Protein AF-A0A1Y1XH29-F1 (afdb_monomer)

Secondary structure (DSSP, 8-state):
-HHHHHHHHHHHHHHHHH---SS-TTTHHHHHHHHTTS---------HHHHHHHHHHHHHTT---S---------TT-TT--TT--HHHHHHHHHHHHHHHHHHHHHHHHHHHS-HHHH-TT--GGGGGGG---SSS-----HHHHHTTS---HHHHHTTS-SS--HHHHHHHHHHH-TTT-HHHHHHHHHHT-----TTTS-HHHHHHHHHHTEEE-TTS-EEE-HHHHHHHHHHHH--TT------THHHHHHHHHHHHHHHHHHHHHHHHHHHHHHH-BHHHH-TT--HHHH-GGG-B-TTSBB---HHHHHTTS---GGGTTTSPTT--HHHHHHHHHHS-TT--HHHHHHHHHTT-----TTTS-HHHHHHHHHHSEEE-TTS-EEE-HHHHHHHHHHHH----THHHHHHHHHHSS-HHHHHHHHHHHT----S-HHHHHHHHHHHHHHHHHHHHHHHHHHHHHHHHH--HHHHSTTS-HHHH-GGG---SSS-----HHHHHTTS---GGG-GGGGGS---HHHHHHHHHHS-TTS-HHHHHHHHHHH-----TTTS-HHHHHHHGGGGEEE-TTS-EEE-HHHHHHHHHHHHHGGG---HHHHHHHHHHHHHHHHHHHHHHHHSBHHHH-TT--TTTS-GGG-B-TTSBB---HHHHHHH----HHHHTT----TTTTHHHHHHHHS-TTS-HHHHHHHHHHT------GGGHHHHHHHGGGGGEEE-TTS-EEE-HHHHHHHHIIIIIHHHHHHHHHHHHHHHHHHHHHS-HHHHSTT--TTTT-GGG-B-TTS-B---HHHHGGGS--SGGG-TTS-TTS-THHHHHHHTTT-SSS-HHHHHHHHHHH--TT-GGG-SHHHHHHHHHHTEEE-TTS-EEE-HHHHHHHHHHHH---TTTTTTTS--------PPPEEEEEETTEEEEEE----------------------------------------------------------------------------------------------------------------------THHHHHHHHHT--

Structure (mmCIF, N/CA/C/O backbone):
data_AF-A0A1Y1XH29-F1
#
_entry.id   AF-A0A1Y1XH29-F1
#
loop_
_atom_site.group_PDB
_atom_site.id
_atom_site.type_symbol
_atom_site.label_atom_id
_atom_site.label_alt_id
_atom_site.label_comp_id
_atom_site.label_asym_id
_atom_site.label_entity_id
_atom_site.label_seq_id
_atom_site.pdbx_PDB_ins_code
_atom_site.Cartn_x
_atom_site.Cartn_y
_atom_site.Cartn_z
_atom_site.occupancy
_atom_site.B_iso_or_equiv
_atom_site.auth_seq_id
_atom_site.auth_comp_id
_atom_site.auth_asym_id
_atom_site.auth_atom_id
_atom_site.pdbx_PDB_model_num
ATOM 1 N N . MET A 1 1 ? -13.043 -16.161 80.623 1.00 52.66 1 MET A N 1
ATOM 2 C CA . MET A 1 1 ? -11.864 -15.316 80.933 1.00 52.66 1 MET A CA 1
ATOM 3 C C . MET A 1 1 ? -10.596 -15.772 80.220 1.00 52.66 1 MET A C 1
ATOM 5 O O . MET A 1 1 ? -10.155 -15.015 79.374 1.00 52.66 1 MET A O 1
ATOM 9 N N . ILE A 1 2 ? -10.026 -16.958 80.492 1.00 62.72 2 ILE A N 1
ATOM 10 C CA . ILE A 1 2 ? -8.686 -17.357 79.985 1.00 62.72 2 ILE A CA 1
ATOM 11 C C . ILE A 1 2 ? -8.506 -17.148 78.467 1.00 62.72 2 ILE A C 1
ATOM 13 O O . ILE A 1 2 ? -7.514 -16.561 78.061 1.00 62.72 2 ILE A O 1
ATOM 17 N N . PHE A 1 3 ? -9.482 -17.524 77.634 1.00 65.69 3 PHE A N 1
ATOM 18 C CA . PHE A 1 3 ? -9.417 -17.308 76.179 1.00 65.69 3 PHE A CA 1
ATOM 19 C C . PHE A 1 3 ? -9.345 -15.820 75.773 1.00 65.69 3 PHE A C 1
ATOM 21 O O . PHE A 1 3 ? -8.586 -15.456 74.883 1.00 65.69 3 PHE A O 1
ATOM 28 N N . ILE A 1 4 ? -10.066 -14.940 76.480 1.00 77.25 4 ILE A N 1
ATOM 29 C CA . ILE A 1 4 ? -10.009 -13.482 76.271 1.00 77.25 4 ILE A CA 1
ATOM 30 C C . ILE A 1 4 ? -8.648 -12.940 76.721 1.00 77.25 4 ILE A C 1
ATOM 32 O O . ILE A 1 4 ? -8.064 -12.127 76.017 1.00 77.25 4 ILE A O 1
ATOM 36 N N . LEU A 1 5 ? -8.102 -13.439 77.839 1.00 80.38 5 LEU A N 1
ATOM 37 C CA . LEU A 1 5 ? -6.744 -13.099 78.274 1.00 80.38 5 LEU A CA 1
ATOM 38 C C . LEU A 1 5 ? -5.714 -13.494 77.203 1.00 80.38 5 LEU A C 1
ATOM 40 O O . LEU A 1 5 ? -4.837 -12.699 76.883 1.00 80.38 5 LEU A O 1
ATOM 44 N N . PHE A 1 6 ? -5.861 -14.681 76.607 1.00 84.94 6 PHE A N 1
ATOM 45 C CA . PHE A 1 6 ? -4.985 -15.169 75.541 1.00 84.94 6 PHE A CA 1
ATOM 46 C C . PHE A 1 6 ? -5.068 -14.295 74.282 1.00 84.94 6 PHE A C 1
ATOM 48 O O . PHE A 1 6 ? -4.033 -13.916 73.746 1.00 84.94 6 PHE A O 1
ATOM 55 N N . ILE A 1 7 ? -6.274 -13.893 73.860 1.00 80.12 7 ILE A N 1
ATOM 56 C CA . ILE A 1 7 ? -6.469 -12.956 72.739 1.00 80.12 7 ILE A CA 1
ATOM 57 C C . ILE A 1 7 ? -5.879 -11.574 73.058 1.00 80.12 7 ILE A C 1
ATOM 59 O O . ILE A 1 7 ? -5.175 -11.012 72.226 1.00 80.12 7 ILE A O 1
ATOM 63 N N . THR A 1 8 ? -6.098 -11.023 74.257 1.00 82.00 8 THR A N 1
ATOM 64 C CA . THR A 1 8 ? -5.526 -9.719 74.647 1.00 82.00 8 THR A CA 1
ATOM 65 C C . THR A 1 8 ? -3.996 -9.756 74.729 1.00 82.00 8 THR A C 1
ATOM 67 O O . THR A 1 8 ? -3.348 -8.784 74.343 1.00 82.00 8 THR A O 1
ATOM 70 N N . VAL A 1 9 ? -3.405 -10.864 75.190 1.00 82.56 9 VAL A N 1
ATOM 71 C CA . VAL A 1 9 ? -1.947 -11.066 75.178 1.00 82.56 9 VAL A CA 1
ATOM 72 C C . VAL A 1 9 ? -1.435 -11.214 73.746 1.00 82.56 9 VAL A C 1
ATOM 74 O O . VAL A 1 9 ? -0.487 -10.524 73.388 1.00 82.56 9 VAL A O 1
ATOM 77 N N . PHE A 1 10 ? -2.080 -12.029 72.908 1.00 76.56 10 PHE A N 1
ATOM 78 C CA . PHE A 1 10 ? -1.688 -12.225 71.509 1.00 76.56 10 PHE A CA 1
ATOM 79 C C . PHE A 1 10 ? -1.742 -10.913 70.715 1.00 76.56 10 PHE A C 1
ATOM 81 O O . PHE A 1 10 ? -0.751 -10.536 70.101 1.00 76.56 10 PHE A O 1
ATOM 88 N N . LEU A 1 11 ? -2.834 -10.146 70.825 1.00 73.12 11 LEU A N 1
ATOM 89 C CA . LEU A 1 11 ? -2.958 -8.827 70.193 1.00 73.12 11 LEU A CA 1
ATOM 90 C C . LEU A 1 11 ? -1.895 -7.834 70.688 1.00 73.12 11 LEU A C 1
ATOM 92 O O . LEU A 1 11 ? -1.368 -7.068 69.886 1.00 73.12 11 LEU A O 1
ATOM 96 N N . ARG A 1 12 ? -1.528 -7.857 71.979 1.00 69.75 12 ARG A N 1
ATOM 97 C CA . ARG A 1 12 ? -0.423 -7.026 72.492 1.00 69.75 12 ARG A CA 1
ATOM 98 C C . ARG A 1 12 ? 0.949 -7.485 71.996 1.00 69.75 12 ARG A C 1
ATOM 100 O O . ARG A 1 12 ? 1.782 -6.630 71.729 1.00 69.75 12 ARG A O 1
ATOM 107 N N . VAL A 1 13 ? 1.180 -8.787 71.829 1.00 71.31 13 VAL A N 1
ATOM 108 C CA . VAL A 1 13 ? 2.413 -9.312 71.216 1.00 71.31 13 VAL A CA 1
ATOM 109 C C . VAL A 1 13 ? 2.489 -8.918 69.738 1.00 71.31 13 VAL A C 1
ATOM 111 O O . VAL A 1 13 ? 3.530 -8.433 69.308 1.00 71.31 13 VAL A O 1
ATOM 114 N N . CYS A 1 14 ? 1.390 -9.010 68.983 1.00 57.81 14 CYS A N 1
ATOM 115 C CA . CYS A 1 14 ? 1.330 -8.522 67.602 1.00 57.81 14 CYS A CA 1
ATOM 116 C C . CYS A 1 14 ? 1.592 -7.009 67.501 1.00 57.81 14 CYS A C 1
ATOM 118 O O . CYS A 1 14 ? 2.325 -6.592 66.614 1.00 57.81 14 CYS A O 1
ATOM 120 N N . PHE A 1 15 ? 1.071 -6.192 68.425 1.00 52.69 15 PHE A N 1
ATOM 121 C CA . PHE A 1 15 ? 1.387 -4.756 68.469 1.00 52.69 15 PHE A CA 1
ATOM 122 C C . PHE A 1 15 ? 2.858 -4.471 68.815 1.00 52.69 15 PHE A C 1
ATOM 124 O O . PHE A 1 15 ? 3.448 -3.567 68.235 1.00 52.69 15 PHE A O 1
ATOM 131 N N . VAL A 1 16 ? 3.475 -5.250 69.711 1.00 51.41 16 VAL A N 1
ATOM 132 C CA . VAL A 1 16 ? 4.907 -5.113 70.053 1.00 51.41 16 VAL A CA 1
ATOM 133 C C . VAL A 1 16 ? 5.825 -5.571 68.912 1.00 51.41 16 VAL A C 1
ATOM 135 O O . VAL A 1 16 ? 6.915 -5.031 68.767 1.00 51.41 16 VAL A O 1
ATOM 138 N N . LEU A 1 17 ? 5.389 -6.521 68.080 1.00 47.81 17 LEU A N 1
ATOM 139 C CA . LEU A 1 17 ? 6.114 -6.951 66.877 1.00 47.81 17 LEU A CA 1
ATOM 140 C C . LEU A 1 17 ? 5.828 -6.070 65.643 1.00 47.81 17 LEU A C 1
ATOM 142 O O . LEU A 1 17 ? 6.548 -6.172 64.655 1.00 47.81 17 LEU A O 1
ATOM 146 N N . GLY A 1 18 ? 4.801 -5.213 65.688 1.00 50.00 18 GLY A N 1
ATOM 147 C CA . GLY A 1 18 ? 4.413 -4.327 64.584 1.00 50.00 18 GLY A CA 1
ATOM 148 C C . GLY A 1 18 ? 5.182 -3.001 64.515 1.00 50.00 18 GLY A C 1
ATOM 149 O O . GLY A 1 18 ? 5.282 -2.423 63.438 1.00 50.00 18 GLY A O 1
ATOM 150 N N . GLU A 1 19 ? 5.752 -2.525 65.629 1.00 44.91 19 GLU A N 1
ATOM 151 C CA . GLU A 1 19 ? 6.566 -1.298 65.676 1.00 44.91 19 GLU A CA 1
ATOM 152 C C . GLU A 1 19 ? 7.881 -1.489 66.454 1.00 44.91 19 GLU A C 1
ATOM 154 O O . GLU A 1 19 ? 8.107 -0.894 67.509 1.00 44.91 19 GLU A O 1
ATOM 159 N N . THR A 1 20 ? 8.814 -2.260 65.890 1.00 40.56 20 THR A N 1
ATOM 160 C CA . THR A 1 20 ? 10.246 -2.107 66.209 1.00 40.56 20 THR A CA 1
ATOM 161 C C . THR A 1 20 ? 10.989 -1.557 64.999 1.00 40.56 20 THR A C 1
ATOM 163 O O . THR A 1 20 ? 11.556 -2.306 64.204 1.00 40.56 20 THR A O 1
ATOM 166 N N . SER A 1 21 ? 11.007 -0.230 64.853 1.00 47.00 21 SER A N 1
ATOM 167 C CA . SER A 1 21 ? 11.882 0.431 63.882 1.00 47.00 21 SER A CA 1
ATOM 168 C C . SER A 1 21 ? 13.340 0.080 64.193 1.00 47.00 21 SER A C 1
ATOM 170 O O . SER A 1 21 ? 13.832 0.435 65.264 1.00 47.00 21 SER A O 1
ATOM 172 N N . PHE A 1 22 ? 14.036 -0.573 63.256 1.00 47.94 22 PHE A N 1
ATOM 173 C CA . PHE A 1 22 ? 15.415 -1.069 63.425 1.00 47.94 22 PHE A CA 1
ATOM 174 C C . PHE A 1 22 ? 16.430 0.023 63.834 1.00 47.94 22 PHE A C 1
ATOM 176 O O . PHE A 1 22 ? 17.492 -0.269 64.374 1.00 47.94 22 PHE A O 1
ATOM 183 N N . ILE A 1 23 ? 16.082 1.295 63.609 1.00 51.25 23 ILE A N 1
ATOM 184 C CA . ILE A 1 23 ? 16.780 2.486 64.101 1.00 51.25 23 ILE A CA 1
ATOM 185 C C . ILE A 1 23 ? 15.732 3.364 64.797 1.00 51.25 23 ILE A C 1
ATOM 187 O O . ILE A 1 23 ? 14.753 3.758 64.160 1.00 51.25 23 ILE A O 1
ATOM 191 N N . ASN A 1 24 ? 15.922 3.709 66.076 1.00 51.25 24 ASN A N 1
ATOM 192 C CA . ASN A 1 24 ? 14.970 4.576 66.781 1.00 51.25 24 ASN A CA 1
ATOM 193 C C . ASN A 1 24 ? 14.951 5.992 66.185 1.00 51.25 24 ASN A C 1
ATOM 195 O O . ASN A 1 24 ? 15.982 6.531 65.766 1.00 51.25 24 ASN A O 1
ATOM 199 N N . LYS A 1 25 ? 13.774 6.628 66.200 1.00 42.94 25 LYS A N 1
ATOM 200 C CA . LYS A 1 25 ? 13.532 7.966 65.637 1.00 42.94 25 LYS A CA 1
ATOM 201 C C . LYS A 1 25 ? 14.330 9.048 66.385 1.00 42.94 25 LYS A C 1
ATOM 203 O O . LYS A 1 25 ? 13.873 9.609 67.372 1.00 42.94 25 LYS A O 1
ATOM 208 N N . GLY A 1 26 ? 15.540 9.308 65.893 1.00 59.34 26 GLY A N 1
ATOM 209 C CA . GLY A 1 26 ? 16.537 10.213 66.477 1.00 59.34 26 GLY A CA 1
ATOM 210 C C . GLY A 1 26 ? 17.972 9.729 66.237 1.00 59.34 26 GLY A C 1
ATOM 211 O O . GLY A 1 26 ? 18.844 10.527 65.916 1.00 59.34 26 GLY A O 1
ATOM 212 N N . GLN A 1 27 ? 18.199 8.411 66.245 1.00 49.91 27 GLN A N 1
ATOM 213 C CA . GLN A 1 27 ? 19.527 7.800 66.065 1.00 49.91 27 GLN A CA 1
ATOM 214 C C . GLN A 1 27 ? 20.008 7.765 64.602 1.00 49.91 27 GLN A C 1
ATOM 216 O O . GLN A 1 27 ? 21.089 7.264 64.313 1.00 49.91 27 GLN A O 1
ATOM 221 N N . ARG A 1 28 ? 19.217 8.287 63.652 1.00 51.16 28 ARG A N 1
ATOM 222 C CA . ARG A 1 28 ? 19.539 8.233 62.217 1.00 51.16 28 ARG A CA 1
ATOM 223 C C . ARG A 1 28 ? 20.776 9.067 61.868 1.00 51.16 28 ARG A C 1
ATOM 225 O O . ARG A 1 28 ? 21.583 8.609 61.073 1.00 51.16 28 ARG A O 1
ATOM 232 N N . ALA A 1 29 ? 20.942 10.242 62.483 1.00 56.12 29 ALA A N 1
ATOM 233 C CA . ALA A 1 29 ? 22.151 11.057 62.327 1.00 56.12 29 ALA A CA 1
ATOM 234 C C . ALA A 1 29 ? 23.382 10.338 62.906 1.00 56.12 29 ALA A C 1
ATOM 236 O O . ALA A 1 29 ? 24.379 10.178 62.216 1.00 56.12 29 ALA A O 1
ATOM 237 N N . GLU A 1 30 ? 23.242 9.789 64.116 1.00 51.91 30 GLU A N 1
ATOM 238 C CA . GLU A 1 30 ? 24.284 9.034 64.821 1.00 51.91 30 GLU A CA 1
ATOM 239 C C . GLU A 1 30 ? 24.749 7.776 64.058 1.00 51.91 30 GLU A C 1
ATOM 241 O O . GLU A 1 30 ? 25.877 7.322 64.241 1.00 51.91 30 GLU A O 1
ATOM 246 N N . LEU A 1 31 ? 23.882 7.190 63.220 1.00 53.59 31 LEU A N 1
ATOM 247 C CA . LEU A 1 31 ? 24.233 6.073 62.343 1.00 53.59 31 LEU A CA 1
ATOM 248 C C . LEU A 1 31 ? 25.024 6.546 61.114 1.00 53.59 31 LEU A C 1
ATOM 250 O O . LEU A 1 31 ? 26.022 5.921 60.773 1.00 53.59 31 LEU A O 1
ATOM 254 N N . PHE A 1 32 ? 24.616 7.650 60.478 1.00 57.50 32 PHE A N 1
ATOM 255 C CA . PHE A 1 32 ? 25.340 8.205 59.330 1.00 57.50 32 PHE A CA 1
ATOM 256 C C . PHE A 1 32 ? 26.719 8.762 59.730 1.00 57.50 32 PHE A C 1
ATOM 258 O O . PHE A 1 32 ? 27.699 8.386 59.096 1.00 57.50 32 PHE A O 1
ATOM 265 N N . GLU A 1 33 ? 26.843 9.493 60.847 1.00 57.03 33 GLU A N 1
ATOM 266 C CA . GLU A 1 33 ? 28.151 9.936 61.380 1.00 57.03 33 GLU A CA 1
ATOM 267 C C . GLU A 1 33 ? 29.107 8.760 61.669 1.00 57.03 33 GLU A C 1
ATOM 269 O O . GLU A 1 33 ? 30.324 8.883 61.532 1.00 57.03 33 GLU A O 1
ATOM 274 N N . LYS A 1 34 ? 28.572 7.590 62.052 1.00 52.31 34 LYS A N 1
ATOM 275 C CA . LYS A 1 34 ? 29.364 6.363 62.268 1.00 52.31 34 LYS A CA 1
ATOM 276 C C . LYS A 1 34 ? 29.662 5.592 60.978 1.00 52.31 34 LYS A C 1
ATOM 278 O O . LYS A 1 34 ? 30.528 4.723 60.999 1.00 52.31 34 LYS A O 1
ATOM 283 N N . MET A 1 35 ? 28.984 5.907 59.874 1.00 53.00 35 MET A N 1
ATOM 284 C CA . MET A 1 35 ? 29.190 5.301 58.553 1.00 53.00 35 MET A CA 1
ATOM 285 C C . MET A 1 35 ? 30.036 6.168 57.605 1.00 53.00 35 MET A C 1
ATOM 287 O O . MET A 1 35 ? 30.552 5.634 56.627 1.00 53.00 35 MET A O 1
ATOM 291 N N . ASP A 1 36 ? 30.258 7.453 57.904 1.00 48.91 36 ASP A N 1
ATOM 292 C CA . ASP A 1 36 ? 31.030 8.391 57.062 1.00 48.91 36 ASP A CA 1
ATOM 293 C C . ASP A 1 36 ? 32.488 7.961 56.769 1.00 48.91 36 ASP A C 1
ATOM 295 O O . ASP A 1 36 ? 33.133 8.533 55.891 1.00 48.91 36 ASP A O 1
ATOM 299 N N . ASN A 1 37 ? 33.017 6.944 57.466 1.00 52.69 37 ASN A N 1
ATOM 300 C CA . ASN A 1 37 ? 34.365 6.404 57.246 1.00 52.69 37 ASN A CA 1
ATOM 301 C C . ASN A 1 37 ? 34.409 4.976 56.655 1.00 52.69 37 ASN A C 1
ATOM 303 O O . ASN A 1 37 ? 35.484 4.554 56.231 1.00 52.69 37 ASN A O 1
ATOM 307 N N . GLU A 1 38 ? 33.296 4.229 56.585 1.00 51.59 38 GLU A N 1
ATOM 308 C CA . GLU A 1 38 ? 33.283 2.845 56.068 1.00 51.59 38 GLU A CA 1
ATOM 309 C C . GLU A 1 38 ? 32.038 2.525 55.219 1.00 51.59 38 GLU A C 1
ATOM 311 O O . GLU A 1 38 ? 30.892 2.626 55.664 1.00 51.59 38 GLU A O 1
ATOM 316 N N . ILE A 1 39 ? 32.262 2.061 53.981 1.00 49.97 39 ILE A N 1
ATOM 317 C CA . ILE A 1 39 ? 31.191 1.702 53.037 1.00 49.97 39 ILE A CA 1
ATOM 318 C C . ILE A 1 39 ? 30.529 0.384 53.468 1.00 49.97 39 ILE A C 1
ATOM 320 O O . ILE A 1 39 ? 30.964 -0.712 53.103 1.00 49.97 39 ILE A O 1
ATOM 324 N N . SER A 1 40 ? 29.438 0.496 54.224 1.00 46.31 40 SER A N 1
ATOM 325 C CA . SER A 1 40 ? 28.614 -0.647 54.630 1.00 46.31 40 SER A CA 1
ATOM 326 C C . SER A 1 40 ? 28.038 -1.377 53.411 1.00 46.31 40 SER A C 1
ATOM 328 O O . SER A 1 40 ? 27.302 -0.797 52.615 1.00 46.31 40 SER A O 1
ATOM 330 N N . THR A 1 41 ? 28.368 -2.663 53.274 1.00 46.50 41 THR A N 1
ATOM 331 C CA . THR A 1 41 ? 27.926 -3.516 52.161 1.00 46.50 41 THR A CA 1
ATOM 332 C C . THR A 1 41 ? 26.855 -4.492 52.642 1.00 46.50 41 THR A C 1
ATOM 334 O O . THR A 1 41 ? 27.113 -5.308 53.525 1.00 46.50 41 THR A O 1
ATOM 337 N N . PHE A 1 42 ? 25.663 -4.431 52.048 1.00 46.34 42 PHE A N 1
ATOM 338 C CA . PHE A 1 42 ? 24.548 -5.330 52.356 1.00 46.34 42 PHE A CA 1
ATOM 339 C C . PHE A 1 42 ? 24.449 -6.428 51.293 1.00 46.34 42 PHE A C 1
ATOM 341 O O . PHE A 1 42 ? 24.218 -6.136 50.123 1.00 46.34 42 PHE A O 1
ATOM 348 N N . ASN A 1 43 ? 24.603 -7.687 51.706 1.00 44.69 43 ASN A N 1
ATOM 349 C CA . ASN A 1 43 ? 24.448 -8.847 50.830 1.00 44.69 43 ASN A CA 1
ATOM 350 C C . ASN A 1 43 ? 23.039 -9.429 51.004 1.00 44.69 43 ASN A C 1
ATOM 352 O O . ASN A 1 43 ? 22.714 -9.927 52.082 1.00 44.69 43 ASN A O 1
ATOM 356 N N . ILE A 1 44 ? 22.225 -9.379 49.950 1.00 52.44 44 ILE A N 1
ATOM 357 C CA . ILE A 1 44 ? 20.892 -9.994 49.897 1.00 52.44 44 ILE A CA 1
ATOM 358 C C . ILE A 1 44 ? 20.965 -11.194 48.948 1.00 52.44 44 ILE A C 1
ATOM 360 O O . ILE A 1 44 ? 21.522 -11.085 47.857 1.00 52.44 44 ILE A O 1
ATOM 364 N N . THR A 1 45 ? 20.391 -12.325 49.358 1.00 48.12 45 THR A N 1
ATOM 365 C CA . THR A 1 45 ? 20.316 -13.557 48.560 1.00 48.12 45 THR A CA 1
ATOM 366 C C . THR A 1 45 ? 18.850 -13.921 48.362 1.00 48.12 45 THR A C 1
ATOM 368 O O . THR A 1 45 ? 18.112 -13.989 49.342 1.00 48.12 45 THR A O 1
ATOM 371 N N . LEU A 1 46 ? 18.440 -14.175 47.118 1.00 59.16 46 LEU A N 1
ATOM 372 C CA . LEU A 1 46 ? 17.072 -14.556 46.753 1.00 59.16 46 LEU A CA 1
ATOM 373 C C . LEU A 1 46 ? 17.069 -15.881 45.969 1.00 59.16 46 LEU A C 1
ATOM 375 O O . LEU A 1 46 ? 18.034 -16.146 45.249 1.00 59.16 46 LEU A O 1
ATOM 379 N N . PRO A 1 47 ? 16.007 -16.703 46.073 1.00 66.38 47 PRO A N 1
ATOM 380 C CA . PRO A 1 47 ? 15.748 -17.811 45.152 1.00 66.38 47 PRO A CA 1
ATOM 381 C C . PRO A 1 47 ? 15.638 -17.337 43.696 1.00 66.38 47 PRO A C 1
ATOM 383 O O . PRO A 1 47 ? 15.125 -16.249 43.449 1.00 66.38 47 PRO A O 1
ATOM 386 N N . ASP A 1 48 ? 16.025 -18.171 42.725 1.00 51.78 48 ASP A N 1
ATOM 387 C CA . ASP A 1 48 ? 16.069 -17.788 41.300 1.00 51.78 48 ASP A CA 1
ATOM 388 C C . ASP A 1 48 ? 14.730 -17.224 40.778 1.00 51.78 48 ASP A C 1
ATOM 390 O O . ASP A 1 48 ? 14.707 -16.185 40.127 1.00 51.78 48 ASP A O 1
ATOM 394 N N . ILE A 1 49 ? 13.600 -17.843 41.146 1.00 45.88 49 ILE A N 1
ATOM 395 C CA . ILE A 1 49 ? 12.249 -17.369 40.784 1.00 45.88 49 ILE A CA 1
ATOM 396 C C . ILE A 1 49 ? 11.923 -15.996 41.392 1.00 45.88 49 ILE A C 1
ATOM 398 O O . ILE A 1 49 ? 11.284 -15.173 40.741 1.00 45.88 49 ILE A O 1
ATOM 402 N N . GLU A 1 50 ? 12.364 -15.725 42.620 1.00 50.06 50 GLU A N 1
ATOM 403 C CA . GLU A 1 50 ? 12.161 -14.426 43.273 1.00 50.06 50 GLU A CA 1
ATOM 404 C C . GLU A 1 50 ? 13.126 -13.369 42.724 1.00 50.06 50 GLU A C 1
ATOM 406 O O . GLU A 1 50 ? 12.777 -12.194 42.669 1.00 50.06 50 GLU A O 1
ATOM 411 N N . PHE A 1 51 ? 14.307 -13.779 42.254 1.00 64.12 51 PHE A N 1
ATOM 412 C CA . PHE A 1 51 ? 15.273 -12.913 41.582 1.00 64.12 51 PHE A CA 1
ATOM 413 C C . PHE A 1 51 ? 14.826 -12.528 40.163 1.00 64.12 51 PHE A C 1
ATOM 415 O O . PHE A 1 51 ? 14.929 -11.359 39.795 1.00 64.12 51 PHE A O 1
ATOM 422 N N . ASP A 1 52 ? 14.274 -13.462 39.386 1.00 54.03 52 ASP A N 1
ATOM 423 C CA . ASP A 1 52 ? 13.704 -13.165 38.065 1.00 54.03 52 ASP A CA 1
ATOM 424 C C . ASP A 1 52 ? 12.423 -12.321 38.174 1.00 54.03 52 ASP A C 1
ATOM 426 O O . ASP A 1 52 ? 12.246 -11.371 37.408 1.00 54.03 52 ASP A O 1
ATOM 430 N N . LEU A 1 53 ? 11.584 -12.565 39.190 1.00 48.12 53 LEU A N 1
ATOM 431 C CA . LEU A 1 53 ? 10.490 -11.651 39.539 1.00 48.12 53 LEU A CA 1
ATOM 432 C C . LEU A 1 53 ? 11.009 -10.277 39.994 1.00 48.12 53 LEU A C 1
ATOM 434 O O . LEU A 1 53 ? 10.439 -9.261 39.605 1.00 48.12 53 LEU A O 1
ATOM 438 N N . LEU A 1 54 ? 12.094 -10.204 40.774 1.00 55.03 54 LEU A N 1
ATOM 439 C CA . LEU A 1 54 ? 12.679 -8.924 41.182 1.00 55.03 54 LEU A CA 1
ATOM 440 C C . LEU A 1 54 ? 13.187 -8.126 39.974 1.00 55.03 54 LEU A C 1
ATOM 442 O O . LEU A 1 54 ? 12.899 -6.934 39.904 1.00 55.03 54 LEU A O 1
ATOM 446 N N . LYS A 1 55 ? 13.865 -8.758 39.002 1.00 54.56 55 LYS A N 1
ATOM 447 C CA . LYS A 1 55 ? 14.254 -8.101 37.737 1.00 54.56 55 LYS A CA 1
ATOM 448 C C . LYS A 1 55 ? 13.041 -7.468 37.053 1.00 54.56 55 LYS A C 1
ATOM 450 O O . LYS A 1 55 ? 13.077 -6.274 36.740 1.00 54.56 55 LYS A O 1
ATOM 455 N N . LEU A 1 56 ? 11.969 -8.248 36.882 1.00 45.69 56 LEU A N 1
ATOM 456 C CA . LEU A 1 56 ? 10.701 -7.817 36.283 1.00 45.69 56 LEU A CA 1
ATOM 457 C C . LEU A 1 56 ? 10.123 -6.587 37.013 1.00 45.69 56 LEU A C 1
ATOM 459 O O . LEU A 1 56 ? 9.741 -5.608 36.379 1.00 45.69 56 LEU A O 1
ATOM 463 N N . TYR A 1 57 ? 10.130 -6.596 38.351 1.00 48.38 57 TYR A N 1
ATOM 464 C CA . TYR A 1 57 ? 9.668 -5.464 39.164 1.00 48.38 57 TYR A CA 1
ATOM 465 C C . TYR A 1 57 ? 10.589 -4.236 39.113 1.00 48.38 57 TYR A C 1
ATOM 467 O O . TYR A 1 57 ? 10.101 -3.111 39.180 1.00 48.38 57 TYR A O 1
ATOM 475 N N . THR A 1 58 ? 11.909 -4.418 39.004 1.00 53.19 58 THR A N 1
ATOM 476 C CA . THR A 1 58 ? 12.861 -3.291 38.948 1.00 53.19 58 THR A CA 1
ATOM 477 C C . THR A 1 58 ? 12.936 -2.613 37.581 1.00 53.19 58 THR A C 1
ATOM 479 O O . THR A 1 58 ? 13.284 -1.438 37.518 1.00 53.19 58 THR A O 1
ATOM 482 N N . SER A 1 59 ? 12.605 -3.325 36.500 1.00 47.66 59 SER A N 1
ATOM 483 C CA . SER A 1 59 ? 12.650 -2.790 35.132 1.00 47.66 59 SER A CA 1
ATOM 484 C C . SER A 1 59 ? 11.382 -2.021 34.747 1.00 47.66 59 SER A C 1
ATOM 486 O O . SER A 1 59 ? 11.480 -0.989 34.087 1.00 47.66 59 SER A O 1
ATOM 488 N N . SER A 1 60 ? 10.200 -2.451 35.202 1.00 43.75 60 SER A N 1
ATOM 489 C CA . SER A 1 60 ? 8.928 -1.817 34.820 1.00 43.75 60 SER A CA 1
ATOM 490 C C . SER A 1 60 ? 8.715 -0.413 35.402 1.00 43.75 60 SER A C 1
ATOM 492 O O . SER A 1 60 ? 8.120 0.431 34.740 1.00 43.75 60 SER A O 1
ATOM 494 N N . GLN A 1 61 ? 9.227 -0.117 36.604 1.00 47.62 61 GLN A N 1
ATOM 495 C CA . GLN A 1 61 ? 9.011 1.189 37.255 1.00 47.62 61 GLN A CA 1
ATOM 496 C C . GLN A 1 61 ? 10.037 2.281 36.902 1.00 47.62 61 GLN A C 1
ATOM 498 O O . GLN A 1 61 ? 9.902 3.406 37.383 1.00 47.62 61 GLN A O 1
ATOM 503 N N . TYR A 1 62 ? 11.057 1.999 36.083 1.00 42.88 62 TYR A N 1
ATOM 504 C CA . TYR A 1 62 ? 12.094 2.997 35.775 1.00 42.88 62 TYR A CA 1
ATOM 505 C C . TYR A 1 62 ? 11.703 3.975 34.649 1.00 42.88 62 TYR A C 1
ATOM 507 O O . TYR A 1 62 ? 12.284 5.054 34.543 1.00 42.88 62 TYR A O 1
ATOM 515 N N . TYR A 1 63 ? 10.693 3.638 33.835 1.00 44.47 63 TYR A N 1
ATOM 516 C CA . TYR A 1 63 ? 10.388 4.338 32.581 1.00 44.47 63 TYR A CA 1
ATOM 517 C C . TYR A 1 63 ? 9.003 4.991 32.536 1.00 44.47 63 TYR A C 1
ATOM 519 O O . TYR A 1 63 ? 8.167 4.691 31.686 1.00 44.47 63 TYR A O 1
ATOM 527 N N . GLY A 1 64 ? 8.809 5.995 33.393 1.00 45.94 64 GLY A N 1
ATOM 528 C CA . GLY A 1 64 ? 7.818 7.052 33.160 1.00 45.94 64 GLY A CA 1
ATOM 529 C C . GLY A 1 64 ? 8.244 7.968 32.002 1.00 45.94 64 GLY A C 1
ATOM 530 O O . GLY A 1 64 ? 8.635 9.113 32.228 1.00 45.94 64 GLY A O 1
ATOM 531 N N . LEU A 1 65 ? 8.233 7.455 30.767 1.00 39.38 65 LEU A N 1
ATOM 532 C CA . LEU A 1 65 ? 8.710 8.167 29.576 1.00 39.38 65 LEU A CA 1
ATOM 533 C C . LEU A 1 65 ? 7.711 9.221 29.074 1.00 39.38 65 LEU A C 1
ATOM 535 O O . LEU A 1 65 ? 6.837 8.924 28.267 1.00 39.38 65 LEU A O 1
ATOM 539 N N . SER A 1 66 ? 7.916 10.455 29.547 1.00 38.62 66 SER A N 1
ATOM 540 C CA . SER A 1 66 ? 7.741 11.762 28.869 1.00 38.62 66 SER A CA 1
ATOM 541 C C . SER A 1 66 ? 6.437 12.143 28.140 1.00 38.62 66 SER A C 1
ATOM 543 O O . SER A 1 66 ? 6.249 13.337 27.903 1.00 38.62 66 SER A O 1
ATOM 545 N N . TYR A 1 67 ? 5.494 11.244 27.858 1.00 36.19 67 TYR A N 1
ATOM 546 C CA . TYR A 1 67 ? 4.130 11.621 27.480 1.00 36.19 67 TYR A CA 1
ATOM 547 C C . TYR A 1 67 ? 3.322 11.944 28.736 1.00 36.19 67 TYR A C 1
ATOM 549 O O . TYR A 1 67 ? 2.841 11.064 29.447 1.00 36.19 67 TYR A O 1
ATOM 557 N N . SER A 1 68 ? 3.187 13.243 29.013 1.00 36.56 68 SER A N 1
ATOM 558 C CA . SER A 1 68 ? 2.548 13.795 30.214 1.00 36.56 68 SER A CA 1
ATOM 559 C C . SER A 1 68 ? 1.009 13.689 30.204 1.00 36.56 68 SER A C 1
ATOM 561 O O . SER A 1 68 ? 0.309 14.678 30.448 1.00 36.56 68 SER A O 1
ATOM 563 N N . SER A 1 69 ? 0.467 12.484 30.006 1.00 37.97 69 SER A N 1
ATOM 564 C CA . SER A 1 69 ? -0.845 12.166 30.574 1.00 37.97 69 SER A CA 1
ATOM 565 C C . SER A 1 69 ? -0.662 11.967 32.083 1.00 37.97 69 SER A C 1
ATOM 567 O O . SER A 1 69 ? 0.217 11.233 32.535 1.00 37.97 69 SER A O 1
ATOM 569 N N . LYS A 1 70 ? -1.445 12.680 32.897 1.00 38.41 70 LYS A N 1
ATOM 570 C CA . LYS A 1 70 ? -1.442 12.473 34.349 1.00 38.41 70 LYS A CA 1
ATOM 571 C C . LYS A 1 70 ? -2.338 11.285 34.673 1.00 38.41 70 LYS A C 1
ATOM 573 O O . LYS A 1 70 ? -3.488 11.484 35.055 1.00 38.41 70 LYS A O 1
ATOM 578 N N . VAL A 1 71 ? -1.801 10.073 34.548 1.00 43.97 71 VAL A N 1
ATOM 579 C CA . VAL A 1 71 ? -2.392 8.905 35.210 1.00 43.97 71 VAL A CA 1
ATOM 580 C C . VAL A 1 71 ? -2.368 9.193 36.712 1.00 43.97 71 VAL A C 1
ATOM 582 O O . VAL A 1 71 ? -1.305 9.264 37.325 1.00 43.97 71 VAL A O 1
ATOM 585 N N . SER A 1 72 ? -3.534 9.482 37.283 1.00 42.81 72 SER A N 1
ATOM 586 C CA . SER A 1 72 ? -3.680 9.731 38.715 1.00 42.81 72 SER A CA 1
ATOM 587 C C . SER A 1 72 ? -3.441 8.451 39.510 1.00 42.81 72 SER A C 1
ATOM 589 O O . SER A 1 72 ? -3.853 7.383 39.070 1.00 42.81 72 SER A O 1
ATOM 591 N N . ASP A 1 73 ? -2.861 8.569 40.709 1.00 44.56 73 ASP A N 1
ATOM 592 C CA . ASP A 1 73 ? -2.708 7.472 41.677 1.00 44.56 73 ASP A CA 1
ATOM 593 C C . ASP A 1 73 ? -4.075 7.003 42.238 1.00 44.56 73 ASP A C 1
ATOM 595 O O . ASP A 1 73 ? -4.410 7.230 43.404 1.00 44.56 73 ASP A O 1
ATOM 599 N N . THR A 1 74 ? -4.905 6.383 41.399 1.00 43.59 74 THR A N 1
ATOM 600 C CA . THR A 1 74 ? -6.239 5.874 41.748 1.00 43.59 74 THR A CA 1
ATOM 601 C C . THR A 1 74 ? -6.194 4.385 42.077 1.00 43.59 74 THR A C 1
ATOM 603 O O . THR A 1 74 ? -5.883 3.570 41.217 1.00 43.59 74 THR A O 1
ATOM 606 N N . ASP A 1 75 ? -6.516 4.072 43.335 1.00 44.84 75 ASP A N 1
ATOM 607 C CA . ASP A 1 75 ? -6.766 2.752 43.934 1.00 44.84 75 ASP A CA 1
ATOM 608 C C . ASP A 1 75 ? -6.026 1.533 43.346 1.00 44.84 75 ASP A C 1
ATOM 610 O O . ASP A 1 75 ? -6.480 0.863 42.420 1.00 44.84 75 ASP A O 1
ATOM 614 N N . SER A 1 76 ? -4.962 1.109 44.038 1.00 49.12 76 SER A N 1
ATOM 615 C CA . SER A 1 76 ? -4.241 -0.157 43.809 1.00 49.12 76 SER A CA 1
ATOM 616 C C . SER A 1 76 ? -5.037 -1.417 44.217 1.00 49.12 76 SER A C 1
ATOM 618 O O . SER A 1 76 ? -4.458 -2.382 44.719 1.00 49.12 76 SER A O 1
ATOM 620 N N . ASN A 1 77 ? -6.364 -1.375 44.087 1.00 52.16 77 ASN A N 1
ATOM 621 C CA . ASN A 1 77 ? -7.323 -2.397 44.509 1.00 52.16 77 ASN A CA 1
ATOM 622 C C . ASN A 1 77 ? -8.077 -3.029 43.322 1.00 52.16 77 ASN A C 1
ATOM 624 O O . ASN A 1 77 ? -8.931 -3.885 43.541 1.00 52.16 77 ASN A O 1
ATOM 628 N N . ASP A 1 78 ? -7.787 -2.616 42.084 1.00 55.09 78 ASP A N 1
ATOM 629 C CA . ASP A 1 78 ? -8.397 -3.191 40.883 1.00 55.09 78 ASP A CA 1
ATOM 630 C C . ASP A 1 78 ? -7.848 -4.610 40.590 1.00 55.09 78 ASP A C 1
ATOM 632 O O . ASP A 1 78 ? -6.662 -4.744 40.269 1.00 55.09 78 ASP A O 1
ATOM 636 N N . PRO A 1 79 ? -8.670 -5.682 40.644 1.00 50.81 79 PRO A N 1
ATOM 637 C CA . PRO A 1 79 ? -8.238 -7.038 40.291 1.00 50.81 79 PRO A CA 1
ATOM 638 C C . PRO A 1 79 ? -7.950 -7.219 38.789 1.00 50.81 79 PRO A C 1
ATOM 640 O O . PRO A 1 79 ? -7.382 -8.240 38.399 1.00 50.81 79 PRO A O 1
ATOM 643 N N . PHE A 1 80 ? -8.305 -6.251 37.935 1.00 53.50 80 PHE A N 1
ATOM 644 C CA . PHE A 1 80 ? -7.882 -6.221 36.532 1.00 53.50 80 PHE A CA 1
ATOM 645 C C . PHE A 1 80 ? -6.426 -5.739 36.371 1.00 53.50 80 PHE A C 1
ATOM 647 O O . PHE A 1 80 ? -5.856 -5.899 35.288 1.00 53.50 80 PHE A O 1
ATOM 654 N N . ASN A 1 81 ? -5.776 -5.232 37.428 1.00 52.69 81 ASN A N 1
ATOM 655 C CA . ASN A 1 81 ? -4.349 -4.900 37.428 1.00 52.69 81 ASN A CA 1
ATOM 656 C C . ASN A 1 81 ? -3.481 -6.171 37.551 1.00 52.69 81 ASN A C 1
ATOM 658 O O . ASN A 1 81 ? -2.818 -6.435 38.560 1.00 52.69 81 ASN A O 1
ATOM 662 N N . ILE A 1 82 ? -3.472 -6.976 36.482 1.00 51.72 82 ILE A N 1
ATOM 663 C CA . ILE A 1 82 ? -2.494 -8.051 36.261 1.00 51.72 82 ILE A CA 1
ATOM 664 C C . ILE A 1 82 ? -1.159 -7.394 35.871 1.00 51.72 82 ILE A C 1
ATOM 666 O O . ILE A 1 82 ? -0.757 -7.442 34.709 1.00 51.72 82 ILE A O 1
ATOM 670 N N . LYS A 1 83 ? -0.536 -6.749 36.874 1.00 51.53 83 LYS A N 1
ATOM 671 C CA . LYS A 1 83 ? 0.805 -6.133 36.922 1.00 51.53 83 LYS A CA 1
ATOM 672 C C . LYS A 1 83 ? 1.548 -6.184 35.595 1.00 51.53 83 LYS A C 1
ATOM 674 O O . LYS A 1 83 ? 2.169 -7.206 35.303 1.00 51.53 83 LYS A O 1
ATOM 679 N N . ASP A 1 84 ? 1.481 -5.075 34.864 1.00 54.09 84 ASP A N 1
ATOM 680 C CA . ASP A 1 84 ? 1.837 -4.910 33.453 1.00 54.09 84 ASP A CA 1
ATOM 681 C C . ASP A 1 84 ? 2.926 -5.863 32.940 1.00 54.09 84 ASP A C 1
ATOM 683 O O . ASP A 1 84 ? 4.108 -5.526 32.820 1.00 54.09 84 ASP A O 1
ATOM 687 N N . ILE A 1 85 ? 2.487 -7.060 32.537 1.00 57.19 85 ILE A N 1
ATOM 688 C CA . ILE A 1 85 ? 3.147 -7.768 31.449 1.00 57.19 85 ILE A CA 1
ATOM 689 C C . ILE A 1 85 ? 3.034 -6.799 30.282 1.00 57.19 85 ILE A C 1
ATOM 691 O O . ILE A 1 85 ? 1.930 -6.487 29.846 1.00 57.19 85 ILE A O 1
ATOM 695 N N . ASN A 1 86 ? 4.164 -6.260 29.836 1.00 65.94 86 ASN A N 1
ATOM 696 C CA . ASN A 1 86 ? 4.177 -5.221 28.822 1.00 65.94 86 ASN A CA 1
ATOM 697 C C . ASN A 1 86 ? 3.773 -5.835 27.469 1.00 65.94 86 ASN A C 1
ATOM 699 O O . ASN A 1 86 ? 4.628 -6.237 26.683 1.00 65.94 86 ASN A O 1
ATOM 703 N N . TYR A 1 87 ? 2.467 -5.964 27.218 1.00 70.06 87 TYR A N 1
ATOM 704 C CA . TYR A 1 87 ? 1.928 -6.560 25.992 1.00 70.06 87 TYR A CA 1
ATOM 705 C C . TYR A 1 87 ? 2.401 -5.773 24.774 1.00 70.06 87 TYR A C 1
ATOM 707 O O . TYR A 1 87 ? 2.937 -6.364 23.848 1.00 70.06 87 TYR A O 1
ATOM 715 N N . LYS A 1 88 ? 2.433 -4.439 24.881 1.00 74.44 88 LYS A N 1
ATOM 716 C CA . LYS A 1 88 ? 3.052 -3.538 23.901 1.00 74.44 88 LYS A CA 1
ATOM 717 C C . LYS A 1 88 ? 4.512 -3.904 23.576 1.00 74.44 88 LYS A C 1
ATOM 719 O O . LYS A 1 88 ? 4.932 -3.701 22.449 1.00 74.44 88 LYS A O 1
ATOM 724 N N . CYS A 1 89 ? 5.280 -4.508 24.490 1.00 80.69 89 CYS A N 1
ATOM 725 C CA . CYS A 1 89 ? 6.611 -5.066 24.202 1.00 80.69 89 CYS A CA 1
ATOM 726 C C . CYS A 1 89 ? 6.562 -6.408 23.441 1.00 80.69 89 CYS A C 1
ATOM 728 O O . CYS A 1 89 ? 7.368 -6.606 22.534 1.00 80.69 89 CYS A O 1
ATOM 730 N N . LEU A 1 90 ? 5.622 -7.311 23.750 1.00 81.12 90 LEU A N 1
ATOM 731 C CA . LEU A 1 90 ? 5.397 -8.538 22.964 1.00 81.12 90 LEU A CA 1
ATOM 732 C C . LEU A 1 90 ? 4.911 -8.221 21.544 1.00 81.12 90 LEU A C 1
ATOM 734 O O . LEU A 1 90 ? 5.383 -8.831 20.585 1.00 81.12 90 LEU A O 1
ATOM 738 N N . ASP A 1 91 ? 4.011 -7.252 21.418 1.00 80.38 91 ASP A N 1
ATOM 739 C CA . ASP A 1 91 ? 3.390 -6.853 20.160 1.00 80.38 91 ASP A CA 1
ATOM 740 C C . ASP A 1 91 ? 4.385 -6.044 19.304 1.00 80.38 91 ASP A C 1
ATOM 742 O O . ASP A 1 91 ? 4.572 -6.362 18.129 1.00 80.38 91 ASP A O 1
ATOM 746 N N . ASN A 1 92 ? 5.150 -5.116 19.905 1.00 85.88 92 ASN A N 1
ATOM 747 C CA . ASN A 1 92 ? 6.309 -4.488 19.253 1.00 85.88 92 ASN A CA 1
ATOM 748 C C . ASN A 1 92 ? 7.336 -5.535 18.797 1.00 85.88 92 ASN A C 1
ATOM 750 O O . ASN A 1 92 ? 7.771 -5.485 17.652 1.00 85.88 92 ASN A O 1
ATOM 754 N N . MET A 1 93 ? 7.691 -6.519 19.633 1.00 88.94 93 MET A N 1
ATOM 755 C CA . MET A 1 93 ? 8.657 -7.558 19.249 1.00 88.94 93 MET A CA 1
ATOM 756 C C . MET A 1 93 ? 8.109 -8.474 18.144 1.00 88.94 93 MET A C 1
ATOM 758 O O . MET A 1 93 ? 8.870 -8.919 17.286 1.00 88.94 93 MET A O 1
ATOM 762 N N . GLY A 1 94 ? 6.800 -8.733 18.110 1.00 87.31 94 GLY A N 1
ATOM 763 C CA . GLY A 1 94 ? 6.143 -9.433 17.005 1.00 87.31 94 GLY A CA 1
ATOM 764 C C . GLY A 1 94 ? 6.206 -8.643 15.694 1.00 87.31 94 GLY A C 1
ATOM 765 O O . GLY A 1 94 ? 6.591 -9.195 14.659 1.00 87.31 94 GLY A O 1
ATOM 766 N N . ASN A 1 95 ? 5.925 -7.340 15.755 1.00 86.25 95 ASN A N 1
ATOM 767 C CA . ASN A 1 95 ? 6.059 -6.418 14.627 1.00 86.25 95 ASN A CA 1
ATOM 768 C C . ASN A 1 95 ? 7.518 -6.322 14.143 1.00 86.25 95 ASN A C 1
ATOM 770 O O . ASN A 1 95 ? 7.772 -6.461 12.947 1.00 86.25 95 ASN A O 1
ATOM 774 N N . ASP A 1 96 ? 8.487 -6.205 15.053 1.00 92.31 96 ASP A N 1
ATOM 775 C CA . ASP A 1 96 ? 9.919 -6.182 14.737 1.00 92.31 96 ASP A CA 1
ATOM 776 C C . ASP A 1 96 ? 10.406 -7.510 14.134 1.00 92.31 96 ASP A C 1
ATOM 778 O O . ASP A 1 96 ? 11.239 -7.506 13.225 1.00 92.31 96 ASP A O 1
ATOM 782 N N . ILE A 1 97 ? 9.883 -8.658 14.585 1.00 92.69 97 ILE A N 1
ATOM 783 C CA . ILE A 1 97 ? 10.148 -9.968 13.968 1.00 92.69 97 ILE A CA 1
ATOM 784 C C . ILE A 1 97 ? 9.601 -10.001 12.536 1.00 92.69 97 ILE A C 1
ATOM 786 O O . ILE A 1 97 ? 10.314 -10.443 11.631 1.00 92.69 97 ILE A O 1
ATOM 790 N N . ASN A 1 98 ? 8.380 -9.510 12.303 1.00 88.19 98 ASN A N 1
ATOM 791 C CA . ASN A 1 98 ? 7.772 -9.448 10.970 1.00 88.19 98 ASN A CA 1
ATOM 792 C C . ASN A 1 98 ? 8.497 -8.449 10.043 1.00 88.19 98 ASN A C 1
ATOM 794 O O . ASN A 1 98 ? 8.705 -8.745 8.860 1.00 88.19 98 ASN A O 1
ATOM 798 N N . TYR A 1 99 ? 8.990 -7.331 10.577 1.00 91.88 99 TYR A N 1
ATOM 799 C CA . TYR A 1 99 ? 9.887 -6.412 9.877 1.00 91.88 99 TYR A CA 1
ATOM 800 C C . TYR A 1 99 ? 11.220 -7.091 9.524 1.00 91.88 99 TYR A C 1
ATOM 802 O O . TYR A 1 99 ? 11.600 -7.135 8.355 1.00 91.88 99 TYR A O 1
ATOM 810 N N . CYS A 1 100 ? 11.898 -7.723 10.489 1.00 94.94 100 CYS A N 1
ATOM 811 C CA . CYS A 1 100 ? 13.159 -8.436 10.256 1.00 94.94 100 CYS A CA 1
ATOM 812 C C . CYS A 1 100 ? 13.009 -9.568 9.228 1.00 94.94 100 CYS A C 1
ATOM 814 O O . CYS A 1 100 ? 13.880 -9.751 8.379 1.00 94.94 100 CYS A O 1
ATOM 816 N N . LYS A 1 101 ? 11.897 -10.306 9.270 1.00 94.75 101 LYS A N 1
ATOM 817 C CA . LYS A 1 101 ? 11.506 -11.342 8.299 1.00 94.75 101 LYS A CA 1
ATOM 818 C C . LYS A 1 101 ? 11.348 -10.779 6.885 1.00 94.75 101 LYS A C 1
ATOM 820 O O . LYS A 1 101 ? 11.785 -11.422 5.930 1.00 94.75 101 LYS A O 1
ATOM 825 N N . THR A 1 102 ? 10.777 -9.582 6.765 1.00 91.31 102 THR A N 1
ATOM 826 C CA . THR A 1 102 ? 10.624 -8.853 5.498 1.00 91.31 102 THR A CA 1
ATOM 827 C C . THR A 1 102 ? 11.983 -8.376 4.984 1.00 91.31 102 THR A C 1
ATOM 829 O O . THR A 1 102 ? 12.407 -8.813 3.919 1.00 91.31 102 THR A O 1
ATOM 832 N N . VAL A 1 103 ? 12.758 -7.645 5.793 1.00 93.69 103 VAL A N 1
ATOM 833 C CA . VAL A 1 103 ? 14.107 -7.172 5.425 1.00 93.69 103 VAL A CA 1
ATOM 834 C C . VAL A 1 103 ? 15.047 -8.324 5.044 1.00 93.69 103 VAL A C 1
ATOM 836 O O . VAL A 1 103 ? 15.781 -8.222 4.062 1.00 93.69 103 VAL A O 1
ATOM 839 N N . ILE A 1 104 ? 15.011 -9.459 5.754 1.00 96.31 104 ILE A N 1
ATOM 840 C CA . ILE A 1 104 ? 15.798 -10.656 5.401 1.00 96.31 104 ILE A CA 1
ATOM 841 C C . ILE A 1 104 ? 15.336 -11.258 4.067 1.00 96.31 104 ILE A C 1
ATOM 843 O O . ILE A 1 104 ? 16.176 -11.691 3.275 1.00 96.31 104 ILE A O 1
ATOM 847 N N . LYS A 1 105 ? 14.028 -11.287 3.792 1.00 95.00 105 LYS A N 1
ATOM 848 C CA . LYS A 1 105 ? 13.498 -11.739 2.500 1.00 95.00 105 LYS A CA 1
ATOM 849 C C . LYS A 1 105 ? 13.952 -10.822 1.367 1.00 95.00 105 LYS A C 1
ATOM 851 O O . LYS A 1 105 ? 14.462 -11.324 0.371 1.00 95.00 105 LYS A O 1
ATOM 856 N N . ASP A 1 106 ? 13.848 -9.512 1.532 1.00 92.88 106 ASP A N 1
ATOM 857 C CA . ASP A 1 106 ? 14.213 -8.569 0.476 1.00 92.88 106 ASP A CA 1
ATOM 858 C C . ASP A 1 106 ? 15.738 -8.508 0.282 1.00 92.88 106 ASP A C 1
ATOM 860 O O . ASP A 1 106 ? 16.205 -8.510 -0.854 1.00 92.88 106 ASP A O 1
ATOM 864 N N . THR A 1 107 ? 16.534 -8.689 1.345 1.00 96.00 107 THR A N 1
ATOM 865 C CA . THR A 1 107 ? 17.979 -8.988 1.235 1.00 96.00 107 THR A CA 1
ATOM 866 C C . THR A 1 107 ? 18.235 -10.204 0.335 1.00 96.00 107 THR A C 1
ATOM 868 O O . THR A 1 107 ? 19.092 -10.164 -0.550 1.00 96.00 107 THR A O 1
ATOM 871 N N . LEU A 1 108 ? 17.484 -11.298 0.522 1.00 96.06 108 LEU A N 1
ATOM 872 C CA . LEU A 1 108 ? 17.594 -12.501 -0.312 1.00 96.06 108 LEU A CA 1
ATOM 873 C C . LEU A 1 108 ? 17.127 -12.271 -1.765 1.00 96.06 108 LEU A C 1
ATOM 875 O O . LEU A 1 108 ? 17.644 -12.943 -2.660 1.00 96.06 108 LEU A O 1
ATOM 879 N N . LYS A 1 109 ? 16.231 -11.314 -2.029 1.00 94.06 109 LYS A N 1
ATOM 880 C CA . LYS A 1 109 ? 15.886 -10.880 -3.394 1.00 94.06 109 LYS A CA 1
ATOM 881 C C . LYS A 1 109 ? 16.984 -10.034 -4.023 1.00 94.06 109 LYS A C 1
ATOM 883 O O . LYS A 1 109 ? 17.411 -10.338 -5.135 1.00 94.06 109 LYS A O 1
ATOM 888 N N . PHE A 1 110 ? 17.503 -9.031 -3.311 1.00 93.69 110 PHE A N 1
ATOM 889 C CA . PHE A 1 110 ? 18.594 -8.178 -3.793 1.00 93.69 110 PHE A CA 1
ATOM 890 C C . PHE A 1 110 ? 19.811 -9.023 -4.195 1.00 93.69 110 PHE A C 1
ATOM 892 O O . PHE A 1 110 ? 20.370 -8.829 -5.271 1.00 93.69 110 PHE A O 1
ATOM 899 N N . LEU A 1 111 ? 20.141 -10.065 -3.424 1.00 95.81 111 LEU A N 1
ATOM 900 C CA . LEU A 1 111 ? 21.171 -11.057 -3.769 1.00 95.81 111 LEU A CA 1
ATOM 901 C C . LEU A 1 111 ? 20.970 -11.780 -5.125 1.00 95.81 111 LEU A C 1
ATOM 903 O O . LEU A 1 111 ? 21.922 -12.373 -5.633 1.00 95.81 111 LEU A O 1
ATOM 907 N N . LYS A 1 112 ? 19.777 -11.755 -5.727 1.00 95.38 112 LYS A N 1
ATOM 908 C CA . LYS A 1 112 ? 19.508 -12.297 -7.072 1.00 95.38 112 LYS A CA 1
ATOM 909 C C . LYS A 1 112 ? 19.575 -11.252 -8.186 1.00 95.38 112 LYS A C 1
ATOM 911 O O . LYS A 1 112 ? 19.764 -11.643 -9.338 1.00 95.38 112 LYS A O 1
ATOM 916 N N . LEU A 1 113 ? 19.438 -9.963 -7.863 1.00 93.38 113 LEU A N 1
ATOM 917 C CA . LEU A 1 113 ? 19.473 -8.867 -8.838 1.00 93.38 113 LEU A CA 1
ATOM 918 C C . LEU A 1 113 ? 20.869 -8.666 -9.439 1.00 93.38 113 LEU A C 1
ATOM 920 O O . LEU A 1 113 ? 21.002 -8.351 -10.619 1.00 93.38 113 LEU A O 1
ATOM 924 N N . PHE A 1 114 ? 21.916 -8.866 -8.637 1.00 93.75 114 PHE A N 1
ATOM 925 C CA . PHE A 1 114 ? 23.283 -8.514 -9.017 1.00 93.75 114 PHE A CA 1
ATOM 926 C C . PHE A 1 114 ? 24.044 -9.659 -9.689 1.00 93.75 114 PHE A C 1
ATOM 928 O O . PHE A 1 114 ? 23.911 -10.837 -9.346 1.00 93.75 114 PHE A O 1
ATOM 935 N N . ASN A 1 115 ? 24.914 -9.298 -10.635 1.00 94.75 115 ASN A N 1
ATOM 936 C CA . ASN A 1 115 ? 25.840 -10.240 -11.246 1.00 94.75 115 ASN A CA 1
ATOM 937 C C . ASN A 1 115 ? 27.057 -10.437 -10.330 1.00 94.75 115 ASN A C 1
ATOM 939 O O . ASN A 1 115 ? 28.057 -9.726 -10.411 1.00 94.75 115 ASN A O 1
ATOM 943 N N . PHE A 1 116 ? 26.996 -11.456 -9.480 1.00 95.44 116 PHE A N 1
ATOM 944 C CA . PHE A 1 116 ? 28.020 -11.756 -8.482 1.00 95.44 116 PHE A CA 1
ATOM 945 C C . PHE A 1 116 ? 29.414 -12.066 -9.051 1.00 95.44 116 PHE A C 1
ATOM 947 O O . PHE A 1 116 ? 30.396 -11.947 -8.319 1.00 95.44 116 PHE A O 1
ATOM 954 N N . LYS A 1 117 ? 29.543 -12.409 -10.342 1.00 94.88 117 LYS A N 1
ATOM 955 C CA . LYS A 1 117 ? 30.858 -12.540 -11.004 1.00 94.88 117 LYS A CA 1
ATOM 956 C C . LYS A 1 117 ? 31.437 -11.204 -11.472 1.00 94.88 117 LYS A C 1
ATOM 958 O O . LYS A 1 117 ? 32.656 -11.104 -11.571 1.00 94.88 117 LYS A O 1
ATOM 963 N N . LYS A 1 118 ? 30.583 -10.220 -11.775 1.00 94.44 118 LYS A N 1
ATOM 964 C CA . LYS A 1 118 ? 30.968 -8.844 -12.126 1.00 94.44 118 LYS A CA 1
ATOM 965 C C . LYS A 1 118 ? 31.352 -8.065 -10.868 1.00 94.44 118 LYS A C 1
ATOM 967 O O . LYS A 1 118 ? 32.447 -7.522 -10.813 1.00 94.44 118 LYS A O 1
ATOM 972 N N . GLU A 1 119 ? 30.485 -8.083 -9.854 1.00 93.62 119 GLU A N 1
ATOM 973 C CA . GLU A 1 119 ? 30.654 -7.276 -8.636 1.00 93.62 119 GLU A CA 1
ATOM 974 C C . GLU A 1 119 ? 31.675 -7.878 -7.653 1.00 93.62 119 GLU A C 1
ATOM 976 O O . GLU A 1 119 ? 32.461 -7.156 -7.046 1.00 93.62 119 GLU A O 1
ATOM 981 N N . TYR A 1 120 ? 31.723 -9.212 -7.524 1.00 95.62 120 TYR A N 1
ATOM 982 C CA . TYR A 1 120 ? 32.593 -9.902 -6.562 1.00 95.62 120 TYR A CA 1
ATOM 983 C C . TYR A 1 120 ? 33.468 -10.993 -7.224 1.00 95.62 120 TYR A C 1
ATOM 985 O O . TYR A 1 120 ? 33.438 -12.155 -6.806 1.00 95.62 120 TYR A O 1
ATOM 993 N N . PRO A 1 121 ? 34.302 -10.660 -8.235 1.00 95.56 121 PRO A N 1
ATOM 994 C CA . PRO A 1 121 ? 35.040 -11.637 -9.051 1.00 95.56 121 PRO A CA 1
ATOM 995 C C . PRO A 1 121 ? 36.005 -12.529 -8.251 1.00 95.56 121 PRO A C 1
ATOM 997 O O . PRO A 1 121 ? 36.272 -13.664 -8.642 1.00 95.56 121 PRO A O 1
ATOM 1000 N N . ASN A 1 122 ? 36.503 -12.039 -7.112 1.00 95.12 122 ASN A N 1
ATOM 1001 C CA . ASN A 1 122 ? 37.420 -12.764 -6.226 1.00 95.12 122 ASN A CA 1
ATOM 1002 C C . ASN A 1 122 ? 36.706 -13.639 -5.171 1.00 95.12 122 ASN A C 1
ATOM 1004 O O . ASN A 1 122 ? 37.368 -14.292 -4.361 1.00 95.12 122 ASN A O 1
ATOM 1008 N N . PHE A 1 123 ? 35.369 -13.654 -5.132 1.00 94.69 123 PHE A N 1
ATOM 1009 C CA . PHE A 1 123 ? 34.617 -14.336 -4.080 1.00 94.69 123 PHE A CA 1
ATOM 1010 C C . PHE A 1 123 ? 34.612 -15.864 -4.257 1.00 94.69 123 PHE A C 1
ATOM 1012 O O . PHE A 1 123 ? 34.304 -16.410 -5.318 1.00 94.69 123 PHE A O 1
ATOM 1019 N N . ASN A 1 124 ? 34.910 -16.600 -3.182 1.00 94.12 124 ASN A N 1
ATOM 1020 C CA . ASN A 1 124 ? 34.982 -18.061 -3.224 1.00 94.12 124 ASN A CA 1
ATOM 1021 C C . ASN A 1 124 ? 33.601 -18.722 -3.047 1.00 94.12 124 ASN A C 1
ATOM 1023 O O . ASN A 1 124 ? 33.296 -19.310 -2.003 1.00 94.12 124 ASN A O 1
ATOM 1027 N N . PHE A 1 125 ? 32.786 -18.696 -4.107 1.00 90.25 125 PHE A N 1
ATOM 1028 C CA . PHE A 1 125 ? 31.444 -19.302 -4.144 1.00 90.25 125 PHE A CA 1
ATOM 1029 C C . PHE A 1 125 ? 31.407 -20.794 -3.762 1.00 90.25 125 PHE A C 1
ATOM 1031 O O . PHE A 1 125 ? 30.363 -21.283 -3.335 1.00 90.25 125 PHE A O 1
ATOM 1038 N N . LYS A 1 126 ? 32.532 -21.529 -3.827 1.00 92.19 126 LYS A N 1
ATOM 1039 C CA . LYS A 1 126 ? 32.591 -22.940 -3.394 1.00 92.19 126 LYS A CA 1
ATOM 1040 C C . LYS A 1 126 ? 32.303 -23.120 -1.898 1.00 92.19 126 LYS A C 1
ATOM 1042 O O . LYS A 1 126 ? 31.830 -24.187 -1.517 1.00 92.19 126 LYS A O 1
ATOM 1047 N N . LYS A 1 127 ? 32.553 -22.101 -1.062 1.00 93.06 127 LYS A N 1
ATOM 1048 C CA . LYS A 1 127 ? 32.194 -22.123 0.370 1.00 93.06 127 LYS A CA 1
ATOM 1049 C C . LYS A 1 127 ? 30.675 -22.007 0.596 1.00 93.06 127 LYS A C 1
ATOM 1051 O O . LYS A 1 127 ? 30.179 -22.489 1.608 1.00 93.06 127 LYS A O 1
ATOM 1056 N N . PHE A 1 128 ? 29.940 -21.422 -0.350 1.00 93.31 128 PHE A N 1
ATOM 1057 C CA . PHE A 1 128 ? 28.514 -21.098 -0.238 1.00 93.31 128 PHE A CA 1
ATOM 1058 C C . PHE A 1 128 ? 27.718 -21.749 -1.386 1.00 93.31 128 PHE A C 1
ATOM 1060 O O . PHE A 1 128 ? 26.970 -21.105 -2.118 1.00 93.31 128 PHE A O 1
ATOM 1067 N N . SER A 1 129 ? 27.903 -23.060 -1.569 1.00 92.69 129 SER A N 1
ATOM 1068 C CA . SER A 1 129 ? 27.395 -23.821 -2.724 1.00 92.69 129 SER A CA 1
ATOM 1069 C C . SER A 1 129 ? 25.866 -23.817 -2.890 1.00 92.69 129 SER A C 1
ATOM 1071 O O . SER A 1 129 ? 25.375 -24.047 -3.996 1.00 92.69 129 SER A O 1
ATOM 1073 N N . PHE A 1 130 ? 25.107 -23.512 -1.833 1.00 93.88 130 PHE A N 1
ATOM 1074 C CA . PHE A 1 130 ? 23.646 -23.382 -1.884 1.00 93.88 130 PHE A CA 1
ATOM 1075 C C . PHE A 1 130 ? 23.162 -22.216 -2.761 1.00 93.88 130 PHE A C 1
ATOM 1077 O O . PHE A 1 130 ? 22.048 -22.289 -3.279 1.00 93.88 130 PHE A O 1
ATOM 1084 N N . LEU A 1 131 ? 23.995 -21.183 -2.963 1.00 91.94 131 LEU A N 1
ATOM 1085 C CA . LEU A 1 131 ? 23.661 -19.987 -3.748 1.00 91.94 131 LEU A CA 1
ATOM 1086 C C . LEU A 1 131 ? 23.449 -20.280 -5.242 1.00 91.94 131 LEU A C 1
ATOM 1088 O O . LEU A 1 131 ? 22.809 -19.487 -5.929 1.00 91.94 131 LEU A O 1
ATOM 1092 N N . LYS A 1 132 ? 23.992 -21.406 -5.740 1.00 94.62 132 LYS A N 1
ATOM 1093 C CA . LYS A 1 132 ? 23.842 -21.889 -7.128 1.00 94.62 132 LYS A CA 1
ATOM 1094 C C . LYS A 1 132 ? 24.092 -20.785 -8.168 1.00 94.62 132 LYS A C 1
ATOM 1096 O O . LYS A 1 132 ? 23.234 -20.495 -8.996 1.00 94.62 132 LYS A O 1
ATOM 1101 N N . ILE A 1 133 ? 25.269 -20.158 -8.103 1.00 94.56 133 ILE A N 1
ATOM 1102 C CA . ILE A 1 133 ? 25.657 -19.113 -9.057 1.00 94.56 133 ILE A CA 1
ATOM 1103 C C . ILE A 1 133 ? 25.661 -19.646 -10.496 1.00 94.56 133 ILE A C 1
ATOM 1105 O O . ILE A 1 133 ? 26.206 -20.717 -10.777 1.00 94.56 133 ILE A O 1
ATOM 1109 N N . SER A 1 134 ? 25.038 -18.897 -11.401 1.00 94.75 134 SER A N 1
ATOM 1110 C CA . SER A 1 134 ? 24.828 -19.296 -12.789 1.00 94.75 134 SER A CA 1
ATOM 1111 C C . SER A 1 134 ? 26.090 -19.175 -13.648 1.00 94.75 134 SER A C 1
ATOM 1113 O O . SER A 1 134 ? 27.156 -18.735 -13.202 1.00 94.75 134 SER A O 1
ATOM 1115 N N . ASN A 1 135 ? 25.978 -19.517 -14.935 1.00 93.88 135 ASN A N 1
ATOM 1116 C CA . ASN A 1 135 ? 27.045 -19.243 -15.896 1.00 93.88 135 ASN A CA 1
ATOM 1117 C C . ASN A 1 135 ? 27.220 -17.735 -16.149 1.00 93.88 135 ASN A C 1
ATOM 1119 O O . ASN A 1 135 ? 28.367 -17.284 -16.132 1.00 93.88 135 ASN A O 1
ATOM 1123 N N . LYS A 1 136 ? 26.134 -16.954 -16.273 1.00 94.38 136 LYS A N 1
ATOM 1124 C CA . LYS A 1 136 ? 26.206 -15.487 -16.431 1.00 94.38 136 LYS A CA 1
ATOM 1125 C C . LYS A 1 136 ? 26.671 -14.770 -15.156 1.00 94.38 136 LYS A C 1
ATOM 1127 O O . LYS A 1 136 ? 27.333 -13.745 -15.267 1.00 94.38 136 LYS A O 1
ATOM 1132 N N . GLY A 1 137 ? 26.396 -15.341 -13.978 1.00 95.00 137 GLY A N 1
ATOM 1133 C CA . GLY A 1 137 ? 26.890 -14.870 -12.678 1.00 95.00 137 GLY A CA 1
ATOM 1134 C C . GLY A 1 137 ? 25.825 -14.450 -11.662 1.00 95.00 137 GLY A C 1
ATOM 1135 O O . GLY A 1 137 ? 26.193 -13.993 -10.587 1.00 95.00 137 GLY A O 1
ATOM 1136 N N . TYR A 1 138 ? 24.540 -14.635 -11.959 1.00 95.12 138 TYR A N 1
ATOM 1137 C CA . TYR A 1 138 ? 23.432 -14.371 -11.030 1.00 95.12 138 TYR A CA 1
ATOM 1138 C C . TYR A 1 138 ? 23.224 -15.550 -10.067 1.00 95.12 138 TYR A C 1
ATOM 1140 O O . TYR A 1 138 ? 23.648 -16.673 -10.358 1.00 95.12 138 TYR A O 1
ATOM 1148 N N . LEU A 1 139 ? 22.590 -15.322 -8.914 1.00 95.44 139 LEU A N 1
ATOM 1149 C CA . LEU A 1 139 ? 22.343 -16.368 -7.910 1.00 95.44 139 LEU A CA 1
ATOM 1150 C C . LEU A 1 139 ? 20.975 -17.040 -8.126 1.00 95.44 139 LEU A C 1
ATOM 1152 O O . LEU A 1 139 ? 19.997 -16.378 -8.458 1.00 95.44 139 LEU A O 1
ATOM 1156 N N . ASN A 1 140 ? 20.896 -18.362 -7.935 1.00 93.62 140 ASN A N 1
ATOM 1157 C CA . ASN A 1 140 ? 19.695 -19.159 -8.231 1.00 93.62 140 ASN A CA 1
ATOM 1158 C C . ASN A 1 140 ? 19.344 -20.127 -7.087 1.00 93.62 140 ASN A C 1
ATOM 1160 O O . ASN A 1 140 ? 19.268 -21.352 -7.237 1.00 93.62 140 ASN A O 1
ATOM 1164 N N . PHE A 1 141 ? 19.171 -19.562 -5.895 1.00 94.75 141 PHE A N 1
ATOM 1165 C CA . PHE A 1 141 ? 18.698 -20.279 -4.717 1.00 94.75 141 PHE A CA 1
ATOM 1166 C C . PHE A 1 141 ? 17.186 -20.117 -4.506 1.00 94.75 141 PHE A C 1
ATOM 1168 O O . PHE A 1 141 ? 16.533 -19.219 -5.041 1.00 94.75 141 PHE A O 1
ATOM 1175 N N . ASN A 1 142 ? 16.627 -21.010 -3.692 1.00 93.38 142 ASN A N 1
ATOM 1176 C CA . ASN A 1 142 ? 15.230 -20.974 -3.287 1.00 93.38 142 ASN A CA 1
ATOM 1177 C C . ASN A 1 142 ? 15.116 -20.190 -1.968 1.00 93.38 142 ASN A C 1
ATOM 1179 O O . ASN A 1 142 ? 15.444 -20.741 -0.920 1.00 93.38 142 ASN A O 1
ATOM 1183 N N . GLU A 1 143 ? 14.676 -18.928 -2.017 1.00 94.12 143 GLU A N 1
ATOM 1184 C CA . GLU A 1 143 ? 14.425 -18.096 -0.823 1.00 94.12 143 GLU A CA 1
ATOM 1185 C C . GLU A 1 143 ? 13.568 -18.826 0.198 1.00 94.12 143 GLU A C 1
ATOM 1187 O O . GLU A 1 143 ? 13.880 -18.848 1.378 1.00 94.12 143 GLU A O 1
ATOM 1192 N N . ASP A 1 144 ? 12.527 -19.492 -0.280 1.00 92.00 144 ASP A N 1
ATOM 1193 C CA . ASP A 1 144 ? 11.546 -20.208 0.515 1.00 92.00 144 ASP A CA 1
ATOM 1194 C C . ASP A 1 144 ? 12.161 -21.409 1.260 1.00 92.00 144 ASP A C 1
ATOM 1196 O O . ASP A 1 144 ? 11.622 -21.852 2.272 1.00 92.00 144 ASP A O 1
ATOM 1200 N N . GLU A 1 145 ? 13.280 -21.954 0.770 1.00 95.06 145 GLU A N 1
ATOM 1201 C CA . GLU A 1 145 ? 14.064 -22.986 1.464 1.00 95.06 145 GLU A CA 1
ATOM 1202 C C . GLU A 1 145 ? 15.044 -22.369 2.476 1.00 95.06 145 GLU A C 1
ATOM 1204 O O . GLU A 1 145 ? 15.373 -23.020 3.461 1.00 95.06 145 GLU A O 1
ATOM 1209 N N . ILE A 1 146 ? 15.473 -21.116 2.270 1.00 96.38 146 ILE A N 1
ATOM 1210 C CA . ILE A 1 146 ? 16.374 -20.380 3.172 1.00 96.38 146 ILE A CA 1
ATOM 1211 C C . ILE A 1 146 ? 15.603 -19.742 4.333 1.00 96.38 146 ILE A C 1
ATOM 1213 O O . ILE A 1 146 ? 16.004 -19.899 5.486 1.00 96.38 146 ILE A O 1
ATOM 1217 N N . LEU A 1 147 ? 14.469 -19.097 4.049 1.00 95.12 147 LEU A N 1
ATOM 1218 C CA . LEU A 1 147 ? 13.573 -18.460 5.016 1.00 95.12 147 LEU A CA 1
ATOM 1219 C C . LEU A 1 147 ? 13.060 -19.449 6.076 1.00 95.12 147 LEU A C 1
ATOM 1221 O O . LEU A 1 147 ? 12.954 -19.092 7.243 1.00 95.12 147 LEU A O 1
ATOM 1225 N N . LYS A 1 148 ? 12.822 -20.712 5.698 1.00 94.81 148 LYS A N 1
ATOM 1226 C CA . LYS A 1 148 ? 12.354 -21.779 6.607 1.00 94.81 148 LYS A CA 1
ATOM 1227 C C . LYS A 1 148 ? 13.406 -22.286 7.608 1.00 94.81 148 LYS A C 1
ATOM 1229 O O . LYS A 1 148 ? 13.054 -23.068 8.485 1.00 94.81 148 LYS A O 1
ATOM 1234 N N . GLU A 1 149 ? 14.669 -21.875 7.486 1.00 96.94 149 GLU A N 1
ATOM 1235 C CA . GLU A 1 149 ? 15.744 -22.231 8.431 1.00 96.94 149 GLU A CA 1
ATOM 1236 C C . GLU A 1 149 ? 16.105 -21.073 9.377 1.00 96.94 149 GLU A C 1
ATOM 1238 O O . GLU A 1 149 ? 16.984 -21.233 10.224 1.00 96.94 149 GLU A O 1
ATOM 1243 N N . PHE A 1 150 ? 15.452 -19.911 9.249 1.00 96.38 150 PHE A N 1
ATOM 1244 C CA . PHE A 1 150 ? 15.448 -18.910 10.316 1.00 96.38 150 PHE A CA 1
ATOM 1245 C C . PHE A 1 150 ? 14.369 -19.265 11.345 1.00 96.38 150 PHE A C 1
ATOM 1247 O O . PHE A 1 150 ? 13.316 -19.804 11.001 1.00 96.38 150 PHE A O 1
ATOM 1254 N N . ASN A 1 151 ? 14.617 -18.923 12.605 1.00 94.94 151 ASN A N 1
ATOM 1255 C CA . ASN A 1 151 ? 13.586 -18.903 13.628 1.00 94.94 151 ASN A CA 1
ATOM 1256 C C . ASN A 1 151 ? 12.887 -17.533 13.622 1.00 94.94 151 ASN A C 1
ATOM 1258 O O . ASN A 1 151 ? 13.544 -16.497 13.570 1.00 94.94 151 ASN A O 1
ATOM 1262 N N . PHE A 1 152 ? 11.559 -17.548 13.693 1.00 92.75 152 PHE A N 1
ATOM 1263 C CA . PHE A 1 152 ? 10.705 -16.363 13.841 1.00 92.75 152 PHE A CA 1
ATOM 1264 C C . PHE A 1 152 ? 9.687 -16.553 14.990 1.00 92.75 152 PHE A C 1
ATOM 1266 O O . PHE A 1 152 ? 8.709 -15.821 15.096 1.00 92.75 152 PHE A O 1
ATOM 1273 N N . GLU A 1 153 ? 9.878 -17.556 15.857 1.00 89.19 153 GLU A N 1
ATOM 1274 C CA . GLU A 1 153 ? 9.009 -17.806 17.012 1.00 89.19 153 GLU A CA 1
ATOM 1275 C C . GLU A 1 153 ? 9.299 -16.797 18.139 1.00 89.19 153 GLU A C 1
ATOM 1277 O O . GLU A 1 153 ? 10.266 -16.954 18.883 1.00 89.19 153 GLU A O 1
ATOM 1282 N N . LEU A 1 154 ? 8.426 -15.794 18.300 1.00 86.12 154 LEU A N 1
ATOM 1283 C CA . LEU A 1 154 ? 8.489 -14.720 19.311 1.00 86.12 154 LEU A CA 1
ATOM 1284 C C . LEU A 1 154 ? 9.041 -15.149 20.682 1.00 86.12 154 LEU A C 1
ATOM 1286 O O . LEU A 1 154 ? 9.985 -14.555 21.197 1.00 86.12 154 LEU A O 1
ATOM 1290 N N . PHE A 1 155 ? 8.469 -16.201 21.274 1.00 82.44 155 PHE A N 1
ATOM 1291 C CA . PHE A 1 155 ? 8.823 -16.652 22.624 1.00 82.44 155 PHE A CA 1
ATOM 1292 C C . PHE A 1 155 ? 10.262 -17.170 22.756 1.00 82.44 155 PHE A C 1
ATOM 1294 O O . PHE A 1 155 ? 10.806 -17.170 23.859 1.00 82.44 155 PHE A O 1
ATOM 1301 N N . ASP A 1 156 ? 10.890 -17.596 21.658 1.00 87.81 156 ASP A N 1
ATOM 1302 C CA . ASP A 1 156 ? 12.290 -18.018 21.667 1.00 87.81 156 ASP A CA 1
ATOM 1303 C C . ASP A 1 156 ? 13.246 -16.794 21.683 1.00 87.81 156 ASP A C 1
ATOM 1305 O O . ASP A 1 156 ? 14.422 -16.946 22.017 1.00 87.81 156 ASP A O 1
ATOM 1309 N N . TYR A 1 157 ? 12.746 -15.581 21.399 1.00 90.06 157 TYR A N 1
ATOM 1310 C CA . T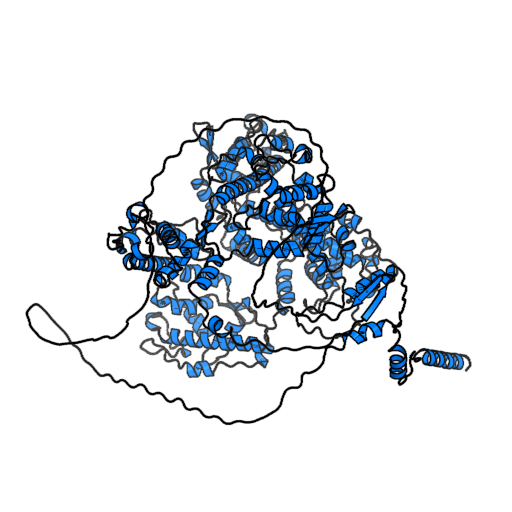YR A 1 157 ? 13.469 -14.305 21.521 1.00 90.06 157 TYR A CA 1
ATOM 1311 C C . TYR A 1 157 ? 13.129 -13.557 22.815 1.00 90.06 157 TYR A C 1
ATOM 1313 O O . TYR A 1 157 ? 14.043 -13.160 23.533 1.00 90.06 157 TYR A O 1
ATOM 1321 N N . TYR A 1 158 ? 11.844 -13.460 23.172 1.00 84.00 158 TYR A N 1
ATOM 1322 C CA . TYR A 1 158 ? 11.361 -12.763 24.376 1.00 84.00 158 TYR A CA 1
ATOM 1323 C C . TYR A 1 158 ? 11.973 -13.281 25.694 1.00 84.00 158 TYR A C 1
ATOM 1325 O O . TYR A 1 158 ? 12.108 -12.532 26.651 1.00 84.00 158 TYR A O 1
ATOM 1333 N N . LEU A 1 159 ? 12.375 -14.557 25.752 1.00 78.88 159 LEU A N 1
ATOM 1334 C CA . LEU A 1 159 ? 13.044 -15.149 26.923 1.00 78.88 159 LEU A CA 1
ATOM 1335 C C . LEU A 1 159 ? 14.575 -14.963 26.947 1.00 78.88 159 LEU A C 1
ATOM 1337 O O . LEU A 1 159 ? 15.210 -15.316 27.938 1.00 78.88 159 LEU A O 1
ATOM 1341 N N . ASN A 1 160 ? 15.176 -14.481 25.854 1.00 79.81 160 ASN A N 1
ATOM 1342 C CA . ASN A 1 160 ? 16.629 -14.315 25.696 1.00 79.81 160 ASN A CA 1
ATOM 1343 C C . ASN A 1 160 ? 17.061 -12.846 25.552 1.00 79.81 160 ASN A C 1
ATOM 1345 O O . ASN A 1 160 ? 18.245 -12.546 25.702 1.00 79.81 160 ASN A O 1
ATOM 1349 N N . LEU A 1 161 ? 16.121 -11.957 25.235 1.00 81.94 161 LEU A N 1
ATOM 1350 C CA . LEU A 1 161 ? 16.301 -10.513 25.200 1.00 81.94 161 LEU A CA 1
ATOM 1351 C C . LEU A 1 161 ? 15.861 -9.902 26.535 1.00 81.94 161 LEU A C 1
ATOM 1353 O O . LEU A 1 161 ? 14.894 -10.351 27.146 1.00 81.94 161 LEU A O 1
ATOM 1357 N N . GLU A 1 162 ? 16.574 -8.873 26.984 1.00 76.06 162 GLU A N 1
ATOM 1358 C CA . GLU A 1 162 ? 16.120 -8.027 28.090 1.00 76.06 162 GLU A CA 1
ATOM 1359 C C . GLU A 1 162 ? 14.982 -7.108 27.592 1.00 76.06 162 GLU A C 1
ATOM 1361 O O . GLU A 1 162 ? 14.801 -6.940 26.384 1.00 76.06 162 GLU A O 1
ATOM 1366 N N . HIS A 1 163 ? 14.189 -6.521 28.499 1.00 70.00 163 HIS A N 1
ATOM 1367 C CA . HIS A 1 163 ? 13.021 -5.700 28.118 1.00 70.00 163 HIS A CA 1
ATOM 1368 C C . HIS A 1 163 ? 13.378 -4.489 27.236 1.00 70.00 163 HIS A C 1
ATOM 1370 O O . HIS A 1 163 ? 12.536 -4.010 26.480 1.00 70.00 163 HIS A O 1
ATOM 1376 N N . GLU A 1 164 ? 14.629 -4.033 27.301 1.00 80.25 164 GLU A N 1
ATOM 1377 C CA . GLU A 1 164 ? 15.238 -3.111 26.346 1.00 80.25 164 GLU A CA 1
ATOM 1378 C C . GLU A 1 164 ? 16.081 -3.901 25.330 1.00 80.25 164 GLU A C 1
ATOM 1380 O O . GLU A 1 164 ? 17.271 -4.141 25.537 1.00 80.25 164 GLU A O 1
ATOM 1385 N N . TYR A 1 165 ? 15.477 -4.298 24.210 1.00 88.62 165 TYR A N 1
ATOM 1386 C CA . TYR A 1 165 ? 16.205 -4.804 23.043 1.00 88.62 165 TYR A CA 1
ATOM 1387 C C . TYR A 1 165 ? 16.217 -3.743 21.939 1.00 88.62 165 TYR A C 1
ATOM 1389 O O . TYR A 1 165 ? 15.299 -2.929 21.843 1.00 88.62 165 TYR A O 1
ATOM 1397 N N . SER A 1 166 ? 17.231 -3.754 21.068 1.00 92.12 166 SER A N 1
ATOM 1398 C CA . SER A 1 166 ? 17.149 -3.008 19.810 1.00 92.12 166 SER A CA 1
ATOM 1399 C C . SER A 1 166 ? 16.751 -3.928 18.658 1.00 92.12 166 SER A C 1
ATOM 1401 O O . SER A 1 166 ? 17.125 -5.104 18.618 1.00 92.12 166 SER A O 1
ATOM 1403 N N . ILE A 1 167 ? 16.037 -3.376 17.675 1.00 94.19 167 ILE A N 1
ATOM 1404 C CA . ILE A 1 167 ? 15.659 -4.088 16.446 1.00 94.19 167 ILE A CA 1
ATOM 1405 C C . ILE A 1 167 ? 16.878 -4.686 15.717 1.00 94.19 167 ILE A C 1
ATOM 1407 O O . ILE A 1 167 ? 16.773 -5.729 15.076 1.00 94.19 167 ILE A O 1
ATOM 1411 N N . TYR A 1 168 ? 18.065 -4.090 15.881 1.00 94.94 168 TYR A N 1
ATOM 1412 C CA . TYR A 1 168 ? 19.328 -4.600 15.348 1.00 94.94 168 TYR A CA 1
ATOM 1413 C C . TYR A 1 168 ? 19.818 -5.869 16.060 1.00 94.94 168 TYR A C 1
ATOM 1415 O O . TYR A 1 168 ? 20.307 -6.785 15.396 1.00 94.94 168 TYR A O 1
ATOM 1423 N N . ASP A 1 169 ? 19.657 -5.959 17.383 1.00 93.56 169 ASP A N 1
ATOM 1424 C CA . ASP A 1 169 ? 20.006 -7.158 18.159 1.00 93.56 169 ASP A CA 1
ATOM 1425 C C . ASP A 1 169 ? 19.055 -8.310 17.823 1.00 93.56 169 ASP A C 1
ATOM 1427 O O . ASP A 1 169 ? 19.490 -9.443 17.613 1.00 93.56 169 ASP A O 1
ATOM 1431 N N . LEU A 1 170 ? 17.764 -8.007 17.668 1.00 95.25 170 LEU A N 1
ATOM 1432 C CA . LEU A 1 170 ? 16.757 -8.960 17.207 1.00 95.25 170 LEU A CA 1
ATOM 1433 C C . LEU A 1 170 ? 17.034 -9.429 15.765 1.00 95.25 170 LEU A C 1
ATOM 1435 O O . LEU A 1 170 ? 17.125 -10.639 15.537 1.00 95.25 170 LEU A O 1
ATOM 1439 N N . LYS A 1 171 ? 17.289 -8.512 14.814 1.00 96.75 171 LYS A N 1
ATOM 1440 C CA . LYS A 1 171 ? 17.728 -8.837 13.436 1.00 96.75 171 LYS A CA 1
ATOM 1441 C C . LYS A 1 171 ? 18.960 -9.746 13.463 1.00 96.75 171 LYS A C 1
ATOM 1443 O O . LYS A 1 171 ? 19.005 -10.742 12.741 1.00 96.75 171 LYS A O 1
ATOM 1448 N N . LEU A 1 172 ? 19.933 -9.462 14.332 1.00 96.50 172 LEU A N 1
ATOM 1449 C CA . LEU A 1 172 ? 21.149 -10.258 14.497 1.00 96.50 172 LEU A CA 1
ATOM 1450 C C . LEU A 1 172 ? 20.880 -11.662 15.073 1.00 96.50 172 LEU A C 1
ATOM 1452 O O . LEU A 1 172 ? 21.425 -12.638 14.554 1.00 96.50 172 LEU A O 1
ATOM 1456 N N . LEU A 1 173 ? 20.043 -11.802 16.105 1.00 95.75 173 LEU A N 1
ATOM 1457 C CA . LEU A 1 173 ? 19.679 -13.108 16.677 1.00 95.75 173 LEU A CA 1
ATOM 1458 C C . LEU A 1 173 ? 18.844 -13.956 15.700 1.00 95.75 173 LEU A C 1
ATOM 1460 O O . LEU A 1 173 ? 19.023 -15.177 15.633 1.00 95.75 173 LEU A O 1
ATOM 1464 N N . ILE A 1 174 ? 17.983 -13.327 14.896 1.00 96.75 174 ILE A N 1
ATOM 1465 C CA . ILE A 1 174 ? 17.296 -13.981 13.775 1.00 96.75 174 ILE A CA 1
ATOM 1466 C C . ILE A 1 174 ? 18.332 -14.443 12.743 1.00 96.75 174 ILE A C 1
ATOM 1468 O O . ILE A 1 174 ? 18.386 -15.635 12.440 1.00 96.75 174 ILE A O 1
ATOM 1472 N N . LEU A 1 175 ? 19.237 -13.577 12.278 1.00 97.00 175 LEU A N 1
ATOM 1473 C CA . LEU A 1 175 ? 20.303 -13.939 11.327 1.00 97.00 175 LEU A CA 1
ATOM 1474 C C . LEU A 1 175 ? 21.200 -15.097 11.817 1.00 97.00 175 LEU A C 1
ATOM 1476 O O . LEU A 1 175 ? 21.581 -15.956 11.018 1.00 97.00 175 LEU A O 1
ATOM 1480 N N . GLN A 1 176 ? 21.494 -15.169 13.120 1.00 95.81 176 GLN A N 1
ATOM 1481 C CA . GLN A 1 176 ? 22.248 -16.271 13.743 1.00 95.81 176 GLN A CA 1
ATOM 1482 C C . GLN A 1 176 ? 21.497 -17.616 13.772 1.00 95.81 176 GLN A C 1
ATOM 1484 O O . GLN A 1 176 ? 22.132 -18.671 13.898 1.00 95.81 176 GLN A O 1
ATOM 1489 N N . SER A 1 177 ? 20.165 -17.616 13.673 1.00 96.69 177 SER A N 1
ATOM 1490 C CA . SER A 1 177 ? 19.370 -18.851 13.699 1.00 96.69 177 SER A CA 1
ATOM 1491 C C . SER A 1 177 ? 19.543 -19.703 12.431 1.00 96.69 177 SER A C 1
ATOM 1493 O O . SER A 1 177 ? 19.468 -20.930 12.517 1.00 96.69 177 SER A O 1
ATOM 1495 N N . ASN A 1 178 ? 19.894 -19.086 11.291 1.00 97.06 178 ASN A N 1
ATOM 1496 C CA . ASN A 1 178 ? 20.081 -19.755 9.998 1.00 97.06 178 ASN A CA 1
ATOM 1497 C C . ASN A 1 178 ? 21.400 -20.550 9.919 1.00 97.06 178 ASN A C 1
ATOM 1499 O O . ASN A 1 178 ? 22.348 -20.203 9.209 1.00 97.06 178 ASN A O 1
ATOM 1503 N N . ARG A 1 179 ? 21.471 -21.650 10.669 1.00 95.50 179 ARG A N 1
ATOM 1504 C CA . ARG A 1 179 ? 22.690 -22.466 10.815 1.00 95.50 179 ARG A CA 1
ATOM 1505 C C . ARG A 1 179 ? 23.022 -23.314 9.582 1.00 95.50 179 ARG A C 1
ATOM 1507 O O . ARG A 1 179 ? 24.184 -23.664 9.402 1.00 95.50 179 ARG A O 1
ATOM 1514 N N . LYS A 1 180 ? 22.032 -23.646 8.742 1.00 96.19 180 LYS A N 1
ATOM 1515 C CA . LYS A 1 180 ? 22.202 -24.513 7.558 1.00 96.19 180 LYS A CA 1
ATOM 1516 C C . LYS A 1 180 ? 22.911 -23.809 6.401 1.00 96.19 180 LYS A C 1
ATOM 1518 O O . LYS A 1 180 ? 23.800 -24.403 5.796 1.00 96.19 180 LYS A O 1
ATOM 1523 N N . TYR A 1 181 ? 22.530 -22.567 6.097 1.00 95.75 181 TYR A N 1
ATOM 1524 C CA . TYR A 1 181 ? 23.133 -21.788 5.008 1.00 95.75 181 TYR A CA 1
ATOM 1525 C C . TYR A 1 181 ? 24.126 -20.737 5.508 1.00 95.75 181 TYR A C 1
ATOM 1527 O O . TYR A 1 181 ? 24.971 -20.290 4.735 1.00 95.75 181 TYR A O 1
ATOM 1535 N N . ASN A 1 182 ? 24.076 -20.389 6.801 1.00 95.12 182 ASN A N 1
ATOM 1536 C CA . ASN A 1 182 ? 25.010 -19.463 7.440 1.00 95.12 182 ASN A CA 1
ATOM 1537 C C . ASN A 1 182 ? 25.009 -18.080 6.752 1.00 95.12 182 ASN A C 1
ATOM 1539 O O . ASN A 1 182 ? 26.059 -17.506 6.463 1.00 95.12 182 ASN A O 1
ATOM 1543 N N . ILE A 1 183 ? 23.800 -17.570 6.470 1.00 96.75 183 ILE A N 1
ATOM 1544 C CA . ILE A 1 183 ? 23.548 -16.317 5.733 1.00 96.75 183 ILE A CA 1
ATOM 1545 C C . ILE A 1 183 ? 24.287 -15.121 6.350 1.00 96.75 183 ILE A C 1
ATOM 1547 O O . ILE A 1 183 ? 24.803 -14.280 5.620 1.00 96.75 183 ILE A O 1
ATOM 1551 N N . LEU A 1 184 ? 24.437 -15.089 7.676 1.00 97.31 184 LEU A N 1
ATOM 1552 C CA . LEU A 1 184 ? 25.212 -14.062 8.371 1.00 97.31 184 LEU A CA 1
ATOM 1553 C C . LEU A 1 184 ? 26.704 -14.065 7.968 1.00 97.31 184 LEU A C 1
ATOM 1555 O O . LEU A 1 184 ? 27.234 -13.034 7.568 1.00 97.31 184 LEU A O 1
ATOM 1559 N N . ASP A 1 185 ? 27.374 -15.226 7.981 1.00 96.25 185 ASP A N 1
ATOM 1560 C CA . ASP A 1 185 ? 28.783 -15.371 7.557 1.00 96.25 185 ASP A CA 1
ATOM 1561 C C . ASP A 1 185 ? 28.981 -15.137 6.046 1.00 96.25 185 ASP A C 1
ATOM 1563 O O . ASP A 1 185 ? 30.112 -14.898 5.610 1.00 96.25 185 ASP A O 1
ATOM 1567 N N . PHE A 1 186 ? 27.904 -15.214 5.257 1.00 96.88 186 PHE A N 1
ATOM 1568 C CA . PHE A 1 186 ? 27.883 -14.841 3.843 1.00 96.88 186 PHE A CA 1
ATOM 1569 C C . PHE A 1 186 ? 27.807 -13.318 3.666 1.00 96.88 186 PHE A C 1
ATOM 1571 O O . PHE A 1 186 ? 28.730 -12.732 3.101 1.00 96.88 186 PHE A O 1
ATOM 1578 N N . LEU A 1 187 ? 26.762 -12.677 4.201 1.00 97.62 187 LEU A N 1
ATOM 1579 C CA . LEU A 1 187 ? 26.515 -11.236 4.062 1.00 97.62 187 LEU A CA 1
ATOM 1580 C C . LEU A 1 187 ? 27.636 -10.392 4.681 1.00 97.62 187 LEU A C 1
ATOM 1582 O O . LEU A 1 187 ? 28.085 -9.434 4.056 1.00 97.62 187 LEU A O 1
ATOM 1586 N N . MET A 1 188 ? 28.187 -10.807 5.827 1.00 97.56 188 MET A N 1
ATOM 1587 C CA . MET A 1 188 ? 29.374 -10.161 6.400 1.00 97.56 188 MET A CA 1
ATOM 1588 C C . MET A 1 188 ? 30.551 -10.142 5.412 1.00 97.56 188 MET A C 1
ATOM 1590 O O . MET A 1 188 ? 31.138 -9.087 5.204 1.00 97.56 188 MET A O 1
ATOM 1594 N N . LYS A 1 189 ? 30.847 -11.246 4.707 1.00 96.94 189 LYS A N 1
ATOM 1595 C CA . LYS A 1 189 ? 31.937 -11.272 3.706 1.00 96.94 189 LYS A CA 1
ATOM 1596 C C . LYS A 1 189 ? 31.659 -10.440 2.468 1.00 96.94 189 LYS A C 1
ATOM 1598 O O . LYS A 1 189 ? 32.601 -9.930 1.870 1.00 96.94 189 LYS A O 1
ATOM 1603 N N . LEU A 1 190 ? 30.395 -10.291 2.077 1.00 97.12 190 LEU A N 1
ATOM 1604 C CA . LEU A 1 190 ? 30.053 -9.336 1.028 1.00 97.12 190 LEU A CA 1
ATOM 1605 C C . LEU A 1 190 ? 30.309 -7.906 1.505 1.00 97.12 190 LEU A C 1
ATOM 1607 O O . LEU A 1 190 ? 30.927 -7.147 0.769 1.00 97.12 190 LEU A O 1
ATOM 1611 N N . SER A 1 191 ? 29.930 -7.559 2.739 1.00 97.44 191 SER A N 1
ATOM 1612 C CA . SER A 1 191 ? 30.204 -6.233 3.310 1.00 97.44 191 SER A CA 1
ATOM 1613 C C . SER A 1 191 ? 31.707 -5.955 3.492 1.00 97.44 191 SER A C 1
ATOM 1615 O O . SER A 1 191 ? 32.166 -4.883 3.117 1.00 97.44 191 SER A O 1
ATOM 1617 N N . GLU A 1 192 ? 32.504 -6.943 3.927 1.00 97.06 192 GLU A N 1
ATOM 1618 C CA . GLU A 1 192 ? 33.979 -6.881 3.981 1.00 97.06 192 GLU A CA 1
ATOM 1619 C C . GLU A 1 192 ? 34.613 -6.642 2.595 1.00 97.06 192 GLU A C 1
ATOM 1621 O O . GLU A 1 192 ? 35.662 -6.009 2.492 1.00 97.06 192 GLU A O 1
ATOM 1626 N N . MET A 1 193 ? 33.986 -7.150 1.526 1.00 96.69 193 MET A N 1
ATOM 1627 C CA . MET A 1 193 ? 34.433 -6.991 0.135 1.00 96.69 193 MET A CA 1
ATOM 1628 C C . MET A 1 193 ? 33.776 -5.811 -0.601 1.00 96.69 193 MET A C 1
ATOM 1630 O O . MET A 1 193 ? 34.078 -5.594 -1.773 1.00 96.69 193 MET A O 1
ATOM 1634 N N . THR A 1 194 ? 32.879 -5.059 0.042 1.00 96.25 194 THR A N 1
ATOM 1635 C CA . THR A 1 194 ? 32.124 -3.972 -0.596 1.00 96.25 194 THR A CA 1
ATOM 1636 C C . THR A 1 194 ? 32.790 -2.628 -0.336 1.00 96.25 194 THR A C 1
ATOM 1638 O O . THR A 1 194 ? 32.911 -2.180 0.803 1.00 96.25 194 THR A O 1
ATOM 1641 N N . THR A 1 195 ? 33.170 -1.932 -1.409 1.00 95.12 195 THR A N 1
ATOM 1642 C CA . THR A 1 195 ? 33.466 -0.499 -1.333 1.00 95.12 195 THR A CA 1
ATOM 1643 C C . THR A 1 195 ? 32.151 0.272 -1.315 1.00 95.12 195 THR A C 1
ATOM 1645 O O . THR A 1 195 ? 31.485 0.419 -2.345 1.00 95.12 195 THR A O 1
ATOM 1648 N N . PHE A 1 196 ? 31.790 0.733 -0.121 1.00 94.12 196 PHE A N 1
ATOM 1649 C CA . PHE A 1 196 ? 30.712 1.689 0.108 1.00 94.12 196 PHE A CA 1
ATOM 1650 C C . PHE A 1 196 ? 31.168 3.085 -0.329 1.00 94.12 196 PHE A C 1
ATOM 1652 O O . PHE A 1 196 ? 32.322 3.448 -0.088 1.00 94.12 196 PHE A O 1
ATOM 1659 N N . THR A 1 197 ? 30.282 3.845 -0.965 1.00 90.38 197 THR A N 1
ATOM 1660 C CA . THR A 1 197 ? 30.547 5.207 -1.452 1.00 90.38 197 THR A CA 1
ATOM 1661 C C . THR A 1 197 ? 29.705 6.216 -0.671 1.00 90.38 197 THR A C 1
ATOM 1663 O O . THR A 1 197 ? 30.163 6.720 0.351 1.00 90.38 197 THR A O 1
ATOM 1666 N N . ASN A 1 198 ? 28.460 6.439 -1.082 1.00 87.56 198 ASN A N 1
ATOM 1667 C CA . ASN A 1 198 ? 27.401 7.073 -0.301 1.00 87.56 198 ASN A CA 1
ATOM 1668 C C . ASN A 1 198 ? 26.065 6.382 -0.624 1.00 87.56 198 ASN A C 1
ATOM 1670 O O . ASN A 1 198 ? 25.975 5.620 -1.589 1.00 87.56 198 ASN A O 1
ATOM 1674 N N . SER A 1 199 ? 25.026 6.643 0.164 1.00 85.06 199 SER A N 1
ATOM 1675 C CA . SER A 1 199 ? 23.709 6.005 0.006 1.00 85.06 199 SER A CA 1
ATOM 1676 C C . SER A 1 199 ? 23.003 6.255 -1.339 1.00 85.06 199 SER A C 1
ATOM 1678 O O . SER A 1 199 ? 22.141 5.457 -1.710 1.00 85.06 199 SER A O 1
ATOM 1680 N N . VAL A 1 200 ? 23.361 7.307 -2.084 1.00 79.44 200 VAL A N 1
ATOM 1681 C CA . VAL A 1 200 ? 22.751 7.674 -3.380 1.00 79.44 200 VAL A CA 1
ATOM 1682 C C . VAL A 1 200 ? 23.418 6.940 -4.552 1.00 79.44 200 VAL A C 1
ATOM 1684 O O . VAL A 1 200 ? 22.735 6.452 -5.455 1.00 79.44 200 VAL A O 1
ATOM 1687 N N . MET A 1 201 ? 24.750 6.843 -4.524 1.00 80.62 201 MET A N 1
ATOM 1688 C CA . MET A 1 201 ? 25.577 6.221 -5.570 1.00 80.62 201 MET A CA 1
ATOM 1689 C C . MET A 1 201 ? 25.749 4.707 -5.378 1.00 80.62 201 MET A C 1
ATOM 1691 O O . MET A 1 201 ? 26.035 3.984 -6.333 1.00 80.62 201 MET A O 1
ATOM 1695 N N . ASP A 1 202 ? 25.589 4.205 -4.153 1.00 88.38 202 ASP A N 1
ATOM 1696 C CA . ASP A 1 202 ? 25.565 2.773 -3.876 1.00 88.38 202 ASP A CA 1
ATOM 1697 C C . ASP A 1 202 ? 24.190 2.157 -4.159 1.00 88.38 202 ASP A C 1
ATOM 1699 O O . ASP A 1 202 ? 23.147 2.708 -3.817 1.00 88.38 202 ASP A O 1
ATOM 1703 N N . ASN A 1 203 ? 24.195 0.948 -4.718 1.00 89.50 203 ASN A N 1
ATOM 1704 C CA . ASN A 1 203 ? 22.976 0.213 -5.033 1.00 89.50 203 ASN A CA 1
ATOM 1705 C C . ASN A 1 203 ? 22.262 -0.375 -3.804 1.00 89.50 203 ASN A C 1
ATOM 1707 O O . ASN A 1 203 ? 22.778 -0.378 -2.684 1.00 89.50 203 ASN A O 1
ATOM 1711 N N . VAL A 1 204 ? 21.051 -0.903 -4.009 1.00 89.75 204 VAL A N 1
ATOM 1712 C CA . VAL A 1 204 ? 20.195 -1.384 -2.909 1.00 89.75 204 VAL A CA 1
ATOM 1713 C C . VAL A 1 204 ? 20.825 -2.528 -2.096 1.00 89.75 204 VAL A C 1
ATOM 1715 O O . VAL A 1 204 ? 20.702 -2.537 -0.871 1.00 89.75 204 VAL A O 1
ATOM 1718 N N . LEU A 1 205 ? 21.586 -3.432 -2.732 1.00 94.00 205 LEU A N 1
ATOM 1719 C CA . LEU A 1 205 ? 22.338 -4.464 -2.010 1.00 94.00 205 LEU A CA 1
ATOM 1720 C C . LEU A 1 205 ? 23.474 -3.847 -1.190 1.00 94.00 205 LEU A C 1
ATOM 1722 O O . LEU A 1 205 ? 23.639 -4.212 -0.029 1.00 94.00 205 LEU A O 1
ATOM 1726 N N . LYS A 1 206 ? 24.246 -2.912 -1.756 1.00 95.38 206 LYS A N 1
ATOM 1727 C CA . LYS A 1 206 ? 25.299 -2.212 -1.012 1.00 95.38 206 LYS A CA 1
ATOM 1728 C C . LYS A 1 206 ? 24.739 -1.471 0.206 1.00 95.38 206 LYS A C 1
ATOM 1730 O O . LYS A 1 206 ? 25.321 -1.603 1.278 1.00 95.38 206 LYS A O 1
ATOM 1735 N N . ARG A 1 207 ? 23.606 -0.765 0.078 1.00 93.88 207 ARG A N 1
ATOM 1736 C CA . ARG A 1 207 ? 22.935 -0.102 1.213 1.00 93.88 207 ARG A CA 1
ATOM 1737 C C . ARG A 1 207 ? 22.596 -1.093 2.333 1.00 93.88 207 ARG A C 1
ATOM 1739 O O . ARG A 1 207 ? 23.000 -0.879 3.470 1.00 93.88 207 ARG A O 1
ATOM 1746 N N . GLU A 1 208 ? 21.945 -2.216 2.021 1.00 95.12 208 GLU A N 1
ATOM 1747 C CA . GLU A 1 208 ? 21.637 -3.253 3.026 1.00 95.12 208 GLU A CA 1
ATOM 1748 C C . GLU A 1 208 ? 22.915 -3.899 3.605 1.00 95.12 208 GLU A C 1
ATOM 1750 O O . GLU A 1 208 ? 22.975 -4.202 4.799 1.00 95.12 208 GLU A O 1
ATOM 1755 N N . LEU A 1 209 ? 23.988 -4.038 2.813 1.00 97.00 209 LEU A N 1
ATOM 1756 C CA . LEU A 1 209 ? 25.285 -4.541 3.285 1.00 97.00 209 LEU A CA 1
ATOM 1757 C C . LEU A 1 209 ? 25.976 -3.633 4.320 1.00 97.00 209 LEU A C 1
ATOM 1759 O O . LEU A 1 209 ? 26.852 -4.131 5.037 1.00 97.00 209 LEU A O 1
ATOM 1763 N N . VAL A 1 210 ? 25.580 -2.360 4.468 1.00 97.12 210 VAL A N 1
ATOM 1764 C CA . VAL A 1 210 ? 26.130 -1.458 5.500 1.00 97.12 210 VAL A CA 1
ATOM 1765 C C . VAL A 1 210 ? 25.906 -2.031 6.897 1.00 97.12 210 VAL A C 1
ATOM 1767 O O . VAL A 1 210 ? 26.841 -2.064 7.692 1.00 97.12 210 VAL A O 1
ATOM 1770 N N . PHE A 1 211 ? 24.715 -2.564 7.188 1.00 96.81 211 PHE A N 1
ATOM 1771 C CA . PHE A 1 211 ? 24.403 -3.164 8.492 1.00 96.81 211 PHE A CA 1
ATOM 1772 C C . PHE A 1 211 ? 25.391 -4.285 8.870 1.00 96.81 211 PHE A C 1
ATOM 1774 O O . PHE A 1 211 ? 25.873 -4.349 10.001 1.00 96.81 211 PHE A O 1
ATOM 1781 N N . TYR A 1 212 ? 25.748 -5.141 7.908 1.00 97.88 212 TYR A N 1
ATOM 1782 C CA . TYR A 1 212 ? 26.587 -6.321 8.144 1.00 97.88 212 TYR A CA 1
ATOM 1783 C C . TYR A 1 212 ? 28.068 -5.978 8.343 1.00 97.88 212 TYR A C 1
ATOM 1785 O O . TYR A 1 212 ? 28.766 -6.722 9.034 1.00 97.88 212 TYR A O 1
ATOM 1793 N N . LYS A 1 213 ? 28.517 -4.826 7.824 1.00 97.88 213 LYS A N 1
ATOM 1794 C CA . LYS A 1 213 ? 29.878 -4.285 7.996 1.00 97.88 213 LYS A CA 1
ATOM 1795 C C . LYS A 1 213 ? 30.241 -4.068 9.471 1.00 97.88 213 LYS A C 1
ATOM 1797 O O . LYS A 1 213 ? 31.401 -4.214 9.846 1.00 97.88 213 LYS A O 1
ATOM 1802 N N . PHE A 1 214 ? 29.247 -3.747 10.302 1.00 97.94 214 PHE A N 1
ATOM 1803 C CA . PHE A 1 214 ? 29.412 -3.437 11.729 1.00 97.94 214 PHE A CA 1
ATOM 1804 C C . PHE A 1 214 ? 29.062 -4.606 12.658 1.00 97.94 214 PHE A C 1
ATOM 1806 O O . PHE A 1 214 ? 28.999 -4.441 13.877 1.00 97.94 214 PHE A O 1
ATOM 1813 N N . ILE A 1 215 ? 28.861 -5.809 12.111 1.00 97.81 215 ILE A N 1
ATOM 1814 C CA . ILE A 1 215 ? 28.687 -7.024 12.909 1.00 97.81 215 ILE A CA 1
ATOM 1815 C C . ILE A 1 215 ? 30.071 -7.603 13.217 1.00 97.81 215 ILE A C 1
ATOM 1817 O O . ILE A 1 215 ? 30.731 -8.192 12.365 1.00 97.81 215 ILE A O 1
ATOM 1821 N N . ILE A 1 216 ? 30.514 -7.474 14.463 1.00 96.12 216 ILE A N 1
ATOM 1822 C CA . ILE A 1 216 ? 31.803 -7.990 14.928 1.00 96.12 216 ILE A CA 1
ATOM 1823 C C . ILE A 1 216 ? 31.621 -9.423 15.431 1.00 96.12 216 ILE A C 1
ATOM 1825 O O . ILE A 1 216 ? 30.712 -9.713 16.211 1.00 96.12 216 ILE A O 1
ATOM 1829 N N . LYS A 1 217 ? 32.514 -10.334 15.026 1.00 96.38 217 LYS A N 1
ATOM 1830 C CA . LYS A 1 217 ? 32.584 -11.686 15.596 1.00 96.38 217 LYS A CA 1
ATOM 1831 C C . LYS A 1 217 ? 33.616 -11.745 16.721 1.00 96.38 217 LYS A C 1
ATOM 1833 O O . LYS A 1 217 ? 34.821 -11.688 16.482 1.00 96.38 217 LYS A O 1
ATOM 1838 N N . ASN A 1 218 ? 33.130 -11.882 17.949 1.00 93.62 218 ASN A N 1
ATOM 1839 C CA . ASN A 1 218 ? 33.939 -11.947 19.160 1.00 93.62 218 ASN A CA 1
ATOM 1840 C C . ASN A 1 218 ? 34.757 -13.249 19.248 1.00 93.62 218 ASN A C 1
ATOM 1842 O O . ASN A 1 218 ? 34.478 -14.247 18.580 1.00 93.62 218 ASN A O 1
ATOM 1846 N N . LYS A 1 219 ? 35.783 -13.252 20.111 1.00 94.00 219 LYS A N 1
ATOM 1847 C CA . LYS A 1 219 ? 36.714 -14.389 20.288 1.00 94.00 219 LYS A CA 1
ATOM 1848 C C . LYS A 1 219 ? 36.051 -15.668 20.821 1.00 94.00 219 LYS A C 1
ATOM 1850 O O . LYS A 1 219 ? 36.621 -16.741 20.657 1.00 94.00 219 LYS A O 1
ATOM 1855 N N . ASP A 1 220 ? 34.871 -15.565 21.435 1.00 92.94 220 ASP A N 1
ATOM 1856 C CA . ASP A 1 220 ? 34.038 -16.706 21.849 1.00 92.94 220 ASP A CA 1
ATOM 1857 C C . ASP A 1 220 ? 33.159 -17.260 20.707 1.00 92.94 220 ASP A C 1
ATOM 1859 O O . ASP A 1 220 ? 32.438 -18.240 20.889 1.00 92.94 220 ASP A O 1
ATOM 1863 N N . GLY A 1 221 ? 33.228 -16.654 19.518 1.00 90.69 221 GLY A N 1
ATOM 1864 C CA . GLY A 1 221 ? 32.480 -17.041 18.328 1.00 90.69 221 GLY A CA 1
ATOM 1865 C C . GLY A 1 221 ? 31.087 -16.418 18.214 1.00 90.69 221 GLY A C 1
ATOM 1866 O O . GLY A 1 221 ? 30.441 -16.640 17.186 1.00 90.69 221 GLY A O 1
ATOM 1867 N N . LYS A 1 222 ? 30.632 -15.637 19.204 1.00 92.38 222 LYS A N 1
ATOM 1868 C CA . LYS A 1 222 ? 29.376 -14.875 19.110 1.00 92.38 222 LYS A CA 1
ATOM 1869 C C . LYS A 1 222 ? 29.533 -13.681 18.177 1.00 92.38 222 LYS A C 1
ATOM 1871 O O . LYS A 1 222 ? 30.630 -13.154 18.008 1.00 92.38 222 LYS A O 1
ATOM 1876 N N . PHE A 1 223 ? 28.421 -13.234 17.611 1.00 95.44 223 PHE A N 1
ATOM 1877 C CA . PHE A 1 223 ? 28.355 -11.990 16.854 1.00 95.44 223 PHE A CA 1
ATOM 1878 C C . PHE A 1 223 ? 27.718 -10.895 17.716 1.00 95.44 223 PHE A C 1
ATOM 1880 O O . PHE A 1 223 ? 26.838 -11.191 18.525 1.00 95.44 223 PHE A O 1
ATOM 1887 N N . GLN A 1 224 ? 28.153 -9.654 17.524 1.00 95.31 224 GLN A N 1
ATOM 1888 C CA . GLN A 1 224 ? 27.662 -8.459 18.207 1.00 95.31 224 GLN A CA 1
ATOM 1889 C C . GLN A 1 224 ? 27.584 -7.313 17.193 1.00 95.31 224 GLN A C 1
ATOM 1891 O O . GLN A 1 224 ? 28.494 -7.156 16.382 1.00 95.31 224 GLN A O 1
ATOM 1896 N N . PHE A 1 225 ? 26.520 -6.516 17.228 1.00 96.56 225 PHE A N 1
ATOM 1897 C CA . PHE A 1 225 ? 26.389 -5.334 16.377 1.00 96.56 225 PHE A CA 1
ATOM 1898 C C . PHE A 1 225 ? 27.055 -4.126 17.046 1.00 96.56 225 PHE A C 1
ATOM 1900 O O . PHE A 1 225 ? 26.730 -3.795 18.188 1.00 96.56 225 PHE A O 1
ATOM 1907 N N . ASN A 1 226 ? 27.988 -3.461 16.360 1.00 96.94 226 ASN A N 1
ATOM 1908 C CA . ASN A 1 226 ? 28.578 -2.225 16.862 1.00 96.94 226 ASN A CA 1
ATOM 1909 C C . ASN A 1 226 ? 27.736 -1.012 16.443 1.00 96.94 226 ASN A C 1
ATOM 1911 O O . ASN A 1 226 ? 28.015 -0.344 15.448 1.00 96.94 226 ASN A O 1
ATOM 1915 N N . LYS A 1 227 ? 26.700 -0.736 17.240 1.00 95.19 227 LYS A N 1
ATOM 1916 C CA . LYS A 1 227 ? 25.765 0.379 17.035 1.00 95.19 227 LYS A CA 1
ATOM 1917 C C . LYS A 1 227 ? 26.444 1.759 17.030 1.00 95.19 227 LYS A C 1
ATOM 1919 O O . LYS A 1 227 ? 25.917 2.664 16.398 1.00 95.19 227 LYS A O 1
ATOM 1924 N N . SER A 1 228 ? 27.589 1.928 17.704 1.00 95.38 228 SER A N 1
ATOM 1925 C CA . SER A 1 228 ? 28.301 3.216 17.744 1.00 95.38 228 SER A CA 1
ATOM 1926 C C . SER A 1 228 ? 28.930 3.529 16.387 1.00 95.38 228 SER A C 1
ATOM 1928 O O . SER A 1 228 ? 28.535 4.493 15.739 1.00 95.38 228 SER A O 1
ATOM 1930 N N . ASP A 1 229 ? 29.830 2.659 15.922 1.00 96.62 229 ASP A N 1
ATOM 1931 C CA . ASP A 1 229 ? 30.498 2.788 14.622 1.00 96.62 229 ASP A CA 1
ATOM 1932 C C . ASP A 1 229 ? 29.488 2.772 13.459 1.00 96.62 229 ASP A C 1
ATOM 1934 O O . ASP A 1 229 ? 29.687 3.463 12.461 1.00 96.62 229 ASP A O 1
ATOM 1938 N N . TYR A 1 230 ? 28.395 2.000 13.583 1.00 96.06 230 TYR A N 1
ATOM 1939 C CA . TYR A 1 230 ? 27.305 2.021 12.606 1.00 96.06 230 TYR A CA 1
ATOM 1940 C C . TYR A 1 230 ? 26.637 3.393 12.536 1.00 96.06 230 TYR A C 1
ATOM 1942 O O . TYR A 1 230 ? 26.464 3.895 11.434 1.00 96.06 230 TYR A O 1
ATOM 1950 N N . ASN A 1 231 ? 26.271 4.002 13.671 1.00 94.06 231 ASN A N 1
ATOM 1951 C CA . ASN A 1 231 ? 25.633 5.318 13.678 1.00 94.06 231 ASN A CA 1
ATOM 1952 C C . ASN A 1 231 ? 26.561 6.389 13.079 1.00 94.06 231 ASN A C 1
ATOM 1954 O O . ASN A 1 231 ? 26.145 7.082 12.158 1.00 94.06 231 ASN A O 1
ATOM 1958 N N . GLU A 1 232 ? 27.821 6.457 13.527 1.00 95.06 232 GLU A N 1
ATOM 1959 C CA . GLU A 1 232 ? 28.823 7.414 13.023 1.00 95.06 232 GLU A CA 1
ATOM 1960 C C . GLU A 1 232 ? 29.046 7.262 11.507 1.00 95.06 232 GLU A C 1
ATOM 1962 O O . GLU A 1 232 ? 29.055 8.244 10.763 1.00 95.06 232 GLU A O 1
ATOM 1967 N N . PHE A 1 233 ? 29.158 6.024 11.011 1.00 94.62 233 PHE A N 1
ATOM 1968 C CA . PHE A 1 233 ? 29.256 5.780 9.573 1.00 94.62 233 PHE A CA 1
ATOM 1969 C C . PHE A 1 233 ? 27.957 6.104 8.831 1.00 94.62 233 PHE A C 1
ATOM 1971 O O . PHE A 1 233 ? 28.014 6.633 7.726 1.00 94.62 233 PHE A O 1
ATOM 1978 N N . ASN A 1 234 ? 26.798 5.765 9.395 1.00 92.00 234 ASN A N 1
ATOM 1979 C CA . ASN A 1 234 ? 25.502 5.937 8.746 1.00 92.00 234 ASN A CA 1
ATOM 1980 C C . ASN A 1 234 ? 25.103 7.417 8.647 1.00 92.00 234 ASN A C 1
ATOM 1982 O O . ASN A 1 234 ? 24.514 7.803 7.645 1.00 92.00 234 ASN A O 1
ATOM 1986 N N . GLU A 1 235 ? 25.485 8.251 9.617 1.00 90.19 235 GLU A N 1
ATOM 1987 C CA . GLU A 1 235 ? 25.407 9.713 9.505 1.00 90.19 235 GLU A CA 1
ATOM 1988 C C . GLU A 1 235 ? 26.226 10.196 8.294 1.00 90.19 235 GLU A C 1
ATOM 1990 O O . GLU A 1 235 ? 25.659 10.767 7.366 1.00 90.19 235 GLU A O 1
ATOM 1995 N N . ILE A 1 236 ? 27.516 9.844 8.203 1.00 91.06 236 ILE A N 1
ATOM 1996 C CA . ILE A 1 236 ? 28.391 10.216 7.066 1.00 91.06 236 ILE A CA 1
ATOM 1997 C C . ILE A 1 236 ? 27.899 9.638 5.717 1.00 91.06 236 ILE A C 1
ATOM 1999 O O . ILE A 1 236 ? 28.120 10.226 4.658 1.00 91.06 236 ILE A O 1
ATOM 2003 N N . TYR A 1 237 ? 27.236 8.481 5.733 1.00 90.44 237 TYR A N 1
ATOM 2004 C CA . TYR A 1 237 ? 26.728 7.785 4.544 1.00 90.44 237 TYR A CA 1
ATOM 2005 C C . TYR A 1 237 ? 25.390 8.344 4.022 1.00 90.44 237 TYR A C 1
ATOM 2007 O O . TYR A 1 237 ? 25.047 8.118 2.853 1.00 90.44 237 TYR A O 1
ATOM 2015 N N . LEU A 1 238 ? 24.645 9.062 4.870 1.00 85.44 238 LEU A N 1
ATOM 2016 C CA . LEU A 1 238 ? 23.355 9.684 4.555 1.00 85.44 238 LEU A CA 1
ATOM 2017 C C . LEU A 1 238 ? 23.436 11.213 4.393 1.00 85.44 238 LEU A C 1
ATOM 2019 O O . LEU A 1 238 ? 22.711 11.748 3.559 1.00 85.44 238 LEU A O 1
ATOM 2023 N N . ASP A 1 239 ? 24.303 11.918 5.129 1.00 77.00 239 ASP A N 1
ATOM 2024 C CA . ASP A 1 239 ? 24.330 13.394 5.220 1.00 77.00 239 ASP A CA 1
ATOM 2025 C C . ASP A 1 239 ? 24.970 14.111 4.008 1.00 77.00 239 ASP A C 1
ATOM 2027 O O . ASP A 1 239 ? 25.681 15.110 4.126 1.00 77.00 239 ASP A O 1
ATOM 2031 N N . PHE A 1 240 ? 24.702 13.629 2.793 1.00 60.28 240 PHE A N 1
ATOM 2032 C CA . PHE A 1 240 ? 25.073 14.320 1.556 1.00 60.28 240 PHE A CA 1
ATOM 2033 C C . PHE A 1 240 ? 23.971 15.271 1.066 1.00 60.28 240 PHE A C 1
ATOM 2035 O O . PHE A 1 240 ? 23.567 15.254 -0.093 1.00 60.28 240 PHE A O 1
ATOM 2042 N N . ASN A 1 241 ? 23.570 16.193 1.947 1.00 51.69 241 ASN A N 1
ATOM 2043 C CA . ASN A 1 241 ? 22.702 17.350 1.664 1.00 51.69 241 ASN A CA 1
ATOM 2044 C C . ASN A 1 241 ? 23.344 18.409 0.720 1.00 51.69 241 ASN A C 1
ATOM 2046 O O . ASN A 1 241 ? 22.965 19.579 0.747 1.00 51.69 241 ASN A O 1
ATOM 2050 N N . SER A 1 242 ? 24.380 18.048 -0.049 1.00 48.94 242 SER A N 1
ATOM 2051 C CA . SER A 1 242 ? 25.354 19.002 -0.606 1.00 48.94 242 SER A CA 1
ATOM 2052 C C . SER A 1 242 ? 25.941 18.661 -1.980 1.00 48.94 242 SER A C 1
ATOM 2054 O O . SER A 1 242 ? 26.738 19.450 -2.489 1.00 48.94 242 SER A O 1
ATOM 2056 N N . ILE A 1 243 ? 25.578 17.528 -2.596 1.00 47.75 243 ILE A N 1
ATOM 2057 C CA . ILE A 1 243 ? 26.041 17.177 -3.947 1.00 47.75 243 ILE A CA 1
ATOM 2058 C C . ILE A 1 243 ? 24.848 17.058 -4.894 1.00 47.75 243 ILE A C 1
ATOM 2060 O O . ILE A 1 243 ? 24.080 16.102 -4.869 1.00 47.75 243 ILE A O 1
ATOM 2064 N N . ASP A 1 244 ? 24.754 18.078 -5.738 1.00 51.31 244 ASP A N 1
ATOM 2065 C CA . ASP A 1 244 ? 23.744 18.338 -6.764 1.00 51.31 244 ASP A CA 1
ATOM 2066 C C . ASP A 1 244 ? 24.046 17.563 -8.074 1.00 51.31 244 ASP A C 1
ATOM 2068 O O . ASP A 1 244 ? 23.710 18.018 -9.168 1.00 51.31 244 ASP A O 1
ATOM 2072 N N . ASP A 1 245 ? 24.756 16.427 -7.964 1.00 45.34 245 ASP A N 1
ATOM 2073 C CA . ASP A 1 245 ? 25.151 15.575 -9.093 1.00 45.34 245 ASP A CA 1
ATOM 2074 C C . ASP A 1 245 ? 23.912 14.912 -9.713 1.00 45.34 245 ASP A C 1
ATOM 2076 O O . ASP A 1 245 ? 23.056 14.369 -9.006 1.00 45.34 245 ASP A O 1
ATOM 2080 N N . ASP A 1 246 ? 23.860 14.895 -11.049 1.00 53.00 246 ASP A N 1
ATOM 2081 C CA . ASP A 1 246 ? 22.843 14.181 -11.823 1.00 53.00 246 ASP A CA 1
ATOM 2082 C C . ASP A 1 246 ? 22.627 12.755 -11.293 1.00 53.00 246 ASP A C 1
ATOM 2084 O O . ASP A 1 246 ? 23.585 12.046 -10.969 1.00 53.00 246 ASP A O 1
ATOM 2088 N N . ILE A 1 247 ? 21.369 12.291 -11.279 1.00 51.78 247 ILE A N 1
ATOM 2089 C CA . ILE A 1 247 ? 21.026 10.901 -10.935 1.00 51.78 247 ILE A CA 1
ATOM 2090 C C . ILE A 1 247 ? 21.758 9.978 -11.911 1.00 51.78 247 ILE A C 1
ATOM 2092 O O . ILE A 1 247 ? 21.323 9.778 -13.048 1.00 51.78 247 ILE A O 1
ATOM 2096 N N . THR A 1 248 ? 22.900 9.444 -11.473 1.00 54.34 248 THR A N 1
ATOM 2097 C CA . THR A 1 248 ? 23.847 8.827 -12.398 1.00 54.34 248 THR A CA 1
ATOM 2098 C C . THR A 1 248 ? 23.231 7.611 -13.078 1.00 54.34 248 THR A C 1
ATOM 2100 O O . THR A 1 248 ? 22.483 6.830 -12.479 1.00 54.34 248 THR A O 1
ATOM 2103 N N . SER A 1 249 ? 23.578 7.425 -14.353 1.00 55.88 249 SER A N 1
ATOM 2104 C CA . SER A 1 249 ? 23.044 6.356 -15.207 1.00 55.88 249 SER A CA 1
ATOM 2105 C C . SER A 1 249 ? 23.233 4.944 -14.632 1.00 55.88 249 SER A C 1
ATOM 2107 O O . SER A 1 249 ? 22.481 4.040 -14.990 1.00 55.88 249 SER A O 1
ATOM 2109 N N . TYR A 1 250 ? 24.164 4.775 -13.686 1.00 57.22 250 TYR A N 1
ATOM 2110 C CA . TYR A 1 250 ? 24.346 3.576 -12.864 1.00 57.22 250 TYR A CA 1
ATOM 2111 C C . TYR A 1 250 ? 23.049 3.063 -12.216 1.00 57.22 250 TYR A C 1
ATOM 2113 O O . TYR A 1 250 ? 22.785 1.864 -12.266 1.00 57.22 250 TYR A O 1
ATOM 2121 N N . ASN A 1 251 ? 22.204 3.946 -11.672 1.00 69.69 251 ASN A N 1
ATOM 2122 C CA . ASN A 1 251 ? 20.972 3.534 -10.985 1.00 69.69 251 ASN A CA 1
ATOM 2123 C C . ASN A 1 251 ? 19.852 3.062 -11.948 1.00 69.69 251 ASN A C 1
ATOM 2125 O O . ASN A 1 251 ? 18.876 2.460 -11.497 1.00 69.69 251 ASN A O 1
ATOM 2129 N N . LEU A 1 252 ? 19.948 3.320 -13.262 1.00 76.75 252 LEU A N 1
ATOM 2130 C CA . LEU A 1 252 ? 18.886 2.979 -14.226 1.00 76.75 252 LEU A CA 1
ATOM 2131 C C . LEU A 1 252 ? 18.895 1.499 -14.639 1.00 76.75 252 LEU A C 1
ATOM 2133 O O . LEU A 1 252 ? 17.828 0.888 -14.703 1.00 76.75 252 LEU A O 1
ATOM 2137 N N . GLU A 1 253 ? 20.070 0.908 -14.891 1.00 83.69 253 GLU A N 1
ATOM 2138 C CA . GLU A 1 253 ? 20.189 -0.523 -15.234 1.00 83.69 253 GLU A CA 1
ATOM 2139 C C . GLU A 1 253 ? 19.714 -1.405 -14.065 1.00 83.69 253 GLU A C 1
ATOM 2141 O O . GLU A 1 253 ? 18.976 -2.373 -14.254 1.00 83.69 253 GLU A O 1
ATOM 2146 N N . GLU A 1 254 ? 20.074 -1.028 -12.838 1.00 83.75 254 GLU A N 1
ATOM 2147 C CA . GLU A 1 254 ? 19.733 -1.779 -11.630 1.00 83.75 254 GLU A CA 1
ATOM 2148 C C . GLU A 1 254 ? 18.237 -1.704 -11.295 1.00 83.75 254 GLU A C 1
ATOM 2150 O O . GLU A 1 254 ? 17.622 -2.749 -11.078 1.00 83.75 254 GLU A O 1
ATOM 2155 N N . LYS A 1 255 ? 17.616 -0.511 -11.339 1.00 82.81 255 LYS A N 1
ATOM 2156 C CA . LYS A 1 255 ? 16.155 -0.363 -11.163 1.00 82.81 255 LYS A CA 1
ATOM 2157 C C . LYS A 1 255 ? 15.357 -1.112 -12.238 1.00 82.81 255 LYS A C 1
ATOM 2159 O O . LYS A 1 255 ? 14.285 -1.646 -11.959 1.00 82.81 255 LYS A O 1
ATOM 2164 N N . HIS A 1 256 ? 15.877 -1.190 -13.462 1.00 87.06 256 HIS A N 1
ATOM 2165 C CA . HIS A 1 256 ? 15.282 -1.981 -14.545 1.00 87.06 256 HIS A CA 1
ATOM 2166 C C . HIS A 1 256 ? 15.347 -3.489 -14.266 1.00 87.06 256 HIS A C 1
ATOM 2168 O O . HIS A 1 256 ? 14.334 -4.180 -14.390 1.00 87.06 256 HIS A O 1
ATOM 2174 N N . PHE A 1 257 ? 16.493 -4.002 -13.809 1.00 90.19 257 PHE A N 1
ATOM 2175 C CA . PHE A 1 257 ? 16.617 -5.400 -13.381 1.00 90.19 257 PHE A CA 1
ATOM 2176 C C . PHE A 1 257 ? 15.774 -5.726 -12.141 1.00 90.19 257 PHE A C 1
ATOM 2178 O O . PHE A 1 257 ? 15.196 -6.812 -12.079 1.00 90.19 257 PHE A O 1
ATOM 2185 N N . GLU A 1 258 ? 15.640 -4.795 -11.195 1.00 88.31 258 GLU A N 1
ATOM 2186 C CA . GLU A 1 258 ? 14.719 -4.908 -10.060 1.00 88.31 258 GLU A CA 1
ATOM 2187 C C . GLU A 1 258 ? 13.257 -5.012 -10.528 1.00 88.31 258 GLU A C 1
ATOM 2189 O O . GLU A 1 258 ? 12.546 -5.938 -10.129 1.00 88.31 258 GLU A O 1
ATOM 2194 N N . ARG A 1 259 ? 12.826 -4.152 -11.464 1.00 87.06 259 ARG A N 1
ATOM 2195 C CA . ARG A 1 259 ? 11.480 -4.216 -12.060 1.00 87.06 259 ARG A CA 1
ATOM 2196 C C . ARG A 1 259 ? 11.231 -5.538 -12.794 1.00 87.06 259 ARG A C 1
ATOM 2198 O O . ARG A 1 259 ? 10.185 -6.150 -12.590 1.00 87.06 259 ARG A O 1
ATOM 2205 N N . ILE A 1 260 ? 12.183 -6.011 -13.609 1.00 92.50 260 ILE A N 1
ATOM 2206 C CA . ILE A 1 260 ? 12.107 -7.341 -14.252 1.00 92.50 260 ILE A CA 1
ATOM 2207 C C . ILE A 1 260 ? 11.979 -8.443 -13.199 1.00 92.50 260 ILE A C 1
ATOM 2209 O O . ILE A 1 260 ? 11.153 -9.339 -13.356 1.00 92.50 260 ILE A O 1
ATOM 2213 N N . TYR A 1 261 ? 12.760 -8.386 -12.122 1.00 92.62 261 TYR A N 1
ATOM 2214 C CA . TYR A 1 261 ? 12.718 -9.397 -11.072 1.00 92.62 261 TYR A CA 1
ATOM 2215 C C . TYR A 1 261 ? 11.357 -9.453 -10.358 1.00 92.62 261 TYR A C 1
ATOM 2217 O O . TYR A 1 261 ? 10.793 -10.542 -10.230 1.00 92.62 261 TYR A O 1
ATOM 2225 N N . TYR A 1 262 ? 10.785 -8.311 -9.955 1.00 89.12 262 TYR A N 1
ATOM 2226 C CA . TYR A 1 262 ? 9.458 -8.294 -9.324 1.00 89.12 262 TYR A CA 1
ATOM 2227 C C . TYR A 1 262 ? 8.352 -8.758 -10.276 1.00 89.12 262 TYR A C 1
ATOM 2229 O O . TYR A 1 262 ? 7.545 -9.603 -9.884 1.00 89.12 262 TYR A O 1
ATOM 2237 N N . HIS A 1 263 ? 8.347 -8.293 -11.532 1.00 92.19 263 HIS A N 1
ATOM 2238 C CA . HIS A 1 263 ? 7.395 -8.789 -12.531 1.00 92.19 263 HIS A CA 1
ATOM 2239 C C . HIS A 1 263 ? 7.543 -10.315 -12.722 1.00 92.19 263 HIS A C 1
ATOM 2241 O O . HIS A 1 263 ? 6.542 -11.020 -12.815 1.00 92.19 263 HIS A O 1
ATOM 2247 N N . LEU A 1 264 ? 8.763 -10.871 -12.718 1.00 94.50 264 LEU A N 1
ATOM 2248 C CA . LEU A 1 264 ? 8.983 -12.322 -12.817 1.00 94.50 264 LEU A CA 1
ATOM 2249 C C . LEU A 1 264 ? 8.435 -13.109 -11.615 1.00 94.50 264 LEU A C 1
ATOM 2251 O O . LEU A 1 264 ? 7.831 -14.163 -11.828 1.00 94.50 264 LEU A O 1
ATOM 2255 N N . GLU A 1 265 ? 8.605 -12.625 -10.378 1.00 89.94 265 GLU A N 1
ATOM 2256 C CA . GLU A 1 265 ? 7.987 -13.239 -9.186 1.00 89.94 265 GLU A CA 1
ATOM 2257 C C . GLU A 1 265 ? 6.453 -13.227 -9.272 1.00 89.94 265 GLU A C 1
ATOM 2259 O O . GLU A 1 265 ? 5.781 -14.211 -8.943 1.00 89.94 265 GLU A O 1
ATOM 2264 N N . GLU A 1 266 ? 5.894 -12.109 -9.724 1.00 87.25 266 GLU A N 1
ATOM 2265 C CA . GLU A 1 266 ? 4.457 -11.886 -9.826 1.00 87.25 266 GLU A CA 1
ATOM 2266 C C . GLU A 1 266 ? 3.832 -12.743 -10.941 1.00 87.25 266 GLU A C 1
ATOM 2268 O O . GLU A 1 266 ? 2.887 -13.494 -10.686 1.00 87.25 266 GLU A O 1
ATOM 2273 N N . ILE A 1 267 ? 4.439 -12.775 -12.132 1.00 93.81 267 ILE A N 1
ATOM 2274 C CA . ILE A 1 267 ? 4.063 -13.681 -13.228 1.00 93.81 267 ILE A CA 1
ATOM 2275 C C . ILE A 1 267 ? 4.200 -15.148 -12.783 1.00 93.81 267 ILE A C 1
ATOM 2277 O O . ILE A 1 267 ? 3.332 -15.965 -13.100 1.00 93.81 267 ILE A O 1
ATOM 2281 N N . GLN A 1 268 ? 5.225 -15.511 -11.999 1.00 94.94 268 GLN A N 1
ATOM 2282 C CA . GLN A 1 268 ? 5.367 -16.864 -11.440 1.00 94.94 268 GLN A CA 1
ATOM 2283 C C . GLN A 1 268 ? 4.205 -17.225 -10.500 1.00 94.94 268 GLN A C 1
ATOM 2285 O O . GLN A 1 268 ? 3.660 -18.335 -10.584 1.00 94.94 268 GLN A O 1
ATOM 2290 N N . LYS A 1 269 ? 3.808 -16.298 -9.622 1.00 89.31 269 LYS A N 1
ATOM 2291 C CA . LYS A 1 269 ? 2.668 -16.441 -8.703 1.00 89.31 269 LYS A CA 1
ATOM 2292 C C . LYS A 1 269 ? 1.349 -16.561 -9.477 1.00 89.31 269 LYS A C 1
ATOM 2294 O O . LYS A 1 269 ? 0.625 -17.546 -9.298 1.00 89.31 269 LYS A O 1
ATOM 2299 N N . ASN A 1 270 ? 1.087 -15.626 -10.388 1.00 89.44 270 ASN A N 1
ATOM 2300 C CA . ASN A 1 270 ? -0.117 -15.571 -11.217 1.00 89.44 270 ASN A CA 1
ATOM 2301 C C . ASN A 1 270 ? -0.244 -16.815 -12.107 1.00 89.44 270 ASN A C 1
ATOM 2303 O O . ASN A 1 270 ? -1.308 -17.435 -12.155 1.00 89.44 270 ASN A O 1
ATOM 2307 N N . MET A 1 271 ? 0.843 -17.268 -12.737 1.00 95.62 271 MET A N 1
ATOM 2308 C CA . MET A 1 271 ? 0.867 -18.503 -13.527 1.00 95.62 271 MET A CA 1
ATOM 2309 C C . MET A 1 271 ? 0.567 -19.742 -12.673 1.00 95.62 271 MET A C 1
ATOM 2311 O O . MET A 1 271 ? -0.216 -20.603 -13.090 1.00 95.62 271 MET A O 1
ATOM 2315 N N . LYS A 1 272 ? 1.127 -19.833 -11.458 1.00 94.62 272 LYS A N 1
ATOM 2316 C CA . LYS A 1 272 ? 0.810 -20.924 -10.526 1.00 94.62 272 LYS A CA 1
ATOM 2317 C C . LYS A 1 272 ? -0.676 -20.914 -10.146 1.00 94.62 272 LYS A C 1
ATOM 2319 O O . LYS A 1 272 ? -1.305 -21.972 -10.188 1.00 94.62 272 LYS A O 1
ATOM 2324 N N . ARG A 1 273 ? -1.263 -19.746 -9.850 1.00 91.25 273 ARG A N 1
ATOM 2325 C CA . ARG A 1 273 ? -2.700 -19.619 -9.539 1.00 91.25 273 ARG A CA 1
ATOM 2326 C C . ARG A 1 273 ? -3.580 -19.992 -10.736 1.00 91.25 273 ARG A C 1
ATOM 2328 O O . ARG A 1 273 ? -4.489 -20.809 -10.581 1.00 91.25 273 ARG A O 1
ATOM 2335 N N . LYS A 1 274 ? -3.251 -19.503 -11.938 1.00 94.88 274 LYS A N 1
ATOM 2336 C CA . LYS A 1 274 ? -3.900 -19.876 -13.211 1.00 94.88 274 LYS A CA 1
ATOM 2337 C C . LYS A 1 274 ? -3.871 -21.413 -13.414 1.00 94.88 274 LYS A C 1
ATOM 2339 O O . LYS A 1 274 ? -4.894 -22.002 -13.763 1.00 94.88 274 LYS A O 1
ATOM 2344 N N . LEU A 1 275 ? -2.770 -22.101 -13.079 1.00 96.69 275 LEU A N 1
ATOM 2345 C CA . LEU A 1 275 ? -2.668 -23.578 -13.094 1.00 96.69 275 LEU A CA 1
ATOM 2346 C C . LEU A 1 275 ? -3.459 -24.293 -11.977 1.00 96.69 275 LEU A C 1
ATOM 2348 O O . LEU A 1 275 ? -3.975 -25.391 -12.203 1.00 96.69 275 LEU A O 1
ATOM 2352 N N . GLU A 1 276 ? -3.563 -23.716 -10.780 1.00 93.12 276 GLU A N 1
ATOM 2353 C CA . GLU A 1 276 ? -4.373 -24.267 -9.681 1.00 93.12 276 GLU A CA 1
ATOM 2354 C C . GLU A 1 276 ? -5.875 -24.197 -9.994 1.00 93.12 276 GLU A C 1
ATOM 2356 O O . GLU A 1 276 ? -6.596 -25.171 -9.763 1.00 93.12 276 GLU A O 1
ATOM 2361 N N . LEU A 1 277 ? -6.340 -23.097 -10.593 1.00 93.06 277 LEU A N 1
ATOM 2362 C CA . LEU A 1 277 ? -7.718 -22.939 -11.073 1.00 93.06 277 LEU A CA 1
ATOM 2363 C C . LEU A 1 277 ? -8.039 -23.930 -12.200 1.00 93.06 277 LEU A C 1
ATOM 2365 O O . LEU A 1 277 ? -9.008 -24.686 -12.090 1.00 93.06 277 LEU A O 1
ATOM 2369 N N . LEU A 1 278 ? -7.152 -24.051 -13.199 1.00 96.88 278 LEU A N 1
ATOM 2370 C CA . LEU A 1 278 ? -7.238 -25.072 -14.255 1.00 96.88 278 LEU A CA 1
ATOM 2371 C C . LEU A 1 278 ? -7.325 -26.515 -13.718 1.00 96.88 278 LEU A C 1
ATOM 2373 O O . LEU A 1 278 ? -7.729 -27.413 -14.454 1.00 96.88 278 LEU A O 1
ATOM 2377 N N . LYS A 1 279 ? -6.938 -26.770 -12.462 1.00 96.69 279 LYS A N 1
ATOM 2378 C CA . LYS A 1 279 ? -7.047 -28.082 -11.807 1.00 96.69 279 LYS A CA 1
ATOM 2379 C C . LYS A 1 279 ? -8.344 -28.264 -11.001 1.00 96.69 279 LYS A C 1
ATOM 2381 O O . LYS A 1 279 ? -8.750 -29.406 -10.786 1.00 96.69 279 LYS A O 1
ATOM 2386 N N . LYS A 1 280 ? -8.994 -27.177 -10.572 1.00 94.75 280 LYS A N 1
ATOM 2387 C CA . LYS A 1 280 ? -10.270 -27.188 -9.828 1.00 94.75 280 LYS A CA 1
ATOM 2388 C C . LYS A 1 280 ? -11.494 -27.336 -10.748 1.00 94.75 280 LYS A C 1
ATOM 2390 O O . LYS A 1 280 ? -12.468 -27.976 -10.360 1.00 94.75 280 LYS A O 1
ATOM 2395 N N . ILE A 1 281 ? -11.437 -26.766 -11.952 1.00 95.62 281 ILE A N 1
ATOM 2396 C CA . ILE A 1 281 ? -12.588 -26.614 -12.859 1.00 95.62 281 ILE A CA 1
ATOM 2397 C C . ILE A 1 281 ? -13.076 -27.940 -13.457 1.00 95.62 281 ILE A C 1
ATOM 2399 O O . ILE A 1 281 ? -12.290 -28.811 -13.845 1.00 95.62 281 ILE A O 1
ATOM 2403 N N . ASN A 1 282 ? -14.402 -28.057 -13.594 1.00 97.56 282 ASN A N 1
ATOM 2404 C CA . ASN A 1 282 ? -15.059 -29.117 -14.351 1.00 97.56 282 ASN A CA 1
ATOM 2405 C C . ASN A 1 282 ? -15.355 -28.656 -15.784 1.00 97.56 282 ASN A C 1
ATOM 2407 O O . ASN A 1 282 ? -16.468 -28.254 -16.118 1.00 97.56 282 ASN A O 1
ATOM 2411 N N . PHE A 1 283 ? -14.364 -28.789 -16.661 1.00 97.50 283 PHE A N 1
ATOM 2412 C CA . PHE A 1 283 ? -14.432 -28.355 -18.058 1.00 97.50 283 PHE A CA 1
ATOM 2413 C C . PHE A 1 283 ? -15.599 -28.958 -18.852 1.00 97.50 283 PHE A C 1
ATOM 2415 O O . PHE A 1 283 ? -16.043 -28.361 -19.825 1.00 97.50 283 PHE A O 1
ATOM 2422 N N . LYS A 1 284 ? -16.130 -30.120 -18.443 1.00 96.50 284 LYS A N 1
ATOM 2423 C CA . LYS A 1 284 ? -17.312 -30.728 -19.079 1.00 96.50 284 LYS A CA 1
ATOM 2424 C C . LYS A 1 284 ? -18.645 -30.149 -18.606 1.00 96.50 284 LYS A C 1
ATOM 2426 O O . LYS A 1 284 ? -19.637 -30.341 -19.302 1.00 96.50 284 LYS A O 1
ATOM 2431 N N . LYS A 1 285 ? -18.682 -29.502 -17.437 1.00 97.31 285 LYS A N 1
ATOM 2432 C CA . LYS A 1 285 ? -19.840 -28.726 -16.977 1.00 97.31 285 LYS A CA 1
ATOM 2433 C C . LYS A 1 285 ? -19.843 -27.357 -17.652 1.00 97.31 285 LYS A C 1
ATOM 2435 O O . LYS A 1 285 ? -20.864 -26.988 -18.216 1.00 97.31 285 LYS A O 1
ATOM 2440 N N . GLU A 1 286 ? -18.708 -26.656 -17.630 1.00 96.62 286 GLU A N 1
ATOM 2441 C CA . GLU A 1 286 ? -18.653 -25.264 -18.106 1.00 96.62 286 GLU A CA 1
ATOM 2442 C C . GLU A 1 286 ? -18.574 -25.161 -19.641 1.00 96.62 286 GLU A C 1
ATOM 2444 O O . GLU A 1 286 ? -19.161 -24.263 -20.235 1.00 96.62 286 GLU A O 1
ATOM 2449 N N . TYR A 1 287 ? -17.922 -26.123 -20.308 1.00 96.94 287 TYR A N 1
ATOM 2450 C CA . TYR A 1 287 ? -17.746 -26.141 -21.767 1.00 96.94 287 TYR A CA 1
ATOM 2451 C C . TYR A 1 287 ? -18.211 -27.482 -22.380 1.00 96.94 287 TYR A C 1
ATOM 2453 O O . TYR A 1 287 ? -17.416 -28.205 -22.992 1.00 96.94 287 TYR A O 1
ATOM 2461 N N . PRO A 1 288 ? -19.499 -27.861 -22.241 1.00 97.38 288 PRO A N 1
ATOM 2462 C CA . PRO A 1 288 ? -19.995 -29.204 -22.572 1.00 97.38 288 PRO A CA 1
ATOM 2463 C C . PRO A 1 288 ? -19.827 -29.591 -24.051 1.00 97.38 288 PRO A C 1
ATOM 2465 O O . PRO A 1 288 ? -19.719 -30.774 -24.370 1.00 97.38 288 PRO A O 1
ATOM 2468 N N . ASN A 1 289 ? -19.760 -28.601 -24.946 1.00 97.38 289 ASN A N 1
ATOM 2469 C CA . ASN A 1 289 ? -19.626 -28.789 -26.392 1.00 97.38 289 ASN A CA 1
ATOM 2470 C C . ASN A 1 289 ? -18.162 -28.820 -26.884 1.00 97.38 289 ASN A C 1
ATOM 2472 O O . ASN A 1 289 ? -17.929 -28.950 -28.087 1.00 97.38 289 ASN A O 1
ATOM 2476 N N . PHE A 1 290 ? -17.167 -28.681 -25.997 1.00 97.69 290 PHE A N 1
ATOM 2477 C CA . PHE A 1 290 ? -15.760 -28.549 -26.386 1.00 97.69 290 PHE A CA 1
ATOM 2478 C C . PHE A 1 290 ? -14.967 -29.856 -26.210 1.00 97.69 290 PHE A C 1
ATOM 2480 O O . PHE A 1 290 ? -14.836 -30.400 -25.113 1.00 97.69 290 PHE A O 1
ATOM 2487 N N . ASP A 1 291 ? -14.375 -30.360 -27.298 1.00 97.56 291 ASP A N 1
ATOM 2488 C CA . ASP A 1 291 ? -13.532 -31.562 -27.265 1.00 97.56 291 ASP A CA 1
ATOM 2489 C C . ASP A 1 291 ? -12.106 -31.249 -26.782 1.00 97.56 291 ASP A C 1
ATOM 2491 O O . ASP A 1 291 ? -11.156 -31.123 -27.562 1.00 97.56 291 ASP A O 1
ATOM 2495 N N . PHE A 1 292 ? -11.949 -31.179 -25.459 1.00 97.31 292 PHE A N 1
ATOM 2496 C CA . PHE A 1 292 ? -10.653 -31.037 -24.790 1.00 97.31 292 PHE A CA 1
ATOM 2497 C C . PHE A 1 292 ? -9.639 -32.119 -25.173 1.00 97.31 292 PHE A C 1
ATOM 2499 O O . PHE A 1 292 ? -8.442 -31.838 -25.175 1.00 97.31 292 PHE A O 1
ATOM 2506 N N . SER A 1 293 ? -10.082 -33.336 -25.515 1.00 96.19 293 SER A N 1
ATOM 2507 C CA . SER A 1 293 ? -9.166 -34.435 -25.844 1.00 96.19 293 SER A CA 1
ATOM 2508 C C . SER A 1 293 ? -8.469 -34.228 -27.190 1.00 96.19 293 SER A C 1
ATOM 2510 O O . SER A 1 293 ? -7.307 -34.600 -27.342 1.00 96.19 293 SER A O 1
ATOM 2512 N N . LYS A 1 294 ? -9.153 -33.568 -28.132 1.00 97.12 294 LYS A N 1
ATOM 2513 C CA . LYS A 1 294 ? -8.646 -33.233 -29.468 1.00 97.12 294 LYS A CA 1
ATOM 2514 C C . LYS A 1 294 ? -8.032 -31.837 -29.553 1.00 97.12 294 LYS A C 1
ATOM 2516 O O . LYS A 1 294 ? -7.082 -31.646 -30.306 1.00 97.12 294 LYS A O 1
ATOM 2521 N N . LYS A 1 295 ? -8.585 -30.855 -28.833 1.00 97.81 295 LYS A N 1
ATOM 2522 C CA . LYS A 1 295 ? -8.181 -29.440 -28.928 1.00 97.81 295 LYS A CA 1
ATOM 2523 C C . LYS A 1 295 ? -7.119 -29.026 -27.910 1.00 97.81 295 LYS A C 1
ATOM 2525 O O . LYS A 1 295 ? -6.230 -28.269 -28.275 1.00 97.81 295 LYS A O 1
ATOM 2530 N N . LEU A 1 296 ? -7.186 -29.516 -26.669 1.00 97.56 296 LEU A N 1
ATOM 2531 C CA . LEU A 1 296 ? -6.266 -29.148 -25.580 1.00 97.56 296 LEU A CA 1
ATOM 2532 C C . LEU A 1 296 ? -5.716 -30.393 -24.842 1.00 97.56 296 LEU A C 1
ATOM 2534 O O . LEU A 1 296 ? -5.816 -30.477 -23.614 1.00 97.56 296 LEU A O 1
ATOM 2538 N N . PRO A 1 297 ? -5.101 -31.373 -25.542 1.00 97.31 297 PRO A N 1
ATOM 2539 C CA . PRO A 1 297 ? -4.688 -32.648 -24.941 1.00 97.31 297 PRO A CA 1
ATOM 2540 C C . PRO A 1 297 ? -3.703 -32.495 -23.768 1.00 97.31 297 PRO A C 1
ATOM 2542 O O . PRO A 1 297 ? -3.713 -33.306 -22.840 1.00 97.31 297 PRO A O 1
ATOM 2545 N N . HIS A 1 298 ? -2.894 -31.429 -23.755 1.00 96.00 298 HIS A N 1
ATOM 2546 C CA . HIS A 1 298 ? -1.945 -31.122 -22.677 1.00 96.00 298 HIS A CA 1
ATOM 2547 C C . HIS A 1 298 ? -2.629 -30.850 -21.325 1.00 96.00 298 HIS A C 1
ATOM 2549 O O . HIS A 1 298 ? -2.040 -31.148 -20.284 1.00 96.00 298 HIS A O 1
ATOM 2555 N N . LEU A 1 299 ? -3.883 -30.375 -21.331 1.00 96.94 299 LEU A N 1
ATOM 2556 C CA . LEU A 1 299 ? -4.694 -30.135 -20.131 1.00 96.94 299 LEU A CA 1
ATOM 2557 C C . LEU A 1 299 ? -5.205 -31.441 -19.485 1.00 96.94 299 LEU A C 1
ATOM 2559 O O . LEU A 1 299 ? -5.610 -31.436 -18.326 1.00 96.94 299 LEU A O 1
ATOM 2563 N N . LYS A 1 300 ? -5.156 -32.576 -20.202 1.00 97.31 300 LYS A N 1
ATOM 2564 C CA . LYS A 1 300 ? -5.451 -33.929 -19.681 1.00 97.31 300 LYS A CA 1
ATOM 2565 C C . LYS A 1 300 ? -6.775 -34.030 -18.905 1.00 97.31 300 LYS A C 1
ATOM 2567 O O . LYS A 1 300 ? -6.856 -34.667 -17.850 1.00 97.31 300 LYS A O 1
ATOM 2572 N N . VAL A 1 301 ? -7.823 -33.403 -19.439 1.00 97.88 301 VAL A N 1
ATOM 2573 C CA . VAL A 1 301 ? -9.181 -33.441 -18.880 1.00 97.88 301 VAL A CA 1
ATOM 2574 C C . VAL A 1 301 ? -9.682 -34.889 -18.832 1.00 97.88 301 VAL A C 1
ATOM 2576 O O . VAL A 1 301 ? -9.765 -35.575 -19.851 1.00 97.88 301 VAL A O 1
ATOM 2579 N N . ASN A 1 302 ? -9.997 -35.379 -17.633 1.00 97.50 302 ASN A N 1
ATOM 2580 C CA . ASN A 1 302 ? -10.376 -36.773 -17.414 1.00 97.50 302 ASN A CA 1
ATOM 2581 C C . ASN A 1 302 ? -11.871 -37.033 -17.713 1.00 97.50 302 ASN A C 1
ATOM 2583 O O . ASN A 1 302 ? -12.637 -36.125 -18.046 1.00 97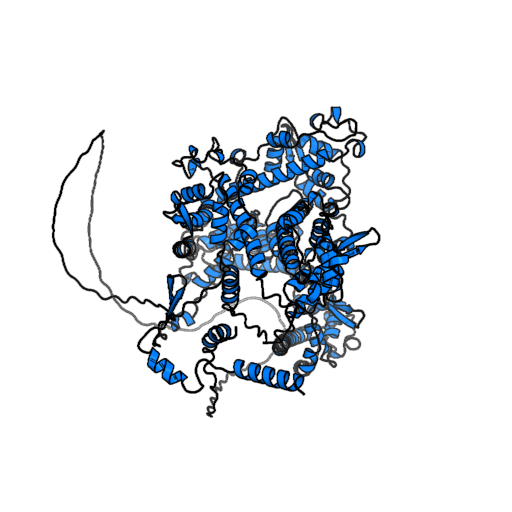.50 302 ASN A O 1
ATOM 2587 N N . LYS A 1 303 ? -12.3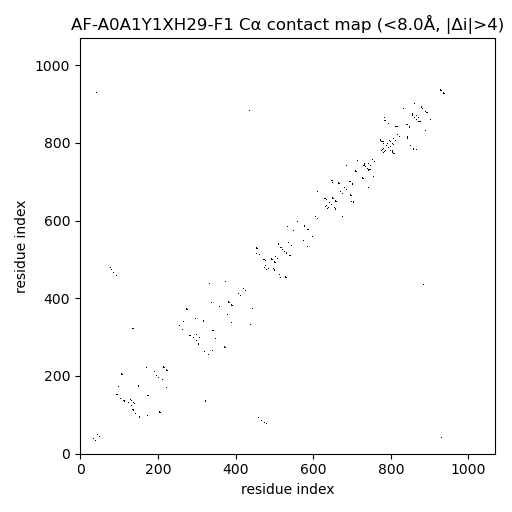32 -38.289 -17.582 1.00 97.06 303 LYS A N 1
ATOM 2588 C CA . LYS A 1 303 ? -13.729 -38.657 -17.893 1.00 97.06 303 LYS A CA 1
ATOM 2589 C C . LYS A 1 303 ? -14.778 -37.848 -17.107 1.00 97.06 303 LYS A C 1
ATOM 2591 O O . LYS A 1 303 ? -15.826 -37.575 -17.692 1.00 97.06 303 LYS A O 1
ATOM 2596 N N . LYS A 1 304 ? -14.481 -37.430 -15.867 1.00 97.31 304 LYS A N 1
ATOM 2597 C CA . LYS A 1 304 ? -15.327 -36.577 -15.004 1.00 97.31 304 LYS A CA 1
ATOM 2598 C C . LYS A 1 304 ? -15.260 -35.077 -15.338 1.00 97.31 304 LYS A C 1
ATOM 2600 O O . LYS A 1 304 ? -15.966 -34.310 -14.704 1.00 97.31 304 LYS A O 1
ATOM 2605 N N . GLY A 1 305 ? -14.410 -34.662 -16.282 1.00 97.12 305 GLY A N 1
ATOM 2606 C CA . GLY A 1 305 ? -14.234 -33.260 -16.676 1.00 97.12 305 GLY A CA 1
ATOM 2607 C C . GLY A 1 305 ? -13.201 -32.469 -15.870 1.00 97.12 305 GLY A C 1
ATOM 2608 O O . GLY A 1 305 ? -13.007 -31.297 -16.154 1.00 97.12 305 GLY A O 1
ATOM 2609 N N . ILE A 1 306 ? -12.496 -33.099 -14.925 1.00 98.00 306 ILE A N 1
ATOM 2610 C CA . ILE A 1 306 ? -11.437 -32.461 -14.122 1.00 98.00 306 ILE A CA 1
ATOM 2611 C C . ILE A 1 306 ? -10.062 -32.674 -14.782 1.00 98.00 306 ILE A C 1
ATOM 2613 O O . ILE A 1 306 ? -9.773 -33.765 -15.284 1.00 98.00 306 ILE A O 1
ATOM 2617 N N . SER A 1 307 ? -9.198 -31.660 -14.765 1.00 97.94 307 SER A N 1
ATOM 2618 C CA . SER A 1 307 ? -7.797 -31.754 -15.211 1.00 97.94 307 SER A CA 1
ATOM 2619 C C . SER A 1 307 ? -6.931 -32.584 -14.248 1.00 97.94 307 SER A C 1
ATOM 2621 O O . SER A 1 307 ? -7.122 -32.541 -13.034 1.00 97.94 307 SER A O 1
ATOM 2623 N N . ASN A 1 308 ? -5.957 -33.345 -14.765 1.00 97.31 308 ASN A N 1
ATOM 2624 C CA . ASN A 1 308 ? -5.003 -34.110 -13.939 1.00 97.31 308 ASN A CA 1
ATOM 2625 C C . ASN A 1 308 ? -3.558 -33.570 -13.967 1.00 97.31 308 ASN A C 1
ATOM 2627 O O . ASN A 1 308 ? -2.619 -34.288 -13.616 1.00 97.31 308 ASN A O 1
ATOM 2631 N N . ILE A 1 309 ? -3.376 -32.306 -14.364 1.00 97.94 309 ILE A N 1
ATOM 2632 C CA . ILE A 1 309 ? -2.057 -31.668 -14.459 1.00 97.94 309 ILE A CA 1
ATOM 2633 C C . ILE A 1 309 ? -1.263 -31.696 -13.139 1.00 97.94 309 ILE A C 1
ATOM 2635 O O . ILE A 1 309 ? -1.793 -31.524 -12.036 1.00 97.94 309 ILE A O 1
ATOM 2639 N N . ASN A 1 310 ? 0.051 -31.900 -13.270 1.00 97.81 310 ASN A N 1
ATOM 2640 C CA . ASN A 1 310 ? 1.015 -31.798 -12.178 1.00 97.81 310 ASN A CA 1
ATOM 2641 C C . ASN A 1 310 ? 1.674 -30.415 -12.252 1.00 97.81 310 ASN A C 1
ATOM 2643 O O . ASN A 1 310 ? 2.480 -30.165 -13.145 1.00 97.81 310 ASN A O 1
ATOM 2647 N N . ILE A 1 311 ? 1.284 -29.530 -11.334 1.00 97.12 311 ILE A N 1
ATOM 2648 C CA . ILE A 1 311 ? 1.641 -28.108 -11.359 1.00 97.12 311 ILE A CA 1
ATOM 2649 C C . ILE A 1 311 ? 3.147 -27.928 -11.143 1.00 97.12 311 ILE A C 1
ATOM 2651 O O . ILE A 1 311 ? 3.780 -27.231 -11.925 1.00 97.12 311 ILE A O 1
ATOM 2655 N N . ASP A 1 312 ? 3.758 -28.631 -10.187 1.00 96.00 312 ASP A N 1
ATOM 2656 C CA . ASP A 1 312 ? 5.194 -28.498 -9.891 1.00 96.00 312 ASP A CA 1
ATOM 2657 C C . ASP A 1 312 ? 6.083 -28.899 -11.076 1.00 96.00 312 ASP A C 1
ATOM 2659 O O . ASP A 1 312 ? 7.104 -28.267 -11.342 1.00 96.00 312 ASP A O 1
ATOM 2663 N N . ASN A 1 313 ? 5.703 -29.944 -11.816 1.00 97.00 313 ASN A N 1
ATOM 2664 C CA . ASN A 1 313 ? 6.424 -30.379 -13.015 1.00 97.00 313 ASN A CA 1
ATOM 2665 C C . ASN A 1 313 ? 6.179 -29.466 -14.226 1.00 97.00 313 ASN A C 1
ATOM 2667 O O . ASN A 1 313 ? 6.993 -29.469 -15.147 1.00 97.00 313 ASN A O 1
ATOM 2671 N N . ILE A 1 314 ? 5.085 -28.701 -14.230 1.00 97.69 314 ILE A N 1
ATOM 2672 C CA . ILE A 1 314 ? 4.800 -27.681 -15.244 1.00 97.69 314 ILE A CA 1
ATOM 2673 C C . ILE A 1 314 ? 5.571 -26.395 -14.923 1.00 97.69 314 ILE A C 1
ATOM 2675 O O . ILE A 1 314 ? 6.286 -25.909 -15.792 1.00 97.69 314 ILE A O 1
ATOM 2679 N N . MET A 1 315 ? 5.534 -25.907 -13.677 1.00 97.06 315 MET A N 1
ATOM 2680 C CA . MET A 1 315 ? 6.281 -24.720 -13.232 1.00 97.06 315 MET A CA 1
ATOM 2681 C C . MET A 1 315 ? 7.796 -24.866 -13.447 1.00 97.06 315 MET A C 1
ATOM 2683 O O . MET A 1 315 ? 8.435 -23.929 -13.910 1.00 97.06 315 MET A O 1
ATOM 2687 N N . LYS A 1 316 ? 8.366 -26.062 -13.229 1.00 95.56 316 LYS A N 1
ATOM 2688 C CA . LYS A 1 316 ? 9.779 -26.381 -13.544 1.00 95.56 316 LYS A CA 1
ATOM 2689 C C . LYS A 1 316 ? 10.136 -26.331 -15.039 1.00 95.56 316 LYS A C 1
ATOM 2691 O O . LYS A 1 316 ? 11.308 -26.474 -15.375 1.00 95.56 316 LYS A O 1
ATOM 2696 N N . GLY A 1 317 ? 9.151 -26.224 -15.932 1.00 96.69 317 GLY A N 1
ATOM 2697 C CA . GLY A 1 317 ? 9.359 -26.059 -17.372 1.00 96.69 317 GLY A CA 1
ATOM 2698 C C . GLY A 1 317 ? 9.385 -24.601 -17.836 1.00 96.69 317 GLY A C 1
ATOM 2699 O O . GLY A 1 317 ? 9.696 -24.369 -18.998 1.00 96.69 317 GLY A O 1
ATOM 2700 N N . PHE A 1 318 ? 9.059 -23.647 -16.960 1.00 97.06 318 PHE A N 1
ATOM 2701 C CA . PHE A 1 318 ? 9.097 -22.210 -17.234 1.00 97.06 318 PHE A CA 1
ATOM 2702 C C . PHE A 1 318 ? 10.394 -21.569 -16.718 1.00 97.06 318 PHE A C 1
ATOM 2704 O O . PHE A 1 318 ? 11.108 -22.141 -15.892 1.00 97.06 318 PHE A O 1
ATOM 2711 N N . LYS A 1 319 ? 10.691 -20.364 -17.214 1.00 96.50 319 LYS A N 1
ATOM 2712 C CA . LYS A 1 319 ? 11.865 -19.564 -16.845 1.00 96.50 319 LYS A CA 1
ATOM 2713 C C . LYS A 1 319 ? 11.439 -18.349 -16.025 1.00 96.50 319 LYS A C 1
ATOM 2715 O O . LYS A 1 319 ? 10.729 -17.497 -16.551 1.00 96.50 319 LYS A O 1
ATOM 2720 N N . PHE A 1 320 ? 11.929 -18.246 -14.791 1.00 95.81 320 PHE A N 1
ATOM 2721 C CA . PHE A 1 320 ? 11.682 -17.108 -13.890 1.00 95.81 320 PHE A CA 1
ATOM 2722 C C . PHE A 1 320 ? 12.980 -16.474 -13.359 1.00 95.81 320 PHE A C 1
ATOM 2724 O O . PHE A 1 320 ? 12.957 -15.671 -12.435 1.00 95.81 320 PHE A O 1
ATOM 2731 N N . ASN A 1 321 ? 14.137 -16.850 -13.914 1.00 94.75 321 ASN A N 1
ATOM 2732 C CA . ASN A 1 321 ? 15.418 -16.275 -13.512 1.00 94.75 321 ASN A CA 1
ATOM 2733 C C . ASN A 1 321 ? 15.593 -14.928 -14.222 1.00 94.75 321 ASN A C 1
ATOM 2735 O O . ASN A 1 321 ? 15.496 -14.894 -15.447 1.00 94.75 321 ASN A O 1
ATOM 2739 N N . LEU A 1 322 ? 15.940 -13.860 -13.496 1.00 93.88 322 LEU A N 1
ATOM 2740 C CA . LEU A 1 322 ? 16.287 -12.553 -14.079 1.00 93.88 322 LEU A CA 1
ATOM 2741 C C . LEU A 1 322 ? 17.258 -12.693 -15.265 1.00 93.88 322 LEU A C 1
ATOM 2743 O O . LEU A 1 322 ? 17.052 -12.096 -16.317 1.00 93.88 322 LEU A O 1
ATOM 2747 N N . GLU A 1 323 ? 18.266 -13.562 -15.128 1.00 94.69 323 GLU A N 1
ATOM 2748 C CA . GLU A 1 323 ? 19.296 -13.799 -16.144 1.00 94.69 323 GLU A CA 1
ATOM 2749 C C . GLU A 1 323 ? 18.773 -14.300 -17.504 1.00 94.69 323 GLU A C 1
ATOM 2751 O O . GLU A 1 323 ? 19.506 -14.231 -18.490 1.00 94.69 323 GLU A O 1
ATOM 2756 N N . ASP A 1 324 ? 17.545 -14.818 -17.587 1.00 95.38 324 ASP A N 1
ATOM 2757 C CA . ASP A 1 324 ? 16.914 -15.205 -18.854 1.00 95.38 324 ASP A CA 1
ATOM 2758 C C . ASP A 1 324 ? 16.343 -13.998 -19.628 1.00 95.38 324 ASP A C 1
ATOM 2760 O O . ASP A 1 324 ? 16.086 -14.132 -20.824 1.00 95.38 324 ASP A O 1
ATOM 2764 N N . TYR A 1 325 ? 16.201 -12.833 -18.977 1.00 95.75 325 TYR A N 1
ATOM 2765 C CA . TYR A 1 325 ? 15.481 -11.652 -19.480 1.00 95.75 325 TYR A CA 1
ATOM 2766 C C . TYR A 1 325 ? 16.276 -10.330 -19.399 1.00 95.75 325 TYR A C 1
ATOM 2768 O O . TYR A 1 325 ? 15.759 -9.290 -19.795 1.00 95.75 325 TYR A O 1
ATOM 2776 N N . THR A 1 326 ? 17.549 -10.339 -18.974 1.00 91.88 326 THR A N 1
ATOM 2777 C CA . THR A 1 326 ? 18.420 -9.133 -18.891 1.00 91.88 326 THR A CA 1
ATOM 2778 C C . THR A 1 326 ? 18.707 -8.436 -20.232 1.00 91.88 326 THR A C 1
ATOM 2780 O O . THR A 1 326 ? 19.499 -7.502 -20.271 1.00 91.88 326 THR A O 1
ATOM 2783 N N . SER A 1 327 ? 18.144 -8.915 -21.342 1.00 92.94 327 SER A N 1
ATOM 2784 C CA . SER A 1 327 ? 18.221 -8.290 -22.669 1.00 92.94 327 SER A CA 1
ATOM 2785 C C . SER A 1 327 ? 16.954 -7.516 -23.053 1.00 92.94 327 SER A C 1
ATOM 2787 O O . SER A 1 327 ? 16.839 -7.104 -24.203 1.00 92.94 327 SER A O 1
ATOM 2789 N N . LEU A 1 328 ? 15.988 -7.364 -22.141 1.00 89.19 328 LEU A N 1
ATOM 2790 C CA . LEU A 1 328 ? 14.872 -6.433 -22.319 1.00 89.19 328 LEU A CA 1
ATOM 2791 C C . LEU A 1 328 ? 15.371 -4.987 -22.235 1.00 89.19 328 LEU A C 1
ATOM 2793 O O . LEU A 1 328 ? 16.243 -4.672 -21.424 1.00 89.19 328 LEU A O 1
ATOM 2797 N N . GLU A 1 329 ? 14.804 -4.115 -23.063 1.00 87.12 329 GLU A N 1
ATOM 2798 C CA . GLU A 1 329 ? 15.163 -2.697 -23.138 1.00 87.12 329 GLU A CA 1
ATOM 2799 C C . GLU A 1 329 ? 14.579 -1.897 -21.959 1.00 87.12 329 GLU A C 1
ATOM 2801 O O . GLU A 1 329 ? 13.562 -2.277 -21.371 1.00 87.12 329 GLU A O 1
ATOM 2806 N N . LEU A 1 330 ? 15.230 -0.783 -21.599 1.00 78.44 330 LEU A N 1
ATOM 2807 C CA . LEU A 1 330 ? 14.779 0.097 -20.515 1.00 78.44 330 LEU A CA 1
ATOM 2808 C C . LEU A 1 330 ? 13.350 0.589 -20.790 1.00 78.44 330 LEU A C 1
ATOM 2810 O O . LEU A 1 330 ? 13.104 1.262 -21.786 1.00 78.44 330 LEU A O 1
ATOM 2814 N N . GLY A 1 331 ? 12.418 0.288 -19.882 1.00 74.06 331 GLY A N 1
ATOM 2815 C CA . GLY A 1 331 ? 11.014 0.696 -20.023 1.00 74.06 331 GLY A CA 1
ATOM 2816 C C . GLY A 1 331 ? 10.122 -0.256 -20.830 1.00 74.06 331 GLY A C 1
ATOM 2817 O O . GLY A 1 331 ? 9.041 0.159 -21.235 1.00 74.06 331 GLY A O 1
ATOM 2818 N N . TYR A 1 332 ? 10.545 -1.509 -21.039 1.00 86.44 332 TYR A N 1
ATOM 2819 C CA . TYR A 1 332 ? 9.715 -2.589 -21.593 1.00 86.44 332 TYR A CA 1
ATOM 2820 C C . TYR A 1 332 ? 8.305 -2.693 -20.966 1.00 86.44 332 TYR A C 1
ATOM 2822 O O . TYR A 1 332 ? 8.090 -2.373 -19.791 1.00 86.44 332 TYR A O 1
ATOM 2830 N N . ASP A 1 333 ? 7.354 -3.215 -21.743 1.00 87.38 333 ASP A N 1
ATOM 2831 C CA . ASP A 1 333 ? 5.975 -3.439 -21.307 1.00 87.38 333 ASP A CA 1
ATOM 2832 C C . ASP A 1 333 ? 5.830 -4.740 -20.484 1.00 87.38 333 ASP A C 1
ATOM 2834 O O . ASP A 1 333 ? 6.393 -5.789 -20.821 1.00 87.38 333 ASP A O 1
ATOM 2838 N N . TYR A 1 334 ? 5.049 -4.692 -19.397 1.00 89.31 334 TYR A N 1
ATOM 2839 C CA . TYR A 1 334 ? 4.767 -5.854 -18.539 1.00 89.31 334 TYR A CA 1
ATOM 2840 C C . TYR A 1 334 ? 4.190 -7.037 -19.335 1.00 89.31 334 TYR A C 1
ATOM 2842 O O . TYR A 1 334 ? 4.570 -8.189 -19.110 1.00 89.31 334 TYR A O 1
ATOM 2850 N N . ASN A 1 335 ? 3.278 -6.761 -20.269 1.00 91.75 335 ASN A N 1
ATOM 2851 C CA . ASN A 1 335 ? 2.519 -7.760 -21.012 1.00 91.75 335 ASN A CA 1
ATOM 2852 C C . ASN A 1 335 ? 3.420 -8.529 -21.990 1.00 91.75 335 ASN A C 1
ATOM 2854 O O . ASN A 1 335 ? 3.247 -9.740 -22.144 1.00 91.75 335 ASN A O 1
ATOM 2858 N N . ASP A 1 336 ? 4.436 -7.875 -22.564 1.00 91.75 336 ASP A N 1
ATOM 2859 C CA . ASP A 1 336 ? 5.455 -8.531 -23.392 1.00 91.75 336 ASP A CA 1
ATOM 2860 C C . ASP A 1 336 ? 6.289 -9.521 -22.569 1.00 91.75 336 ASP A C 1
ATOM 2862 O O . ASP A 1 336 ? 6.412 -10.689 -22.950 1.00 91.75 336 ASP A O 1
ATOM 2866 N N . LEU A 1 337 ? 6.799 -9.109 -21.399 1.00 95.12 337 LEU A N 1
ATOM 2867 C CA . LEU A 1 337 ? 7.501 -10.020 -20.483 1.00 95.12 337 LEU A CA 1
ATOM 2868 C C . LEU A 1 337 ? 6.584 -11.179 -20.057 1.00 95.12 337 LEU A C 1
ATOM 2870 O O . LEU A 1 337 ? 6.983 -12.344 -20.116 1.00 95.12 337 LEU A O 1
ATOM 2874 N N . ASN A 1 338 ? 5.342 -10.883 -19.683 1.00 95.50 338 ASN A N 1
ATOM 2875 C CA . ASN A 1 338 ? 4.340 -11.868 -19.287 1.00 95.50 338 ASN A CA 1
ATOM 2876 C C . ASN A 1 338 ? 4.072 -12.907 -20.393 1.00 95.50 338 ASN A C 1
ATOM 2878 O O . ASN A 1 338 ? 4.067 -14.114 -20.123 1.00 95.50 338 ASN A O 1
ATOM 2882 N N . ILE A 1 339 ? 3.935 -12.465 -21.647 1.00 95.75 339 ILE A N 1
ATOM 2883 C CA . ILE A 1 339 ? 3.804 -13.335 -22.824 1.00 95.75 339 ILE A CA 1
ATOM 2884 C C . ILE A 1 339 ? 5.074 -14.166 -23.041 1.00 95.75 339 ILE A C 1
ATOM 2886 O O . ILE A 1 339 ? 4.964 -15.387 -23.184 1.00 95.75 339 ILE A O 1
ATOM 2890 N N . MET A 1 340 ? 6.269 -13.564 -22.989 1.00 95.69 340 MET A N 1
ATOM 2891 C CA . MET A 1 340 ? 7.540 -14.293 -23.123 1.00 95.69 340 MET A CA 1
ATOM 2892 C C . MET A 1 340 ? 7.678 -15.399 -22.067 1.00 95.69 340 MET A C 1
ATOM 2894 O O . MET A 1 340 ? 8.049 -16.531 -22.394 1.00 95.69 340 MET A O 1
ATOM 2898 N N . VAL A 1 341 ? 7.328 -15.117 -20.807 1.00 96.50 341 VAL A N 1
ATOM 2899 C CA . VAL A 1 341 ? 7.319 -16.124 -19.734 1.00 96.50 341 VAL A CA 1
ATOM 2900 C C . VAL A 1 341 ? 6.295 -17.222 -20.043 1.00 96.50 341 VAL A C 1
ATOM 2902 O O . VAL A 1 341 ? 6.649 -18.400 -19.993 1.00 96.50 341 VAL A O 1
ATOM 2905 N N . HIS A 1 342 ? 5.063 -16.882 -20.440 1.00 96.00 342 HIS A N 1
ATOM 2906 C CA . HIS A 1 342 ? 4.026 -17.862 -20.807 1.00 96.00 342 HIS A CA 1
ATOM 2907 C C . HIS A 1 342 ? 4.383 -18.715 -22.047 1.00 96.00 342 HIS A C 1
ATOM 2909 O O . HIS A 1 342 ? 3.911 -19.850 -22.154 1.00 96.00 342 HIS A O 1
ATOM 2915 N N . GLN A 1 343 ? 5.243 -18.231 -22.950 1.00 94.75 343 GLN A N 1
ATOM 2916 C CA . GLN A 1 343 ? 5.766 -18.998 -24.092 1.00 94.75 343 GLN A CA 1
ATOM 2917 C C . GLN A 1 343 ? 6.929 -19.942 -23.732 1.00 94.75 343 GLN A C 1
ATOM 2919 O O . GLN A 1 343 ? 7.152 -20.931 -24.433 1.00 94.75 343 GLN A O 1
ATOM 2924 N N . ASN A 1 344 ? 7.674 -19.675 -22.654 1.00 95.62 344 ASN A N 1
ATOM 2925 C CA . ASN A 1 344 ? 8.974 -20.310 -22.390 1.00 95.62 344 ASN A CA 1
ATOM 2926 C C . ASN A 1 344 ? 8.934 -21.808 -21.993 1.00 95.62 344 ASN A C 1
ATOM 2928 O O . ASN A 1 344 ? 9.992 -22.408 -21.795 1.00 95.62 344 ASN A O 1
ATOM 2932 N N . ASN A 1 345 ? 7.755 -22.445 -21.921 1.00 96.75 345 ASN A N 1
ATOM 2933 C CA . ASN A 1 345 ? 7.598 -23.879 -21.635 1.00 96.75 345 ASN A CA 1
ATOM 2934 C C . ASN A 1 345 ? 7.060 -24.675 -22.845 1.00 96.75 345 ASN A C 1
ATOM 2936 O O . ASN A 1 345 ? 5.863 -24.969 -22.920 1.00 96.75 345 ASN A O 1
ATOM 2940 N N . PRO A 1 346 ? 7.927 -25.153 -23.759 1.00 93.56 346 PRO A N 1
ATOM 2941 C CA . PRO A 1 346 ? 7.502 -25.882 -24.960 1.00 93.56 346 PRO A CA 1
ATOM 2942 C C . PRO A 1 346 ? 6.878 -27.267 -24.689 1.00 93.56 346 PRO A C 1
ATOM 2944 O O . PRO A 1 346 ? 6.479 -27.956 -25.626 1.00 93.56 346 PRO A O 1
ATOM 2947 N N . LYS A 1 347 ? 6.793 -27.718 -23.427 1.00 96.69 347 LYS A N 1
ATOM 2948 C CA . LYS A 1 347 ? 6.117 -28.975 -23.041 1.00 96.69 347 LYS A CA 1
ATOM 2949 C C . LYS A 1 347 ? 4.670 -28.752 -22.585 1.00 96.69 347 LYS A C 1
ATOM 2951 O O . LYS A 1 347 ? 3.899 -29.716 -22.510 1.00 96.69 347 LYS A O 1
ATOM 2956 N N . PHE A 1 348 ? 4.303 -27.509 -22.275 1.00 97.25 348 PHE A N 1
ATOM 2957 C CA . PHE A 1 348 ? 2.977 -27.123 -21.811 1.00 97.25 348 PHE A CA 1
ATOM 2958 C C . PHE A 1 348 ? 2.684 -25.681 -22.255 1.00 97.25 348 PHE A C 1
ATOM 2960 O O . PHE A 1 348 ? 2.927 -24.737 -21.507 1.00 97.25 348 PHE A O 1
ATOM 2967 N N . ASP A 1 349 ? 2.160 -25.528 -23.477 1.00 95.75 349 ASP A N 1
ATOM 2968 C CA . ASP A 1 349 ? 1.711 -24.241 -24.031 1.00 95.75 349 ASP A CA 1
ATOM 2969 C C . ASP A 1 349 ? 0.453 -23.762 -23.281 1.00 95.75 349 ASP A C 1
ATOM 2971 O O . ASP A 1 349 ? -0.694 -23.985 -23.687 1.00 95.75 349 ASP A O 1
ATOM 2975 N N . ILE A 1 350 ? 0.692 -23.160 -22.113 1.00 96.75 350 ILE A N 1
ATOM 2976 C CA . ILE A 1 350 ? -0.336 -22.570 -21.255 1.00 96.75 350 ILE A CA 1
ATOM 2977 C C . ILE A 1 350 ? -1.035 -21.407 -21.963 1.00 96.75 350 ILE A C 1
ATOM 2979 O O . ILE A 1 350 ? -2.231 -21.209 -21.762 1.00 96.75 350 ILE A O 1
ATOM 2983 N N . LEU A 1 351 ? -0.323 -20.684 -22.831 1.00 96.00 351 LEU A N 1
ATOM 2984 C CA . LEU A 1 351 ? -0.856 -19.523 -23.528 1.00 96.00 351 LEU A CA 1
ATOM 2985 C C . LEU A 1 351 ? -1.901 -19.947 -24.565 1.00 96.00 351 LEU A C 1
ATOM 2987 O O . LEU A 1 351 ? -2.988 -19.375 -24.601 1.00 96.00 351 LEU A O 1
ATOM 2991 N N . ASN A 1 352 ? -1.659 -21.033 -25.304 1.00 96.25 352 ASN A N 1
ATOM 2992 C CA . ASN A 1 352 ? -2.663 -21.661 -26.166 1.00 96.25 352 ASN A CA 1
ATOM 2993 C C . ASN A 1 352 ? -3.856 -22.205 -25.361 1.00 96.25 352 ASN A C 1
ATOM 2995 O O . ASN A 1 352 ? -4.989 -22.112 -25.825 1.00 96.25 352 ASN A O 1
ATOM 2999 N N . ILE A 1 353 ? -3.637 -22.766 -24.163 1.00 97.81 353 ILE A N 1
ATOM 3000 C CA . ILE A 1 353 ? -4.733 -23.237 -23.294 1.00 97.81 353 ILE A CA 1
ATOM 3001 C C . ILE A 1 353 ? -5.620 -22.065 -22.851 1.00 97.81 353 ILE A C 1
ATOM 3003 O O . ILE A 1 353 ? -6.838 -22.144 -23.011 1.00 97.81 353 ILE A O 1
ATOM 3007 N N . LEU A 1 354 ? -5.032 -20.988 -22.324 1.00 97.69 354 LEU A N 1
ATOM 3008 C CA . LEU A 1 354 ? -5.775 -19.853 -21.772 1.00 97.69 354 LEU A CA 1
ATOM 3009 C C . LEU A 1 354 ? -6.424 -18.997 -22.870 1.00 97.69 354 LEU A C 1
ATOM 3011 O O . LEU A 1 354 ? -7.606 -18.696 -22.755 1.00 97.69 354 LEU A O 1
ATOM 3015 N N . THR A 1 355 ? -5.735 -18.710 -23.981 1.00 97.44 355 THR A N 1
ATOM 3016 C CA . THR A 1 355 ? -6.352 -18.031 -25.144 1.00 97.44 355 THR A CA 1
ATOM 3017 C C . THR A 1 355 ? -7.484 -18.863 -25.757 1.00 97.44 355 THR A C 1
ATOM 3019 O O . THR A 1 355 ? -8.541 -18.319 -26.074 1.00 97.44 355 THR A O 1
ATOM 3022 N N . THR A 1 356 ? -7.335 -20.190 -25.875 1.00 97.88 356 THR A N 1
ATOM 3023 C CA . THR A 1 356 ? -8.420 -21.061 -26.372 1.00 97.88 356 THR A CA 1
ATOM 3024 C C . THR A 1 356 ? -9.624 -21.053 -25.433 1.00 97.88 356 THR A C 1
ATOM 3026 O O . THR A 1 356 ? -10.754 -21.007 -25.912 1.00 97.88 356 THR A O 1
ATOM 3029 N N . LEU A 1 357 ? -9.401 -21.090 -24.114 1.00 97.88 357 LEU A N 1
ATOM 3030 C CA . LEU A 1 357 ? -10.474 -21.028 -23.119 1.00 97.88 357 LEU A CA 1
ATOM 3031 C C . LEU A 1 357 ? -11.166 -19.659 -23.116 1.00 97.88 357 LEU A C 1
ATOM 3033 O O . LEU A 1 357 ? -12.393 -19.611 -23.144 1.00 97.88 357 LEU A O 1
ATOM 3037 N N . ALA A 1 358 ? -10.412 -18.559 -23.167 1.00 97.44 358 ALA A N 1
ATOM 3038 C CA . ALA A 1 358 ? -10.957 -17.205 -23.245 1.00 97.44 358 ALA A CA 1
ATOM 3039 C C . ALA A 1 358 ? -11.863 -17.021 -24.474 1.00 97.44 358 ALA A C 1
ATOM 3041 O O . ALA A 1 358 ? -12.981 -16.528 -24.351 1.00 97.44 358 ALA A O 1
ATOM 3042 N N . ASN A 1 359 ? -11.437 -17.512 -25.641 1.00 97.38 359 ASN A N 1
ATOM 3043 C CA . ASN A 1 359 ? -12.207 -17.423 -26.887 1.00 97.38 359 ASN A CA 1
ATOM 3044 C C . ASN A 1 359 ? -13.488 -18.286 -26.927 1.00 97.38 359 ASN A C 1
ATOM 3046 O O . ASN A 1 359 ? -14.305 -18.101 -27.827 1.00 97.38 359 ASN A O 1
ATOM 3050 N N . ILE A 1 360 ? -13.688 -19.216 -25.982 1.00 97.50 360 ILE A N 1
ATOM 3051 C CA . ILE A 1 360 ? -14.939 -19.993 -25.837 1.00 97.50 360 ILE A CA 1
ATOM 3052 C C . ILE A 1 360 ? -15.726 -19.646 -24.563 1.00 97.50 360 ILE A C 1
ATOM 3054 O O . ILE A 1 360 ? -16.735 -20.292 -24.279 1.00 97.50 360 ILE A O 1
ATOM 3058 N N . THR A 1 361 ? -15.260 -18.671 -23.781 1.00 97.00 361 THR A N 1
ATOM 3059 C CA . THR A 1 361 ? -15.878 -18.264 -22.514 1.00 97.00 361 THR A CA 1
ATOM 3060 C C . THR A 1 361 ? -16.841 -17.103 -22.739 1.00 97.00 361 THR A C 1
ATOM 3062 O O . THR A 1 361 ? -16.524 -16.134 -23.428 1.00 97.00 361 THR A O 1
ATOM 3065 N N . THR A 1 362 ? -18.027 -17.195 -22.138 1.00 95.56 362 THR A N 1
ATOM 3066 C CA . THR A 1 362 ? -18.979 -16.083 -22.068 1.00 95.56 362 THR A CA 1
ATOM 3067 C C . THR A 1 362 ? -18.697 -15.290 -20.799 1.00 95.56 362 THR A C 1
ATOM 3069 O O . THR A 1 362 ? -18.852 -15.817 -19.703 1.00 95.56 362 THR A O 1
ATOM 3072 N N . PHE A 1 363 ? -18.288 -14.036 -20.965 1.00 94.31 363 PHE A N 1
ATOM 3073 C CA . PHE A 1 363 ? -17.973 -13.106 -19.882 1.00 94.31 363 PHE A CA 1
ATOM 3074 C C . PHE A 1 363 ? -19.210 -12.260 -19.557 1.00 94.31 363 PHE A C 1
ATOM 3076 O O . PHE A 1 363 ? -19.777 -11.649 -20.472 1.00 94.31 363 PHE A O 1
ATOM 3083 N N . ASN A 1 364 ? -19.632 -12.207 -18.291 1.00 90.12 364 ASN A N 1
ATOM 3084 C CA . ASN A 1 364 ? -20.868 -11.524 -17.890 1.00 90.12 364 ASN A CA 1
ATOM 3085 C C . ASN A 1 364 ? -20.572 -10.127 -17.326 1.00 90.12 364 ASN A C 1
ATOM 3087 O O . ASN A 1 364 ? -20.909 -9.124 -17.964 1.00 90.12 364 ASN A O 1
ATOM 3091 N N . ASN A 1 365 ? -19.941 -10.085 -16.153 1.00 87.38 365 ASN A N 1
ATOM 3092 C CA . ASN A 1 365 ? -19.308 -8.942 -15.486 1.00 87.38 365 ASN A CA 1
ATOM 3093 C C . ASN A 1 365 ? -18.364 -9.492 -14.400 1.00 87.38 365 ASN A C 1
ATOM 3095 O O . ASN A 1 365 ? -18.505 -10.652 -14.001 1.00 87.38 365 ASN A O 1
ATOM 3099 N N . SER A 1 366 ? -17.431 -8.684 -13.898 1.00 81.62 366 SER A N 1
ATOM 3100 C CA . SER A 1 366 ? -16.420 -9.154 -12.937 1.00 81.62 366 SER A CA 1
ATOM 3101 C C . SER A 1 366 ? -16.961 -9.574 -11.559 1.00 81.62 366 SER A C 1
ATOM 3103 O O . SER A 1 366 ? -16.327 -10.409 -10.907 1.00 81.62 366 SER A O 1
ATOM 3105 N N . LYS A 1 367 ? -18.134 -9.079 -11.125 1.00 77.88 367 LYS A N 1
ATOM 3106 C CA . LYS A 1 367 ? -18.796 -9.510 -9.873 1.00 77.88 367 LYS A CA 1
ATOM 3107 C C . LYS A 1 367 ? -19.461 -10.893 -9.984 1.00 77.88 367 LYS A C 1
ATOM 3109 O O . LYS A 1 367 ? -19.437 -11.646 -9.016 1.00 77.88 367 LYS A O 1
ATOM 3114 N N . MET A 1 368 ? -20.061 -11.227 -11.130 1.00 83.25 368 MET A N 1
ATOM 3115 C CA . MET A 1 368 ? -20.790 -12.490 -11.354 1.00 83.25 368 MET A CA 1
ATOM 3116 C C . MET A 1 368 ? -19.901 -13.635 -11.854 1.00 83.25 368 MET A C 1
ATOM 3118 O O . MET A 1 368 ? -20.211 -14.803 -11.618 1.00 83.25 368 MET A O 1
ATOM 3122 N N . ASP A 1 369 ? -18.827 -13.309 -12.567 1.00 87.50 369 ASP A N 1
ATOM 3123 C CA . ASP A 1 369 ? -17.876 -14.280 -13.099 1.00 87.50 369 ASP A CA 1
ATOM 3124 C C . ASP A 1 369 ? -16.895 -14.758 -12.011 1.00 87.50 369 ASP A C 1
ATOM 3126 O O . ASP A 1 369 ? -16.460 -13.983 -11.157 1.00 87.50 369 ASP A O 1
ATOM 3130 N N . ASP A 1 370 ? -16.503 -16.037 -12.049 1.00 88.44 370 ASP A N 1
ATOM 3131 C CA . ASP A 1 370 ? -15.538 -16.584 -11.088 1.00 88.44 370 ASP A CA 1
ATOM 3132 C C . ASP A 1 370 ? -14.094 -16.087 -11.329 1.00 88.44 370 ASP A C 1
ATOM 3134 O O . ASP A 1 370 ? -13.768 -15.522 -12.374 1.00 88.44 370 ASP A O 1
ATOM 3138 N N . GLU A 1 371 ? -13.197 -16.308 -10.357 1.00 86.25 371 GLU A N 1
ATOM 3139 C CA . GLU A 1 371 ? -11.786 -15.877 -10.431 1.00 86.25 371 GLU A CA 1
ATOM 3140 C C . GLU A 1 371 ? -11.081 -16.369 -11.709 1.00 86.25 371 GLU A C 1
ATOM 3142 O O . GLU A 1 371 ? -10.226 -15.681 -12.260 1.00 86.25 371 GLU A O 1
ATOM 3147 N N . PHE A 1 372 ? -11.431 -17.555 -12.214 1.00 93.12 372 PHE A N 1
ATOM 3148 C CA . PHE A 1 372 ? -10.829 -18.061 -13.443 1.00 93.12 372 PHE A CA 1
ATOM 3149 C C . PHE A 1 372 ? -11.383 -17.362 -14.683 1.00 93.12 372 PHE A C 1
ATOM 3151 O O . PHE A 1 372 ? -10.627 -17.026 -15.592 1.00 93.12 372 PHE A O 1
ATOM 3158 N N . THR A 1 373 ? -12.688 -17.121 -14.703 1.00 94.38 373 THR A N 1
ATOM 3159 C CA . THR A 1 373 ? -13.397 -16.427 -15.776 1.00 94.38 373 THR A CA 1
ATOM 3160 C C . THR A 1 373 ? -12.917 -14.978 -15.885 1.00 94.38 373 THR A C 1
ATOM 3162 O O . THR A 1 373 ? -12.578 -14.551 -16.989 1.00 94.38 373 THR A O 1
ATOM 3165 N N . ARG A 1 374 ? -12.727 -14.272 -14.758 1.00 92.50 374 ARG A N 1
ATOM 3166 C CA . ARG A 1 374 ? -12.023 -12.974 -14.721 1.00 92.50 374 ARG A CA 1
ATOM 3167 C C . ARG A 1 374 ? -10.615 -13.073 -15.316 1.00 92.50 374 ARG A C 1
ATOM 3169 O O . ARG A 1 374 ? -10.302 -12.367 -16.272 1.00 92.50 374 ARG A O 1
ATOM 3176 N N . ARG A 1 375 ? -9.797 -14.021 -14.837 1.00 92.56 375 ARG A N 1
ATOM 3177 C CA . ARG A 1 375 ? -8.422 -14.256 -15.328 1.00 92.56 375 ARG A CA 1
ATOM 3178 C C . ARG A 1 375 ? -8.326 -14.602 -16.816 1.00 92.56 375 ARG A C 1
ATOM 3180 O O . ARG A 1 375 ? -7.245 -14.469 -17.386 1.00 92.56 375 ARG A O 1
ATOM 3187 N N . LEU A 1 376 ? -9.407 -15.047 -17.461 1.00 95.88 376 LEU A N 1
ATOM 3188 C CA . LEU A 1 376 ? -9.451 -15.279 -18.908 1.00 95.88 376 LEU A CA 1
ATOM 3189 C C . LEU A 1 376 ? -9.661 -14.001 -19.736 1.00 95.88 376 LEU A C 1
ATOM 3191 O O . LEU A 1 376 ? -9.385 -14.036 -20.935 1.00 95.88 376 LEU A O 1
ATOM 3195 N N . VAL A 1 377 ? -10.104 -12.884 -19.143 1.00 95.44 377 VAL A N 1
ATOM 3196 C CA . VAL A 1 377 ? -10.367 -11.631 -19.880 1.00 95.44 377 VAL A CA 1
ATOM 3197 C C . VAL A 1 377 ? -9.107 -11.123 -20.575 1.00 95.44 377 VAL A C 1
ATOM 3199 O O . VAL A 1 377 ? -9.155 -10.838 -21.766 1.00 95.44 377 VAL A O 1
ATOM 3202 N N . TYR A 1 378 ? -7.967 -11.095 -19.883 1.00 94.69 378 TYR A N 1
ATOM 3203 C CA . TYR A 1 378 ? -6.668 -10.730 -20.464 1.00 94.69 378 TYR A CA 1
ATOM 3204 C C . TYR A 1 378 ? -6.318 -11.581 -21.701 1.00 94.69 378 TYR A C 1
ATOM 3206 O O . TYR A 1 378 ? -6.053 -11.060 -22.785 1.00 94.69 378 TYR A O 1
ATOM 3214 N N . PHE A 1 379 ? -6.433 -12.909 -21.588 1.00 97.06 379 PHE A N 1
ATOM 3215 C CA . PHE A 1 379 ? -6.106 -13.847 -22.670 1.00 97.06 379 PHE A CA 1
ATOM 3216 C C . PHE A 1 379 ? -7.084 -13.823 -23.856 1.00 97.06 379 PHE A C 1
ATOM 3218 O O . PHE A 1 379 ? -6.802 -14.440 -24.882 1.00 97.06 379 PHE A O 1
ATOM 3225 N N . LYS A 1 380 ? -8.208 -13.104 -23.759 1.00 97.44 380 LYS A N 1
ATOM 3226 C CA . LYS A 1 380 ? -9.106 -12.831 -24.892 1.00 97.44 380 LYS A CA 1
ATOM 3227 C C . LYS A 1 380 ? -8.471 -11.878 -25.913 1.00 97.44 380 LYS A C 1
ATOM 3229 O O . LYS A 1 380 ? -8.765 -11.982 -27.099 1.00 97.44 380 LYS A O 1
ATOM 3234 N N . PHE A 1 381 ? -7.588 -10.989 -25.454 1.00 97.25 381 PHE A N 1
ATOM 3235 C CA . PHE A 1 381 ? -6.914 -9.966 -26.267 1.00 97.25 381 PHE A CA 1
ATOM 3236 C C . PHE A 1 381 ? -5.481 -10.351 -26.642 1.00 97.25 381 PHE A C 1
ATOM 3238 O O . PHE A 1 381 ? -4.753 -9.554 -27.229 1.00 97.25 381 PHE A O 1
ATOM 3245 N N . ILE A 1 382 ? -5.086 -11.594 -26.349 1.00 97.12 382 ILE A N 1
ATOM 3246 C CA . ILE A 1 382 ? -3.847 -12.183 -26.845 1.00 97.12 382 ILE A CA 1
ATOM 3247 C C . ILE A 1 382 ? -4.158 -13.021 -28.085 1.00 97.12 382 ILE A C 1
ATOM 3249 O O . ILE A 1 382 ? -4.873 -14.023 -28.026 1.00 97.12 382 ILE A O 1
ATOM 3253 N N . SER A 1 383 ? -3.581 -12.619 -29.214 1.00 95.69 383 SER A N 1
ATOM 3254 C CA . SER A 1 383 ? -3.716 -13.295 -30.507 1.00 95.69 383 SER A CA 1
ATOM 3255 C C . SER A 1 383 ? -2.346 -13.719 -31.043 1.00 95.69 383 SER A C 1
ATOM 3257 O O . SER A 1 383 ? -1.321 -13.423 -30.432 1.00 95.69 383 SER A O 1
ATOM 3259 N N . LYS A 1 384 ? -2.308 -14.448 -32.164 1.00 95.44 384 LYS A N 1
ATOM 3260 C CA . LYS A 1 384 ? -1.063 -14.785 -32.870 1.00 95.44 384 LYS A CA 1
ATOM 3261 C C . LYS A 1 384 ? -0.950 -13.980 -34.156 1.00 95.44 384 LYS A C 1
ATOM 3263 O O . LYS A 1 384 ? -1.902 -13.947 -34.933 1.00 95.44 384 LYS A O 1
ATOM 3268 N N . ASN A 1 385 ? 0.224 -13.407 -34.398 1.00 92.81 385 ASN A N 1
ATOM 3269 C CA . ASN A 1 385 ? 0.555 -12.785 -35.678 1.00 92.81 385 ASN A CA 1
ATOM 3270 C C . ASN A 1 385 ? 0.972 -13.835 -36.732 1.00 92.81 385 ASN A C 1
ATOM 3272 O O . ASN A 1 385 ? 1.038 -15.036 -36.457 1.00 92.81 385 ASN A O 1
ATOM 3276 N N . GLU A 1 386 ? 1.296 -13.373 -37.942 1.00 95.06 386 GLU A N 1
ATOM 3277 C CA . GLU A 1 386 ? 1.726 -14.219 -39.068 1.00 95.06 386 GLU A CA 1
ATOM 3278 C C . GLU A 1 386 ? 2.998 -15.037 -38.772 1.00 95.06 386 GLU A C 1
ATOM 3280 O O . GLU A 1 386 ? 3.151 -16.152 -39.269 1.00 95.06 386 GLU A O 1
ATOM 3285 N N . ASN A 1 387 ? 3.871 -14.538 -37.889 1.00 93.62 387 ASN A N 1
ATOM 3286 C CA . ASN A 1 387 ? 5.078 -15.230 -37.427 1.00 93.62 387 ASN A CA 1
ATOM 3287 C C . ASN A 1 387 ? 4.791 -16.279 -36.328 1.00 93.62 387 ASN A C 1
ATOM 3289 O O . ASN A 1 387 ? 5.722 -16.881 -35.789 1.00 93.62 387 ASN A O 1
ATOM 3293 N N . ASN A 1 388 ? 3.518 -16.506 -35.971 1.00 88.12 388 ASN A N 1
ATOM 3294 C CA . ASN A 1 388 ? 3.076 -17.384 -34.879 1.00 88.12 388 ASN A CA 1
ATOM 3295 C C . ASN A 1 388 ? 3.642 -16.981 -33.492 1.00 88.12 388 ASN A C 1
ATOM 3297 O O . ASN A 1 388 ? 3.566 -17.759 -32.536 1.00 88.12 388 ASN A O 1
ATOM 3301 N N . THR A 1 389 ? 4.139 -15.746 -33.339 1.00 89.25 389 THR A N 1
ATOM 3302 C CA . THR A 1 389 ? 4.371 -15.150 -32.016 1.00 89.25 389 THR A CA 1
ATOM 3303 C C . THR A 1 389 ? 3.056 -14.581 -31.493 1.00 89.25 389 THR A C 1
ATOM 3305 O O . THR A 1 389 ? 2.196 -14.158 -32.270 1.00 89.25 389 THR A O 1
ATOM 3308 N N . TYR A 1 390 ? 2.876 -14.597 -30.174 1.00 93.94 390 TYR A N 1
ATOM 3309 C CA . TYR A 1 390 ? 1.716 -13.955 -29.569 1.00 93.94 390 TYR A CA 1
ATOM 3310 C C . TYR A 1 390 ? 1.919 -12.434 -29.514 1.00 93.94 390 TYR A C 1
ATOM 3312 O O . TYR A 1 390 ? 3.055 -11.971 -29.420 1.00 93.94 390 TYR A O 1
ATOM 3320 N N . ILE A 1 391 ? 0.821 -11.686 -29.597 1.00 94.69 391 ILE A N 1
ATOM 3321 C CA . ILE A 1 391 ? 0.746 -10.226 -29.448 1.00 94.69 391 ILE A CA 1
ATOM 3322 C C . ILE A 1 391 ? -0.457 -9.872 -28.567 1.00 94.69 391 ILE A C 1
ATOM 3324 O O . ILE A 1 391 ? -1.435 -10.626 -28.540 1.00 94.69 391 ILE A O 1
ATOM 3328 N N . TYR A 1 392 ? -0.393 -8.735 -27.878 1.00 95.12 392 TYR A N 1
ATOM 3329 C CA . TYR A 1 392 ? -1.446 -8.234 -26.994 1.00 95.12 392 TYR A CA 1
ATOM 3330 C C . TYR A 1 392 ? -2.113 -6.985 -27.583 1.00 95.12 392 TYR A C 1
ATOM 3332 O O . TYR A 1 392 ? -1.427 -6.058 -28.008 1.00 95.12 392 TYR A O 1
ATOM 3340 N N . ASP A 1 393 ? -3.446 -6.956 -27.610 1.00 95.8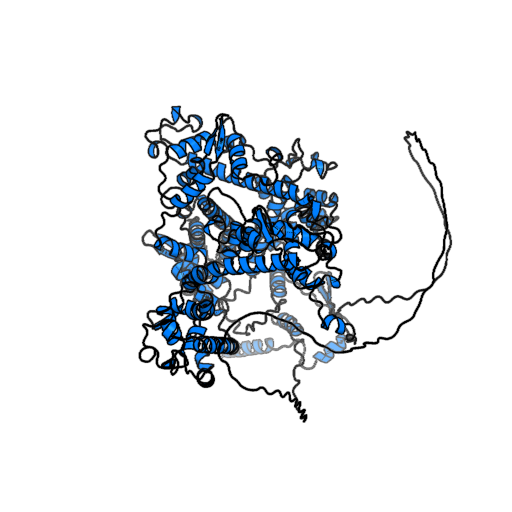1 393 ASP A N 1
ATOM 3341 C CA . ASP A 1 393 ? -4.222 -5.770 -27.984 1.00 95.81 393 ASP A CA 1
ATOM 3342 C C . ASP A 1 393 ? -4.660 -4.999 -26.729 1.00 95.81 393 ASP A C 1
ATOM 3344 O O . ASP A 1 393 ? -5.778 -5.152 -26.224 1.00 95.81 393 ASP A O 1
ATOM 3348 N N . THR A 1 394 ? -3.749 -4.162 -26.226 1.00 89.56 394 THR A N 1
ATOM 3349 C CA . THR A 1 394 ? -3.962 -3.306 -25.049 1.00 89.56 394 THR A CA 1
ATOM 3350 C C . THR A 1 394 ? -5.183 -2.397 -25.204 1.00 89.56 394 THR A C 1
ATOM 3352 O O . THR A 1 394 ? -5.935 -2.211 -24.249 1.00 89.56 394 THR A O 1
ATOM 3355 N N . ASN A 1 395 ? -5.423 -1.858 -26.404 1.00 87.62 395 ASN A N 1
ATOM 3356 C CA . ASN A 1 395 ? -6.510 -0.907 -26.653 1.00 87.62 395 ASN A CA 1
ATOM 3357 C C . ASN A 1 395 ? -7.877 -1.596 -26.564 1.00 87.62 395 ASN A C 1
ATOM 3359 O O . ASN A 1 395 ? -8.785 -1.097 -25.890 1.00 87.62 395 ASN A O 1
ATOM 3363 N N . SER A 1 396 ? -8.020 -2.769 -27.188 1.00 93.62 396 SER A N 1
ATOM 3364 C CA . SER A 1 396 ? -9.243 -3.568 -27.079 1.00 93.62 396 SER A CA 1
ATOM 3365 C C . SER A 1 396 ? -9.438 -4.149 -25.675 1.00 93.62 396 SER A C 1
ATOM 3367 O O . SER A 1 396 ? -10.580 -4.205 -25.214 1.00 93.62 396 SER A O 1
ATOM 3369 N N . TYR A 1 397 ? -8.361 -4.525 -24.967 1.00 93.00 397 TYR A N 1
ATOM 3370 C CA . TYR A 1 397 ? -8.450 -4.955 -23.566 1.00 93.00 397 TYR A CA 1
ATOM 3371 C C . TYR A 1 397 ? -8.990 -3.843 -22.669 1.00 93.00 397 TYR A C 1
ATOM 3373 O O . TYR A 1 397 ? -9.999 -4.070 -22.008 1.00 93.00 397 TYR A O 1
ATOM 3381 N N . GLN A 1 398 ? -8.389 -2.647 -22.669 1.00 86.12 398 GLN A N 1
ATOM 3382 C CA . GLN A 1 398 ? -8.838 -1.542 -21.807 1.00 86.12 398 GLN A CA 1
ATOM 3383 C C . GLN A 1 398 ? -10.291 -1.145 -22.125 1.00 86.12 398 GLN A C 1
ATOM 3385 O O . GLN A 1 398 ? -11.117 -1.031 -21.219 1.00 86.12 398 GLN A O 1
ATOM 3390 N N . SER A 1 399 ? -10.639 -1.055 -23.416 1.00 86.62 399 SER A N 1
ATOM 3391 C CA . SER A 1 399 ? -12.013 -0.780 -23.871 1.00 86.62 399 SER A CA 1
ATOM 3392 C C . SER A 1 399 ? -13.026 -1.822 -23.373 1.00 86.62 399 SER A C 1
ATOM 3394 O O . SER A 1 399 ? -14.151 -1.481 -23.007 1.00 86.62 399 SER A O 1
ATOM 3396 N N . PHE A 1 400 ? -12.644 -3.104 -23.342 1.00 90.44 400 PHE A N 1
ATOM 3397 C CA . PHE A 1 400 ? -13.501 -4.175 -22.830 1.00 90.44 400 PHE A CA 1
ATOM 3398 C C . PHE A 1 400 ? -13.526 -4.240 -21.298 1.00 90.44 400 PHE A C 1
ATOM 3400 O O . PHE A 1 400 ? -14.588 -4.499 -20.739 1.00 90.44 400 PHE A O 1
ATOM 3407 N N . LYS A 1 401 ? -12.395 -3.999 -20.627 1.00 87.19 401 LYS A N 1
ATOM 3408 C CA . LYS A 1 401 ? -12.245 -3.990 -19.163 1.00 87.19 401 LYS A CA 1
ATOM 3409 C C . LYS A 1 401 ? -13.187 -2.970 -18.534 1.00 87.19 401 LYS A C 1
ATOM 3411 O O . LYS A 1 401 ? -13.994 -3.345 -17.692 1.00 87.19 401 LYS A O 1
ATOM 3416 N N . LEU A 1 402 ? -13.197 -1.739 -19.054 1.00 82.69 402 LEU A N 1
ATOM 3417 C CA . LEU A 1 402 ? -14.138 -0.696 -18.633 1.00 82.69 402 LEU A CA 1
ATOM 3418 C C . LEU A 1 402 ? -15.601 -1.165 -18.723 1.00 82.69 402 LEU A C 1
ATOM 3420 O O . LEU A 1 402 ? -16.353 -0.986 -17.776 1.00 82.69 402 LEU A O 1
ATOM 3424 N N . PHE A 1 403 ? -16.015 -1.834 -19.805 1.00 87.31 403 PHE A N 1
ATOM 3425 C CA . PHE A 1 403 ? -17.376 -2.389 -19.925 1.00 87.31 403 PHE A CA 1
ATOM 3426 C C . PHE A 1 403 ? -17.634 -3.627 -19.040 1.00 87.31 403 PHE A C 1
ATOM 3428 O O . PHE A 1 403 ? -18.773 -3.900 -18.655 1.00 87.31 403 PHE A O 1
ATOM 3435 N N . TYR A 1 404 ? -16.598 -4.414 -18.762 1.00 86.75 404 TYR A N 1
ATOM 3436 C CA . TYR A 1 404 ? -16.673 -5.640 -17.970 1.00 86.75 404 TYR A CA 1
ATOM 3437 C C . TYR A 1 404 ? -16.800 -5.359 -16.470 1.00 86.75 404 TYR A C 1
ATOM 3439 O O . TYR A 1 404 ? -17.537 -6.067 -15.775 1.00 86.75 404 TYR A O 1
ATOM 3447 N N . ASP A 1 405 ? -16.120 -4.308 -16.011 1.00 80.81 405 ASP A N 1
ATOM 3448 C CA . ASP A 1 405 ? -16.141 -3.826 -14.636 1.00 80.81 405 ASP A CA 1
ATOM 3449 C C . ASP A 1 405 ? -17.300 -2.834 -14.404 1.00 80.81 405 ASP A C 1
ATOM 3451 O O . ASP A 1 405 ? -18.086 -3.049 -13.484 1.00 80.81 405 ASP A O 1
ATOM 3455 N N . ASN A 1 406 ? -17.542 -1.850 -15.286 1.00 69.94 406 ASN A N 1
ATOM 3456 C CA . ASN A 1 406 ? -18.610 -0.836 -15.126 1.00 69.94 406 ASN A CA 1
ATOM 3457 C C . ASN A 1 406 ? -20.033 -1.346 -15.451 1.00 69.94 406 ASN A C 1
ATOM 3459 O O . ASN A 1 406 ? -20.899 -0.590 -15.891 1.00 69.94 406 ASN A O 1
ATOM 3463 N N . LYS A 1 407 ? -20.307 -2.633 -15.211 1.00 62.62 407 LYS A N 1
ATOM 3464 C CA . LYS A 1 407 ? -21.673 -3.187 -15.124 1.00 62.62 407 LYS A CA 1
ATOM 3465 C C . LYS A 1 407 ? -22.275 -3.079 -13.716 1.00 62.62 407 LYS A C 1
ATOM 3467 O O . LYS A 1 407 ? -23.297 -3.704 -13.439 1.00 62.62 407 LYS A O 1
ATOM 3472 N N . LEU A 1 408 ? -21.635 -2.300 -12.848 1.00 53.62 408 LEU A N 1
ATOM 3473 C CA . LEU A 1 408 ? -22.143 -1.900 -11.543 1.00 53.62 408 LEU A CA 1
ATOM 3474 C C . LEU A 1 408 ? -23.381 -1.007 -11.705 1.00 53.62 408 LEU A C 1
ATOM 3476 O O . LEU A 1 408 ? -23.405 -0.094 -12.530 1.00 53.62 408 LEU A O 1
ATOM 3480 N N . THR A 1 409 ? -24.398 -1.256 -10.889 1.00 49.31 409 THR A N 1
ATOM 3481 C CA . THR A 1 409 ? -25.412 -0.254 -10.545 1.00 49.31 409 THR A CA 1
ATOM 3482 C C . THR A 1 409 ? -24.773 0.845 -9.693 1.00 49.31 409 THR A C 1
ATOM 3484 O O . THR A 1 409 ? -23.825 0.582 -8.961 1.00 49.31 409 THR A O 1
ATOM 3487 N N . VAL A 1 410 ? -25.276 2.081 -9.765 1.00 51.06 410 VAL A N 1
ATOM 3488 C CA . VAL A 1 410 ? -24.708 3.213 -8.998 1.00 51.06 410 VAL A CA 1
ATOM 3489 C C . VAL A 1 410 ? -24.830 2.989 -7.481 1.00 51.06 410 VAL A C 1
ATOM 3491 O O . VAL A 1 410 ? -23.961 3.401 -6.720 1.00 51.06 410 VAL A O 1
ATOM 3494 N N . ASP A 1 411 ? -25.847 2.244 -7.042 1.00 52.84 411 ASP A N 1
ATOM 3495 C CA . ASP A 1 411 ? -26.017 1.852 -5.637 1.00 52.84 411 ASP A CA 1
ATOM 3496 C C . ASP A 1 411 ? -24.871 0.939 -5.134 1.00 52.84 411 ASP A C 1
ATO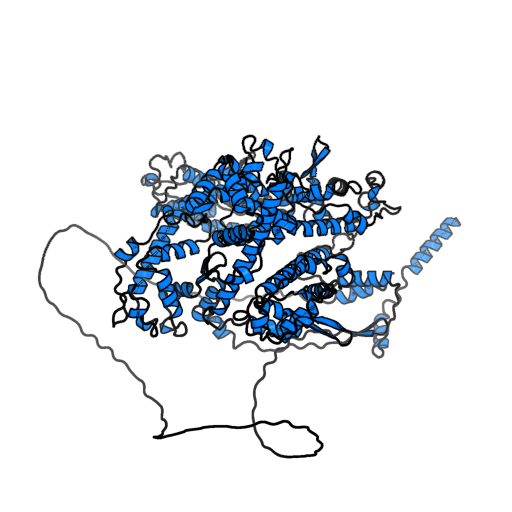M 3498 O O . ASP A 1 411 ? -24.469 1.006 -3.975 1.00 52.84 411 ASP A O 1
ATOM 3502 N N . ASP A 1 412 ? -24.294 0.120 -6.025 1.00 46.16 412 ASP A N 1
ATOM 3503 C CA . ASP A 1 412 ? -23.279 -0.904 -5.724 1.00 46.16 412 ASP A CA 1
ATOM 3504 C C . ASP A 1 412 ? -21.871 -0.323 -5.473 1.00 46.16 412 ASP A C 1
ATOM 3506 O O . ASP A 1 412 ? -20.984 -1.054 -5.014 1.00 46.16 412 ASP A O 1
ATOM 3510 N N . SER A 1 413 ? -21.634 0.946 -5.830 1.00 49.78 413 SER A N 1
ATOM 3511 C CA . SER A 1 413 ? -20.352 1.636 -5.617 1.00 49.78 413 SER A CA 1
ATOM 3512 C C . SER A 1 413 ? -20.238 2.308 -4.251 1.00 49.78 413 SER A C 1
ATOM 3514 O O . SER A 1 413 ? -19.118 2.488 -3.778 1.00 49.78 413 SER A O 1
ATOM 3516 N N . ASN A 1 414 ? -21.356 2.638 -3.599 1.00 46.53 414 ASN A N 1
ATOM 3517 C CA . ASN A 1 414 ? -21.333 3.427 -2.365 1.00 46.53 414 ASN A CA 1
ATOM 3518 C C . ASN A 1 414 ? -20.932 2.563 -1.160 1.00 46.53 414 ASN A C 1
ATOM 3520 O O . ASN A 1 414 ? -19.921 2.863 -0.534 1.00 46.53 414 ASN A O 1
ATOM 3524 N N . GLU A 1 415 ? -21.576 1.404 -0.942 1.00 47.19 415 GLU A N 1
ATOM 3525 C CA . GLU A 1 415 ? -21.130 0.436 0.086 1.00 47.19 415 GLU A CA 1
ATOM 3526 C C . GLU A 1 415 ? -19.665 -0.006 -0.114 1.00 47.19 415 GLU A C 1
ATOM 3528 O O . GLU A 1 415 ? -18.967 -0.330 0.848 1.00 47.19 415 GLU A O 1
ATOM 3533 N N . LEU A 1 416 ? -19.178 -0.029 -1.363 1.00 45.50 416 LEU A N 1
ATOM 3534 C CA . LEU A 1 416 ? -17.794 -0.397 -1.657 1.00 45.50 416 LEU A CA 1
ATOM 3535 C C . LEU A 1 416 ? -16.808 0.751 -1.384 1.00 45.50 416 LEU A C 1
ATOM 3537 O O . LEU A 1 416 ? -15.704 0.476 -0.918 1.00 45.50 416 LEU A O 1
ATOM 3541 N N . ARG A 1 417 ? -17.187 2.013 -1.638 1.00 45.97 417 ARG A N 1
ATOM 3542 C CA . ARG A 1 417 ? -16.395 3.197 -1.261 1.00 45.97 417 ARG A CA 1
ATOM 3543 C C . ARG A 1 417 ? -16.329 3.333 0.264 1.00 45.97 417 ARG A C 1
ATOM 3545 O O . ARG A 1 417 ? -15.222 3.404 0.795 1.00 45.97 417 ARG A O 1
ATOM 3552 N N . ASP A 1 418 ? -17.459 3.227 0.962 1.00 45.78 418 ASP A N 1
ATOM 3553 C CA . ASP A 1 418 ? -17.528 3.278 2.432 1.00 45.78 418 ASP A CA 1
ATOM 3554 C C . ASP A 1 418 ? -16.626 2.226 3.101 1.00 45.78 418 ASP A C 1
ATOM 3556 O O . ASP A 1 418 ? -15.988 2.500 4.116 1.00 45.78 418 ASP A O 1
ATOM 3560 N N . TYR A 1 419 ? -16.532 1.027 2.512 1.00 47.22 419 TYR A N 1
ATOM 3561 C CA . TYR A 1 419 ? -15.660 -0.048 2.995 1.00 47.22 419 TYR A CA 1
ATOM 3562 C C . TYR A 1 419 ? -14.168 0.167 2.665 1.00 47.22 419 TYR A C 1
ATOM 3564 O O . TYR A 1 419 ? -13.307 -0.327 3.390 1.00 47.22 419 TYR A O 1
ATOM 3572 N N . LEU A 1 420 ? -13.835 0.841 1.558 1.00 48.00 420 LEU A N 1
ATOM 3573 C CA . LEU A 1 420 ? -12.448 0.980 1.083 1.00 48.00 420 LEU A CA 1
ATOM 3574 C C . LEU A 1 420 ? -11.705 2.193 1.661 1.00 48.00 420 LEU A C 1
ATOM 3576 O O . LEU A 1 420 ? -10.480 2.145 1.739 1.00 48.00 420 LEU A O 1
ATOM 3580 N N . TYR A 1 421 ? -12.415 3.248 2.070 1.00 49.88 421 TYR A N 1
ATOM 3581 C CA . TYR A 1 421 ? -11.806 4.482 2.591 1.00 49.88 421 TYR A CA 1
ATOM 3582 C C . TYR A 1 421 ? -11.823 4.604 4.128 1.00 49.88 421 TYR A C 1
ATOM 3584 O O . TYR A 1 421 ? -11.348 5.608 4.654 1.00 49.88 421 TYR A O 1
ATOM 3592 N N . SER A 1 422 ? -12.342 3.613 4.868 1.00 46.66 422 SER A N 1
ATOM 3593 C CA . SER A 1 422 ? -12.448 3.685 6.338 1.00 46.66 422 SER A CA 1
ATOM 3594 C C . SER A 1 422 ? -11.190 3.278 7.120 1.00 46.66 422 SER A C 1
ATOM 3596 O O . SER A 1 422 ? -11.160 3.480 8.330 1.00 46.66 422 SER A O 1
ATOM 3598 N N . ASP A 1 423 ? -10.183 2.686 6.468 1.00 47.84 423 ASP A N 1
ATOM 3599 C CA . ASP A 1 423 ? -8.892 2.323 7.075 1.00 47.84 423 ASP A CA 1
ATOM 3600 C C . ASP A 1 423 ? -7.797 3.283 6.575 1.00 47.84 423 ASP A C 1
ATOM 3602 O O . ASP A 1 423 ? -7.416 3.232 5.405 1.00 47.84 423 ASP A O 1
ATOM 3606 N N . GLU A 1 424 ? -7.225 4.121 7.448 1.00 47.94 424 GLU A N 1
ATOM 3607 C CA . GLU A 1 424 ? -6.146 5.059 7.065 1.00 47.94 424 GLU A CA 1
ATOM 3608 C C . GLU A 1 424 ? -4.932 4.335 6.457 1.00 47.94 424 GLU A C 1
ATOM 3610 O O . GLU A 1 424 ? -4.349 4.796 5.474 1.00 47.94 424 GLU A O 1
ATOM 3615 N N . MET A 1 425 ? -4.613 3.140 6.970 1.00 47.91 425 MET A N 1
ATOM 3616 C CA . MET A 1 425 ? -3.529 2.281 6.474 1.00 47.91 425 MET A CA 1
ATOM 3617 C C . MET A 1 425 ? -3.726 1.833 5.010 1.00 47.91 425 MET A C 1
ATOM 3619 O O . MET A 1 425 ? -2.767 1.415 4.356 1.00 47.91 425 MET A O 1
ATOM 3623 N N . PHE A 1 426 ? -4.946 1.923 4.469 1.00 50.00 426 PHE A N 1
ATOM 3624 C CA . PHE A 1 426 ? -5.215 1.631 3.061 1.00 50.00 426 PHE A CA 1
ATOM 3625 C C . PHE A 1 426 ? -4.793 2.778 2.130 1.00 50.00 426 PHE A C 1
ATOM 3627 O O . PHE A 1 426 ? -4.441 2.509 0.985 1.00 50.00 426 PHE A O 1
ATOM 3634 N N . ASN A 1 427 ? -4.755 4.033 2.597 1.00 45.34 427 ASN A N 1
ATOM 3635 C CA . ASN A 1 427 ? -4.438 5.191 1.750 1.00 45.34 427 ASN A CA 1
ATOM 3636 C C . ASN A 1 427 ? -2.947 5.264 1.385 1.00 45.34 427 ASN A C 1
ATOM 3638 O O . ASN A 1 427 ? -2.617 5.375 0.204 1.00 45.34 427 ASN A O 1
ATOM 3642 N N . ASP A 1 428 ? -2.042 5.080 2.352 1.00 45.12 428 ASP A N 1
ATOM 3643 C CA . ASP A 1 428 ? -0.599 4.973 2.073 1.00 45.12 428 ASP A CA 1
ATOM 3644 C C . ASP A 1 428 ? -0.290 3.799 1.127 1.00 45.12 428 ASP A C 1
ATOM 3646 O O . ASP A 1 428 ? 0.561 3.896 0.240 1.00 45.12 428 ASP A O 1
ATOM 3650 N N . PHE A 1 429 ? -1.026 2.690 1.263 1.00 47.59 429 PHE A N 1
ATOM 3651 C CA . PHE A 1 429 ? -0.860 1.527 0.393 1.00 47.59 429 PHE A CA 1
ATOM 3652 C C . PHE A 1 429 ? -1.502 1.712 -0.996 1.00 47.59 429 PHE A C 1
ATOM 3654 O O . PHE A 1 429 ? -0.990 1.164 -1.973 1.00 47.59 429 PHE A O 1
ATOM 3661 N N . ASN A 1 430 ? -2.564 2.519 -1.113 1.00 45.94 430 ASN A N 1
ATOM 3662 C CA . ASN A 1 430 ? -3.140 2.953 -2.391 1.00 45.94 430 ASN A CA 1
ATOM 3663 C C . ASN A 1 430 ? -2.170 3.872 -3.152 1.00 45.94 430 ASN A C 1
ATOM 3665 O O . ASN A 1 430 ? -1.980 3.689 -4.355 1.00 45.94 430 ASN A O 1
ATOM 3669 N N . ASN A 1 431 ? -1.463 4.769 -2.457 1.00 45.69 431 ASN A N 1
ATOM 3670 C CA . ASN A 1 431 ? -0.371 5.556 -3.045 1.00 45.69 431 ASN A CA 1
ATOM 3671 C C . ASN A 1 431 ? 0.776 4.656 -3.546 1.00 45.69 431 ASN A C 1
ATOM 3673 O O . ASN A 1 431 ? 1.365 4.921 -4.593 1.00 45.69 431 ASN A O 1
ATOM 3677 N N . GLU A 1 432 ? 1.057 3.537 -2.872 1.00 46.66 432 GLU A N 1
ATOM 3678 C CA . GLU A 1 432 ? 2.007 2.521 -3.352 1.00 46.66 432 GLU A CA 1
ATOM 3679 C C . GLU A 1 432 ? 1.450 1.609 -4.474 1.00 46.66 432 GLU A C 1
ATOM 3681 O O . GLU A 1 432 ? 2.194 0.784 -5.009 1.00 46.66 432 GLU A O 1
ATOM 3686 N N . MET A 1 433 ? 0.164 1.732 -4.832 1.00 45.41 433 MET A N 1
ATOM 3687 C CA . MET A 1 433 ? -0.553 0.903 -5.819 1.00 45.41 433 MET A CA 1
ATOM 3688 C C . MET A 1 433 ? -0.884 1.649 -7.111 1.00 45.41 433 MET A C 1
ATOM 3690 O O . MET A 1 433 ? -0.595 1.133 -8.188 1.00 45.41 433 MET A O 1
ATOM 3694 N N . ASN A 1 434 ? -1.380 2.886 -7.028 1.00 45.72 434 ASN A N 1
ATOM 3695 C CA . ASN A 1 434 ? -1.505 3.773 -8.191 1.00 45.72 434 ASN A CA 1
ATOM 3696 C C . ASN A 1 434 ? -0.126 3.989 -8.852 1.00 45.72 434 ASN A C 1
ATOM 3698 O O . ASN A 1 434 ? -0.011 4.064 -10.073 1.00 45.72 434 ASN A O 1
ATOM 3702 N N . ASN A 1 435 ? 0.943 3.923 -8.051 1.00 42.91 435 ASN A N 1
ATOM 3703 C CA . ASN A 1 435 ? 2.341 3.892 -8.482 1.00 42.91 435 ASN A CA 1
ATOM 3704 C C . ASN A 1 435 ? 2.832 2.504 -8.974 1.00 42.91 435 ASN A C 1
ATOM 3706 O O . ASN A 1 435 ? 4.022 2.178 -8.890 1.00 42.91 435 ASN A O 1
ATOM 3710 N N . ARG A 1 436 ? 1.946 1.669 -9.542 1.00 45.25 436 ARG A N 1
ATOM 3711 C CA . ARG A 1 436 ? 2.292 0.397 -10.208 1.00 45.25 436 ARG A CA 1
ATOM 3712 C C . ARG A 1 436 ? 1.521 0.240 -11.523 1.00 45.25 436 ARG A C 1
ATOM 3714 O O . ARG A 1 436 ? 0.377 -0.192 -11.549 1.00 45.25 436 ARG A O 1
ATOM 3721 N N . ASN A 1 437 ? 2.188 0.512 -12.647 1.00 45.09 437 ASN A N 1
ATOM 3722 C CA . ASN A 1 437 ? 1.647 0.284 -13.996 1.00 45.09 437 ASN A CA 1
ATOM 3723 C C . ASN A 1 437 ? 1.563 -1.222 -14.351 1.00 45.09 437 ASN A C 1
ATOM 3725 O O . ASN A 1 437 ? 2.333 -1.719 -15.181 1.00 45.09 437 ASN A O 1
ATOM 3729 N N . VAL A 1 438 ? 0.630 -1.949 -13.724 1.00 51.91 438 VAL A N 1
ATOM 3730 C CA . VAL A 1 438 ? 0.298 -3.356 -14.007 1.00 51.91 438 VAL A CA 1
ATOM 3731 C C . VAL A 1 438 ? -1.081 -3.417 -14.666 1.00 51.91 438 VAL A C 1
ATOM 3733 O O . VAL A 1 438 ? -2.123 -3.225 -14.052 1.00 51.91 438 VAL A O 1
ATOM 3736 N N . VAL A 1 439 ? -1.106 -3.665 -15.978 1.00 53.06 439 VAL A N 1
ATOM 3737 C CA . VAL A 1 439 ? -2.363 -3.666 -16.750 1.00 53.06 439 VAL A CA 1
ATOM 3738 C C . VAL A 1 439 ? -3.194 -4.937 -16.493 1.00 53.06 439 VAL A C 1
ATOM 3740 O O . VAL A 1 439 ? -4.424 -4.889 -16.617 1.00 53.06 439 VAL A O 1
ATOM 3743 N N . GLU A 1 440 ? -2.554 -6.046 -16.083 1.00 45.41 440 GLU A N 1
ATOM 3744 C CA . GLU A 1 440 ? -3.197 -7.315 -15.700 1.00 45.41 440 GLU A CA 1
ATOM 3745 C C . GLU A 1 440 ? -3.978 -7.202 -14.369 1.00 45.41 440 GLU A C 1
ATOM 3747 O O . GLU A 1 440 ? -3.622 -7.779 -13.345 1.00 45.41 440 GLU A O 1
ATOM 3752 N N . ASN A 1 441 ? -5.187 -6.643 -14.486 1.00 53.44 441 ASN A N 1
ATOM 3753 C CA . ASN A 1 441 ? -6.341 -6.885 -13.613 1.00 53.44 441 ASN A CA 1
ATOM 3754 C C . ASN A 1 441 ? -6.313 -6.221 -12.212 1.00 53.44 441 ASN A C 1
ATOM 3756 O O . ASN A 1 441 ? -6.141 -6.917 -11.216 1.00 53.44 441 ASN A O 1
ATOM 3760 N N . ASN A 1 442 ? -6.724 -4.948 -12.093 1.00 55.81 442 ASN A N 1
ATOM 3761 C CA . ASN A 1 442 ? -7.011 -4.287 -10.800 1.00 55.81 442 ASN A CA 1
ATOM 3762 C C . ASN A 1 442 ? -7.903 -5.142 -9.868 1.00 55.81 442 ASN A C 1
ATOM 3764 O O . ASN A 1 442 ? -7.753 -5.101 -8.655 1.00 55.81 442 ASN A O 1
ATOM 3768 N N . ASN A 1 443 ? -8.818 -5.950 -10.423 1.00 54.34 443 ASN A N 1
ATOM 3769 C CA . ASN A 1 443 ? -9.685 -6.858 -9.663 1.00 54.34 443 ASN A CA 1
ATOM 3770 C C . ASN A 1 443 ? -8.986 -8.138 -9.153 1.00 54.34 443 ASN A C 1
ATOM 3772 O O . ASN A 1 443 ? -9.348 -8.635 -8.085 1.00 54.34 443 ASN A O 1
ATOM 3776 N N . ASP A 1 444 ? -7.987 -8.675 -9.865 1.00 58.25 444 ASP A N 1
ATOM 3777 C CA . ASP A 1 444 ? -7.173 -9.773 -9.323 1.00 58.25 444 ASP A CA 1
ATOM 3778 C C . ASP A 1 444 ? -6.027 -9.247 -8.462 1.00 58.25 444 ASP A C 1
ATOM 3780 O O . ASP A 1 444 ? -5.635 -9.936 -7.528 1.00 58.25 444 ASP A O 1
ATOM 3784 N N . GLU A 1 445 ? -5.507 -8.051 -8.735 1.00 63.31 445 GLU A N 1
ATOM 3785 C CA . GLU A 1 445 ? -4.586 -7.358 -7.841 1.00 63.31 445 GLU A CA 1
ATOM 3786 C C . GLU A 1 445 ? -5.285 -7.019 -6.533 1.00 63.31 445 GLU A C 1
ATOM 3788 O O . GLU A 1 445 ? -4.773 -7.418 -5.503 1.00 63.31 445 GLU A O 1
ATOM 3793 N N . LEU A 1 446 ? -6.498 -6.456 -6.530 1.00 66.06 446 LEU A N 1
ATOM 3794 C CA . LEU A 1 446 ? -7.283 -6.254 -5.306 1.00 66.06 446 LEU A CA 1
ATOM 3795 C C . LEU A 1 446 ? -7.551 -7.577 -4.565 1.00 66.06 446 LEU A C 1
ATOM 3797 O O . LEU A 1 446 ? -7.497 -7.615 -3.335 1.00 66.06 446 LEU A O 1
ATOM 3801 N N . TYR A 1 447 ? -7.786 -8.684 -5.277 1.00 68.12 447 TYR A N 1
ATOM 3802 C CA . TYR A 1 447 ? -7.883 -10.010 -4.655 1.00 68.12 447 TYR A CA 1
ATOM 3803 C C . TYR A 1 447 ? -6.530 -10.482 -4.089 1.00 68.12 447 TYR A C 1
ATOM 3805 O O . TYR A 1 447 ? -6.465 -10.941 -2.952 1.00 68.12 447 TYR A O 1
ATOM 3813 N N . GLU A 1 448 ? -5.431 -10.348 -4.829 1.00 67.19 448 GLU A N 1
ATOM 3814 C CA . GLU A 1 448 ? -4.084 -10.744 -4.406 1.00 67.19 448 GLU A CA 1
ATOM 3815 C C . GLU A 1 448 ? -3.471 -9.781 -3.370 1.00 67.19 448 GLU A C 1
ATOM 3817 O O . GLU A 1 448 ? -2.577 -10.196 -2.635 1.00 67.19 448 GLU A O 1
ATOM 3822 N N . MET A 1 449 ? -3.981 -8.549 -3.263 1.00 69.81 449 MET A N 1
ATOM 3823 C CA . MET A 1 449 ? -3.768 -7.543 -2.218 1.00 69.81 449 MET A CA 1
ATOM 3824 C C . MET A 1 449 ? -4.542 -7.927 -0.973 1.00 69.81 449 MET A C 1
ATOM 3826 O O . MET A 1 449 ? -3.927 -8.037 0.077 1.00 69.81 449 MET A O 1
ATOM 3830 N N . LYS A 1 450 ? -5.848 -8.218 -1.076 1.00 72.38 450 LYS A N 1
ATOM 3831 C CA . LYS A 1 450 ? -6.630 -8.764 0.044 1.00 72.38 450 LYS A CA 1
ATOM 3832 C C . LYS A 1 450 ? -5.979 -10.048 0.557 1.00 72.38 450 LYS A C 1
ATOM 3834 O O . LYS A 1 450 ? -5.766 -10.179 1.752 1.00 72.38 450 LYS A O 1
ATOM 3839 N N . ILE A 1 451 ? -5.530 -10.947 -0.320 1.00 71.31 451 ILE A N 1
ATOM 3840 C CA . ILE A 1 451 ? -4.761 -12.142 0.060 1.00 71.31 451 ILE A CA 1
ATOM 3841 C C . ILE A 1 451 ? -3.347 -11.799 0.574 1.00 71.31 451 ILE A C 1
ATOM 3843 O O . ILE A 1 451 ? -2.876 -12.500 1.467 1.00 71.31 451 ILE A O 1
ATOM 3847 N N . LYS A 1 452 ? -2.657 -10.755 0.088 1.00 73.75 452 LYS A N 1
ATOM 3848 C CA . LYS A 1 452 ? -1.361 -10.290 0.637 1.00 73.75 452 LYS A CA 1
ATOM 3849 C C . LYS A 1 452 ? -1.549 -9.744 2.051 1.00 73.75 452 LYS A C 1
ATOM 3851 O O . LYS A 1 452 ? -0.899 -10.256 2.949 1.00 73.75 452 LYS A O 1
ATOM 3856 N N . ALA A 1 453 ? -2.466 -8.800 2.249 1.00 73.62 453 ALA A N 1
ATOM 3857 C CA . ALA A 1 453 ? -2.868 -8.248 3.537 1.00 73.62 453 ALA A CA 1
ATOM 3858 C C . ALA A 1 453 ? -3.304 -9.364 4.490 1.00 73.62 453 ALA A C 1
ATOM 3860 O O . ALA A 1 453 ? -2.702 -9.524 5.536 1.00 73.62 453 ALA A O 1
ATOM 3861 N N . ILE A 1 454 ? -4.208 -10.259 4.083 1.00 73.81 454 ILE A N 1
ATOM 3862 C CA . ILE A 1 454 ? -4.597 -11.428 4.888 1.00 73.81 454 ILE A CA 1
ATOM 3863 C C . ILE A 1 454 ? -3.403 -12.368 5.180 1.00 73.81 454 ILE A C 1
ATOM 3865 O O . ILE A 1 454 ? -3.416 -13.048 6.201 1.00 73.81 454 ILE A O 1
ATOM 3869 N N . ASN A 1 455 ? -2.350 -12.427 4.350 1.00 73.50 455 ASN A N 1
ATOM 3870 C CA . ASN A 1 455 ? -1.126 -13.189 4.658 1.00 73.50 455 ASN A CA 1
ATOM 3871 C C . ASN A 1 455 ? -0.110 -12.428 5.533 1.00 73.50 455 ASN A C 1
ATOM 3873 O O . ASN A 1 455 ? 0.615 -13.090 6.270 1.00 73.50 455 ASN A O 1
ATOM 3877 N N . THR A 1 456 ? -0.063 -11.095 5.482 1.00 72.56 456 THR A N 1
ATOM 3878 C CA . THR A 1 456 ? 0.682 -10.245 6.429 1.00 72.56 456 THR A CA 1
ATOM 3879 C C . THR A 1 456 ? -0.001 -10.304 7.793 1.00 72.56 456 THR A C 1
ATOM 3881 O O . THR A 1 456 ? 0.572 -10.748 8.785 1.00 72.56 456 THR A O 1
ATOM 3884 N N . ASN A 1 457 ? -1.287 -9.974 7.810 1.00 76.25 457 ASN A N 1
ATOM 3885 C CA . ASN A 1 457 ? -2.128 -9.892 8.989 1.00 76.25 457 ASN A CA 1
ATOM 3886 C C . ASN A 1 457 ? -2.373 -11.288 9.576 1.00 76.25 457 ASN A C 1
ATOM 3888 O O . ASN A 1 457 ? -2.569 -11.413 10.770 1.00 76.25 457 ASN A O 1
ATOM 3892 N N . LYS A 1 458 ? -2.225 -12.374 8.806 1.00 83.12 458 LYS A N 1
ATOM 3893 C CA . LYS A 1 458 ? -2.105 -13.742 9.342 1.00 83.12 458 LYS A CA 1
ATOM 3894 C C . LYS A 1 458 ? -0.986 -13.882 10.376 1.00 83.12 458 LYS A C 1
ATOM 3896 O O . LYS A 1 458 ? -1.195 -14.577 11.368 1.00 83.12 458 LYS A O 1
ATOM 3901 N N . ASP A 1 459 ? 0.198 -13.321 10.122 1.00 79.31 459 ASP A N 1
ATOM 3902 C CA . ASP A 1 459 ? 1.306 -13.411 11.078 1.00 79.31 459 ASP A CA 1
ATOM 3903 C C . ASP A 1 459 ? 0.972 -12.574 12.328 1.00 79.31 459 ASP A C 1
ATOM 3905 O O . ASP A 1 459 ? 1.242 -13.012 13.446 1.00 79.31 459 ASP A O 1
ATOM 3909 N N . ASN A 1 460 ? 0.272 -11.446 12.151 1.00 81.00 460 ASN A N 1
ATOM 3910 C CA . ASN A 1 460 ? -0.276 -10.634 13.243 1.00 81.00 460 ASN A CA 1
ATOM 3911 C C . ASN A 1 460 ? -1.423 -11.347 13.999 1.00 81.00 460 ASN A C 1
ATOM 3913 O O . ASN A 1 460 ? -1.537 -11.191 15.204 1.00 81.00 460 ASN A O 1
ATOM 3917 N N . ILE A 1 461 ? -2.232 -12.185 13.343 1.00 86.56 461 ILE A N 1
ATOM 3918 C CA . ILE A 1 461 ? -3.328 -12.964 13.950 1.00 86.56 461 ILE A CA 1
ATOM 3919 C C . ILE A 1 461 ? -2.789 -14.209 14.678 1.00 86.56 461 ILE A C 1
ATOM 3921 O O . ILE A 1 461 ? -3.371 -14.622 15.682 1.00 86.56 461 ILE A O 1
ATOM 3925 N N . ASP A 1 462 ? -1.679 -14.811 14.224 1.00 86.31 462 ASP A N 1
ATOM 3926 C CA . ASP A 1 462 ? -0.944 -15.826 15.003 1.00 86.31 462 ASP A CA 1
ATOM 3927 C C . ASP A 1 462 ? -0.290 -15.183 16.236 1.00 86.31 462 ASP A C 1
ATOM 3929 O O . ASP A 1 462 ? -0.420 -15.719 17.336 1.00 86.31 462 ASP A O 1
ATOM 3933 N N . LEU A 1 463 ? 0.322 -14.001 16.088 1.00 82.94 463 LEU A N 1
ATOM 3934 C CA . LEU A 1 463 ? 0.808 -13.173 17.199 1.00 82.94 463 LEU A CA 1
ATOM 3935 C C . LEU A 1 463 ? -0.314 -12.843 18.201 1.00 82.94 463 LEU A C 1
ATOM 3937 O O . LEU A 1 463 ? -0.193 -13.193 19.371 1.00 82.94 463 LEU A O 1
ATOM 3941 N N . GLU A 1 464 ? -1.434 -12.275 17.753 1.00 86.50 464 GLU A N 1
ATOM 3942 C CA . GLU A 1 464 ? -2.575 -11.909 18.602 1.00 86.50 464 GLU A CA 1
ATOM 3943 C C . GLU A 1 464 ? -3.161 -13.134 19.321 1.00 86.50 464 GLU A C 1
ATOM 3945 O O . GLU A 1 464 ? -3.404 -13.107 20.530 1.00 86.50 464 GLU A O 1
ATOM 3950 N N . LEU A 1 465 ? -3.326 -14.255 18.607 1.00 90.94 465 LEU A N 1
ATOM 3951 C CA . LEU A 1 465 ? -3.818 -15.497 19.201 1.00 90.94 465 LEU A CA 1
ATOM 3952 C C . LEU A 1 465 ? -2.823 -16.057 20.229 1.00 90.94 465 LEU A C 1
ATOM 3954 O O . LEU A 1 465 ? -3.244 -16.586 21.260 1.00 90.94 465 LEU A O 1
ATOM 3958 N N . ARG A 1 466 ? -1.512 -15.928 19.997 1.00 87.69 466 ARG A N 1
ATOM 3959 C CA . ARG A 1 466 ? -0.464 -16.286 20.969 1.00 87.69 466 ARG A CA 1
ATOM 3960 C C . ARG A 1 466 ? -0.513 -15.383 22.201 1.00 87.69 466 ARG A C 1
ATOM 3962 O O . ARG A 1 466 ? -0.502 -15.923 23.309 1.00 87.69 466 ARG A O 1
ATOM 3969 N N . THR A 1 467 ? -0.620 -14.067 22.018 1.00 83.69 467 THR A N 1
ATOM 3970 C CA . THR A 1 467 ? -0.746 -13.070 23.092 1.00 83.69 467 THR A CA 1
ATOM 3971 C C . THR A 1 467 ? -1.998 -13.341 23.931 1.00 83.69 467 THR A C 1
ATOM 3973 O O . THR A 1 467 ? -1.883 -13.557 25.137 1.00 83.69 467 THR A O 1
ATOM 3976 N N . MET A 1 468 ? -3.181 -13.490 23.326 1.00 90.12 468 MET A N 1
ATOM 3977 C CA . MET A 1 468 ? -4.416 -13.783 24.070 1.00 90.12 468 MET A CA 1
ATOM 3978 C C . MET A 1 468 ? -4.440 -15.166 24.727 1.00 90.12 468 MET A C 1
ATOM 3980 O O . MET A 1 468 ? -4.908 -15.285 25.860 1.00 90.12 468 MET A O 1
ATOM 3984 N N . LEU A 1 469 ? -3.919 -16.220 24.085 1.00 92.75 469 LEU A N 1
ATOM 3985 C CA . LEU A 1 469 ? -3.791 -17.528 24.742 1.00 92.75 469 LEU A CA 1
ATOM 3986 C C . LEU A 1 469 ? -2.834 -17.463 25.942 1.00 92.75 469 LEU A C 1
ATOM 3988 O O . LEU A 1 469 ? -3.093 -18.104 26.961 1.00 92.75 469 LEU A O 1
ATOM 3992 N N . TYR A 1 470 ? -1.758 -16.680 25.849 1.00 88.44 470 TYR A N 1
ATOM 3993 C CA . TYR A 1 470 ? -0.844 -16.441 26.963 1.00 88.44 470 TYR A CA 1
ATOM 3994 C C . TYR A 1 470 ? -1.505 -15.623 28.088 1.00 88.44 470 TYR A C 1
ATOM 3996 O O . TYR A 1 470 ? -1.387 -16.003 29.253 1.00 88.44 470 TYR A O 1
ATOM 4004 N N . ILE A 1 471 ? -2.278 -14.578 27.769 1.00 87.12 471 ILE A N 1
ATOM 4005 C CA . ILE A 1 471 ? -3.058 -13.812 28.759 1.00 87.12 471 ILE A CA 1
ATOM 4006 C C . ILE A 1 471 ? -4.059 -14.723 29.481 1.00 87.12 471 ILE A C 1
ATOM 4008 O O . ILE A 1 471 ? -4.041 -14.818 30.709 1.00 87.12 471 ILE A O 1
ATOM 4012 N N . ILE A 1 472 ? -4.870 -15.479 28.733 1.00 93.44 472 ILE A N 1
ATOM 4013 C CA . ILE A 1 472 ? -5.829 -16.446 29.288 1.00 93.44 472 ILE A CA 1
ATOM 4014 C C . ILE A 1 472 ? -5.126 -17.459 30.201 1.00 93.44 472 ILE A C 1
ATOM 4016 O O . ILE A 1 472 ? -5.671 -17.815 31.242 1.00 93.44 472 ILE A O 1
ATOM 4020 N N . GLN A 1 473 ? -3.913 -17.907 29.866 1.00 93.75 473 GLN A N 1
ATOM 4021 C CA . GLN A 1 473 ? -3.152 -18.841 30.702 1.00 93.75 473 GLN A CA 1
ATOM 4022 C C . GLN A 1 473 ? -2.714 -18.255 32.064 1.00 93.75 473 GLN A C 1
ATOM 4024 O O . GLN A 1 473 ? -2.444 -19.030 32.988 1.00 93.75 473 GLN A O 1
ATOM 4029 N N . ASN A 1 474 ? -2.686 -16.926 32.204 1.00 89.56 474 ASN A N 1
ATOM 4030 C CA . ASN A 1 474 ? -2.309 -16.216 33.429 1.00 89.56 474 ASN A CA 1
ATOM 4031 C C . ASN A 1 474 ? -3.503 -15.608 34.199 1.00 89.56 474 ASN A C 1
ATOM 4033 O O . ASN A 1 474 ? -3.363 -15.333 35.389 1.00 89.56 474 ASN A O 1
ATOM 4037 N N . ILE A 1 475 ? -4.681 -15.454 33.580 1.00 92.19 475 ILE A N 1
ATOM 4038 C CA . ILE A 1 475 ? -5.895 -14.958 34.253 1.00 92.19 475 ILE A CA 1
ATOM 4039 C C . ILE A 1 475 ? -6.360 -15.911 35.369 1.00 92.19 475 ILE A C 1
ATOM 4041 O O . ILE A 1 475 ? -6.528 -17.119 35.165 1.00 92.19 475 ILE A O 1
ATOM 4045 N N . ASN A 1 476 ? -6.664 -15.345 36.543 1.00 95.38 476 ASN A N 1
ATOM 4046 C CA . ASN A 1 476 ? -7.385 -16.033 37.611 1.00 95.38 476 ASN A CA 1
ATOM 4047 C C . ASN A 1 476 ? -8.907 -15.899 37.412 1.00 95.38 476 ASN A C 1
ATOM 4049 O O . ASN A 1 476 ? -9.540 -14.951 37.880 1.00 95.38 476 ASN A O 1
ATOM 4053 N N . PHE A 1 477 ? -9.523 -16.871 36.736 1.00 94.56 477 PHE A N 1
ATOM 4054 C CA . PHE A 1 477 ? -10.948 -16.809 36.381 1.00 94.56 477 PHE A CA 1
ATOM 4055 C C . PHE A 1 477 ? -11.897 -16.805 37.589 1.00 94.56 477 PHE A C 1
ATOM 4057 O O . PHE A 1 477 ? -12.994 -16.261 37.487 1.00 94.56 477 PHE A O 1
ATOM 4064 N N . ASN A 1 478 ? -11.486 -17.371 38.729 1.00 93.56 478 ASN A N 1
ATOM 4065 C CA . ASN A 1 478 ? -12.295 -17.374 39.953 1.00 93.56 478 ASN A CA 1
ATOM 4066 C C . ASN A 1 478 ? -12.367 -15.988 40.624 1.00 93.56 478 ASN A C 1
ATOM 4068 O O . ASN A 1 478 ? -13.291 -15.733 41.390 1.00 93.56 478 ASN A O 1
ATOM 4072 N N . GLU A 1 479 ? -11.381 -15.128 40.367 1.00 93.81 479 GLU A N 1
ATOM 4073 C CA . GLU A 1 479 ? -11.227 -13.793 40.957 1.00 93.81 479 GLU A CA 1
ATOM 4074 C C . GLU A 1 479 ? -11.748 -12.705 40.013 1.00 93.81 479 GLU A C 1
ATOM 4076 O O . GLU A 1 479 ? -12.488 -11.823 40.437 1.00 93.81 479 GLU A O 1
ATOM 4081 N N . MET A 1 480 ? -11.436 -12.826 38.719 1.00 89.12 480 MET A N 1
ATOM 4082 C CA . MET A 1 480 ? -11.864 -11.894 37.671 1.00 89.12 480 MET A CA 1
ATOM 4083 C C . MET A 1 480 ? -13.345 -12.064 37.284 1.00 89.12 480 MET A C 1
ATOM 4085 O O . MET A 1 480 ? -14.018 -11.088 36.964 1.00 89.12 480 MET A O 1
ATOM 4089 N N . TYR A 1 481 ? -13.875 -13.294 37.337 1.00 94.94 481 TYR A N 1
ATOM 4090 C CA . TYR A 1 481 ? -15.262 -13.613 36.967 1.00 94.94 481 TYR A CA 1
ATOM 4091 C C . TYR A 1 481 ? -15.957 -14.497 38.026 1.00 94.94 481 TYR A C 1
ATOM 4093 O O . TYR A 1 481 ? -16.464 -15.574 37.699 1.00 94.94 481 TYR A O 1
ATOM 4101 N N . PRO A 1 482 ? -16.042 -14.066 39.303 1.00 95.62 482 PRO A N 1
ATOM 4102 C CA . PRO A 1 482 ? -16.460 -14.916 40.429 1.00 95.62 482 PRO A CA 1
ATOM 4103 C C . PRO A 1 482 ? -17.889 -15.471 40.300 1.00 95.62 482 PRO A C 1
ATOM 4105 O O . PRO A 1 482 ? -18.216 -16.505 40.880 1.00 95.62 482 PRO A O 1
ATOM 4108 N N . ASN A 1 483 ? -18.738 -14.809 39.509 1.00 96.75 483 ASN A N 1
ATOM 4109 C CA . ASN A 1 483 ? -20.118 -15.217 39.249 1.00 96.75 483 ASN A CA 1
ATOM 4110 C C . ASN A 1 483 ? -20.267 -16.198 38.063 1.00 96.75 483 ASN A C 1
ATOM 4112 O O . ASN A 1 483 ? -21.383 -16.645 37.794 1.00 96.75 483 ASN A O 1
ATOM 4116 N N . TYR A 1 484 ? -19.186 -16.550 37.350 1.00 97.12 484 TYR A N 1
ATOM 4117 C CA . TYR A 1 484 ? -19.239 -17.394 36.150 1.00 97.12 484 TYR A CA 1
ATOM 4118 C C . TYR A 1 484 ? -18.314 -18.616 36.236 1.00 97.12 484 TYR A C 1
ATOM 4120 O O . TYR A 1 484 ? -17.097 -18.518 36.371 1.00 97.12 484 TYR A O 1
ATOM 4128 N N . ASN A 1 485 ? -18.880 -19.817 36.093 1.00 96.88 485 ASN A N 1
ATOM 4129 C CA . ASN A 1 485 ? -18.130 -21.067 36.242 1.00 96.88 485 ASN A CA 1
ATOM 4130 C C . ASN A 1 485 ? -17.413 -21.477 34.940 1.00 96.88 485 ASN A C 1
ATOM 4132 O O . ASN A 1 485 ? -17.776 -22.466 34.295 1.00 96.88 485 ASN A O 1
ATOM 4136 N N . PHE A 1 486 ? -16.356 -20.740 34.581 1.00 97.06 486 PHE A N 1
ATOM 4137 C CA . PHE A 1 486 ? -15.508 -21.025 33.413 1.00 97.06 486 PHE A CA 1
ATOM 4138 C C . PHE A 1 486 ? -14.992 -22.471 33.386 1.00 97.06 486 PHE A C 1
ATOM 4140 O O . PHE A 1 486 ? -14.918 -23.087 32.328 1.00 97.06 486 PHE A O 1
ATOM 4147 N N . LYS A 1 487 ? -14.701 -23.056 34.553 1.00 96.88 487 LYS A N 1
ATOM 4148 C CA . LYS A 1 487 ? -14.223 -24.440 34.679 1.00 96.88 487 LYS A CA 1
ATOM 4149 C C . LYS A 1 487 ? -15.248 -25.496 34.241 1.00 96.88 487 LYS A C 1
ATOM 4151 O O . LYS A 1 487 ? -14.850 -26.580 33.817 1.00 96.88 487 LYS A O 1
ATOM 4156 N N . LYS A 1 488 ? -16.545 -25.203 34.367 1.00 97.12 488 LYS A N 1
ATOM 4157 C CA . LYS A 1 488 ? -17.639 -26.066 33.899 1.00 97.12 488 LYS A CA 1
ATOM 4158 C C . LYS A 1 488 ? -17.901 -25.876 32.403 1.00 97.12 488 LYS A C 1
ATOM 4160 O O . LYS A 1 488 ? -18.132 -26.862 31.712 1.00 97.12 488 LYS A O 1
ATOM 4165 N N . GLU A 1 489 ? -17.885 -24.630 31.934 1.00 97.25 489 GLU A N 1
ATOM 4166 C CA . GLU A 1 489 ? -18.281 -24.274 30.563 1.00 97.25 489 GLU A CA 1
ATOM 4167 C C . GLU A 1 489 ? -17.160 -24.473 29.526 1.00 97.25 489 GLU A C 1
ATOM 4169 O O . GLU A 1 489 ? -17.443 -24.764 28.363 1.00 97.25 489 GLU A O 1
ATOM 4174 N N . PHE A 1 490 ? -15.898 -24.359 29.958 1.00 97.12 490 PHE A N 1
ATOM 4175 C CA . PHE A 1 490 ? -14.693 -24.440 29.124 1.00 97.12 490 PHE A CA 1
ATOM 4176 C C . PHE A 1 490 ? -13.673 -25.443 29.698 1.00 97.12 490 PHE A C 1
ATOM 4178 O O . PHE A 1 490 ? -12.587 -25.060 30.157 1.00 97.12 490 PHE A O 1
ATOM 4185 N N . PRO A 1 491 ? -13.996 -26.751 29.718 1.00 96.94 491 PRO A N 1
ATOM 4186 C CA . PRO A 1 491 ? -13.103 -27.782 30.247 1.00 96.94 491 PRO A CA 1
ATOM 4187 C C . PRO A 1 491 ? -11.745 -27.851 29.520 1.00 96.94 491 PRO A C 1
ATOM 4189 O O . PRO A 1 491 ? -10.770 -28.330 30.109 1.00 96.94 491 PRO A O 1
ATOM 4192 N N . GLU A 1 492 ? -11.632 -27.344 28.285 1.00 96.38 492 GLU A N 1
ATOM 4193 C CA . GLU A 1 492 ? -10.362 -27.242 27.549 1.00 96.38 492 GLU A CA 1
ATOM 4194 C C . GLU A 1 492 ? -9.313 -26.343 28.229 1.00 96.38 492 GLU A C 1
ATOM 4196 O O . GLU A 1 492 ? -8.115 -26.618 28.103 1.00 96.38 492 GLU A O 1
ATOM 4201 N N . LEU A 1 493 ? -9.737 -25.340 29.014 1.00 96.75 493 LEU A N 1
ATOM 4202 C CA . LEU A 1 493 ? -8.840 -24.464 29.780 1.00 96.75 493 LEU A CA 1
ATOM 4203 C C . LEU A 1 493 ? -8.124 -25.208 30.919 1.00 96.75 493 LEU A C 1
ATOM 4205 O O . LEU A 1 493 ? -7.048 -24.794 31.357 1.00 96.75 493 LEU A O 1
ATOM 4209 N N . LYS A 1 494 ? -8.701 -26.316 31.410 1.00 96.88 494 LYS A N 1
ATOM 4210 C CA . LYS A 1 494 ? -8.174 -27.111 32.537 1.00 96.88 494 LYS A CA 1
ATOM 4211 C C . LYS A 1 494 ? -7.880 -26.272 33.789 1.00 96.88 494 LYS A C 1
ATOM 4213 O O . LYS A 1 494 ? -6.859 -26.469 34.448 1.00 96.88 494 LYS A O 1
ATOM 4218 N N . ILE A 1 495 ? -8.773 -25.333 34.107 1.00 96.69 495 ILE A N 1
ATOM 4219 C CA . ILE A 1 495 ? -8.667 -24.451 35.278 1.00 96.69 495 ILE A CA 1
ATOM 4220 C C . ILE A 1 495 ? -8.404 -25.272 36.550 1.00 96.69 495 ILE A C 1
ATOM 4222 O O . ILE A 1 495 ? -9.096 -26.264 36.822 1.00 96.69 495 ILE A O 1
ATOM 4226 N N . ASN A 1 496 ? -7.386 -24.873 37.319 1.00 96.75 496 ASN A N 1
ATOM 4227 C CA . ASN A 1 496 ? -6.916 -25.586 38.508 1.00 96.75 496 ASN A CA 1
ATOM 4228 C C . ASN A 1 496 ? -7.840 -25.366 39.734 1.00 96.75 496 ASN A C 1
ATOM 4230 O O . ASN A 1 496 ? -9.064 -25.353 39.575 1.00 96.75 496 ASN A O 1
ATOM 4234 N N . LYS A 1 497 ? -7.316 -25.325 40.968 1.00 95.88 497 LYS A N 1
ATOM 4235 C CA . LYS A 1 497 ? -8.130 -25.011 42.158 1.00 95.88 497 LYS A CA 1
ATOM 4236 C C . LYS A 1 497 ? -8.142 -23.518 42.478 1.00 95.88 497 LYS A C 1
ATOM 4238 O O . LYS A 1 497 ? -9.202 -23.030 42.848 1.00 95.88 497 LYS A O 1
ATOM 4243 N N . GLU A 1 498 ? -7.020 -22.820 42.300 1.00 95.44 498 GLU A N 1
ATOM 4244 C CA . GLU A 1 498 ? -6.947 -21.363 42.482 1.00 95.44 498 GLU A CA 1
ATOM 4245 C C . GLU A 1 498 ? -7.855 -20.609 41.497 1.00 95.44 498 GLU A C 1
ATOM 4247 O O . GLU A 1 498 ? -8.583 -19.717 41.917 1.00 95.44 498 GLU A O 1
ATOM 4252 N N . GLY A 1 499 ? -7.883 -21.036 40.227 1.00 94.88 499 GLY A N 1
ATOM 4253 C CA . GLY A 1 499 ? -8.670 -20.424 39.142 1.00 94.88 499 GLY A CA 1
ATOM 4254 C C . GLY A 1 499 ? -7.894 -20.204 37.835 1.00 94.88 499 GLY A C 1
ATOM 4255 O O . GLY A 1 499 ? -8.448 -19.687 36.868 1.00 94.88 499 GLY A O 1
ATOM 4256 N N . ILE A 1 500 ? -6.640 -20.660 37.776 1.00 95.38 500 ILE A N 1
ATOM 4257 C CA . ILE A 1 500 ? -5.705 -20.424 36.669 1.00 95.38 500 ILE A CA 1
ATOM 4258 C C . ILE A 1 500 ? -5.749 -21.599 35.663 1.00 95.38 500 ILE A C 1
ATOM 4260 O O . ILE A 1 500 ? -5.648 -22.761 36.089 1.00 95.38 500 ILE A O 1
ATOM 4264 N N . PRO A 1 501 ? -5.862 -21.359 34.339 1.00 96.75 501 PRO A N 1
ATOM 4265 C CA . PRO A 1 501 ? -5.785 -22.397 33.305 1.00 96.75 501 PRO A CA 1
ATOM 4266 C C . PRO A 1 501 ? -4.435 -23.123 33.237 1.00 96.75 501 PRO A C 1
ATOM 4268 O O . PRO A 1 501 ? -3.385 -22.581 33.592 1.00 96.75 501 PRO A O 1
ATOM 4271 N N . LYS A 1 502 ? -4.453 -24.374 32.756 1.00 96.25 502 LYS A N 1
ATOM 4272 C CA . LYS A 1 502 ? -3.262 -25.241 32.618 1.00 96.25 502 LYS A CA 1
ATOM 4273 C C . LYS A 1 502 ? -3.308 -26.077 31.329 1.00 96.25 502 LYS A C 1
ATOM 4275 O O . LYS A 1 502 ? -3.279 -27.311 31.353 1.00 96.25 502 LYS A O 1
ATOM 4280 N N . PHE A 1 503 ? -3.393 -25.396 30.186 1.00 95.50 503 PHE A N 1
ATOM 4281 C CA . PHE A 1 503 ? -3.235 -25.996 28.856 1.00 95.50 503 PHE A CA 1
ATOM 4282 C C . PHE A 1 503 ? -1.795 -25.872 28.319 1.00 95.50 503 PHE A C 1
ATOM 4284 O O . PHE A 1 503 ? -0.932 -25.236 28.917 1.00 95.50 503 PHE A O 1
ATOM 4291 N N . ASP A 1 504 ? -1.531 -26.554 27.205 1.00 94.62 504 ASP A N 1
ATOM 4292 C CA . ASP A 1 504 ? -0.241 -26.569 26.506 1.00 94.62 504 ASP A CA 1
ATOM 4293 C C . ASP A 1 504 ? -0.337 -25.609 25.316 1.00 94.62 504 ASP A C 1
ATOM 4295 O O . ASP A 1 504 ? -0.974 -25.930 24.311 1.00 94.62 504 ASP A O 1
ATOM 4299 N N . LEU A 1 505 ? 0.255 -24.420 25.460 1.00 89.44 505 LEU A N 1
ATOM 4300 C CA . LEU A 1 505 ? 0.188 -23.330 24.486 1.00 89.44 505 LEU A CA 1
ATOM 4301 C C . LEU A 1 505 ? 0.677 -23.770 23.094 1.00 89.44 505 LEU A C 1
ATOM 4303 O O . LEU A 1 505 ? -0.065 -23.654 22.118 1.00 89.44 505 LEU A O 1
ATOM 4307 N N . LYS A 1 506 ? 1.875 -24.374 22.998 1.00 89.00 506 LYS A N 1
ATOM 4308 C CA . LYS A 1 506 ? 2.456 -24.813 21.711 1.00 89.00 506 LYS A CA 1
ATOM 4309 C C . LYS A 1 506 ? 1.632 -25.939 21.054 1.00 89.00 506 LYS A C 1
ATOM 4311 O O . LYS A 1 506 ? 1.651 -26.064 19.829 1.00 89.00 506 LYS A O 1
ATOM 4316 N N . LYS A 1 507 ? 0.874 -26.738 21.817 1.00 94.25 507 LYS A N 1
ATOM 4317 C CA . LYS A 1 507 ? -0.080 -27.736 21.285 1.00 94.25 507 LYS A CA 1
ATOM 4318 C C . LYS A 1 507 ? -1.443 -27.154 20.906 1.00 94.25 507 LYS A C 1
ATOM 4320 O O . LYS A 1 507 ? -2.064 -27.672 19.980 1.00 94.25 507 LYS A O 1
ATOM 4325 N N . VAL A 1 508 ? -1.908 -26.119 21.606 1.00 94.75 508 VAL A N 1
ATOM 4326 C CA . VAL A 1 508 ? -3.159 -25.414 21.293 1.00 94.75 508 VAL A CA 1
ATOM 4327 C C . VAL A 1 508 ? -3.000 -24.600 20.006 1.00 94.75 508 VAL A C 1
ATOM 4329 O O . VAL A 1 508 ? -3.805 -24.793 19.099 1.00 94.75 508 VAL A O 1
ATOM 4332 N N . ILE A 1 509 ? -1.918 -23.824 19.855 1.00 90.75 509 ILE A N 1
ATOM 4333 C CA . ILE A 1 509 ? -1.597 -23.070 18.622 1.00 90.75 509 ILE A CA 1
ATOM 4334 C C . ILE A 1 509 ? -1.558 -24.004 17.398 1.00 90.75 509 ILE A C 1
ATOM 4336 O O . ILE A 1 509 ? -2.220 -23.758 16.394 1.00 90.75 509 ILE A O 1
ATOM 4340 N N . LYS A 1 510 ? -0.880 -25.157 17.510 1.00 91.50 510 LYS A N 1
ATOM 4341 C CA . LYS A 1 510 ? -0.796 -26.181 16.444 1.00 91.50 510 LYS A CA 1
ATOM 4342 C C . LYS A 1 510 ? -2.126 -26.864 16.083 1.00 91.50 510 LYS A C 1
ATOM 4344 O O . LYS A 1 510 ? -2.143 -27.702 15.182 1.00 91.50 510 LYS A O 1
ATOM 4349 N N . GLY A 1 511 ? -3.218 -26.562 16.786 1.00 94.00 511 GLY A N 1
ATOM 4350 C CA . GLY A 1 511 ? -4.566 -26.992 16.414 1.00 94.00 511 GLY A CA 1
ATOM 4351 C C . GLY A 1 511 ? -5.281 -26.046 15.442 1.00 94.00 511 GLY A C 1
ATOM 4352 O O . GLY A 1 511 ? -6.271 -26.467 14.846 1.00 94.00 511 GLY A O 1
ATOM 4353 N N . PHE A 1 512 ? -4.804 -24.808 15.279 1.00 93.38 512 PHE A N 1
ATOM 4354 C CA . PHE A 1 512 ? -5.395 -23.797 14.396 1.00 93.38 512 PHE A CA 1
ATOM 4355 C C . PHE A 1 512 ? -4.814 -23.856 12.971 1.00 93.38 512 PHE A C 1
ATOM 4357 O O . PHE A 1 512 ? -3.720 -24.377 12.738 1.00 93.38 512 PHE A O 1
ATOM 4364 N N . LYS A 1 513 ? -5.567 -23.336 11.997 1.00 91.19 513 LYS A N 1
ATOM 4365 C CA . LYS A 1 513 ? -5.260 -23.373 10.559 1.00 91.19 513 LYS A CA 1
ATOM 4366 C C . LYS A 1 513 ? -5.079 -21.968 9.984 1.00 91.19 513 LYS A C 1
ATOM 4368 O O . LYS A 1 513 ? -5.984 -21.415 9.367 1.00 91.19 513 LYS A O 1
ATOM 4373 N N . PHE A 1 514 ? -3.872 -21.435 10.112 1.00 82.88 514 PHE A N 1
ATOM 4374 C CA . PHE A 1 514 ? -3.453 -20.162 9.518 1.00 82.88 514 PHE A CA 1
ATOM 4375 C C . PHE A 1 514 ? -3.163 -20.275 8.004 1.00 82.88 514 PHE A C 1
ATOM 4377 O O . PHE A 1 514 ? -2.079 -19.924 7.533 1.00 82.88 514 PHE A O 1
ATOM 4384 N N . ASP A 1 515 ? -4.091 -20.824 7.221 1.00 78.00 515 ASP A N 1
ATOM 4385 C CA . ASP A 1 515 ? -3.998 -20.862 5.755 1.00 78.00 515 ASP A CA 1
ATOM 4386 C C . ASP A 1 515 ? -5.268 -20.243 5.152 1.00 78.00 515 ASP A C 1
ATOM 4388 O O . ASP A 1 515 ? -6.307 -20.919 5.125 1.00 78.00 515 ASP A O 1
ATOM 4392 N N . PRO A 1 516 ? -5.185 -18.990 4.655 1.00 69.19 516 PRO A N 1
ATOM 4393 C CA . PRO A 1 516 ? -6.313 -18.251 4.086 1.00 69.19 516 PRO A CA 1
ATOM 4394 C C . PRO A 1 516 ? -7.046 -18.992 2.965 1.00 69.19 516 PRO A C 1
ATOM 4396 O O . PRO A 1 516 ? -8.241 -18.786 2.782 1.00 69.19 516 PRO A O 1
ATOM 4399 N N . ASN A 1 517 ? -6.382 -19.918 2.262 1.00 68.94 517 ASN A N 1
ATOM 4400 C CA . ASN A 1 517 ? -7.004 -20.721 1.205 1.00 68.94 517 ASN A CA 1
ATOM 4401 C C . ASN A 1 517 ? -8.055 -21.723 1.724 1.00 68.94 517 ASN A C 1
ATOM 4403 O O . ASN A 1 517 ? -8.761 -22.321 0.912 1.00 68.94 517 ASN A O 1
ATOM 4407 N N . ASN A 1 518 ? -8.163 -21.923 3.046 1.00 68.31 518 ASN A N 1
ATOM 4408 C CA . ASN A 1 518 ? -9.242 -22.697 3.674 1.00 68.31 518 ASN A CA 1
ATOM 4409 C C . ASN A 1 518 ? -10.398 -21.817 4.182 1.00 68.31 518 ASN A C 1
ATOM 4411 O O . ASN A 1 518 ? -11.412 -22.366 4.613 1.00 68.31 518 ASN A O 1
ATOM 4415 N N . CYS A 1 519 ? -10.269 -20.485 4.150 1.00 66.62 519 CYS A N 1
ATOM 4416 C CA . CYS A 1 519 ? -11.384 -19.589 4.429 1.00 66.62 519 CYS A CA 1
ATOM 4417 C C . CYS A 1 519 ? -12.247 -19.478 3.166 1.00 66.62 519 CYS A C 1
ATOM 4419 O O . CYS A 1 519 ? -11.926 -18.735 2.239 1.00 66.62 519 CYS A O 1
ATOM 4421 N N . ASN A 1 520 ? -13.342 -20.240 3.118 1.00 58.25 520 ASN A N 1
ATOM 4422 C CA . ASN A 1 520 ? -14.222 -20.277 1.945 1.00 58.25 520 ASN A CA 1
ATOM 4423 C C . ASN A 1 520 ? -14.796 -18.890 1.590 1.00 58.25 520 ASN A C 1
ATOM 4425 O O . ASN A 1 520 ? -14.989 -18.608 0.412 1.00 58.25 520 ASN A O 1
ATOM 4429 N N . TYR A 1 521 ? -15.018 -18.017 2.582 1.00 57.81 521 TYR A N 1
ATOM 4430 C CA . TYR A 1 521 ? -15.566 -16.671 2.376 1.00 57.81 521 TYR A CA 1
ATOM 4431 C C . TYR A 1 521 ? -14.608 -15.713 1.645 1.00 57.81 521 TYR A C 1
ATOM 4433 O O . TYR A 1 521 ? -15.070 -14.792 0.976 1.00 57.81 521 TYR A O 1
ATOM 4441 N N . CYS A 1 522 ? -13.286 -15.930 1.692 1.00 55.25 522 CYS A N 1
ATOM 4442 C CA . CYS A 1 522 ? -12.320 -15.047 1.021 1.00 55.25 522 CYS A CA 1
ATOM 4443 C C . CYS A 1 522 ? -12.412 -15.073 -0.515 1.00 55.25 522 CYS A C 1
ATOM 4445 O O . CYS A 1 522 ? -11.849 -14.203 -1.172 1.00 55.25 522 CYS A O 1
ATOM 4447 N N . ILE A 1 523 ? -13.091 -16.067 -1.098 1.00 54.47 523 ILE A N 1
ATOM 4448 C CA . ILE A 1 523 ? -13.210 -16.243 -2.556 1.00 54.47 523 ILE A CA 1
ATOM 4449 C C . ILE A 1 523 ? -14.287 -15.315 -3.154 1.00 54.47 523 ILE A C 1
ATOM 4451 O O . ILE A 1 523 ? -14.229 -14.990 -4.338 1.00 54.47 523 ILE A O 1
ATOM 4455 N N . GLU A 1 524 ? -15.234 -14.845 -2.338 1.00 57.16 524 GLU A N 1
ATOM 4456 C CA . GLU A 1 524 ? -16.414 -14.073 -2.763 1.00 57.16 524 GLU A CA 1
ATOM 4457 C C . GLU A 1 524 ? -16.277 -12.566 -2.438 1.00 57.16 524 GLU A C 1
ATOM 4459 O O . GLU A 1 524 ? -17.263 -11.868 -2.231 1.00 57.16 524 GLU A O 1
ATOM 4464 N N . ASN A 1 525 ? -15.036 -12.052 -2.402 1.00 55.47 525 ASN A N 1
ATOM 4465 C CA . ASN A 1 525 ? -14.622 -10.638 -2.261 1.00 55.47 525 ASN A CA 1
ATOM 4466 C C . ASN A 1 525 ? -15.052 -9.853 -0.992 1.00 55.47 525 ASN A C 1
ATOM 4468 O O . ASN A 1 525 ? -14.459 -8.800 -0.726 1.00 55.47 525 ASN A O 1
ATOM 4472 N N . LEU A 1 526 ? -16.014 -10.353 -0.207 1.00 57.88 526 LEU A N 1
ATOM 4473 C CA . LEU A 1 526 ? -16.694 -9.651 0.901 1.00 57.88 526 LEU A CA 1
ATOM 4474 C C . LEU A 1 526 ? -16.181 -9.984 2.321 1.00 57.88 526 LEU A C 1
ATOM 4476 O O . LEU A 1 526 ? -16.764 -9.543 3.304 1.00 57.88 526 LEU A O 1
ATOM 4480 N N . CYS A 1 527 ? -15.122 -10.784 2.460 1.00 68.75 527 CYS A N 1
ATOM 4481 C CA . CYS A 1 527 ? -14.597 -11.190 3.769 1.00 68.75 527 CYS A CA 1
ATOM 4482 C C . CYS A 1 527 ? -13.693 -10.096 4.369 1.00 68.75 527 CYS A C 1
ATOM 4484 O O . CYS A 1 527 ? -12.679 -9.757 3.752 1.00 68.75 527 CYS A O 1
ATOM 4486 N N . SER A 1 528 ? -14.024 -9.572 5.558 1.00 76.06 528 SER A N 1
ATOM 4487 C CA . SER A 1 528 ? -13.135 -8.650 6.284 1.00 76.06 528 SER A CA 1
ATOM 4488 C C . SER A 1 528 ? -12.017 -9.405 7.014 1.00 76.06 528 SER A C 1
ATOM 4490 O O . SER A 1 528 ? -12.104 -10.616 7.235 1.00 76.06 528 SER A O 1
ATOM 4492 N N . GLU A 1 529 ? -10.963 -8.707 7.448 1.00 80.50 529 GLU A N 1
ATOM 4493 C CA . GLU A 1 529 ? -9.950 -9.307 8.332 1.00 80.50 529 GLU A CA 1
ATOM 4494 C C . GLU A 1 529 ? -10.579 -9.881 9.610 1.00 80.50 529 GLU A C 1
ATOM 4496 O O . GLU A 1 529 ? -10.218 -10.970 10.063 1.00 80.50 529 GLU A O 1
ATOM 4501 N N . LYS A 1 530 ? -11.572 -9.170 10.150 1.00 86.50 530 LYS A N 1
ATOM 4502 C CA . LYS A 1 530 ? -12.294 -9.517 11.375 1.00 86.50 530 LYS A CA 1
ATOM 4503 C C . LYS A 1 530 ? -13.085 -10.835 11.174 1.00 86.50 530 LYS A C 1
ATOM 4505 O O . LYS A 1 530 ? -13.129 -11.671 12.080 1.00 86.50 530 LYS A O 1
ATOM 4510 N N . ASP A 1 531 ? -13.575 -11.115 9.958 1.00 84.06 531 ASP A N 1
ATOM 4511 C CA . ASP A 1 531 ? -14.137 -12.424 9.567 1.00 84.06 531 ASP A CA 1
ATOM 4512 C C . ASP A 1 531 ? -13.073 -13.529 9.376 1.00 84.06 531 ASP A C 1
ATOM 4514 O O . ASP A 1 531 ? -13.303 -14.685 9.754 1.00 84.06 531 ASP A O 1
ATOM 4518 N N . VAL A 1 532 ? -11.887 -13.205 8.842 1.00 83.75 532 VAL A N 1
ATOM 4519 C CA . VAL A 1 532 ? -10.774 -14.172 8.732 1.00 83.75 532 VAL A CA 1
ATOM 4520 C C . VAL A 1 532 ? -10.272 -14.597 10.114 1.00 83.75 532 VAL A C 1
ATOM 4522 O O . VAL A 1 532 ? -10.061 -15.791 10.341 1.00 83.75 532 VAL A O 1
ATOM 4525 N N . LEU A 1 533 ? -10.144 -13.657 11.055 1.00 88.12 533 LEU A N 1
ATOM 4526 C CA . LEU A 1 533 ? -9.843 -13.932 12.462 1.00 88.12 533 LEU A CA 1
ATOM 4527 C C . LEU A 1 533 ? -10.880 -14.905 13.045 1.00 88.12 533 LEU A C 1
ATOM 4529 O O . LEU A 1 533 ? -10.511 -15.936 13.610 1.00 88.12 533 LEU A O 1
ATOM 4533 N N . VAL A 1 534 ? -12.173 -14.645 12.826 1.00 90.81 534 VAL A N 1
ATOM 4534 C CA . VAL A 1 534 ? -13.282 -15.517 13.247 1.00 90.81 534 VAL A CA 1
ATOM 4535 C C . VAL A 1 534 ? -13.165 -16.945 12.676 1.00 90.81 534 VAL A C 1
ATOM 4537 O O . VAL A 1 534 ? -13.366 -17.911 13.419 1.00 90.81 534 VAL A O 1
ATOM 4540 N N . GLU A 1 535 ? -12.819 -17.130 11.398 1.00 89.25 535 GLU A N 1
ATOM 4541 C CA . GLU A 1 535 ? -12.621 -18.469 10.805 1.00 89.25 535 GLU A CA 1
ATOM 4542 C C . GLU A 1 535 ? -11.336 -19.165 11.285 1.00 89.25 535 GLU A C 1
ATOM 4544 O O . GLU A 1 535 ? -11.368 -20.360 11.612 1.00 89.25 535 GLU A O 1
ATOM 4549 N N . ILE A 1 536 ? -10.224 -18.435 11.433 1.00 89.69 536 ILE A N 1
ATOM 4550 C CA . ILE A 1 536 ? -9.000 -18.969 12.049 1.00 89.69 536 ILE A CA 1
ATOM 4551 C C . ILE A 1 536 ? -9.314 -19.443 13.472 1.00 89.69 536 ILE A C 1
ATOM 4553 O O . ILE A 1 536 ? -8.967 -20.571 13.821 1.00 89.69 536 ILE A O 1
ATOM 4557 N N . TYR A 1 537 ? -10.044 -18.669 14.273 1.00 92.94 537 TYR A N 1
ATOM 4558 C CA . TYR A 1 537 ? -10.307 -18.974 15.684 1.00 92.94 537 TYR A CA 1
ATOM 4559 C C . TYR A 1 537 ? -11.329 -20.113 15.882 1.00 92.94 537 TYR A C 1
ATOM 4561 O O . TYR A 1 537 ? -11.307 -20.785 16.915 1.00 92.94 537 TYR A O 1
ATOM 4569 N N . LYS A 1 538 ? -12.173 -20.415 14.884 1.00 91.88 538 LYS A N 1
ATOM 4570 C CA . LYS A 1 538 ? -12.990 -21.650 14.840 1.00 91.88 538 LYS A CA 1
ATOM 4571 C C . LYS A 1 538 ? -12.182 -22.901 14.491 1.00 91.88 538 LYS A C 1
ATOM 4573 O O . LYS A 1 538 ? -12.602 -24.013 14.813 1.00 91.88 538 LYS A O 1
ATOM 4578 N N . SER A 1 539 ? -11.059 -22.752 13.783 1.00 92.88 539 SER A N 1
ATOM 4579 C CA . SER A 1 539 ? -10.406 -23.865 13.075 1.00 92.88 539 SER A CA 1
ATOM 4580 C C . SER A 1 539 ? -9.827 -24.974 13.972 1.00 92.88 539 SER A C 1
ATOM 4582 O O . SER A 1 539 ? -9.547 -26.067 13.469 1.00 92.88 539 SER A O 1
ATOM 4584 N N . ASN A 1 540 ? -9.711 -24.728 15.285 1.00 95.62 540 ASN A N 1
ATOM 4585 C CA . ASN A 1 540 ? -9.332 -25.702 16.309 1.00 95.62 540 ASN A CA 1
ATOM 4586 C C . ASN A 1 540 ? -10.555 -26.188 17.123 1.00 95.62 540 ASN A C 1
ATOM 4588 O O . ASN A 1 540 ? -10.815 -25.688 18.219 1.00 95.62 540 ASN A O 1
ATOM 4592 N N . PRO A 1 541 ? -11.279 -27.236 16.684 1.00 93.31 541 PRO A N 1
ATOM 4593 C CA . PRO A 1 541 ? -12.463 -27.746 17.387 1.00 93.31 541 PRO A CA 1
ATOM 4594 C C . PRO A 1 541 ? -12.161 -28.441 18.733 1.00 93.31 541 PRO A C 1
ATOM 4596 O O . PRO A 1 541 ? -13.049 -29.062 19.313 1.00 93.31 541 PRO A O 1
ATOM 4599 N N . LYS A 1 542 ? -10.914 -28.398 19.225 1.00 96.50 542 LYS A N 1
ATOM 4600 C CA . LYS A 1 542 ? -10.505 -28.930 20.540 1.00 96.50 542 LYS A CA 1
ATOM 4601 C C . LYS A 1 542 ? -10.210 -27.835 21.570 1.00 96.50 542 LYS A C 1
ATOM 4603 O O . LYS A 1 542 ? -9.881 -28.171 22.707 1.00 96.50 542 LYS A O 1
ATOM 4608 N N . PHE A 1 543 ? -10.271 -26.567 21.169 1.00 97.00 543 PHE A N 1
ATOM 4609 C CA . PHE A 1 543 ? -10.056 -25.416 22.036 1.00 97.00 543 PHE A CA 1
ATOM 4610 C C . PHE A 1 543 ? -10.803 -24.218 21.438 1.00 97.00 543 PHE A C 1
ATOM 4612 O O . PHE A 1 543 ? -10.275 -23.533 20.560 1.00 97.00 543 PHE A O 1
ATOM 4619 N N . ASN A 1 544 ? -12.054 -23.995 21.852 1.00 94.00 544 ASN A N 1
ATOM 4620 C CA . ASN A 1 544 ? -12.922 -23.001 21.212 1.00 94.00 544 ASN A CA 1
ATOM 4621 C C . ASN A 1 544 ? -12.633 -21.586 21.743 1.00 94.00 544 ASN A C 1
ATOM 4623 O O . ASN A 1 544 ? -13.428 -21.002 22.484 1.00 94.00 544 ASN A O 1
ATOM 4627 N N . ILE A 1 545 ? -11.472 -21.045 21.358 1.00 95.94 545 ILE A N 1
ATOM 4628 C CA . ILE A 1 545 ? -11.007 -19.710 21.758 1.00 95.94 545 ILE A CA 1
ATOM 4629 C C . ILE A 1 545 ? -12.027 -18.619 21.415 1.00 95.94 545 ILE A C 1
ATOM 4631 O O . ILE A 1 545 ? -12.235 -17.719 22.221 1.00 95.94 545 ILE A O 1
ATOM 4635 N N . LEU A 1 546 ? -12.739 -18.742 20.288 1.00 95.44 546 LEU A N 1
ATOM 4636 C CA . LEU A 1 546 ? -13.752 -17.770 19.882 1.00 95.44 546 LEU A CA 1
ATOM 4637 C C . LEU A 1 546 ? -14.916 -17.698 20.882 1.00 95.44 546 LEU A C 1
ATOM 4639 O O . LEU A 1 546 ? -15.312 -16.607 21.287 1.00 95.44 546 LEU A O 1
ATOM 4643 N N . LYS A 1 547 ? -15.429 -18.852 21.337 1.00 95.75 547 LYS A N 1
ATOM 4644 C CA . LYS A 1 547 ? -16.471 -18.902 22.376 1.00 95.75 547 LYS A CA 1
ATOM 4645 C C . LYS A 1 547 ? -15.941 -18.410 23.727 1.00 95.75 547 LYS A C 1
ATOM 4647 O O . LYS A 1 547 ? -16.678 -17.725 24.434 1.00 95.75 547 LYS A O 1
ATOM 4652 N N . ILE A 1 548 ? -14.694 -18.740 24.081 1.00 96.81 548 ILE A N 1
ATOM 4653 C CA . ILE A 1 548 ? -14.051 -18.278 25.325 1.00 96.81 548 ILE A CA 1
ATOM 4654 C C . ILE A 1 548 ? -13.975 -16.745 25.337 1.00 96.81 548 ILE A C 1
ATOM 4656 O O . ILE A 1 548 ? -14.529 -16.126 26.242 1.00 96.81 548 ILE A O 1
ATOM 4660 N N . LEU A 1 549 ? -13.382 -16.135 24.304 1.00 96.31 549 LEU A N 1
ATOM 4661 C CA . LEU A 1 549 ? -13.234 -14.681 24.188 1.00 96.31 549 LEU A CA 1
ATOM 4662 C C . LEU A 1 549 ? -14.585 -13.964 24.089 1.00 96.31 549 LEU A C 1
ATOM 4664 O O . LEU A 1 549 ? -14.793 -13.000 24.816 1.00 96.31 549 LEU A O 1
ATOM 4668 N N . LYS A 1 550 ? -15.547 -14.469 23.298 1.00 96.06 550 LYS A N 1
ATOM 4669 C CA . LYS A 1 550 ? -16.918 -13.919 23.267 1.00 96.06 550 LYS A CA 1
ATOM 4670 C C . LYS A 1 550 ? -17.551 -13.894 24.659 1.00 96.06 550 LYS A C 1
ATOM 4672 O O . LYS A 1 550 ? -18.130 -12.891 25.053 1.00 96.06 550 LYS A O 1
ATOM 4677 N N . THR A 1 551 ? -17.413 -14.985 25.412 1.00 96.75 551 THR A N 1
ATOM 4678 C CA . THR A 1 551 ? -18.007 -15.105 26.752 1.00 96.75 551 THR A CA 1
ATOM 4679 C C . THR A 1 551 ? -17.311 -14.200 27.764 1.00 96.75 551 THR A C 1
ATOM 4681 O O . THR A 1 551 ? -17.975 -13.635 28.624 1.00 96.75 551 THR A O 1
ATOM 4684 N N . MET A 1 552 ? -15.991 -14.023 27.661 1.00 96.31 552 MET A N 1
ATOM 4685 C CA . MET A 1 552 ? -15.269 -13.039 28.472 1.00 96.31 552 MET A CA 1
ATOM 4686 C C . MET A 1 552 ? -15.724 -11.614 28.122 1.00 96.31 552 MET A C 1
ATOM 4688 O O . MET A 1 552 ? -16.071 -10.868 29.029 1.00 96.31 552 MET A O 1
ATOM 4692 N N . ALA A 1 553 ? -15.841 -11.271 26.834 1.00 95.62 553 ALA A N 1
ATOM 4693 C CA . ALA A 1 553 ? -16.317 -9.961 26.387 1.00 95.62 553 ALA A CA 1
ATOM 4694 C C . ALA A 1 553 ? -17.753 -9.655 26.850 1.00 95.62 553 ALA A C 1
ATOM 4696 O O . ALA A 1 553 ? -18.032 -8.542 27.283 1.00 95.62 553 ALA A O 1
ATOM 4697 N N . ASP A 1 554 ? -18.651 -10.644 26.836 1.00 95.56 554 ASP A N 1
ATOM 4698 C CA . ASP A 1 554 ? -20.028 -10.498 27.335 1.00 95.56 554 ASP A CA 1
ATOM 4699 C C . ASP A 1 554 ? -20.115 -10.301 28.859 1.00 95.56 554 ASP A C 1
ATOM 4701 O O . ASP A 1 554 ? -21.115 -9.788 29.363 1.00 95.56 554 ASP A O 1
ATOM 4705 N N . LEU A 1 555 ? -19.080 -10.711 29.599 1.00 95.50 555 LEU A N 1
ATOM 4706 C CA . LEU A 1 555 ? -18.965 -10.544 31.051 1.00 95.50 555 LEU A CA 1
ATOM 4707 C C . LEU A 1 555 ? -18.139 -9.308 31.449 1.00 95.50 555 LEU A C 1
ATOM 4709 O O . LEU A 1 555 ? -18.104 -8.962 32.630 1.00 95.50 555 LEU A O 1
ATOM 4713 N N . THR A 1 556 ? -17.470 -8.652 30.499 1.00 93.56 556 THR A N 1
ATOM 4714 C CA . THR A 1 556 ? -16.618 -7.484 30.734 1.00 93.56 556 THR A CA 1
ATOM 4715 C C . THR A 1 556 ? -17.380 -6.182 30.492 1.00 93.56 556 THR A C 1
ATOM 4717 O O . THR A 1 556 ? -17.949 -5.942 29.429 1.00 93.56 556 THR A O 1
ATOM 4720 N N . THR A 1 557 ? -17.337 -5.287 31.479 1.00 91.00 557 THR A N 1
ATOM 4721 C CA . THR A 1 557 ? -17.731 -3.887 31.303 1.00 91.00 557 THR A CA 1
ATOM 4722 C C . THR A 1 557 ? -16.580 -3.106 30.679 1.00 91.00 557 THR A C 1
ATOM 4724 O O . THR A 1 557 ? -15.559 -2.883 31.334 1.00 91.00 557 THR A O 1
ATOM 4727 N N . PHE A 1 558 ? -16.770 -2.697 29.429 1.00 88.62 558 PHE A N 1
ATOM 4728 C CA . PHE A 1 558 ? -15.873 -1.794 28.713 1.00 88.62 558 PHE A CA 1
ATOM 4729 C C . PHE A 1 558 ? -16.217 -0.332 29.009 1.00 88.62 558 PHE A C 1
ATOM 4731 O O . PHE A 1 558 ? -17.392 -0.003 29.209 1.00 88.62 558 PHE A O 1
ATOM 4738 N N . THR A 1 559 ? -15.202 0.525 29.014 1.00 84.44 559 THR A N 1
ATOM 4739 C CA . THR A 1 559 ? -15.300 1.971 29.238 1.00 84.44 559 THR A CA 1
ATOM 4740 C C . THR A 1 559 ? -14.746 2.723 28.023 1.00 84.44 559 THR A C 1
ATOM 4742 O O . THR A 1 559 ? -15.505 2.955 27.081 1.00 84.44 559 THR A O 1
ATOM 4745 N N . ASN A 1 560 ? -13.453 3.045 28.011 1.00 79.44 560 ASN A N 1
ATOM 4746 C CA . ASN A 1 560 ? -12.687 3.536 26.862 1.00 79.44 560 ASN A CA 1
ATOM 4747 C C . ASN A 1 560 ? -11.211 3.116 26.984 1.00 79.44 560 ASN A C 1
ATOM 4749 O O . ASN A 1 560 ? -10.793 2.654 28.044 1.00 79.44 560 ASN A O 1
ATOM 4753 N N . GLU A 1 561 ? -10.416 3.318 25.929 1.00 77.56 561 GLU A N 1
ATOM 4754 C CA . GLU A 1 561 ? -8.992 2.931 25.863 1.00 77.56 561 GLU A CA 1
ATOM 4755 C C . GLU A 1 561 ? -8.147 3.414 27.066 1.00 77.56 561 GLU A C 1
ATOM 4757 O O . GLU A 1 561 ? -7.261 2.704 27.524 1.00 77.56 561 GLU A O 1
ATOM 4762 N N . PHE A 1 562 ? -8.439 4.594 27.627 1.00 72.31 562 PHE A N 1
ATOM 4763 C CA . PHE A 1 562 ? -7.684 5.164 28.754 1.00 72.31 562 PHE A CA 1
ATOM 4764 C C . PHE A 1 562 ? -8.022 4.587 30.138 1.00 72.31 562 PHE A C 1
ATOM 4766 O O . PHE A 1 562 ? -7.275 4.808 31.096 1.00 72.31 562 PHE A O 1
ATOM 4773 N N . HIS A 1 563 ? -9.174 3.934 30.290 1.00 75.44 563 HIS A N 1
ATOM 4774 C CA . HIS A 1 563 ? -9.665 3.404 31.572 1.00 75.44 563 HIS A CA 1
ATOM 4775 C C . HIS A 1 563 ? -9.825 1.879 31.557 1.00 75.44 563 HIS A C 1
ATOM 4777 O O . HIS A 1 563 ? -9.895 1.230 32.606 1.00 75.44 563 HIS A O 1
ATOM 4783 N N . ASP A 1 564 ? -9.854 1.292 30.368 1.00 82.00 564 ASP A N 1
ATOM 4784 C CA . ASP A 1 564 ? -9.742 -0.132 30.150 1.00 82.00 564 ASP A CA 1
ATOM 4785 C C . ASP A 1 564 ? -8.268 -0.535 30.010 1.00 82.00 564 ASP A C 1
ATOM 4787 O O . ASP A 1 564 ? -7.463 0.175 29.425 1.00 82.00 564 ASP A O 1
ATOM 4791 N N . ASN A 1 565 ? -7.886 -1.687 30.567 1.00 83.50 565 ASN A N 1
ATOM 4792 C CA . ASN A 1 565 ? -6.532 -2.199 30.374 1.00 83.50 565 ASN A CA 1
ATOM 4793 C C . ASN A 1 565 ? -6.376 -2.822 28.974 1.00 83.50 565 ASN A C 1
ATOM 4795 O O . ASN A 1 565 ? -7.351 -3.212 28.333 1.00 83.50 565 ASN A O 1
ATOM 4799 N N . SER A 1 566 ? -5.135 -3.015 28.541 1.00 79.00 566 SER A N 1
ATOM 4800 C CA . SER A 1 566 ? -4.791 -3.648 27.258 1.00 79.00 566 SER A CA 1
ATOM 4801 C C . SER A 1 566 ? -5.429 -5.030 27.038 1.00 79.00 566 SER A C 1
ATOM 4803 O O . SER A 1 566 ? -5.704 -5.418 25.906 1.00 79.00 566 SER A O 1
ATOM 4805 N N . PHE A 1 567 ? -5.759 -5.789 28.092 1.00 84.25 567 PHE A N 1
ATOM 4806 C CA . PHE A 1 567 ? -6.541 -7.017 27.906 1.00 84.25 567 PHE A CA 1
ATOM 4807 C C . PHE A 1 567 ? -7.997 -6.737 27.491 1.00 84.25 567 PHE A C 1
ATOM 4809 O O . PHE A 1 567 ? -8.514 -7.412 26.601 1.00 84.25 567 PHE A O 1
ATOM 4816 N N . LYS A 1 568 ? -8.666 -5.750 28.099 1.00 89.94 568 LYS A N 1
ATOM 4817 C CA . LYS A 1 568 ? -9.998 -5.303 27.662 1.00 89.94 568 LYS A CA 1
ATOM 4818 C C . LYS A 1 568 ? -9.953 -4.708 26.244 1.00 89.94 568 LYS A C 1
ATOM 4820 O O . LYS A 1 568 ? -10.866 -4.968 25.464 1.00 89.94 568 LYS A O 1
ATOM 4825 N N . GLU A 1 569 ? -8.882 -3.998 25.894 1.00 85.25 569 GLU A N 1
ATOM 4826 C CA . GLU A 1 569 ? -8.614 -3.482 24.542 1.00 85.25 569 GLU A CA 1
ATOM 4827 C C . GLU A 1 569 ? -8.572 -4.615 23.493 1.00 85.25 569 GLU A C 1
ATOM 4829 O O . GLU A 1 569 ? -9.278 -4.562 22.489 1.00 85.25 569 GLU A O 1
ATOM 4834 N N . TYR A 1 570 ? -7.871 -5.721 23.768 1.00 86.00 570 TYR A N 1
ATOM 4835 C CA . TYR A 1 570 ? -7.953 -6.917 22.915 1.00 86.00 570 TYR A CA 1
ATOM 4836 C C . TYR A 1 570 ? -9.347 -7.564 22.903 1.00 86.00 570 TYR A C 1
ATOM 4838 O O . TYR A 1 570 ? -9.741 -8.189 21.916 1.00 86.00 570 TYR A O 1
ATOM 4846 N N . LEU A 1 571 ? -10.106 -7.440 23.993 1.00 92.00 571 LEU A N 1
ATOM 4847 C CA . LEU A 1 571 ? -11.346 -8.178 24.214 1.00 92.00 571 LEU A CA 1
ATOM 4848 C C . LEU A 1 571 ? -12.602 -7.505 23.631 1.00 92.00 571 LEU A C 1
ATOM 4850 O O . LEU A 1 571 ? -13.532 -8.224 23.250 1.00 92.00 571 LEU A O 1
ATOM 4854 N N . TYR A 1 572 ? -12.670 -6.170 23.531 1.00 93.06 572 TYR A N 1
ATOM 4855 C CA . TYR A 1 572 ? -13.920 -5.481 23.161 1.00 93.06 572 TYR A CA 1
ATOM 4856 C C . TYR A 1 572 ? -14.424 -5.870 21.76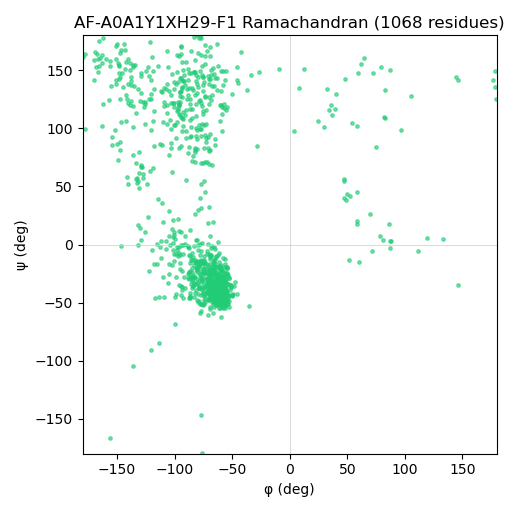5 1.00 93.06 572 TYR A C 1
ATOM 4858 O O . TYR A 1 572 ? -15.632 -6.035 21.579 1.00 93.06 572 TYR A O 1
ATOM 4866 N N . LYS A 1 573 ? -13.525 -6.133 20.807 1.00 93.25 573 LYS A N 1
ATOM 4867 C CA . LYS A 1 573 ? -13.900 -6.600 19.461 1.00 93.25 573 LYS A CA 1
ATOM 4868 C C . LYS A 1 573 ? -14.643 -7.934 19.462 1.00 93.25 573 LYS A C 1
ATOM 4870 O O . LYS A 1 573 ? -15.535 -8.146 18.642 1.00 93.25 573 LYS A O 1
ATOM 4875 N N . PHE A 1 574 ? -14.388 -8.800 20.445 1.00 95.44 574 PHE A N 1
ATOM 4876 C CA . PHE A 1 574 ? -15.080 -10.084 20.552 1.00 95.44 574 PHE A CA 1
ATOM 4877 C C . PHE A 1 574 ? -16.555 -9.942 20.950 1.00 95.44 574 PHE A C 1
ATOM 4879 O O . PHE A 1 574 ? -17.345 -10.826 20.628 1.00 95.44 574 PHE A O 1
ATOM 4886 N N . LYS A 1 575 ? -16.970 -8.816 21.546 1.00 94.88 575 LYS A N 1
ATOM 4887 C CA . LYS A 1 575 ? -18.377 -8.498 21.864 1.00 94.88 575 LYS A CA 1
ATOM 4888 C C . LYS A 1 575 ? -19.289 -8.532 20.626 1.00 94.88 575 LYS A C 1
ATOM 4890 O O . LYS A 1 575 ? -20.450 -8.926 20.732 1.00 94.88 575 LYS A O 1
ATOM 4895 N N . PHE A 1 576 ? -18.744 -8.193 19.455 1.00 95.19 576 PHE A N 1
ATOM 4896 C CA . PHE A 1 576 ? -19.460 -8.020 18.182 1.00 95.19 576 PHE A CA 1
ATOM 4897 C C . PHE A 1 576 ? -19.542 -9.294 17.329 1.00 95.19 576 PHE A C 1
ATOM 4899 O O . PHE A 1 576 ? -20.028 -9.277 16.201 1.00 95.19 576 PHE A O 1
ATOM 4906 N N . ILE A 1 577 ? -19.108 -10.434 17.871 1.00 94.75 577 ILE A N 1
ATOM 4907 C CA . ILE A 1 577 ? -19.189 -11.722 17.181 1.00 94.75 577 ILE A CA 1
ATOM 4908 C C . ILE A 1 577 ? -20.569 -12.346 17.420 1.00 94.75 577 ILE A C 1
ATOM 4910 O O . ILE A 1 577 ? -20.837 -12.934 18.471 1.00 94.75 577 ILE A O 1
ATOM 4914 N N . ILE A 1 578 ? -21.454 -12.242 16.434 1.00 93.25 578 ILE A N 1
ATOM 4915 C CA . ILE A 1 578 ? -22.827 -12.753 16.505 1.00 93.25 578 ILE A CA 1
ATOM 4916 C C . ILE A 1 578 ? -22.893 -14.241 16.132 1.00 93.25 578 ILE A C 1
ATOM 4918 O O . ILE A 1 578 ? -22.312 -14.672 15.139 1.00 93.25 578 ILE A O 1
ATOM 4922 N N . LEU A 1 579 ? -23.623 -15.042 16.913 1.00 91.12 579 LEU A N 1
ATOM 4923 C CA . LEU A 1 579 ? -23.944 -16.436 16.585 1.00 91.12 579 LEU A CA 1
ATOM 4924 C C . LEU A 1 579 ? -25.291 -16.471 15.850 1.00 91.12 579 LEU A C 1
ATOM 4926 O O . LEU A 1 579 ? -26.312 -16.134 16.448 1.00 91.12 579 LEU A O 1
ATOM 4930 N N . LYS A 1 580 ? -25.299 -16.860 14.570 1.00 88.69 580 LYS A N 1
ATOM 4931 C CA . LYS A 1 580 ? -26.536 -16.980 13.776 1.00 88.69 580 LYS A CA 1
ATOM 4932 C C . LYS A 1 580 ? -27.191 -18.355 13.969 1.00 88.69 580 LYS A C 1
ATOM 4934 O O . LYS A 1 580 ? -26.587 -19.288 14.500 1.00 88.69 580 LYS A O 1
ATOM 4939 N N . GLU A 1 581 ? -28.444 -18.476 13.527 1.00 90.94 581 GLU A N 1
ATOM 4940 C CA . GLU A 1 581 ? -29.284 -19.678 13.687 1.00 90.94 581 GLU A CA 1
ATOM 4941 C C . GLU A 1 581 ? -28.697 -20.947 13.040 1.00 90.94 581 GLU A C 1
ATOM 4943 O O . GLU A 1 581 ? -29.015 -22.060 13.450 1.00 90.94 581 GLU A O 1
ATOM 4948 N N . ASP A 1 582 ? -27.798 -20.794 12.065 1.00 85.31 582 ASP A N 1
ATOM 4949 C CA . ASP A 1 582 ? -27.069 -21.893 11.423 1.00 85.31 582 ASP A CA 1
ATOM 4950 C C . ASP A 1 582 ? -25.917 -22.463 12.278 1.00 85.31 582 ASP A C 1
ATOM 4952 O O . ASP A 1 582 ? -25.201 -23.369 11.842 1.00 85.31 582 ASP A O 1
ATOM 4956 N N . GLY A 1 583 ? -25.722 -21.929 13.488 1.00 85.81 583 GLY A N 1
ATOM 4957 C CA . GLY A 1 583 ? -24.673 -22.328 14.420 1.00 85.81 583 GLY A CA 1
ATOM 4958 C C . GLY A 1 583 ? -23.289 -21.766 14.089 1.00 85.81 583 GLY A C 1
ATOM 4959 O O . GLY A 1 583 ? -22.318 -22.156 14.746 1.00 85.81 583 GLY A O 1
ATOM 4960 N N . LYS A 1 584 ? -23.163 -20.862 13.105 1.00 84.25 584 LYS A N 1
ATOM 4961 C CA . LYS A 1 584 ? -21.897 -20.183 12.802 1.00 84.25 584 LYS A CA 1
ATOM 4962 C C . LYS A 1 584 ? -21.836 -18.805 13.461 1.00 84.25 584 LYS A C 1
ATOM 4964 O O . LYS A 1 584 ? -22.796 -18.038 13.472 1.00 84.25 584 LYS A O 1
ATOM 4969 N N . TYR A 1 585 ? -20.653 -18.479 13.971 1.00 88.25 585 TYR A N 1
ATOM 4970 C CA . TYR A 1 585 ? -20.301 -17.115 14.354 1.00 88.25 585 TYR A CA 1
ATOM 4971 C C . TYR A 1 585 ? -19.987 -16.262 13.113 1.00 88.25 585 TYR A C 1
ATOM 4973 O O . TYR A 1 585 ? -19.402 -16.778 12.161 1.00 88.25 585 TYR A O 1
ATOM 4981 N N . TYR A 1 586 ? -20.313 -14.976 13.146 1.00 87.25 586 TYR A N 1
ATOM 4982 C CA . TYR A 1 586 ? -19.981 -13.963 12.136 1.00 87.25 586 TYR A CA 1
ATOM 4983 C C . TYR A 1 586 ? -19.521 -12.691 12.850 1.00 87.25 586 TYR A C 1
ATOM 4985 O O . TYR A 1 586 ? -19.932 -12.473 13.993 1.00 87.25 586 TYR A O 1
ATOM 4993 N N . PHE A 1 587 ? -18.707 -11.854 12.210 1.00 89.69 587 PHE A N 1
ATOM 4994 C CA . PHE A 1 587 ? -18.338 -10.565 12.789 1.00 89.69 587 PHE A CA 1
ATOM 4995 C C . PHE A 1 587 ? -19.346 -9.481 12.369 1.00 89.69 587 PHE A C 1
ATOM 4997 O O . PHE A 1 587 ? -19.615 -9.301 11.182 1.00 89.69 587 PHE A O 1
ATOM 5004 N N . ASP A 1 588 ? -19.941 -8.766 13.326 1.00 91.69 588 ASP A N 1
ATOM 5005 C CA . ASP A 1 588 ? -20.802 -7.615 13.032 1.00 91.69 588 ASP A CA 1
ATOM 5006 C C . ASP A 1 588 ? -19.937 -6.367 12.802 1.00 91.69 588 ASP A C 1
ATOM 5008 O O . ASP A 1 588 ? -19.753 -5.542 13.697 1.00 91.69 588 ASP A O 1
ATOM 5012 N N . ASN A 1 589 ? -19.372 -6.258 11.592 1.00 85.19 589 ASN A N 1
ATOM 5013 C CA . ASN A 1 589 ? -18.507 -5.139 11.200 1.00 85.19 589 ASN A CA 1
ATOM 5014 C C . ASN A 1 589 ? -19.214 -3.770 11.367 1.00 85.19 589 ASN A C 1
ATOM 5016 O O . ASN A 1 589 ? -18.555 -2.793 11.705 1.00 85.19 589 ASN A O 1
ATOM 5020 N N . VAL A 1 590 ? -20.542 -3.686 11.192 1.00 83.38 590 VAL A N 1
ATOM 5021 C CA . VAL A 1 590 ? -21.299 -2.419 11.273 1.00 83.38 590 VAL A CA 1
ATOM 5022 C C . VAL A 1 590 ? -21.444 -1.957 12.723 1.00 83.38 590 VAL A C 1
ATOM 5024 O O . VAL A 1 590 ? -21.094 -0.820 13.052 1.00 83.38 590 VAL A O 1
ATOM 5027 N N . SER A 1 591 ? -21.912 -2.838 13.615 1.00 88.25 591 SER A N 1
ATOM 5028 C CA . SER A 1 591 ? -21.992 -2.512 15.045 1.00 88.25 591 SER A CA 1
ATOM 5029 C C . SER A 1 591 ? -20.607 -2.323 15.662 1.00 88.25 591 SER A C 1
ATOM 5031 O O . SER A 1 591 ? -20.458 -1.500 16.568 1.00 88.25 591 SER A O 1
ATOM 5033 N N . PHE A 1 592 ? -19.602 -3.060 15.172 1.00 89.44 592 PHE A N 1
ATOM 5034 C CA . PHE A 1 592 ? -18.220 -2.918 15.609 1.00 89.44 592 PHE A CA 1
ATOM 5035 C C . PHE A 1 592 ? -17.634 -1.570 15.208 1.00 89.44 592 PHE A C 1
ATOM 5037 O O . PHE A 1 592 ? -17.287 -0.825 16.110 1.00 89.44 592 PHE A O 1
ATOM 5044 N N . ASN A 1 593 ? -17.585 -1.208 13.919 1.00 82.44 593 ASN A N 1
ATOM 5045 C CA . ASN A 1 593 ? -16.976 0.055 13.476 1.00 82.44 593 ASN A CA 1
ATOM 5046 C C . ASN A 1 593 ? -17.643 1.270 14.163 1.00 82.44 593 ASN A C 1
ATOM 5048 O O . ASN A 1 593 ? -16.969 2.224 14.552 1.00 82.44 593 ASN A O 1
ATOM 5052 N N . LYS A 1 594 ? -18.963 1.213 14.409 1.00 83.00 594 LYS A N 1
ATOM 5053 C CA . LYS A 1 594 ? -19.681 2.234 15.192 1.00 83.00 594 LYS A CA 1
ATOM 5054 C C . LYS A 1 594 ? -19.239 2.296 16.660 1.00 83.00 594 LYS A C 1
ATOM 5056 O O . LYS A 1 594 ? -19.180 3.384 17.228 1.00 83.00 594 LYS A O 1
ATOM 5061 N N . TYR A 1 595 ? -18.968 1.156 17.295 1.00 85.12 595 TYR A N 1
ATOM 5062 C CA . TYR A 1 595 ? -18.487 1.114 18.678 1.00 85.12 595 TYR A CA 1
ATOM 5063 C C . TYR A 1 595 ? -16.991 1.418 18.798 1.00 85.12 595 TYR A C 1
ATOM 5065 O O . TYR A 1 595 ? -16.609 2.106 19.731 1.00 85.12 595 TYR A O 1
ATOM 5073 N N . GLU A 1 596 ? -16.170 0.961 17.855 1.00 85.56 596 GLU A N 1
ATOM 5074 C CA . GLU A 1 596 ? -14.746 1.270 17.701 1.00 85.56 596 GLU A CA 1
ATOM 5075 C C . GLU A 1 596 ? -14.546 2.787 17.607 1.00 85.56 596 GLU A C 1
ATOM 5077 O O . GLU A 1 596 ? -13.809 3.352 18.415 1.00 85.56 596 GLU A O 1
ATOM 5082 N N . LYS A 1 597 ? -15.329 3.471 16.754 1.00 79.50 597 LYS A N 1
ATOM 5083 C CA . LYS A 1 597 ? -15.383 4.939 16.738 1.00 79.50 597 LYS A CA 1
ATOM 5084 C C . LYS A 1 597 ? -15.761 5.533 18.103 1.00 79.50 597 LYS A C 1
ATOM 5086 O O . LYS A 1 597 ? -15.116 6.477 18.522 1.00 79.50 597 LYS A O 1
ATOM 5091 N N . ILE A 1 598 ? -16.724 4.994 18.855 1.00 79.00 598 ILE A N 1
ATOM 5092 C CA . ILE A 1 598 ? -17.065 5.532 20.196 1.00 79.00 598 ILE A CA 1
ATOM 5093 C C . ILE A 1 598 ? -15.962 5.255 21.242 1.00 79.00 598 ILE A C 1
ATOM 5095 O O . ILE A 1 598 ? -15.664 6.117 22.068 1.00 79.00 598 ILE A O 1
ATOM 5099 N N . TYR A 1 599 ? -15.362 4.065 21.212 1.00 80.69 599 TYR A N 1
ATOM 5100 C CA . TYR A 1 599 ? -14.329 3.611 22.145 1.00 80.69 599 TYR A CA 1
ATOM 5101 C C . TYR A 1 599 ? -13.045 4.437 21.986 1.00 80.69 599 TYR A C 1
ATOM 5103 O O . TYR A 1 599 ? -12.507 4.924 22.984 1.00 80.69 599 TYR A O 1
ATOM 5111 N N . PHE A 1 600 ? -12.626 4.675 20.737 1.00 75.75 600 PHE A N 1
ATOM 5112 C CA . PHE A 1 600 ? -11.442 5.466 20.413 1.00 75.75 600 PHE A CA 1
ATOM 5113 C C . PHE A 1 600 ? -11.702 6.977 20.313 1.00 75.75 600 PHE A C 1
ATOM 5115 O O . PHE A 1 600 ? -10.942 7.718 20.911 1.00 75.75 600 PHE A O 1
ATOM 5122 N N . ILE A 1 601 ? -12.757 7.500 19.667 1.00 64.88 601 ILE A N 1
ATOM 5123 C CA . ILE A 1 601 ? -12.923 8.971 19.473 1.00 64.88 601 ILE A CA 1
ATOM 5124 C C . ILE A 1 601 ? -13.108 9.739 20.802 1.00 64.88 601 ILE A C 1
ATOM 5126 O O . ILE A 1 601 ? -12.875 10.947 20.856 1.00 64.88 601 ILE A O 1
ATOM 5130 N N . SER A 1 602 ? -13.360 9.045 21.922 1.00 56.00 602 SER A N 1
ATOM 5131 C CA . SER A 1 602 ? -13.177 9.619 23.269 1.00 56.00 602 SER A CA 1
ATOM 5132 C C . SER A 1 602 ? -11.754 10.168 23.549 1.00 56.00 602 SER A C 1
ATOM 5134 O O . SER A 1 602 ? -11.573 10.929 24.498 1.00 56.00 602 SER A O 1
ATOM 5136 N N . LEU A 1 603 ? -10.772 9.856 22.689 1.00 53.09 603 LEU A N 1
ATOM 5137 C CA . LEU A 1 603 ? -9.427 10.443 22.594 1.00 53.09 603 LEU A CA 1
ATOM 5138 C C . LEU A 1 603 ? -9.418 11.975 22.475 1.00 53.09 603 LEU A C 1
ATOM 5140 O O . LEU A 1 603 ? -8.460 12.605 22.927 1.00 53.09 603 LEU A O 1
ATOM 5144 N N . TYR A 1 604 ? -10.465 12.578 21.902 1.00 58.53 604 TYR A N 1
ATOM 5145 C CA . TYR A 1 604 ? -10.559 14.027 21.716 1.00 58.53 604 TYR A CA 1
ATOM 5146 C C . TYR A 1 604 ? -11.874 14.603 22.260 1.00 58.53 604 TYR A C 1
ATOM 5148 O O . TYR A 1 604 ? -12.656 15.201 21.519 1.00 58.53 604 TYR A O 1
ATOM 5156 N N . ASP A 1 605 ? -12.068 14.560 23.585 1.00 61.72 605 ASP A N 1
ATOM 5157 C CA . ASP A 1 605 ? -12.820 15.644 24.238 1.00 61.72 605 ASP A CA 1
ATOM 5158 C C . ASP A 1 605 ? -12.006 16.940 24.088 1.00 61.72 605 ASP A C 1
ATOM 5160 O O . ASP A 1 605 ? -11.152 17.286 24.911 1.00 61.72 605 ASP A O 1
ATOM 5164 N N . ILE A 1 606 ? -12.207 17.603 22.943 1.00 67.69 606 ILE A N 1
ATOM 5165 C CA . ILE A 1 606 ? -11.479 18.808 22.549 1.00 67.69 606 ILE A CA 1
ATOM 5166 C C . ILE A 1 606 ? -11.633 19.823 23.679 1.00 67.69 606 ILE A C 1
ATOM 5168 O O . ILE A 1 606 ? -12.751 20.239 23.997 1.00 67.69 606 ILE A O 1
ATOM 5172 N N . SER A 1 607 ? -10.511 20.225 24.285 1.00 83.00 607 SER A N 1
ATOM 5173 C CA . SER A 1 607 ? -10.550 21.058 25.485 1.00 83.00 607 SER A CA 1
ATOM 5174 C C . SER A 1 607 ? -11.359 22.331 25.230 1.00 83.00 607 SER A C 1
ATOM 5176 O O . SER A 1 607 ? -11.368 22.872 24.124 1.00 83.00 607 SER A O 1
ATOM 5178 N N . VAL A 1 608 ? -12.011 22.874 26.260 1.00 85.38 608 VAL A N 1
ATOM 5179 C CA . VAL A 1 608 ? -12.819 24.103 26.128 1.00 85.38 608 VAL A CA 1
ATOM 5180 C C . VAL A 1 608 ? -11.986 25.285 25.591 1.00 85.38 608 VAL A C 1
ATOM 5182 O O . VAL A 1 608 ? -12.526 26.198 24.966 1.00 85.38 608 VAL A O 1
ATOM 5185 N N . GLY A 1 609 ? -10.660 25.254 25.783 1.00 87.69 609 GLY A N 1
ATOM 5186 C CA . GLY A 1 609 ? -9.721 26.198 25.175 1.00 87.69 609 GLY A CA 1
ATOM 5187 C C . GLY A 1 609 ? -9.498 25.970 23.676 1.00 87.69 609 GLY A C 1
ATOM 5188 O O . GLY A 1 609 ? -9.389 26.938 22.930 1.00 87.69 609 GLY A O 1
ATOM 5189 N N . ASP A 1 610 ? -9.481 24.723 23.211 1.00 85.50 610 ASP A N 1
ATOM 5190 C CA . ASP A 1 610 ? -9.305 24.374 21.795 1.00 85.50 610 ASP A CA 1
ATOM 5191 C C . ASP A 1 610 ? -10.618 24.504 21.007 1.00 85.50 610 ASP A C 1
ATOM 5193 O O . ASP A 1 610 ? -10.618 25.124 19.942 1.00 85.50 610 ASP A O 1
ATOM 5197 N N . LYS A 1 611 ? -11.759 24.104 21.599 1.00 88.81 611 LYS A N 1
ATOM 5198 C CA . LYS A 1 611 ? -13.112 24.468 21.128 1.00 88.81 611 LYS A CA 1
ATOM 5199 C C . LYS A 1 611 ? -13.216 25.997 20.948 1.00 88.81 611 LYS A C 1
ATOM 5201 O O . LYS A 1 611 ? -13.747 26.467 19.947 1.00 88.81 611 LYS A O 1
ATOM 5206 N N . ARG A 1 612 ? -12.628 26.802 21.848 1.00 92.38 612 ARG A N 1
ATOM 5207 C CA . ARG A 1 612 ? -12.567 28.269 21.682 1.00 92.38 612 ARG A CA 1
ATOM 5208 C C . ARG A 1 612 ? -11.650 28.726 20.540 1.00 92.38 612 ARG A C 1
ATOM 5210 O O . ARG A 1 612 ? -12.056 29.605 19.787 1.00 92.38 612 ARG A O 1
ATOM 5217 N N . LYS A 1 613 ? -10.454 28.151 20.369 1.00 90.94 613 LYS A N 1
ATOM 5218 C CA . LYS A 1 613 ? -9.572 28.486 19.228 1.00 90.94 613 LYS A CA 1
ATOM 5219 C C . LYS A 1 613 ? -10.268 28.221 17.890 1.00 90.94 613 LYS A C 1
ATOM 5221 O O . LYS A 1 613 ? -10.202 29.061 16.999 1.00 90.94 613 LYS A O 1
ATOM 5226 N N . MET A 1 614 ? -10.966 27.089 17.767 1.00 89.44 614 MET A N 1
ATOM 5227 C CA . MET A 1 614 ? -11.761 26.760 16.578 1.00 89.44 614 MET A CA 1
ATOM 5228 C C . MET A 1 614 ? -12.876 27.788 16.344 1.00 89.44 614 MET A C 1
ATOM 5230 O O . MET A 1 614 ? -13.034 28.264 15.224 1.00 89.44 614 MET A O 1
ATOM 5234 N N . PHE A 1 615 ? -13.590 28.200 17.398 1.00 94.25 615 PHE A N 1
ATOM 5235 C CA . PHE A 1 615 ? -14.583 29.278 17.322 1.00 94.25 615 PHE A CA 1
ATOM 5236 C C . PHE A 1 615 ? -13.970 30.593 16.801 1.00 94.25 615 PHE A C 1
ATOM 5238 O O . PHE A 1 615 ? -14.495 31.196 15.870 1.00 94.25 615 PHE A O 1
ATOM 5245 N N . GLU A 1 616 ? -12.826 31.015 17.347 1.00 94.31 616 GLU A N 1
ATOM 5246 C CA . GLU A 1 616 ? -12.118 32.243 16.945 1.00 94.31 616 GLU A CA 1
ATOM 5247 C C . GLU A 1 616 ? -11.548 32.194 15.512 1.00 94.31 616 GLU A C 1
ATOM 5249 O O . GLU A 1 616 ? -11.343 33.245 14.899 1.00 94.31 616 GLU A O 1
ATOM 5254 N N . LEU A 1 617 ? -11.299 31.000 14.962 1.00 92.81 617 LEU A N 1
ATOM 5255 C CA . LEU A 1 617 ? -10.956 30.806 13.549 1.00 92.81 617 LEU A CA 1
ATOM 5256 C C . LEU A 1 617 ? -12.204 30.875 12.659 1.00 92.81 617 LEU A C 1
ATOM 5258 O O . LEU A 1 617 ? -12.212 31.662 11.711 1.00 92.81 617 LEU A O 1
ATOM 5262 N N . LEU A 1 618 ? -13.277 30.158 13.010 1.00 94.38 618 LEU A N 1
ATOM 5263 C CA . LEU A 1 618 ? -14.550 30.204 12.280 1.00 94.38 618 LEU A CA 1
ATOM 5264 C C . LEU A 1 618 ? -15.141 31.617 12.224 1.00 94.38 618 LEU A C 1
ATOM 5266 O O . LEU A 1 618 ? -15.683 31.998 11.193 1.00 94.38 618 LEU A O 1
ATOM 5270 N N . LEU A 1 619 ? -14.996 32.444 13.268 1.00 95.75 619 LEU A N 1
ATOM 5271 C CA . LEU A 1 619 ? -15.438 33.844 13.203 1.00 95.75 619 LEU A CA 1
ATOM 5272 C C . LEU A 1 619 ? -14.722 34.650 12.099 1.00 95.75 619 LEU A C 1
ATOM 5274 O O . LEU A 1 619 ? -15.331 35.539 11.506 1.00 95.75 619 LEU A O 1
ATOM 5278 N N . LYS A 1 620 ? -13.452 34.354 11.791 1.00 95.62 620 LYS A N 1
ATOM 5279 C CA . LYS A 1 620 ? -12.720 35.030 10.701 1.00 95.62 620 LYS A CA 1
ATOM 5280 C C . LYS A 1 620 ? -13.233 34.582 9.335 1.00 95.62 620 LYS A C 1
ATOM 5282 O O . LYS A 1 620 ? -13.414 35.417 8.453 1.00 95.62 620 LYS A O 1
ATOM 5287 N N . GLU A 1 621 ? -13.506 33.287 9.191 1.00 94.25 621 GLU A N 1
ATOM 5288 C CA . GLU A 1 621 ? -14.107 32.710 7.987 1.00 94.25 621 GLU A CA 1
ATOM 5289 C C . GLU A 1 621 ? -15.519 33.263 7.747 1.00 94.25 621 GLU A C 1
ATOM 5291 O O . GLU A 1 621 ? -15.795 33.771 6.665 1.00 94.25 621 GLU A O 1
ATOM 5296 N N . ILE A 1 622 ? -16.377 33.287 8.775 1.00 96.19 622 ILE A N 1
ATOM 5297 C CA . ILE A 1 622 ? -17.713 33.902 8.711 1.00 96.19 622 ILE A CA 1
ATOM 5298 C C . ILE A 1 622 ? -17.606 35.360 8.259 1.00 96.19 622 ILE A C 1
ATOM 5300 O O . ILE A 1 622 ? -18.304 35.754 7.329 1.00 96.19 622 ILE A O 1
ATOM 5304 N N . ASN A 1 623 ? -16.718 36.159 8.858 1.00 96.94 623 ASN A N 1
ATOM 5305 C CA . ASN A 1 623 ? -16.549 37.556 8.458 1.00 96.94 623 ASN A CA 1
ATOM 5306 C C . ASN A 1 623 ? -16.130 37.687 6.980 1.00 96.94 623 ASN A C 1
ATOM 5308 O O . ASN A 1 623 ? -16.643 38.558 6.280 1.00 96.94 623 ASN A O 1
ATOM 5312 N N . SER A 1 624 ? -15.221 36.829 6.503 1.00 96.38 624 SER A N 1
ATOM 5313 C CA . SER A 1 624 ? -14.818 36.788 5.091 1.00 96.38 624 SER A CA 1
ATOM 5314 C C . SER A 1 624 ? -16.007 36.454 4.188 1.00 96.38 624 SER A C 1
ATOM 5316 O O . SER A 1 624 ? -16.313 37.204 3.263 1.00 96.38 624 SER A O 1
ATOM 5318 N N . ASN A 1 625 ? -16.732 35.382 4.506 1.00 96.06 625 ASN A N 1
ATOM 5319 C CA . ASN A 1 625 ? -17.848 34.892 3.703 1.00 96.06 625 ASN A CA 1
ATOM 5320 C C . ASN A 1 625 ? -19.028 35.880 3.687 1.00 96.06 625 ASN A C 1
ATOM 5322 O O . ASN A 1 625 ? -19.710 35.998 2.671 1.00 96.06 625 ASN A O 1
ATOM 5326 N N . LEU A 1 626 ? -19.250 36.638 4.768 1.00 96.88 626 LEU A N 1
ATOM 5327 C CA . LEU A 1 626 ? -20.253 37.707 4.813 1.00 96.88 626 LEU A CA 1
ATOM 5328 C C . LEU A 1 626 ? -19.880 38.901 3.920 1.00 96.88 626 LEU A C 1
ATOM 5330 O O . LEU A 1 626 ? -20.759 39.431 3.241 1.00 96.88 626 LEU A O 1
ATOM 5334 N N . GLU A 1 627 ? -18.608 39.317 3.875 1.00 96.94 627 GLU A N 1
ATOM 5335 C CA . GLU A 1 627 ? -18.167 40.346 2.918 1.00 96.94 627 GLU A CA 1
ATOM 5336 C C . GLU A 1 627 ? -18.233 39.827 1.469 1.00 96.94 627 GLU A C 1
ATOM 5338 O O . GLU A 1 627 ? -18.618 40.580 0.574 1.00 96.94 627 GLU A O 1
ATOM 5343 N N . THR A 1 628 ? -17.964 38.534 1.230 1.00 95.06 628 THR A N 1
ATOM 5344 C CA . THR A 1 628 ? -18.187 37.903 -0.083 1.00 95.06 628 THR A CA 1
ATOM 5345 C C . THR A 1 628 ? -19.667 37.899 -0.467 1.00 95.06 628 THR A C 1
ATOM 5347 O O . THR A 1 628 ? -19.996 38.362 -1.551 1.00 95.06 628 THR A O 1
ATOM 5350 N N . LEU A 1 629 ? -20.589 37.463 0.401 1.00 95.81 629 LEU A N 1
ATOM 5351 C CA . LEU A 1 629 ? -22.033 37.540 0.114 1.00 95.81 629 LEU A CA 1
ATOM 5352 C C . LEU A 1 629 ? -22.467 38.979 -0.211 1.00 95.81 629 LEU A C 1
ATOM 5354 O O . LEU A 1 629 ? -23.268 39.203 -1.113 1.00 95.81 629 LEU A O 1
ATOM 5358 N N . LYS A 1 630 ? -21.920 39.967 0.496 1.00 96.62 630 LYS A N 1
ATOM 5359 C CA . LYS A 1 630 ? -22.262 41.388 0.355 1.00 96.62 630 LYS A CA 1
ATOM 5360 C C . LYS A 1 630 ? -21.746 42.043 -0.935 1.00 96.62 630 LYS A C 1
ATOM 5362 O O . LYS A 1 630 ? -22.258 43.106 -1.289 1.00 96.62 630 LYS A O 1
ATOM 5367 N N . SER A 1 631 ? -20.787 41.441 -1.646 1.00 96.12 631 SER A N 1
ATOM 5368 C CA . SER A 1 631 ? -20.276 41.977 -2.919 1.00 96.12 631 SER A CA 1
ATOM 5369 C C . SER A 1 631 ? -21.109 41.584 -4.149 1.00 96.12 631 SER A C 1
ATOM 5371 O O . SER A 1 631 ? -21.039 42.281 -5.162 1.00 96.12 631 SER A O 1
ATOM 5373 N N . TYR A 1 632 ? -21.921 40.523 -4.071 1.00 96.75 632 TYR A N 1
ATOM 5374 C CA . TYR A 1 632 ? -22.718 40.028 -5.199 1.00 96.75 632 TYR A CA 1
ATOM 5375 C C . TYR A 1 632 ? -24.101 40.689 -5.328 1.00 96.75 632 TYR A C 1
ATOM 5377 O O . TYR A 1 632 ? -24.744 41.083 -4.352 1.00 96.75 632 TYR A O 1
ATOM 5385 N N . ASN A 1 633 ? -24.593 40.750 -6.570 1.00 96.94 633 ASN A N 1
ATOM 5386 C CA . ASN A 1 633 ? -25.965 41.131 -6.897 1.00 96.94 633 ASN A CA 1
ATOM 5387 C C . ASN A 1 633 ? -26.870 39.888 -6.923 1.00 96.94 633 ASN A C 1
ATOM 5389 O O . ASN A 1 633 ? -26.969 39.182 -7.929 1.00 96.94 633 ASN A O 1
ATOM 5393 N N . PHE A 1 634 ? -27.576 39.638 -5.822 1.00 96.31 634 PHE A N 1
ATOM 5394 C CA . PHE A 1 634 ? -28.454 38.474 -5.675 1.00 96.31 634 PHE A CA 1
ATOM 5395 C C . PHE A 1 634 ? -29.610 38.438 -6.686 1.00 96.31 634 PHE A C 1
ATOM 5397 O O . PHE A 1 634 ? -30.055 37.352 -7.044 1.00 96.31 634 PHE A O 1
ATOM 5404 N N . THR A 1 635 ? -30.076 39.586 -7.194 1.00 94.88 635 THR A N 1
ATOM 5405 C CA . THR A 1 635 ? -31.136 39.616 -8.221 1.00 94.88 635 THR A CA 1
ATOM 5406 C C . THR A 1 635 ? -30.632 39.349 -9.639 1.00 94.88 635 THR A C 1
ATOM 5408 O O . THR A 1 635 ? -31.429 38.971 -10.491 1.00 94.88 635 THR A O 1
ATOM 5411 N N . GLU A 1 636 ? -29.331 39.501 -9.900 1.00 95.06 636 GLU A N 1
ATOM 5412 C CA . GLU A 1 636 ? -28.704 39.065 -11.158 1.00 95.06 636 GLU A CA 1
ATOM 5413 C C . GLU A 1 636 ? -28.322 37.580 -11.107 1.00 95.06 636 GLU A C 1
ATOM 5415 O O . GLU A 1 636 ? -28.515 36.872 -12.094 1.00 95.06 636 GLU A O 1
ATOM 5420 N N . LEU A 1 637 ? -27.849 37.089 -9.953 1.00 92.50 637 LEU A N 1
ATOM 5421 C CA . LEU A 1 637 ? -27.547 35.666 -9.746 1.00 92.50 637 LEU A CA 1
ATOM 5422 C C . LEU A 1 637 ? -28.809 34.788 -9.711 1.00 92.50 637 LEU A C 1
ATOM 5424 O O . LEU A 1 637 ? -28.834 33.715 -10.312 1.00 92.50 637 LEU A O 1
ATOM 5428 N N . TYR A 1 638 ? -29.856 35.242 -9.016 1.00 95.88 638 TYR A N 1
ATOM 5429 C CA . TYR A 1 638 ? -31.057 34.455 -8.717 1.00 95.88 638 TYR A CA 1
ATOM 5430 C C . TYR A 1 638 ? -32.344 35.237 -9.065 1.00 95.88 638 TYR A C 1
ATOM 5432 O O . TYR A 1 638 ? -33.164 35.517 -8.185 1.00 95.88 638 TYR A O 1
ATOM 5440 N N . PRO A 1 639 ? -32.567 35.605 -10.345 1.00 95.31 639 PRO A N 1
ATOM 5441 C CA . PRO A 1 639 ? -33.642 36.518 -10.767 1.00 95.31 639 PRO A CA 1
ATOM 5442 C C . PRO A 1 639 ? -35.073 36.003 -10.527 1.00 95.31 639 PRO A C 1
ATOM 5444 O O . PRO A 1 639 ? -36.032 36.758 -10.682 1.00 95.31 639 PRO A O 1
ATOM 5447 N N . SER A 1 640 ? -35.238 34.729 -10.167 1.00 96.12 640 SER A N 1
ATOM 5448 C CA . SER A 1 640 ? -36.514 34.095 -9.818 1.00 96.12 640 SER A CA 1
ATOM 5449 C C . SER A 1 640 ? -36.786 33.998 -8.309 1.00 96.12 640 SER A C 1
ATOM 5451 O O . SER A 1 640 ? -37.866 33.542 -7.936 1.00 96.12 640 SER A O 1
ATOM 5453 N N . PHE A 1 641 ? -35.848 34.391 -7.439 1.00 96.88 641 PHE A N 1
ATOM 5454 C CA . PHE A 1 641 ? -35.928 34.150 -5.993 1.00 96.88 641 PHE A CA 1
ATOM 5455 C C . PHE A 1 641 ? -36.344 35.401 -5.198 1.00 96.88 641 PHE A C 1
ATOM 5457 O O . PHE A 1 641 ? -35.744 36.470 -5.329 1.00 96.88 641 PHE A O 1
ATOM 5464 N N . ASN A 1 642 ? -37.363 35.282 -4.335 1.00 96.62 642 ASN A N 1
ATOM 5465 C CA . ASN A 1 642 ? -37.885 36.416 -3.566 1.00 96.62 642 ASN A CA 1
ATOM 5466 C C . ASN A 1 642 ? -37.153 36.607 -2.225 1.00 96.62 642 ASN A C 1
ATOM 5468 O O . ASN A 1 642 ? -37.679 36.293 -1.157 1.00 96.62 642 ASN A O 1
ATOM 5472 N N . PHE A 1 643 ? -35.961 37.206 -2.264 1.00 96.44 643 PHE A N 1
ATOM 5473 C CA . PHE A 1 643 ? -35.146 37.487 -1.069 1.00 96.44 643 PHE A CA 1
ATOM 5474 C C . PHE A 1 643 ? -35.847 38.286 0.044 1.00 96.44 643 PHE A C 1
ATOM 5476 O O . PHE A 1 643 ? -35.393 38.252 1.181 1.00 96.44 643 PHE A O 1
ATOM 5483 N N . LYS A 1 644 ? -36.938 39.010 -0.241 1.00 95.44 644 LYS A N 1
ATOM 5484 C CA . LYS A 1 644 ? -37.690 39.759 0.786 1.00 95.44 644 LYS A CA 1
ATOM 5485 C C . LYS A 1 644 ? -38.684 38.904 1.575 1.00 95.44 644 LYS A C 1
ATOM 5487 O O . LYS A 1 644 ? -39.193 39.371 2.590 1.00 95.44 644 LYS A O 1
ATOM 5492 N N . GLU A 1 645 ? -38.986 37.708 1.082 1.00 95.75 645 GLU A N 1
ATOM 5493 C CA . GLU A 1 645 ? -39.965 36.773 1.645 1.00 95.75 645 GLU A CA 1
ATOM 5494 C C . GLU A 1 645 ? -39.266 35.513 2.168 1.00 95.75 645 GLU A C 1
ATOM 5496 O O . GLU A 1 645 ? -39.512 35.114 3.301 1.00 95.75 645 GLU A O 1
ATOM 5501 N N . GLU A 1 646 ? -38.329 34.966 1.387 1.00 96.62 646 GLU A N 1
ATOM 5502 C CA . GLU A 1 646 ? -37.663 33.683 1.660 1.00 96.62 646 GLU A CA 1
ATOM 5503 C C . GLU A 1 646 ? -36.350 33.815 2.467 1.00 96.62 646 GLU A C 1
ATOM 5505 O O . GLU A 1 646 ? -35.977 32.887 3.175 1.00 96.62 646 GLU A O 1
ATOM 5510 N N . LEU A 1 647 ? -35.637 34.951 2.367 1.00 96.88 647 LEU A N 1
ATOM 5511 C CA . LEU A 1 647 ? -34.394 35.247 3.119 1.00 96.88 647 LEU A CA 1
ATOM 5512 C C . LEU A 1 647 ? -34.323 36.720 3.605 1.00 96.88 647 LEU A C 1
ATOM 5514 O O . LEU A 1 647 ? -33.341 37.426 3.326 1.00 96.88 647 LEU A O 1
ATOM 5518 N N . PRO A 1 648 ? -35.356 37.239 4.304 1.00 96.50 648 PRO A N 1
ATOM 5519 C CA . PRO A 1 648 ? -35.427 38.645 4.720 1.00 96.50 648 PRO A CA 1
ATOM 5520 C C . PRO A 1 648 ? -34.247 39.097 5.599 1.00 96.50 648 PRO A C 1
ATOM 5522 O O . PRO A 1 648 ? -33.878 40.277 5.579 1.00 96.50 648 PRO A O 1
ATOM 5525 N N . GLU A 1 649 ? -33.622 38.180 6.341 1.00 95.19 649 GLU A N 1
ATOM 5526 C CA . GLU A 1 649 ? -32.448 38.431 7.179 1.00 95.19 649 GLU A CA 1
ATOM 5527 C C . GLU A 1 649 ? -31.235 38.930 6.373 1.00 95.19 649 GLU A C 1
ATOM 5529 O O . GLU A 1 649 ? -30.485 39.782 6.860 1.00 95.19 649 GLU A O 1
ATOM 5534 N N . LEU A 1 650 ? -31.102 38.511 5.106 1.00 96.25 650 LEU A N 1
ATOM 5535 C CA . LEU A 1 650 ? -30.033 38.933 4.190 1.00 96.25 650 LEU A CA 1
ATOM 5536 C C . LEU A 1 650 ? -30.191 40.393 3.709 1.00 96.25 650 LEU A C 1
ATOM 5538 O O . LEU A 1 650 ? -29.300 40.920 3.037 1.00 96.25 650 LEU A O 1
ATOM 5542 N N . LYS A 1 651 ? -31.294 41.077 4.064 1.00 96.62 651 LYS A N 1
ATOM 5543 C CA . LYS A 1 651 ? -31.527 42.521 3.840 1.00 96.62 651 LYS A CA 1
ATOM 5544 C C . LYS A 1 651 ? -31.234 42.962 2.389 1.00 96.62 651 LYS A C 1
ATOM 5546 O O . LYS A 1 651 ? -30.669 44.034 2.158 1.00 96.62 651 LYS A O 1
ATOM 5551 N N . VAL A 1 652 ? -31.588 42.125 1.408 1.00 97.12 652 VAL A N 1
ATOM 5552 C CA . VAL A 1 652 ? -31.370 42.390 -0.026 1.00 97.12 652 VAL A CA 1
ATOM 5553 C C . VAL A 1 652 ? -32.250 43.554 -0.487 1.00 97.12 652 VAL A C 1
ATOM 5555 O O . VAL A 1 652 ? -33.454 43.604 -0.230 1.00 97.12 652 VAL A O 1
ATOM 5558 N N . SER A 1 653 ? -31.624 44.525 -1.144 1.00 96.62 653 SER A N 1
ATOM 5559 C CA . SER A 1 653 ? -32.240 45.779 -1.584 1.00 96.62 653 SER A CA 1
ATOM 5560 C C . SER A 1 653 ? -32.744 45.694 -3.034 1.00 96.62 653 SER A C 1
ATOM 5562 O O . SER A 1 653 ? -32.443 44.739 -3.739 1.00 96.62 653 SER A O 1
ATOM 5564 N N . ASP A 1 654 ? -33.510 46.683 -3.509 1.00 95.12 654 ASP A N 1
ATOM 5565 C CA . ASP A 1 654 ? -34.139 46.675 -4.849 1.00 95.12 654 ASP A CA 1
ATOM 5566 C C . ASP A 1 654 ? -33.147 46.646 -6.033 1.00 95.12 654 ASP A C 1
ATOM 5568 O O . ASP A 1 654 ? -33.549 46.466 -7.176 1.00 95.12 654 ASP A O 1
ATOM 5572 N N . ASN A 1 655 ? -31.853 46.823 -5.758 1.00 95.50 655 ASN A N 1
ATOM 5573 C CA . ASN A 1 655 ? -30.739 46.665 -6.696 1.00 95.50 655 ASN A CA 1
ATOM 5574 C C . ASN A 1 655 ? -29.970 45.338 -6.510 1.00 95.50 655 ASN A C 1
ATOM 5576 O O . ASN A 1 655 ? -28.828 45.240 -6.947 1.00 95.50 655 ASN A O 1
ATOM 5580 N N . GLY A 1 656 ? -30.525 44.384 -5.760 1.00 95.31 656 GLY A N 1
ATOM 5581 C CA . GLY A 1 656 ? -29.952 43.064 -5.490 1.00 95.31 656 GLY A CA 1
ATOM 5582 C C . GLY A 1 656 ? -28.743 43.005 -4.558 1.00 95.31 656 GLY A C 1
ATOM 5583 O O . GLY A 1 656 ? -28.327 41.911 -4.193 1.00 95.31 656 GLY A O 1
ATOM 5584 N N . ILE A 1 657 ? -28.197 44.142 -4.125 1.00 97.19 657 ILE A N 1
ATOM 5585 C CA . ILE A 1 657 ? -27.088 44.179 -3.163 1.00 97.19 657 ILE A CA 1
ATOM 5586 C C . ILE A 1 657 ? -27.621 43.981 -1.736 1.00 97.19 657 ILE A C 1
ATOM 5588 O O . ILE A 1 657 ? -28.621 44.594 -1.339 1.00 97.19 657 ILE A O 1
ATOM 5592 N N . SER A 1 658 ? -26.944 43.143 -0.950 1.00 97.25 658 SER A N 1
ATOM 5593 C CA . SER A 1 658 ? -27.247 42.936 0.471 1.00 97.25 658 SER A CA 1
ATOM 5594 C C . SER A 1 658 ? -26.872 44.158 1.322 1.00 97.25 658 SER A C 1
ATOM 5596 O O . SER A 1 658 ? -25.817 44.766 1.145 1.00 97.25 658 SER A O 1
ATOM 5598 N N . LYS A 1 659 ? -27.735 44.516 2.281 1.00 97.62 659 LYS A N 1
ATOM 5599 C CA . LYS A 1 659 ? -27.507 45.595 3.262 1.00 97.62 659 LYS A CA 1
ATOM 5600 C C . LYS A 1 659 ? -27.309 45.057 4.684 1.00 97.62 659 LYS A C 1
ATOM 5602 O O . LYS A 1 659 ? -27.754 45.674 5.654 1.00 97.62 659 LYS A O 1
ATOM 5607 N N . ILE A 1 660 ? -26.661 43.898 4.816 1.00 97.44 660 ILE A N 1
ATOM 5608 C CA . ILE A 1 660 ? -26.260 43.354 6.118 1.00 97.44 660 ILE A CA 1
ATOM 5609 C C . ILE A 1 660 ? -25.216 44.235 6.816 1.00 97.44 660 ILE A C 1
ATOM 5611 O O . ILE A 1 660 ? -24.316 44.797 6.191 1.00 97.44 660 ILE A O 1
ATOM 5615 N N . ASN A 1 661 ? -25.336 44.322 8.141 1.00 97.50 661 ASN A N 1
ATOM 5616 C CA . ASN A 1 661 ? -24.362 44.964 9.012 1.00 97.50 661 ASN A CA 1
ATOM 5617 C C . ASN A 1 661 ? -23.490 43.875 9.646 1.00 97.50 661 ASN A C 1
ATOM 5619 O O . ASN A 1 661 ? -23.930 43.164 10.549 1.00 97.50 661 ASN A O 1
ATOM 5623 N N . ILE A 1 662 ? -22.273 43.709 9.132 1.00 97.31 662 ILE A N 1
ATOM 5624 C CA . ILE A 1 662 ? -21.420 42.572 9.493 1.00 97.31 662 ILE A CA 1
ATOM 5625 C C . ILE A 1 662 ? -20.917 42.703 10.934 1.00 97.31 662 ILE A C 1
ATOM 5627 O O . ILE A 1 662 ? -20.922 41.714 11.654 1.00 97.31 662 ILE A O 1
ATOM 5631 N N . GLU A 1 663 ? -20.621 43.911 11.423 1.00 97.06 663 GLU A N 1
ATOM 5632 C CA . GLU A 1 663 ? -20.231 44.120 12.827 1.00 97.06 663 GLU A CA 1
ATOM 5633 C C . GLU A 1 663 ? -21.327 43.677 13.819 1.00 97.06 663 GLU A C 1
ATOM 5635 O O . GLU A 1 663 ? -21.028 43.077 14.849 1.00 97.06 663 GLU A O 1
ATOM 5640 N N . GLU A 1 664 ? -22.597 43.935 13.496 1.00 96.44 664 GLU A N 1
ATOM 5641 C CA . GLU A 1 664 ? -23.783 43.559 14.288 1.00 96.44 664 GLU A CA 1
ATOM 5642 C C . GLU A 1 664 ? -24.014 42.036 14.286 1.00 96.44 664 GLU A C 1
ATOM 5644 O O . GLU A 1 664 ? -24.285 41.441 15.335 1.00 96.44 664 GLU A O 1
ATOM 5649 N N . ILE A 1 665 ? -23.821 41.393 13.129 1.00 96.75 665 ILE A N 1
ATOM 5650 C CA . ILE A 1 665 ? -23.892 39.932 12.961 1.00 96.75 665 ILE A CA 1
ATOM 5651 C C . ILE A 1 665 ? -22.733 39.237 13.698 1.00 96.75 665 ILE A C 1
ATOM 5653 O O . ILE A 1 665 ? -22.946 38.251 14.403 1.00 96.75 665 ILE A O 1
ATOM 5657 N N . MET A 1 666 ? -21.512 39.771 13.615 1.00 96.62 666 MET A N 1
ATOM 5658 C CA . MET A 1 666 ? -20.347 39.208 14.306 1.00 96.62 666 MET A CA 1
ATOM 5659 C C . MET A 1 666 ? -20.448 39.347 15.833 1.00 96.62 666 MET A C 1
ATOM 5661 O O . MET A 1 666 ? -20.052 38.433 16.553 1.00 96.62 666 MET A O 1
ATOM 5665 N N . GLN A 1 667 ? -21.038 40.433 16.346 1.00 95.56 667 GLN A N 1
ATOM 5666 C CA . GLN A 1 667 ? -21.286 40.628 17.787 1.00 95.56 667 GLN A CA 1
ATOM 5667 C C . GLN A 1 667 ? -22.364 39.696 18.375 1.00 95.56 667 GLN A C 1
ATOM 5669 O O . GLN A 1 667 ? -22.465 39.563 19.603 1.00 95.56 667 GLN A O 1
ATOM 5674 N N . SER A 1 668 ? -23.194 39.068 17.536 1.00 94.75 668 SER A N 1
ATOM 5675 C CA . SER A 1 668 ? -24.254 38.159 17.991 1.00 94.75 668 SER A CA 1
ATOM 5676 C C . SER A 1 668 ? -23.778 36.707 18.164 1.00 94.75 668 SER A C 1
ATOM 5678 O O . SER A 1 668 ? -24.323 36.015 19.028 1.00 94.75 668 SER A O 1
ATOM 5680 N N . PHE A 1 669 ? -22.713 36.270 17.477 1.00 93.81 669 PHE A N 1
ATOM 5681 C CA . PHE A 1 669 ? -22.062 34.976 17.738 1.00 93.81 669 PHE A CA 1
ATOM 5682 C C . PHE A 1 669 ? -21.318 34.979 19.085 1.00 93.81 669 PHE A C 1
ATOM 5684 O O . PHE A 1 669 ? -20.485 35.845 19.354 1.00 93.81 669 PHE A O 1
ATOM 5691 N N . LYS A 1 670 ? -21.606 33.999 19.953 1.00 92.31 670 LYS A N 1
ATOM 5692 C CA . LYS A 1 670 ? -21.062 33.915 21.323 1.00 92.31 670 LYS A CA 1
ATOM 5693 C C . LYS A 1 670 ? -20.647 32.488 21.680 1.00 92.31 670 LYS A C 1
ATOM 5695 O O . LYS A 1 670 ? -21.319 31.531 21.309 1.00 92.31 670 LYS A O 1
ATOM 5700 N N . PHE A 1 671 ? -19.567 32.368 22.449 1.00 91.25 671 PHE A N 1
ATOM 5701 C CA . PHE A 1 671 ? -19.047 31.101 22.966 1.00 91.25 671 PHE A CA 1
ATOM 5702 C C . PHE A 1 671 ? -19.331 30.984 24.473 1.00 91.25 671 PHE A C 1
ATOM 5704 O O . PHE A 1 671 ? -18.640 31.612 25.279 1.00 91.25 671 PHE A O 1
ATOM 5711 N N . ASP A 1 672 ? -20.325 30.181 24.872 1.00 91.62 672 ASP A N 1
ATOM 5712 C CA . ASP A 1 672 ? -20.482 29.752 26.271 1.00 91.62 672 ASP A CA 1
ATOM 5713 C C . ASP A 1 672 ? -19.781 28.405 26.479 1.00 91.62 672 ASP A C 1
ATOM 5715 O O . ASP A 1 672 ? -20.266 27.361 26.046 1.00 91.62 672 ASP A O 1
ATOM 5719 N N . GLY A 1 673 ? -18.654 28.414 27.196 1.00 88.25 673 GLY A N 1
ATOM 5720 C CA . GLY A 1 673 ? -17.921 27.189 27.522 1.00 88.25 673 GLY A CA 1
ATOM 5721 C C . GLY A 1 673 ? -18.811 26.102 28.134 1.00 88.25 673 GLY A C 1
ATOM 5722 O O . GLY A 1 673 ? -18.690 24.949 27.746 1.00 88.25 673 GLY A O 1
ATOM 5723 N N . LYS A 1 674 ? -19.796 26.462 28.969 1.00 89.88 674 LYS A N 1
ATOM 5724 C CA . LYS A 1 674 ? -20.698 25.507 29.645 1.00 89.88 674 LYS A CA 1
ATOM 5725 C C . LYS A 1 674 ? -21.761 24.891 28.742 1.00 89.88 674 LYS A C 1
ATOM 5727 O O . LYS A 1 674 ? -22.508 24.014 29.188 1.00 89.88 674 LYS A O 1
ATOM 5732 N N . GLU A 1 675 ? -21.904 25.397 27.526 1.00 89.31 675 GLU A N 1
ATOM 5733 C CA . GLU A 1 675 ? -22.779 24.846 26.497 1.00 89.31 675 GLU A CA 1
ATOM 5734 C C . GLU A 1 675 ? -21.992 23.868 25.616 1.00 89.31 675 GLU A C 1
ATOM 5736 O O . GLU A 1 675 ? -22.420 22.732 25.421 1.00 89.31 675 GLU A O 1
ATOM 5741 N N . TYR A 1 676 ? -20.786 24.266 25.201 1.00 86.56 676 TYR A N 1
ATOM 5742 C CA . TYR A 1 676 ? -19.854 23.454 24.409 1.00 86.56 676 TYR A CA 1
ATOM 5743 C C . TYR A 1 676 ? -19.122 22.361 25.232 1.00 86.56 676 TYR A C 1
ATOM 5745 O O . TYR A 1 676 ? -18.582 21.415 24.661 1.00 86.56 676 TYR A O 1
ATOM 5753 N N . GLU A 1 677 ? -19.132 22.450 26.568 1.00 84.06 677 GLU A N 1
ATOM 5754 C CA . GLU A 1 677 ? -18.773 21.375 27.519 1.00 84.06 677 GLU A CA 1
ATOM 5755 C C . GLU A 1 677 ? -19.800 20.230 27.538 1.00 84.06 677 GLU A C 1
ATOM 5757 O O . GLU A 1 677 ? -19.476 19.128 27.962 1.00 84.06 677 GLU A O 1
ATOM 5762 N N . LYS A 1 678 ? -21.052 20.483 27.131 1.00 84.56 678 LYS A N 1
ATOM 5763 C CA . LYS A 1 678 ? -22.158 19.504 27.196 1.00 84.56 678 LYS A CA 1
ATOM 5764 C C . LYS A 1 678 ? -22.515 18.902 25.840 1.00 84.56 678 LYS A C 1
ATOM 5766 O O . LYS A 1 678 ? -23.552 18.250 25.718 1.00 84.56 678 LYS A O 1
ATOM 5771 N N . LYS A 1 679 ? -21.711 19.195 24.822 1.00 82.00 679 LYS A N 1
ATOM 5772 C CA . LYS A 1 679 ? -21.898 18.719 23.460 1.00 82.00 679 LYS A CA 1
ATOM 5773 C C . LYS A 1 679 ? -20.623 18.051 22.984 1.00 82.00 679 LYS A C 1
ATOM 5775 O O . LYS A 1 679 ? -19.576 18.691 22.865 1.00 82.00 679 LYS A O 1
ATOM 5780 N N . ASP A 1 680 ? -20.771 16.772 22.688 1.00 78.50 680 ASP A N 1
ATOM 5781 C CA . ASP A 1 680 ? -19.847 16.035 21.851 1.00 78.50 680 ASP A CA 1
ATOM 5782 C C . ASP A 1 680 ? -20.083 16.511 20.412 1.00 78.50 680 ASP A C 1
ATOM 5784 O O . ASP A 1 680 ? -21.224 16.566 19.948 1.00 78.50 680 ASP A O 1
ATOM 5788 N N . PHE A 1 681 ? -19.016 16.913 19.729 1.00 81.19 681 PHE A N 1
ATOM 5789 C CA . PHE A 1 681 ? -19.050 17.328 18.328 1.00 81.19 681 PHE A CA 1
ATOM 5790 C C . PHE A 1 681 ? -18.120 16.392 17.565 1.00 81.19 681 PHE A C 1
ATOM 5792 O O . PHE A 1 681 ? -16.944 16.309 17.931 1.00 81.19 681 PHE A O 1
ATOM 5799 N N . ASN A 1 682 ? -18.589 15.716 16.513 1.00 73.31 682 ASN A N 1
ATOM 5800 C CA . ASN A 1 682 ? -17.657 15.008 15.645 1.00 73.31 682 ASN A CA 1
ATOM 5801 C C . ASN A 1 682 ? -16.839 16.036 14.847 1.00 73.31 682 ASN A C 1
ATOM 5803 O O . ASN A 1 682 ? -17.395 16.857 14.112 1.00 73.31 682 ASN A O 1
ATOM 5807 N N . TYR A 1 683 ? -15.515 15.989 15.002 1.00 69.06 683 TYR A N 1
ATOM 5808 C CA . TYR A 1 683 ? -14.594 16.837 14.250 1.00 69.06 683 TYR A CA 1
ATOM 5809 C C . TYR A 1 683 ? -14.632 16.509 12.752 1.00 69.06 683 TYR A C 1
ATOM 5811 O O . TYR A 1 683 ? -14.618 17.430 11.939 1.00 69.06 683 TYR A O 1
ATOM 5819 N N . GLU A 1 684 ? -14.747 15.220 12.394 1.00 65.31 684 GLU A N 1
ATOM 5820 C CA . GLU A 1 684 ? -14.811 14.773 10.996 1.00 65.31 684 GLU A CA 1
ATOM 5821 C C . GLU A 1 684 ? -15.973 15.459 10.262 1.00 65.31 684 GLU A C 1
ATOM 5823 O O . GLU A 1 684 ? -15.770 16.055 9.213 1.00 65.31 684 GLU A O 1
ATOM 5828 N N . ASN A 1 685 ? -17.173 15.442 10.856 1.00 63.88 685 ASN A N 1
ATOM 5829 C CA . ASN A 1 685 ? -18.443 15.810 10.215 1.00 63.88 685 ASN A CA 1
ATOM 5830 C C . ASN A 1 685 ? -18.743 17.322 10.146 1.00 63.88 685 ASN A C 1
ATOM 5832 O O . ASN A 1 685 ? -19.839 17.701 9.729 1.00 63.88 685 ASN A O 1
ATOM 5836 N N . LYS A 1 686 ? -17.821 18.198 10.579 1.00 84.31 686 LYS A N 1
ATOM 5837 C CA . LYS A 1 686 ? -18.068 19.647 10.764 1.00 84.31 686 LYS A CA 1
ATOM 5838 C C . LYS A 1 686 ? -19.213 19.983 11.751 1.00 84.31 686 LYS A C 1
ATOM 5840 O O . LYS A 1 686 ? -19.676 21.123 11.771 1.00 84.31 686 LYS A O 1
ATOM 5845 N N . ASP A 1 687 ? -19.618 19.069 12.644 1.00 85.25 687 ASP A N 1
ATOM 5846 C CA . ASP A 1 687 ? -20.714 19.275 13.620 1.00 85.25 687 ASP A CA 1
ATOM 5847 C C . ASP A 1 687 ? -20.565 20.590 14.415 1.00 85.25 687 ASP A C 1
ATOM 5849 O O . ASP A 1 687 ? -21.523 21.338 14.625 1.00 85.25 687 ASP A O 1
ATOM 5853 N N . PHE A 1 688 ? -19.336 20.882 14.854 1.00 88.75 688 PHE A N 1
ATOM 5854 C CA . PHE A 1 688 ? -18.986 22.097 15.594 1.00 88.75 688 PHE A CA 1
ATOM 5855 C C . PHE A 1 688 ? -19.217 23.371 14.769 1.00 88.75 688 PHE A C 1
ATOM 5857 O O . PHE A 1 688 ? -19.738 24.363 15.274 1.00 88.75 688 PHE A O 1
ATOM 5864 N N . GLU A 1 689 ? -18.852 23.337 13.493 1.00 92.56 689 GLU A N 1
ATOM 5865 C CA . GLU A 1 689 ? -18.968 24.449 12.553 1.00 92.56 689 GLU A CA 1
ATOM 5866 C C . GLU A 1 689 ? -20.434 24.733 12.201 1.00 92.56 689 GLU A C 1
ATOM 5868 O O . GLU A 1 689 ? -20.893 25.869 12.349 1.00 92.56 689 GLU A O 1
ATOM 5873 N N . LEU A 1 690 ? -21.199 23.685 11.872 1.00 93.06 690 LEU A N 1
ATOM 5874 C CA . LEU A 1 690 ? -22.650 23.775 11.684 1.00 93.06 690 LEU A CA 1
ATOM 5875 C C . LEU A 1 690 ? -23.338 24.370 12.917 1.00 93.06 690 LEU A C 1
ATOM 5877 O O . LEU A 1 690 ? -24.230 25.212 12.786 1.00 93.06 690 LEU A O 1
ATOM 5881 N N . TYR A 1 691 ? -22.894 23.986 14.119 1.00 92.06 691 TYR A N 1
ATOM 5882 C CA . TYR A 1 691 ? -23.427 24.548 15.353 1.00 92.06 691 TYR A CA 1
ATOM 5883 C C . TYR A 1 691 ? -23.101 26.034 15.519 1.00 92.06 691 TYR A C 1
ATOM 5885 O O . TYR A 1 691 ? -23.984 26.821 15.865 1.00 92.06 691 TYR A O 1
ATOM 5893 N N . VAL A 1 692 ? -21.862 26.449 15.235 1.00 93.94 692 VAL A N 1
ATOM 5894 C CA . VAL A 1 692 ? -21.465 27.865 15.276 1.00 93.94 692 VAL A CA 1
ATOM 5895 C C . VAL A 1 692 ? -22.360 28.710 14.367 1.00 93.94 692 VAL A C 1
ATOM 5897 O O . VAL A 1 692 ? -22.865 29.734 14.829 1.00 93.94 692 VAL A O 1
ATOM 5900 N N . TYR A 1 693 ? -22.646 28.257 13.143 1.00 94.50 693 TYR A N 1
ATOM 5901 C CA . TYR A 1 693 ? -23.498 28.982 12.191 1.00 94.50 693 TYR A CA 1
ATOM 5902 C C . TYR A 1 693 ? -24.975 29.101 12.616 1.00 94.50 693 TYR A C 1
ATOM 5904 O O . TYR A 1 693 ? -25.635 30.069 12.237 1.00 94.50 693 TYR A O 1
ATOM 5912 N N . GLN A 1 694 ? -25.490 28.171 13.429 1.00 92.75 694 GLN A N 1
ATOM 5913 C CA . GLN A 1 694 ? -26.861 28.210 13.970 1.00 92.75 694 GLN A CA 1
ATOM 5914 C C . GLN A 1 694 ? -27.026 29.131 15.190 1.00 92.75 694 GLN A C 1
ATOM 5916 O O . GLN A 1 694 ? -28.144 29.538 15.512 1.00 92.75 694 GLN A O 1
ATOM 5921 N N . ASN A 1 695 ? -25.942 29.441 15.912 1.00 91.50 695 ASN A N 1
ATOM 5922 C CA . ASN A 1 695 ? -26.034 30.125 17.209 1.00 91.50 695 ASN A CA 1
ATOM 5923 C C . ASN A 1 695 ? -26.555 31.570 17.116 1.00 91.50 695 ASN A C 1
ATOM 5925 O O . ASN A 1 695 ? -27.093 32.095 18.096 1.00 91.50 695 ASN A O 1
ATOM 5929 N N . ASN A 1 696 ? -26.446 32.208 15.948 1.00 93.25 696 ASN A N 1
ATOM 5930 C CA . ASN A 1 696 ? -27.053 33.508 15.692 1.00 93.25 696 ASN A CA 1
ATOM 5931 C C . ASN A 1 696 ? -28.511 33.345 15.225 1.00 93.25 696 ASN A C 1
ATOM 5933 O O . ASN A 1 696 ? -28.789 33.171 14.044 1.00 93.25 696 ASN A O 1
ATOM 5937 N N . LYS A 1 697 ? -29.460 33.399 16.165 1.00 90.81 697 LYS A N 1
ATOM 5938 C CA . LYS A 1 697 ? -30.889 33.160 15.877 1.00 90.81 697 LYS A CA 1
ATOM 5939 C C . LYS A 1 697 ? -31.550 34.253 15.038 1.00 90.81 697 LYS A C 1
ATOM 5941 O O . LYS A 1 697 ? -32.516 33.959 14.342 1.00 90.81 697 LYS A O 1
ATOM 5946 N N . ASP A 1 698 ? -31.029 35.476 15.097 1.00 93.38 698 ASP A N 1
ATOM 5947 C CA . ASP A 1 698 ? -31.536 36.623 14.333 1.00 93.38 698 ASP A CA 1
ATOM 5948 C C . ASP A 1 698 ? -30.893 36.716 12.931 1.00 93.38 698 ASP A C 1
ATOM 5950 O O . ASP A 1 698 ? -31.334 37.499 12.089 1.00 93.38 698 ASP A O 1
ATOM 5954 N N . PHE A 1 699 ? -29.859 35.905 12.670 1.00 95.81 699 PHE A N 1
ATOM 5955 C CA . PHE A 1 699 ? -29.182 35.768 11.380 1.00 95.81 699 PHE A CA 1
ATOM 5956 C C . PHE A 1 699 ? -28.643 34.332 11.233 1.00 95.81 699 PHE A C 1
ATOM 5958 O O . PHE A 1 699 ? -27.445 34.080 11.384 1.00 95.81 699 PHE A O 1
ATOM 5965 N N . ASN A 1 700 ? -29.548 33.371 11.004 1.00 94.69 700 ASN A N 1
ATOM 5966 C CA . ASN A 1 700 ? -29.213 31.944 10.946 1.00 94.69 700 ASN A CA 1
ATOM 5967 C C . ASN A 1 700 ? -28.411 31.635 9.674 1.00 94.69 700 ASN A C 1
ATOM 5969 O O . ASN A 1 700 ? -28.962 31.350 8.610 1.00 94.69 700 ASN A O 1
ATOM 5973 N N . LEU A 1 701 ? -27.088 31.692 9.801 1.00 96.00 701 LEU A N 1
ATOM 5974 C CA . LEU A 1 701 ? -26.159 31.615 8.682 1.00 96.00 701 LEU A CA 1
ATOM 5975 C C . LEU A 1 701 ? -26.233 30.269 7.946 1.00 96.00 701 LEU A C 1
ATOM 5977 O O . LEU A 1 701 ? -26.097 30.232 6.725 1.00 96.00 701 LEU A O 1
ATOM 5981 N N . LEU A 1 702 ? -26.535 29.184 8.667 1.00 95.38 702 LEU A N 1
ATOM 5982 C CA . LEU A 1 702 ? -26.751 27.868 8.069 1.00 95.38 702 LEU A CA 1
ATOM 5983 C C . LEU A 1 702 ? -27.991 27.845 7.160 1.00 95.38 702 LEU A C 1
ATOM 5985 O O . LEU A 1 702 ? -27.918 27.324 6.050 1.00 95.38 702 LEU A O 1
ATOM 5989 N N . ASN A 1 703 ? -29.101 28.455 7.595 1.00 94.69 703 ASN A N 1
ATOM 5990 C CA . ASN A 1 703 ? -30.321 28.571 6.785 1.00 94.69 703 ASN A CA 1
ATOM 5991 C C . ASN A 1 703 ? -30.074 29.379 5.503 1.00 94.69 703 ASN A C 1
ATOM 5993 O O . ASN A 1 703 ? -30.483 28.960 4.419 1.00 94.69 703 ASN A O 1
ATOM 5997 N N . ILE A 1 704 ? -29.355 30.502 5.620 1.00 96.75 704 ILE A N 1
ATOM 5998 C CA . ILE A 1 704 ? -28.965 31.341 4.480 1.00 96.75 704 ILE A CA 1
ATOM 5999 C C . ILE A 1 704 ? -28.130 30.531 3.482 1.00 96.75 704 ILE A C 1
ATOM 6001 O O . ILE A 1 704 ? -28.491 30.463 2.306 1.00 96.75 704 ILE A O 1
ATOM 6005 N N . TYR A 1 705 ? -27.043 29.891 3.928 1.00 96.75 705 TYR A N 1
ATOM 6006 C CA . TYR A 1 705 ? -26.172 29.131 3.029 1.00 96.75 705 TYR A CA 1
ATOM 6007 C C . TYR A 1 705 ? -26.873 27.921 2.402 1.00 96.75 705 TYR A C 1
ATOM 6009 O O . TYR A 1 705 ? -26.727 27.713 1.202 1.00 96.75 705 TYR A O 1
ATOM 6017 N N . GLN A 1 706 ? -27.656 27.145 3.160 1.00 94.75 706 GLN A N 1
ATOM 6018 C CA . GLN A 1 706 ? -28.367 25.980 2.620 1.00 94.75 706 GLN A CA 1
ATOM 6019 C C . GLN A 1 706 ? -29.424 26.403 1.586 1.00 94.75 706 GLN A C 1
ATOM 6021 O O . GLN A 1 706 ? -29.530 25.797 0.520 1.00 94.75 706 GLN A O 1
ATOM 6026 N N . THR A 1 707 ? -30.154 27.493 1.845 1.00 96.12 707 THR A N 1
ATOM 6027 C CA . THR A 1 707 ? -31.141 28.041 0.901 1.00 96.12 707 THR A CA 1
ATOM 6028 C C . THR A 1 707 ? -30.471 28.556 -0.373 1.00 96.12 707 THR A C 1
ATOM 6030 O O . THR A 1 707 ? -30.896 28.202 -1.472 1.00 96.12 707 THR A O 1
ATOM 6033 N N . LEU A 1 708 ? -29.385 29.328 -0.244 1.00 96.75 708 LEU A N 1
ATOM 6034 C CA . LEU A 1 708 ? -28.598 29.817 -1.380 1.00 96.75 708 LEU A CA 1
ATOM 6035 C C . LEU A 1 708 ? -27.958 28.671 -2.183 1.00 96.75 708 LEU A C 1
ATOM 6037 O O . LEU A 1 708 ? -27.958 28.712 -3.413 1.00 96.75 708 LEU A O 1
ATOM 6041 N N . ALA A 1 709 ? -27.446 27.631 -1.521 1.00 95.12 709 ALA A N 1
ATOM 6042 C CA . ALA A 1 709 ? -26.872 26.457 -2.176 1.00 95.12 709 ALA A CA 1
ATOM 6043 C C . ALA A 1 709 ? -27.928 25.687 -2.985 1.00 95.12 709 ALA A C 1
ATOM 6045 O O . ALA A 1 709 ? -27.684 25.349 -4.142 1.00 95.12 709 ALA A O 1
ATOM 6046 N N . ASN A 1 710 ? -29.128 25.497 -2.427 1.00 94.12 710 ASN A N 1
ATOM 6047 C CA . ASN A 1 710 ? -30.239 24.808 -3.093 1.00 94.12 710 ASN A CA 1
ATOM 6048 C C . ASN A 1 710 ? -30.741 25.518 -4.366 1.00 94.12 710 ASN A C 1
ATOM 6050 O O . ASN A 1 710 ? -31.264 24.853 -5.260 1.00 94.12 710 ASN A O 1
ATOM 6054 N N . ILE A 1 711 ? -30.572 26.842 -4.475 1.00 95.06 711 ILE A N 1
ATOM 6055 C CA . ILE A 1 711 ? -30.923 27.619 -5.681 1.00 95.06 711 ILE A CA 1
ATOM 6056 C C . ILE A 1 711 ? -29.726 27.899 -6.608 1.00 95.06 711 ILE A C 1
ATOM 6058 O O . ILE A 1 711 ? -29.900 28.511 -7.663 1.00 95.06 711 ILE A O 1
ATOM 6062 N N . THR A 1 712 ? -28.513 27.471 -6.244 1.00 93.44 712 THR A N 1
ATOM 6063 C CA . THR A 1 712 ? -27.297 27.734 -7.025 1.00 93.44 712 THR A CA 1
ATOM 6064 C C . THR A 1 712 ? -27.076 26.681 -8.101 1.00 93.44 712 THR A C 1
ATOM 6066 O O . THR A 1 712 ? -26.862 25.501 -7.825 1.00 93.44 712 THR A O 1
ATOM 6069 N N . THR A 1 713 ? -27.029 27.124 -9.359 1.00 87.19 713 THR A N 1
ATOM 6070 C CA . THR A 1 713 ? -26.431 26.334 -10.434 1.00 87.19 713 THR A CA 1
ATOM 6071 C C . THR A 1 713 ? -24.909 26.381 -10.288 1.00 87.19 713 THR A C 1
ATOM 6073 O O . THR A 1 713 ? -24.250 27.364 -10.627 1.00 87.19 713 THR A O 1
ATOM 6076 N N . PHE A 1 714 ? -24.334 25.294 -9.772 1.00 85.25 714 PHE A N 1
ATOM 6077 C CA . PHE A 1 714 ? -22.884 25.071 -9.664 1.00 85.25 714 PHE A CA 1
ATOM 6078 C C . PHE A 1 714 ? -22.243 24.759 -11.035 1.00 85.25 714 PHE A C 1
ATOM 6080 O O . PHE A 1 714 ? -21.455 23.832 -11.191 1.00 85.25 714 PHE A O 1
ATOM 6087 N N . GLU A 1 715 ? -22.617 25.527 -12.058 1.00 85.75 715 GLU A N 1
ATOM 6088 C CA . GLU A 1 715 ? -21.900 25.592 -13.328 1.00 85.75 715 GLU A CA 1
ATOM 6089 C C . GLU A 1 715 ? -20.658 26.461 -13.116 1.00 85.75 715 GLU A C 1
ATOM 6091 O O . GLU A 1 715 ? -20.798 27.629 -12.737 1.00 85.75 715 GLU A O 1
ATOM 6096 N N . TYR A 1 716 ? -19.463 25.922 -13.364 1.00 76.75 716 TYR A N 1
ATOM 6097 C CA . TYR A 1 716 ? -18.214 26.665 -13.193 1.00 76.75 716 TYR A CA 1
ATOM 6098 C C . TYR A 1 716 ? -18.202 27.952 -14.032 1.00 76.75 716 TYR A C 1
ATOM 6100 O O . TYR A 1 716 ? -18.250 27.910 -15.265 1.00 76.75 716 TYR A O 1
ATOM 6108 N N . LYS A 1 717 ? -18.125 29.097 -13.349 1.00 82.00 717 LYS A N 1
ATOM 6109 C CA . LYS A 1 717 ? -17.991 30.442 -13.927 1.00 82.00 717 LYS A CA 1
ATOM 6110 C C . LYS A 1 717 ? -17.028 31.212 -13.037 1.00 82.00 717 LYS A C 1
ATOM 6112 O O . LYS A 1 717 ? -17.291 31.334 -11.846 1.00 82.00 717 LYS A O 1
ATOM 6117 N N . GLU A 1 718 ? -15.932 31.710 -13.602 1.00 77.62 718 GLU A N 1
ATOM 6118 C CA . GLU A 1 718 ? -14.787 32.259 -12.856 1.00 77.62 718 GLU A CA 1
ATOM 6119 C C . GLU A 1 718 ? -15.201 33.338 -11.837 1.00 77.62 718 GLU A C 1
ATOM 6121 O O . GLU A 1 718 ? -14.914 33.204 -10.648 1.00 77.62 718 GLU A O 1
ATOM 6126 N N . ASP A 1 719 ? -16.017 34.311 -12.261 1.00 82.00 719 ASP A N 1
ATOM 6127 C CA . ASP A 1 719 ? -16.567 35.377 -11.404 1.00 82.00 719 ASP A CA 1
ATOM 6128 C C . ASP A 1 719 ? -17.457 34.871 -10.248 1.00 82.00 719 ASP A C 1
ATOM 6130 O O . ASP A 1 719 ? -17.696 35.596 -9.279 1.00 82.00 719 ASP A O 1
ATOM 6134 N N . LEU A 1 720 ? -17.981 33.642 -10.335 1.00 86.38 720 LEU A N 1
ATOM 6135 C CA . LEU A 1 720 ? -18.854 33.025 -9.329 1.00 86.38 720 LEU A CA 1
ATOM 6136 C C . LEU A 1 720 ? -18.122 32.033 -8.418 1.00 86.38 720 LEU A C 1
ATOM 6138 O O . LEU A 1 720 ? -18.708 31.598 -7.426 1.00 86.38 720 LEU A O 1
ATOM 6142 N N . VAL A 1 721 ? -16.861 31.691 -8.707 1.00 81.94 721 VAL A N 1
ATOM 6143 C CA . VAL A 1 721 ? -16.093 30.710 -7.921 1.00 81.94 721 VAL A CA 1
ATOM 6144 C C . VAL A 1 721 ? -16.072 31.043 -6.419 1.00 81.94 721 VAL A C 1
ATOM 6146 O O . VAL A 1 721 ? -16.320 30.122 -5.644 1.00 81.94 721 VAL A O 1
ATOM 6149 N N . PRO A 1 722 ? -15.883 32.300 -5.956 1.00 89.75 722 PRO A N 1
ATOM 6150 C CA . PRO A 1 722 ? -15.906 32.615 -4.524 1.00 89.75 722 PRO A CA 1
ATOM 6151 C C . PRO A 1 722 ? -17.234 32.274 -3.829 1.00 89.75 722 PRO A C 1
ATOM 6153 O O . PRO A 1 722 ? -17.235 31.612 -2.792 1.00 89.75 722 PRO A O 1
ATOM 6156 N N . ILE A 1 723 ? -18.378 32.670 -4.402 1.00 91.94 723 ILE A N 1
ATOM 6157 C CA . ILE A 1 723 ? -19.691 32.358 -3.811 1.00 91.94 723 ILE A CA 1
ATOM 6158 C C . ILE A 1 723 ? -20.056 30.876 -3.978 1.00 91.94 723 ILE A C 1
ATOM 6160 O O . ILE A 1 723 ? -20.604 30.281 -3.053 1.00 91.94 723 ILE A O 1
ATOM 6164 N N . GLN A 1 724 ? -19.683 30.235 -5.089 1.00 90.50 724 GLN A N 1
ATOM 6165 C CA . GLN A 1 724 ? -19.868 28.792 -5.271 1.00 90.50 724 GLN A CA 1
ATOM 6166 C C . GLN A 1 724 ? -19.024 27.977 -4.276 1.00 90.50 724 GLN A C 1
ATOM 6168 O O . GLN A 1 724 ? -19.541 27.023 -3.702 1.00 90.50 724 GLN A O 1
ATOM 6173 N N . GLN A 1 725 ? -17.774 28.364 -4.001 1.00 87.38 725 GLN A N 1
ATOM 6174 C CA . GLN A 1 725 ? -16.927 27.721 -2.987 1.00 87.38 725 GLN A CA 1
ATOM 6175 C C . GLN A 1 725 ? -17.525 27.832 -1.581 1.00 87.38 725 GLN A C 1
ATOM 6177 O O . GLN A 1 725 ? -17.531 26.835 -0.860 1.00 87.38 725 GLN A O 1
ATOM 6182 N N . ILE A 1 726 ? -18.072 29.000 -1.219 1.00 93.25 726 ILE A N 1
ATOM 6183 C CA . ILE A 1 726 ? -18.794 29.181 0.048 1.00 93.25 726 ILE A CA 1
ATOM 6184 C C . ILE A 1 726 ? -20.030 28.281 0.088 1.00 93.25 726 ILE A C 1
ATOM 6186 O O . ILE A 1 726 ? -20.229 27.589 1.072 1.00 93.25 726 ILE A O 1
ATOM 6190 N N . LEU A 1 727 ? -20.861 28.250 -0.955 1.00 94.62 727 LEU A N 1
ATOM 6191 C CA . LEU A 1 727 ? -22.142 27.531 -0.916 1.00 94.62 727 LEU A CA 1
ATOM 6192 C C . LEU A 1 727 ? -22.019 26.006 -1.098 1.00 94.62 727 LEU A C 1
ATOM 6194 O O . LEU A 1 727 ? -22.925 25.273 -0.704 1.00 94.62 727 LEU A O 1
ATOM 6198 N N . CYS A 1 728 ? -20.910 25.515 -1.656 1.00 91.69 728 CYS A N 1
ATOM 6199 C CA . CYS A 1 728 ? -20.718 24.107 -2.016 1.00 91.69 728 CYS A CA 1
ATOM 6200 C C . CYS A 1 728 ? -20.949 23.091 -0.875 1.00 91.69 728 CYS A C 1
ATOM 6202 O O . CYS A 1 728 ? -21.626 22.099 -1.142 1.00 91.69 728 CYS A O 1
ATOM 6204 N N . PRO A 1 729 ? -20.458 23.278 0.372 1.00 90.56 729 PRO A N 1
ATOM 6205 C CA . PRO A 1 729 ? -20.703 22.323 1.459 1.00 90.56 729 PRO A CA 1
ATOM 6206 C C . PRO A 1 729 ? -22.188 22.214 1.817 1.00 90.56 729 PRO A C 1
ATOM 6208 O O . PRO A 1 729 ? -22.692 21.133 2.104 1.00 90.56 729 PRO A O 1
ATOM 6211 N N . TYR A 1 730 ? -22.908 23.335 1.761 1.00 94.38 730 TYR A N 1
ATOM 6212 C CA . TYR A 1 730 ? -24.261 23.460 2.303 1.00 94.38 730 TYR A CA 1
ATOM 6213 C C . TYR A 1 730 ? -25.340 22.817 1.428 1.00 94.38 730 TYR A C 1
ATOM 6215 O O . TYR A 1 730 ? -26.450 22.584 1.901 1.00 94.38 730 TYR A O 1
ATOM 6223 N N . LYS A 1 731 ? -24.999 22.463 0.183 1.00 92.56 731 LYS A N 1
ATOM 6224 C CA . LYS A 1 731 ? -25.824 21.614 -0.684 1.00 92.56 731 LYS A CA 1
ATOM 6225 C C . LYS A 1 731 ? -25.958 20.182 -0.136 1.00 92.56 731 LYS A C 1
ATOM 6227 O O . LYS A 1 731 ? -26.996 19.560 -0.328 1.00 92.56 731 LYS A O 1
ATOM 6232 N N . PHE A 1 732 ? -24.938 19.675 0.558 1.00 90.81 732 PHE A N 1
ATOM 6233 C CA . PHE A 1 732 ? -24.850 18.282 1.025 1.00 90.81 732 PHE A CA 1
ATOM 6234 C C . PHE A 1 732 ? -25.303 18.114 2.475 1.00 90.81 732 PHE A C 1
ATOM 6236 O O . PHE A 1 732 ? -24.913 17.170 3.157 1.00 90.81 732 PHE A O 1
ATOM 6243 N N . ILE A 1 733 ? -26.111 19.056 2.964 1.00 92.19 733 ILE A N 1
ATOM 6244 C CA . ILE A 1 733 ? -26.567 19.070 4.348 1.00 92.19 733 ILE A CA 1
ATOM 6245 C C . ILE A 1 733 ? -27.945 18.437 4.465 1.00 92.19 733 ILE A C 1
ATOM 6247 O O . ILE A 1 733 ? -28.919 18.916 3.880 1.00 92.19 733 ILE A O 1
ATOM 6251 N N . TYR A 1 734 ? -28.022 17.401 5.293 1.00 87.81 734 TYR A N 1
ATOM 6252 C CA . TYR A 1 734 ? -29.249 16.695 5.633 1.00 87.81 734 TYR A CA 1
ATOM 6253 C C . TYR A 1 734 ? -29.531 16.760 7.139 1.00 87.81 734 TYR A C 1
ATOM 6255 O O . TYR A 1 734 ? -28.655 17.059 7.953 1.00 87.81 734 TYR A O 1
ATOM 6263 N N . LEU A 1 735 ? -30.785 16.489 7.504 1.00 84.88 735 LEU A N 1
ATOM 6264 C CA . LEU A 1 735 ? -31.220 16.341 8.891 1.00 84.88 735 LEU A CA 1
ATOM 6265 C C . LEU A 1 735 ? -31.292 14.859 9.262 1.00 84.88 735 LEU A C 1
ATOM 6267 O O . LEU A 1 735 ? -31.806 14.050 8.487 1.00 84.88 735 LEU A O 1
ATOM 6271 N N . ASP A 1 736 ? -30.830 14.509 10.460 1.00 78.88 736 ASP A N 1
ATOM 6272 C CA . ASP A 1 736 ? -31.083 13.188 11.036 1.00 78.88 736 ASP A CA 1
ATOM 6273 C C . ASP A 1 736 ? -32.500 13.072 11.635 1.00 78.88 736 ASP A C 1
ATOM 6275 O O . ASP A 1 736 ? -33.273 14.029 11.718 1.00 78.88 736 ASP A O 1
ATOM 6279 N N . ASN A 1 737 ? -32.829 11.878 12.134 1.00 77.56 737 ASN A N 1
ATOM 6280 C CA . ASN A 1 737 ? -34.107 11.593 12.799 1.00 77.56 737 ASN A CA 1
ATOM 6281 C C . ASN A 1 737 ? -34.319 12.350 14.135 1.00 77.56 737 ASN A C 1
ATOM 6283 O O . ASN A 1 737 ? -35.362 12.177 14.769 1.00 77.56 737 ASN A O 1
ATOM 6287 N N . MET A 1 738 ? -33.348 13.147 14.592 1.00 78.56 738 MET A N 1
ATOM 6288 C CA . MET A 1 738 ? -33.411 13.990 15.792 1.00 78.56 738 MET A CA 1
ATOM 6289 C C . MET A 1 738 ? -33.400 15.496 15.462 1.00 78.56 738 MET A C 1
ATOM 6291 O O . MET A 1 738 ? -33.601 16.310 16.366 1.00 78.56 738 MET A O 1
ATOM 6295 N N . ASN A 1 739 ? -33.289 15.868 14.180 1.00 80.81 739 ASN A N 1
ATOM 6296 C CA . ASN A 1 739 ? -33.090 17.228 13.655 1.00 80.81 739 ASN A CA 1
ATOM 6297 C C . ASN A 1 739 ? -31.700 17.835 13.952 1.00 80.81 739 ASN A C 1
ATOM 6299 O O . ASN A 1 739 ? -31.553 19.060 13.992 1.00 80.81 739 ASN A O 1
ATOM 6303 N N . ASN A 1 740 ? -30.678 16.997 14.133 1.00 78.75 740 ASN A N 1
ATOM 6304 C CA . ASN A 1 740 ? -29.284 17.415 13.994 1.00 78.75 740 ASN A CA 1
ATOM 6305 C C . ASN A 1 740 ? -28.955 17.562 12.502 1.00 78.75 740 ASN A C 1
ATOM 6307 O O . ASN A 1 740 ? -29.441 16.782 11.683 1.00 78.75 740 ASN A O 1
ATOM 6311 N N . TYR A 1 741 ? -28.121 18.541 12.157 1.00 84.69 741 TYR A N 1
ATOM 6312 C CA . TYR A 1 741 ? -27.641 18.745 10.790 1.00 84.69 741 TYR A CA 1
ATOM 6313 C C . TYR A 1 741 ? -26.303 18.024 10.614 1.00 84.69 741 TYR A C 1
ATOM 6315 O O . TYR A 1 741 ? -25.426 18.171 11.464 1.00 84.69 741 TYR A O 1
ATOM 6323 N N . TYR A 1 742 ? -26.141 17.314 9.501 1.00 81.88 742 TYR A N 1
ATOM 6324 C CA . TYR A 1 742 ? -24.894 16.668 9.089 1.00 81.88 742 TYR A CA 1
ATOM 6325 C C . TYR A 1 742 ? -24.558 17.060 7.653 1.00 81.88 742 TYR A C 1
ATOM 6327 O O . TYR A 1 742 ? -25.471 17.265 6.853 1.00 81.88 742 TYR A O 1
ATOM 6335 N N . ILE A 1 743 ? -23.267 17.149 7.322 1.00 85.19 743 ILE A N 1
ATOM 6336 C CA . ILE A 1 743 ? -22.809 17.248 5.931 1.00 85.19 743 ILE A CA 1
ATOM 6337 C C . ILE A 1 743 ? -22.444 15.844 5.445 1.00 85.19 743 ILE A C 1
ATOM 6339 O O . ILE A 1 743 ? -21.659 15.163 6.107 1.00 85.19 743 ILE A O 1
ATOM 6343 N N . ASP A 1 744 ? -22.930 15.435 4.272 1.00 82.62 744 ASP A N 1
ATOM 6344 C CA . ASP A 1 744 ? -22.277 14.358 3.527 1.00 82.62 744 ASP A CA 1
ATOM 6345 C C . ASP A 1 744 ? -20.964 14.900 2.945 1.00 82.62 744 ASP A C 1
ATOM 6347 O O . ASP A 1 744 ? -20.915 15.519 1.880 1.00 82.62 744 ASP A O 1
ATOM 6351 N N . ILE A 1 745 ? -19.887 14.729 3.710 1.00 75.81 745 ILE A N 1
ATOM 6352 C CA . ILE A 1 745 ? -18.549 15.204 3.343 1.00 75.81 745 ILE A CA 1
ATOM 6353 C C . ILE A 1 745 ? -17.993 14.436 2.143 1.00 75.81 745 ILE A C 1
ATOM 6355 O O . ILE A 1 745 ? -17.149 14.973 1.423 1.00 75.81 745 ILE A O 1
ATOM 6359 N N . TYR A 1 746 ? -18.475 13.220 1.888 1.00 72.25 746 TYR A N 1
ATOM 6360 C CA . TYR A 1 746 ? -18.014 12.409 0.774 1.00 72.25 746 TYR A CA 1
ATOM 6361 C C . TYR A 1 746 ? -18.611 12.906 -0.548 1.00 72.25 746 TYR A C 1
ATOM 6363 O O . TYR A 1 746 ? -17.864 13.225 -1.479 1.00 72.25 746 TYR A O 1
ATOM 6371 N N . GLU A 1 747 ? -19.936 13.082 -0.605 1.00 78.50 747 GLU A N 1
ATOM 6372 C CA . GLU A 1 747 ? -20.616 13.682 -1.759 1.00 78.50 747 GLU A CA 1
ATOM 6373 C C . GLU A 1 747 ? -20.153 15.134 -1.977 1.00 78.50 747 GLU A C 1
ATOM 6375 O O . GLU A 1 747 ? -19.859 15.521 -3.110 1.00 78.50 747 GLU A O 1
ATOM 6380 N N . TYR A 1 748 ? -19.967 15.913 -0.901 1.00 83.06 748 TYR A N 1
ATOM 6381 C CA . TYR A 1 748 ? -19.384 17.258 -0.967 1.00 83.06 748 TYR A CA 1
ATOM 6382 C C . TYR A 1 748 ? -17.975 17.273 -1.568 1.00 83.06 748 TYR A C 1
ATOM 6384 O O . TYR A 1 748 ? -17.723 18.080 -2.464 1.00 83.06 748 TYR A O 1
ATOM 6392 N N . ASN A 1 749 ? -17.052 16.426 -1.101 1.00 74.06 749 ASN A N 1
ATOM 6393 C CA . ASN A 1 749 ? -15.673 16.429 -1.595 1.00 74.06 749 ASN A CA 1
ATOM 6394 C C . ASN A 1 749 ? -15.610 16.014 -3.071 1.00 74.06 749 ASN A C 1
ATOM 6396 O O . ASN A 1 749 ? -14.965 16.713 -3.854 1.00 74.06 749 ASN A O 1
ATOM 6400 N N . GLN A 1 750 ? -16.337 14.960 -3.466 1.00 74.75 750 GLN A N 1
ATOM 6401 C CA . GLN A 1 750 ? -16.460 14.544 -4.869 1.00 74.75 750 GLN A CA 1
ATOM 6402 C C . GLN A 1 750 ? -17.031 15.679 -5.731 1.00 74.75 750 GLN A C 1
ATOM 6404 O O . GLN A 1 750 ? -16.439 16.078 -6.731 1.00 74.75 750 GLN A O 1
ATOM 6409 N N . PHE A 1 751 ? -18.159 16.262 -5.321 1.00 81.62 751 PHE A N 1
ATOM 6410 C CA . PHE A 1 751 ? -18.824 17.310 -6.090 1.00 81.62 751 PHE A CA 1
ATOM 6411 C C . PHE A 1 751 ? -17.992 18.594 -6.187 1.00 81.62 751 PHE A C 1
ATOM 6413 O O . PHE A 1 751 ? -17.926 19.208 -7.253 1.00 81.62 751 PHE A O 1
ATOM 6420 N N . LYS A 1 752 ? -17.332 19.000 -5.097 1.00 80.62 752 LYS A N 1
ATOM 6421 C CA . LYS A 1 752 ? -16.380 20.118 -5.083 1.00 80.62 752 LYS A CA 1
ATOM 6422 C C . LYS A 1 752 ? -15.223 19.859 -6.038 1.00 80.62 752 LYS A C 1
ATOM 6424 O O . LYS A 1 752 ? -14.806 20.787 -6.736 1.00 80.62 752 LYS A O 1
ATOM 6429 N N . TYR A 1 753 ? -14.720 18.625 -6.069 1.00 75.88 753 TYR A N 1
ATOM 6430 C CA . TYR A 1 753 ? -13.688 18.229 -7.010 1.00 75.88 753 TYR A CA 1
ATOM 6431 C C . TYR A 1 753 ? -14.182 18.412 -8.449 1.00 75.88 753 TYR A C 1
ATOM 6433 O O . TYR A 1 753 ? -13.670 19.279 -9.157 1.00 75.88 753 TYR A O 1
ATOM 6441 N N . ASP A 1 754 ? -15.237 17.697 -8.843 1.00 74.88 754 ASP A N 1
ATOM 6442 C CA . ASP A 1 754 ? -15.730 17.672 -10.225 1.00 74.88 754 ASP A CA 1
ATOM 6443 C C . ASP A 1 754 ? -16.254 19.026 -10.737 1.00 74.88 754 ASP A C 1
ATOM 6445 O O . ASP A 1 754 ? -16.097 19.332 -11.920 1.00 74.88 754 ASP A O 1
ATOM 6449 N N . THR A 1 755 ? -16.870 19.851 -9.880 1.00 76.44 755 THR A N 1
ATOM 6450 C CA . THR A 1 755 ? -17.524 21.105 -10.317 1.00 76.44 755 THR A CA 1
ATOM 6451 C C . THR A 1 755 ? -16.700 22.373 -10.117 1.00 76.44 755 THR A C 1
ATOM 6453 O O . THR A 1 755 ? -16.885 23.320 -10.880 1.00 76.44 755 THR A O 1
ATOM 6456 N N . LEU A 1 756 ? -15.794 22.424 -9.131 1.00 75.94 756 LEU A N 1
ATOM 6457 C CA . LEU A 1 756 ? -15.046 23.646 -8.798 1.00 75.94 756 LEU A CA 1
ATOM 6458 C C . LEU A 1 756 ? -13.539 23.494 -9.012 1.00 75.94 756 LEU A C 1
ATOM 6460 O O . LEU A 1 756 ? -12.922 24.379 -9.605 1.00 75.94 756 LEU A O 1
ATOM 6464 N N . ILE A 1 757 ? -12.940 22.390 -8.555 1.00 74.31 757 ILE A N 1
ATOM 6465 C CA . ILE A 1 757 ? -11.488 22.180 -8.655 1.00 74.31 757 ILE A CA 1
ATOM 6466 C C . ILE A 1 757 ? -11.115 21.782 -10.087 1.00 74.31 757 ILE A C 1
ATOM 6468 O O . ILE A 1 757 ? -10.347 22.496 -10.735 1.00 74.31 757 ILE A O 1
ATOM 6472 N N . LYS A 1 758 ? -11.707 20.704 -10.605 1.00 75.69 758 LYS A N 1
ATOM 6473 C CA . LYS A 1 758 ? -11.367 20.074 -11.888 1.00 75.69 758 LYS A CA 1
ATOM 6474 C C . LYS A 1 758 ? -11.460 21.017 -13.103 1.00 75.69 758 LYS A C 1
ATOM 6476 O O . LYS A 1 758 ? -10.530 21.024 -13.910 1.00 75.69 758 LYS A O 1
ATOM 6481 N N . PRO A 1 759 ? -12.479 21.897 -13.236 1.00 75.81 759 PRO A N 1
ATOM 6482 C CA . PRO A 1 759 ? -12.500 22.882 -14.322 1.00 75.81 759 PRO A CA 1
ATOM 6483 C C . PRO A 1 759 ? -11.453 23.992 -14.136 1.00 75.81 759 PRO A C 1
ATOM 6485 O O . PRO A 1 759 ? -10.887 24.476 -15.115 1.00 75.81 759 PRO A O 1
ATOM 6488 N N . SER A 1 760 ? -11.160 24.378 -12.887 1.00 80.19 760 SER A N 1
ATOM 6489 C CA . SER A 1 760 ? -10.157 25.409 -12.592 1.00 80.19 760 SER A CA 1
ATOM 6490 C C . SER A 1 760 ? -8.725 24.941 -12.858 1.00 80.19 760 SER A C 1
ATOM 6492 O O . SER A 1 760 ? -7.913 25.742 -13.310 1.00 80.19 760 SER A O 1
ATOM 6494 N N . GLN A 1 761 ? -8.416 23.651 -12.659 1.00 83.88 761 GLN A N 1
ATOM 6495 C CA . GLN A 1 761 ? -7.083 23.080 -12.895 1.00 83.88 761 GLN A CA 1
ATOM 6496 C C . GLN A 1 761 ? -6.573 23.388 -14.306 1.00 83.88 761 GLN A C 1
ATOM 6498 O O . GLN A 1 761 ? -5.505 23.975 -14.449 1.00 83.88 761 GLN A O 1
ATOM 6503 N N . PHE A 1 762 ? -7.337 23.065 -15.354 1.00 86.88 762 PHE A N 1
ATOM 6504 C CA . PHE A 1 762 ? -6.895 23.302 -16.734 1.00 86.88 762 PHE A CA 1
ATOM 6505 C C . PHE A 1 762 ? -6.718 24.794 -17.064 1.00 86.88 762 PHE A C 1
ATOM 6507 O O . PHE A 1 762 ? -5.792 25.141 -17.800 1.00 86.88 762 PHE A O 1
ATOM 6514 N N . ASN A 1 763 ? -7.528 25.679 -16.474 1.00 85.88 763 ASN A N 1
ATOM 6515 C CA . ASN A 1 763 ? -7.354 27.130 -16.601 1.00 85.88 763 ASN A CA 1
ATOM 6516 C C . ASN A 1 763 ? -6.077 27.608 -15.889 1.00 85.88 763 ASN A C 1
ATOM 6518 O O . ASN A 1 763 ? -5.285 28.341 -16.481 1.00 85.88 763 ASN A O 1
ATOM 6522 N N . ASN A 1 764 ? -5.829 27.136 -14.663 1.00 88.06 764 ASN A N 1
ATOM 6523 C CA . ASN A 1 764 ? -4.634 27.456 -13.878 1.00 88.06 764 ASN A CA 1
ATOM 6524 C C . ASN A 1 764 ? -3.352 26.949 -14.562 1.00 88.06 764 ASN A C 1
ATOM 6526 O O . ASN A 1 764 ? -2.361 27.673 -14.621 1.00 88.06 764 ASN A O 1
ATOM 6530 N N . ILE A 1 765 ? -3.383 25.744 -15.142 1.00 91.81 765 ILE A N 1
ATOM 6531 C CA . ILE A 1 765 ? -2.281 25.178 -15.936 1.00 91.81 765 ILE A CA 1
ATOM 6532 C C . ILE A 1 765 ? -2.043 26.019 -17.196 1.00 91.81 765 ILE A C 1
ATOM 6534 O O . ILE A 1 765 ? -0.902 26.352 -17.506 1.00 91.81 765 ILE A O 1
ATOM 6538 N N . SER A 1 766 ? -3.103 26.407 -17.913 1.00 94.38 766 SER A N 1
ATOM 6539 C CA . SER A 1 766 ? -2.995 27.295 -19.080 1.00 94.38 766 SER A CA 1
ATOM 6540 C C . SER A 1 766 ? -2.393 28.658 -18.711 1.00 94.38 766 SER A C 1
ATOM 6542 O O . SER A 1 766 ? -1.559 29.192 -19.450 1.00 94.38 766 SER A O 1
ATOM 6544 N N . HIS A 1 767 ? -2.734 29.185 -17.530 1.00 93.25 767 HIS A N 1
ATOM 6545 C CA . HIS A 1 767 ? -2.146 30.408 -16.988 1.00 93.25 767 HIS A CA 1
ATOM 6546 C C . HIS A 1 767 ? -0.661 30.233 -16.628 1.00 93.25 767 HIS A C 1
ATOM 6548 O O . HIS A 1 767 ? 0.150 31.029 -17.096 1.00 93.25 767 HIS A O 1
ATOM 6554 N N . GLU A 1 768 ? -0.276 29.183 -15.885 1.00 94.19 768 GLU A N 1
ATOM 6555 C CA . GLU A 1 768 ? 1.133 28.925 -15.527 1.00 94.19 768 GLU A CA 1
ATOM 6556 C C . GLU A 1 768 ? 1.995 28.709 -16.785 1.00 94.19 768 GLU A C 1
ATOM 6558 O O . GLU A 1 768 ? 3.064 29.308 -16.903 1.00 94.19 768 GLU A O 1
ATOM 6563 N N . ILE A 1 769 ? 1.510 27.960 -17.786 1.00 95.69 769 ILE A N 1
ATOM 6564 C CA . ILE A 1 769 ? 2.189 27.821 -19.089 1.00 95.69 769 ILE A CA 1
ATOM 6565 C C . ILE A 1 769 ? 2.342 29.183 -19.768 1.00 95.69 769 ILE A C 1
ATOM 6567 O O . ILE A 1 769 ? 3.429 29.515 -20.243 1.00 95.69 769 ILE A O 1
ATOM 6571 N N . THR A 1 770 ? 1.280 29.988 -19.812 1.00 96.88 770 THR A N 1
ATOM 6572 C CA . THR A 1 770 ? 1.318 31.317 -20.438 1.00 96.88 770 THR A CA 1
ATOM 6573 C C . THR A 1 770 ? 2.306 32.243 -19.724 1.00 96.88 770 THR A C 1
ATOM 6575 O O . THR A 1 770 ? 3.054 32.964 -20.389 1.00 96.88 770 THR A O 1
ATOM 6578 N N . GLU A 1 771 ? 2.377 32.209 -18.392 1.00 96.00 771 GLU A N 1
ATOM 6579 C CA . GLU A 1 771 ? 3.349 32.989 -17.622 1.00 96.00 771 GLU A CA 1
ATOM 6580 C C . GLU A 1 771 ? 4.786 32.499 -17.859 1.00 96.00 771 GLU A C 1
ATOM 6582 O O . GLU A 1 771 ? 5.673 33.302 -18.159 1.00 96.00 771 GLU A O 1
ATOM 6587 N N . ILE A 1 772 ? 5.019 31.184 -17.808 1.00 96.62 772 ILE A N 1
ATOM 6588 C CA . ILE A 1 772 ? 6.326 30.566 -18.069 1.00 96.62 772 ILE A CA 1
ATOM 6589 C C . ILE A 1 772 ? 6.827 30.907 -19.480 1.00 96.62 772 ILE A C 1
ATOM 6591 O O . ILE A 1 772 ? 7.979 31.315 -19.633 1.00 96.62 772 ILE A O 1
ATOM 6595 N N . LEU A 1 773 ? 5.979 30.803 -20.507 1.00 97.38 773 LEU A N 1
ATOM 6596 C CA . LEU A 1 773 ? 6.329 31.158 -21.888 1.00 97.38 773 LEU A CA 1
ATOM 6597 C C . LEU A 1 773 ? 6.642 32.656 -22.034 1.00 97.38 773 LEU A C 1
ATOM 6599 O O . LEU A 1 773 ? 7.592 33.028 -22.727 1.00 97.38 773 LEU A O 1
ATOM 6603 N N . ASN A 1 774 ? 5.896 33.531 -21.353 1.00 97.12 774 ASN A N 1
ATOM 6604 C CA . ASN A 1 774 ? 6.211 34.960 -21.324 1.00 97.12 774 ASN A CA 1
ATOM 6605 C C . ASN A 1 774 ? 7.530 35.248 -20.588 1.00 97.12 774 ASN A C 1
ATOM 6607 O O . ASN A 1 774 ? 8.301 36.094 -21.041 1.00 97.12 774 ASN A O 1
ATOM 6611 N N . ASN A 1 775 ? 7.843 34.525 -19.510 1.00 96.75 775 ASN A N 1
ATOM 6612 C CA . ASN A 1 775 ? 9.119 34.658 -18.810 1.00 96.75 775 ASN A CA 1
ATOM 6613 C C . ASN A 1 775 ? 10.301 34.132 -19.656 1.00 96.75 775 ASN A C 1
ATOM 6615 O O . ASN A 1 775 ? 11.290 34.850 -19.802 1.00 96.75 775 ASN A O 1
ATOM 6619 N N . LEU A 1 776 ? 10.176 32.979 -20.326 1.00 97.06 776 LEU A N 1
ATOM 6620 C CA . LEU A 1 776 ? 11.173 32.461 -21.286 1.00 97.06 776 LEU A CA 1
ATOM 6621 C C . LEU A 1 776 ? 11.505 33.464 -22.408 1.00 97.06 776 LEU A C 1
ATOM 6623 O O . LEU A 1 776 ? 12.637 33.522 -22.882 1.00 97.06 776 LEU A O 1
ATOM 6627 N N . LYS A 1 777 ? 10.524 34.278 -22.813 1.00 97.44 777 LYS A N 1
ATOM 6628 C CA . LYS A 1 777 ? 10.665 35.361 -23.800 1.00 97.44 777 LYS A CA 1
ATOM 6629 C C . LYS A 1 777 ? 11.261 36.657 -23.229 1.00 97.44 777 LYS A C 1
ATOM 6631 O O . LYS A 1 777 ? 11.899 37.417 -23.955 1.00 97.44 777 LYS A O 1
ATOM 6636 N N . LYS A 1 778 ? 11.024 36.925 -21.944 1.00 96.75 778 LYS A N 1
ATOM 6637 C CA . LYS A 1 778 ? 11.390 38.155 -21.217 1.00 96.75 778 LYS A CA 1
ATOM 6638 C C . LYS A 1 778 ? 12.826 38.145 -20.691 1.00 96.75 778 LYS A C 1
ATOM 6640 O O . LYS A 1 778 ? 13.441 39.207 -20.640 1.00 96.75 778 LYS A O 1
ATOM 6645 N N . TYR A 1 779 ? 13.337 36.992 -20.262 1.00 96.38 779 TYR A N 1
ATOM 6646 C CA . TYR A 1 779 ? 14.675 36.873 -19.675 1.00 96.38 779 TYR A CA 1
ATOM 6647 C C . TYR A 1 779 ? 15.744 36.517 -20.718 1.00 96.38 779 TYR A C 1
ATOM 6649 O O . TYR A 1 779 ? 15.477 35.841 -21.711 1.00 96.38 779 TYR A O 1
ATOM 6657 N N . ASN A 1 780 ? 16.975 36.966 -20.466 1.00 97.00 780 ASN A N 1
ATOM 6658 C CA . ASN A 1 780 ? 18.144 36.631 -21.270 1.00 97.00 780 ASN A CA 1
ATOM 6659 C C . ASN A 1 780 ? 18.612 35.203 -20.936 1.00 97.00 780 ASN A C 1
ATOM 6661 O O . ASN A 1 780 ? 19.288 34.965 -19.934 1.00 97.00 780 ASN A O 1
ATOM 6665 N N . LEU A 1 781 ? 18.244 34.232 -21.770 1.00 96.50 781 LEU A N 1
ATOM 6666 C CA . LEU A 1 781 ? 18.511 32.817 -21.512 1.00 96.50 781 LEU A CA 1
ATOM 6667 C C . LEU A 1 781 ? 20.002 32.465 -21.663 1.00 96.50 781 LEU A C 1
ATOM 6669 O O . LEU A 1 781 ? 20.490 31.593 -20.948 1.00 96.50 781 LEU A O 1
ATOM 6673 N N . LYS A 1 782 ? 20.753 33.191 -22.510 1.00 96.56 782 LYS A N 1
ATOM 6674 C CA . LYS A 1 782 ? 22.221 33.046 -22.632 1.00 96.56 782 LYS A CA 1
ATOM 6675 C C . LYS A 1 782 ? 22.989 33.661 -21.445 1.00 96.56 782 LYS A C 1
ATOM 6677 O O . LYS A 1 782 ? 24.169 33.376 -21.281 1.00 96.56 782 LYS A O 1
ATOM 6682 N N . GLU A 1 783 ? 22.332 34.461 -20.603 1.00 94.69 783 GLU A N 1
ATOM 6683 C CA . GLU A 1 783 ? 22.873 34.979 -19.333 1.00 94.69 783 GLU A CA 1
ATOM 6684 C C . GLU A 1 783 ? 22.486 34.090 -18.140 1.00 94.69 783 GLU A C 1
ATOM 6686 O O . GLU A 1 783 ? 23.318 33.849 -17.271 1.00 94.69 783 GLU A O 1
ATOM 6691 N N . LEU A 1 784 ? 21.270 33.526 -18.133 1.00 94.19 784 LEU A N 1
ATOM 6692 C CA . LEU A 1 784 ? 20.842 32.544 -17.124 1.00 94.19 784 LEU A CA 1
ATOM 6693 C C . LEU A 1 784 ? 21.549 31.182 -17.261 1.00 94.19 784 LEU A C 1
ATOM 6695 O O . LEU A 1 784 ? 21.840 30.543 -16.250 1.00 94.19 784 LEU A O 1
ATOM 6699 N N . CYS A 1 785 ? 21.827 30.745 -18.494 1.00 95.19 785 CYS A N 1
ATOM 6700 C CA . CYS A 1 785 ? 22.460 29.461 -18.813 1.00 95.19 785 CYS A CA 1
ATOM 6701 C C . CYS A 1 785 ? 23.662 29.656 -19.765 1.00 95.19 785 CYS A C 1
ATOM 6703 O O . CYS A 1 785 ? 23.604 29.238 -20.924 1.00 95.19 785 CYS A O 1
ATOM 6705 N N . PRO A 1 786 ? 24.766 30.285 -19.317 1.00 94.69 786 PRO A N 1
ATOM 6706 C CA . PRO A 1 786 ? 25.883 30.679 -20.187 1.00 94.69 786 PRO A CA 1
ATOM 6707 C C . PRO A 1 786 ? 26.694 29.505 -20.766 1.00 94.69 786 PRO A C 1
ATOM 6709 O O . PRO A 1 786 ? 27.545 29.710 -21.629 1.00 94.69 786 PRO A O 1
ATOM 6712 N N . THR A 1 787 ? 26.450 28.278 -20.298 1.00 95.06 787 THR A N 1
ATOM 6713 C CA . THR A 1 787 ? 27.052 27.030 -20.795 1.00 95.06 787 THR A CA 1
ATOM 6714 C C . THR A 1 787 ? 26.195 26.293 -21.826 1.00 95.06 787 THR A C 1
ATOM 6716 O O . THR A 1 787 ? 26.665 25.309 -22.394 1.00 95.06 787 THR A O 1
ATOM 6719 N N . LEU A 1 788 ? 24.947 26.718 -22.051 1.00 95.12 788 LEU A N 1
ATOM 6720 C CA . LEU A 1 788 ? 23.967 25.973 -22.840 1.00 95.12 788 LEU A CA 1
ATOM 6721 C C . LEU A 1 788 ? 23.927 26.465 -24.295 1.00 95.12 788 LEU A C 1
ATOM 6723 O O . LEU A 1 788 ? 23.597 27.623 -24.559 1.00 95.12 788 LEU A O 1
ATOM 6727 N N . ASP A 1 789 ? 24.207 25.577 -25.253 1.00 97.00 789 ASP A N 1
ATOM 6728 C CA . ASP A 1 789 ? 23.992 25.877 -26.670 1.00 97.00 789 ASP A CA 1
ATOM 6729 C C . ASP A 1 789 ? 22.502 25.739 -27.023 1.00 97.00 789 ASP A C 1
ATOM 6731 O O . ASP A 1 789 ? 21.966 24.647 -27.223 1.00 97.00 789 ASP A O 1
ATOM 6735 N N . PHE A 1 790 ? 21.815 26.879 -27.073 1.00 96.69 790 PHE A N 1
ATOM 6736 C CA . PHE A 1 790 ? 20.396 26.955 -27.417 1.00 96.69 790 PHE A CA 1
ATOM 6737 C C . PHE A 1 790 ? 20.093 26.660 -28.894 1.00 96.69 790 PHE A C 1
ATOM 6739 O O . PHE A 1 790 ? 18.938 26.379 -29.207 1.00 96.69 790 PHE A O 1
ATOM 6746 N N . GLU A 1 791 ? 21.072 26.729 -29.799 1.00 96.56 791 GLU A N 1
ATOM 6747 C CA . GLU A 1 791 ? 20.865 26.446 -31.226 1.00 96.56 791 GLU A CA 1
ATOM 6748 C C . GLU A 1 791 ? 20.975 24.939 -31.515 1.00 96.56 791 GLU A C 1
ATOM 6750 O O . GLU A 1 791 ? 20.248 24.433 -32.371 1.00 96.56 791 GLU A O 1
ATOM 6755 N N . GLU A 1 792 ? 21.800 24.205 -30.757 1.00 96.00 792 GLU A N 1
ATOM 6756 C CA . GLU A 1 792 ? 21.880 22.736 -30.823 1.00 96.00 792 GLU A CA 1
ATOM 6757 C C . GLU A 1 792 ? 20.851 22.023 -29.919 1.00 96.00 792 GLU A C 1
ATOM 6759 O O . GLU A 1 792 ? 20.200 21.073 -30.359 1.00 96.00 792 GLU A O 1
ATOM 6764 N N . ILE A 1 793 ? 20.681 22.453 -28.660 1.00 93.88 793 ILE A N 1
ATOM 6765 C CA . ILE A 1 793 ? 19.997 21.648 -27.622 1.00 93.88 793 ILE A CA 1
ATOM 6766 C C . ILE A 1 793 ? 18.507 22.011 -27.461 1.00 93.88 793 ILE A C 1
ATOM 6768 O O . ILE A 1 793 ? 17.673 21.131 -27.201 1.00 93.88 793 ILE A O 1
ATOM 6772 N N . LEU A 1 794 ? 18.165 23.296 -27.623 1.00 96.56 794 LEU A N 1
ATOM 6773 C CA . LEU A 1 794 ? 16.801 23.838 -27.500 1.00 96.56 794 LEU A CA 1
ATOM 6774 C C . LEU A 1 794 ? 16.393 24.738 -28.698 1.00 96.56 794 LEU A C 1
ATOM 6776 O O . LEU A 1 794 ? 15.884 25.844 -28.472 1.00 96.56 794 LEU A O 1
ATOM 6780 N N . PRO A 1 795 ? 16.584 24.311 -29.966 1.00 97.44 795 PRO A N 1
ATOM 6781 C CA . PRO A 1 795 ? 16.260 25.128 -31.142 1.00 97.44 795 PRO A CA 1
ATOM 6782 C C . PRO A 1 795 ? 14.797 25.596 -31.176 1.00 97.44 795 PRO A C 1
ATOM 6784 O O . PRO A 1 795 ? 14.502 26.656 -31.734 1.00 97.44 795 PRO A O 1
ATOM 6787 N N . GLU A 1 796 ? 13.883 24.861 -30.531 1.00 96.44 796 GLU A N 1
ATOM 6788 C CA . GLU A 1 796 ? 12.474 25.232 -30.377 1.00 96.44 796 GLU A CA 1
ATOM 6789 C C . GLU A 1 796 ? 12.252 26.584 -29.662 1.00 96.44 796 GLU A C 1
ATOM 6791 O O . GLU A 1 796 ? 11.227 27.232 -29.884 1.00 96.44 796 GLU A O 1
ATOM 6796 N N . LEU A 1 797 ? 13.222 27.072 -28.875 1.00 97.50 797 LEU A N 1
ATOM 6797 C CA . LEU A 1 797 ? 13.166 28.392 -28.231 1.00 97.50 797 LEU A CA 1
ATOM 6798 C C . LEU A 1 797 ? 13.560 29.568 -29.137 1.00 97.50 797 LEU A C 1
ATOM 6800 O O . LEU A 1 797 ? 13.293 30.712 -28.760 1.00 97.50 797 LEU A O 1
ATOM 6804 N N . ASN A 1 798 ? 14.191 29.335 -30.296 1.00 97.31 798 ASN A N 1
ATOM 6805 C CA . ASN A 1 798 ? 14.607 30.391 -31.235 1.00 97.31 798 ASN A CA 1
ATOM 6806 C C . ASN A 1 798 ? 15.329 31.568 -30.525 1.00 97.31 798 ASN A C 1
ATOM 6808 O O . ASN A 1 798 ? 14.888 32.721 -30.578 1.00 97.31 798 ASN A O 1
ATOM 6812 N N . VAL A 1 799 ? 16.386 31.254 -29.765 1.00 97.62 799 VAL A N 1
ATOM 6813 C CA . VAL A 1 799 ? 17.127 32.217 -28.929 1.00 97.62 799 VAL A CA 1
ATOM 6814 C C . VAL A 1 799 ? 18.182 32.940 -29.759 1.00 97.62 799 VAL A C 1
ATOM 6816 O O . VAL A 1 799 ? 19.134 32.321 -30.230 1.00 97.62 799 VAL A O 1
ATOM 6819 N N . SER A 1 800 ? 18.061 34.258 -29.923 1.00 97.56 800 SER A N 1
ATOM 6820 C CA . SER A 1 800 ? 19.001 35.006 -30.768 1.00 97.56 800 SER A CA 1
ATOM 6821 C C . SER A 1 800 ? 20.362 35.291 -30.116 1.00 97.56 800 SER A C 1
ATOM 6823 O O . SER A 1 800 ? 20.660 34.886 -28.993 1.00 97.56 800 SER A O 1
ATOM 6825 N N . ASN A 1 801 ? 21.246 35.963 -30.859 1.00 96.50 801 ASN A N 1
ATOM 6826 C CA . ASN A 1 801 ? 22.603 36.325 -30.423 1.00 96.50 801 ASN A CA 1
ATOM 6827 C C . ASN A 1 801 ? 22.642 37.335 -29.261 1.00 96.50 801 ASN A C 1
ATOM 6829 O O . ASN A 1 801 ? 23.676 37.487 -28.624 1.00 96.50 801 ASN A O 1
ATOM 6833 N N . ASP A 1 802 ? 21.524 38.007 -28.993 1.00 96.75 802 ASP A N 1
ATOM 6834 C CA . ASP A 1 802 ? 21.266 38.845 -27.816 1.00 96.75 802 ASP A CA 1
ATOM 6835 C C . ASP A 1 802 ? 20.773 38.040 -26.595 1.00 96.75 802 ASP A C 1
ATOM 6837 O O . ASP A 1 802 ? 20.659 38.601 -25.511 1.00 96.75 802 ASP A O 1
ATOM 6841 N N . GLY A 1 803 ? 20.496 36.740 -26.762 1.00 96.38 803 GLY A N 1
ATOM 6842 C CA . GLY A 1 803 ? 20.108 35.814 -25.699 1.00 96.38 803 GLY A CA 1
ATOM 6843 C C . GLY A 1 803 ? 18.616 35.750 -25.367 1.00 96.38 803 GLY A C 1
ATOM 6844 O O . GLY A 1 803 ? 18.233 34.978 -24.491 1.00 96.38 803 GLY A O 1
ATOM 6845 N N . TYR A 1 804 ? 17.761 36.483 -26.084 1.00 97.81 804 TYR A N 1
ATOM 6846 C CA . TYR A 1 804 ? 16.309 36.465 -25.871 1.00 97.81 804 TYR A CA 1
ATOM 6847 C C . TYR A 1 804 ? 15.609 35.459 -26.794 1.00 97.81 804 TYR A C 1
ATOM 6849 O O . TYR A 1 804 ? 15.957 35.324 -27.971 1.00 97.81 804 TYR A O 1
ATOM 6857 N N . SER A 1 805 ? 14.597 34.763 -26.270 1.00 97.75 805 SER A N 1
ATOM 6858 C CA . SER A 1 805 ? 13.764 33.833 -27.042 1.00 97.75 805 SER A CA 1
ATOM 6859 C C . SER A 1 805 ? 12.760 34.571 -27.936 1.00 97.75 805 SER A C 1
ATOM 6861 O O . SER A 1 805 ? 12.102 35.523 -27.512 1.00 97.75 805 SER A O 1
ATOM 6863 N N . LYS A 1 806 ? 12.600 34.107 -29.182 1.00 98.06 806 LYS A N 1
ATOM 6864 C CA . LYS A 1 806 ? 11.676 34.690 -30.179 1.00 98.06 806 LYS A CA 1
ATOM 6865 C C . LYS A 1 806 ? 10.362 33.923 -30.346 1.00 98.06 806 LYS A C 1
ATOM 6867 O O . LYS A 1 806 ? 9.683 34.082 -31.359 1.00 98.06 806 LYS A O 1
ATOM 6872 N N . ILE A 1 807 ? 9.982 33.122 -29.353 1.00 97.94 807 ILE A N 1
ATOM 6873 C CA . ILE A 1 807 ? 8.746 32.331 -29.369 1.00 97.94 807 ILE A CA 1
ATOM 6874 C C . ILE A 1 807 ? 7.467 33.173 -29.491 1.00 97.94 807 IL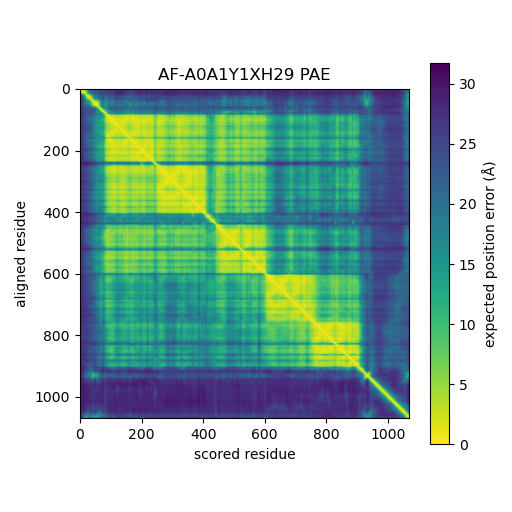E A C 1
ATOM 6876 O O . ILE A 1 807 ? 7.366 34.303 -28.990 1.00 97.94 807 ILE A O 1
ATOM 6880 N N . ASN A 1 808 ? 6.454 32.586 -30.130 1.00 98.00 808 ASN A N 1
ATOM 6881 C CA . ASN A 1 808 ? 5.104 33.128 -30.195 1.00 98.00 808 ASN A CA 1
ATOM 6882 C C . ASN A 1 808 ? 4.187 32.374 -29.220 1.00 98.00 808 ASN A C 1
ATOM 6884 O O . ASN A 1 808 ? 3.723 31.273 -29.512 1.00 98.00 808 ASN A O 1
ATOM 6888 N N . VAL A 1 809 ? 3.954 32.975 -28.050 1.00 97.56 809 VAL A N 1
ATOM 6889 C CA . VAL A 1 809 ? 3.169 32.383 -26.953 1.00 97.56 809 VAL A CA 1
ATOM 6890 C C . VAL A 1 809 ? 1.765 32.001 -27.429 1.00 97.56 809 VAL A C 1
ATOM 6892 O O . VAL A 1 809 ? 1.320 30.886 -27.172 1.00 97.56 809 VAL A O 1
ATOM 6895 N N . ASP A 1 810 ? 1.124 32.870 -28.215 1.00 97.19 810 ASP A N 1
ATOM 6896 C CA . ASP A 1 810 ? -0.233 32.662 -28.725 1.00 97.19 810 ASP A CA 1
ATOM 6897 C C . ASP A 1 810 ? -0.339 31.504 -29.725 1.00 97.19 810 ASP A C 1
ATOM 6899 O O . ASP A 1 810 ? -1.431 30.979 -29.922 1.00 97.19 810 ASP A O 1
ATOM 6903 N N . GLU A 1 811 ? 0.740 31.110 -30.400 1.00 97.00 811 GLU A N 1
ATOM 6904 C CA . GLU A 1 811 ? 0.741 29.937 -31.288 1.00 97.00 811 GLU A CA 1
ATOM 6905 C C . GLU A 1 811 ? 1.048 28.668 -30.493 1.00 97.00 811 GLU A C 1
ATOM 6907 O O . GLU A 1 811 ? 0.305 27.694 -30.588 1.00 97.00 811 GLU A O 1
ATOM 6912 N N . ILE A 1 812 ? 2.065 28.719 -29.628 1.00 97.31 812 ILE A N 1
ATOM 6913 C CA . ILE A 1 812 ? 2.482 27.597 -28.779 1.00 97.31 812 ILE A CA 1
ATOM 6914 C C . ILE A 1 812 ? 1.343 27.131 -27.861 1.00 97.31 812 ILE A C 1
ATOM 6916 O O . ILE A 1 812 ? 1.083 25.929 -27.792 1.00 97.31 812 ILE A O 1
ATOM 6920 N N . ILE A 1 813 ? 0.632 28.057 -27.202 1.00 96.75 813 ILE A N 1
ATOM 6921 C CA . ILE A 1 813 ? -0.458 27.735 -26.263 1.00 96.75 813 ILE A CA 1
ATOM 6922 C C . ILE A 1 813 ? -1.626 27.001 -26.945 1.00 96.75 813 ILE A C 1
ATOM 6924 O O . ILE A 1 813 ? -2.276 26.171 -26.319 1.00 96.75 813 ILE A O 1
ATOM 6928 N N . LYS A 1 814 ? -1.871 27.239 -28.243 1.00 96.31 814 LYS A N 1
ATOM 6929 C CA . LYS A 1 814 ? -2.966 26.596 -28.999 1.00 96.31 814 LYS A CA 1
ATOM 6930 C C . LYS A 1 814 ? -2.696 25.128 -29.346 1.00 96.31 814 LYS A C 1
ATOM 6932 O O . LYS A 1 814 ? -3.628 24.420 -29.716 1.00 96.31 814 LYS A O 1
ATOM 6937 N N . GLU A 1 815 ? -1.446 24.681 -29.248 1.00 96.88 815 GLU A N 1
ATOM 6938 C CA . GLU A 1 815 ? -1.041 23.287 -29.472 1.00 96.88 815 GLU A CA 1
ATOM 6939 C C . GLU A 1 815 ? -0.943 22.471 -28.165 1.00 96.88 815 GLU A C 1
ATOM 6941 O O . GLU A 1 815 ? -0.689 21.266 -28.210 1.00 96.88 815 GLU A O 1
ATOM 6946 N N . PHE A 1 816 ? -1.173 23.098 -27.005 1.00 96.38 816 PHE A N 1
ATOM 6947 C CA . PHE A 1 816 ? -1.337 22.406 -25.725 1.00 96.38 816 PHE A CA 1
ATOM 6948 C C . PHE A 1 816 ? -2.762 21.856 -25.559 1.00 96.38 816 PHE A C 1
ATOM 6950 O O . PHE A 1 816 ? -3.748 22.449 -26.000 1.00 96.38 816 PHE A O 1
ATOM 6957 N N . LYS A 1 817 ? -2.869 20.699 -24.900 1.00 94.50 817 LYS A N 1
ATOM 6958 C CA . LYS A 1 817 ? -4.133 19.996 -24.642 1.00 94.50 817 LYS A CA 1
ATOM 6959 C C . LYS A 1 817 ? -4.661 20.354 -23.248 1.00 94.50 817 LYS A C 1
ATOM 6961 O O . LYS A 1 817 ? -4.068 19.954 -22.248 1.00 94.50 817 LYS A O 1
ATOM 6966 N N . PHE A 1 818 ? -5.783 21.069 -23.181 1.00 91.75 818 PHE A N 1
ATOM 6967 C CA . PHE A 1 818 ? -6.389 21.571 -21.934 1.00 91.75 818 PHE A CA 1
ATOM 6968 C C . PHE A 1 818 ? -7.752 20.933 -21.622 1.00 91.75 818 PHE A C 1
ATOM 6970 O O . PHE A 1 818 ? -8.687 21.617 -21.208 1.00 91.75 818 PHE A O 1
ATOM 6977 N N . LYS A 1 819 ? -7.898 19.628 -21.872 1.00 86.75 819 LYS A N 1
ATOM 6978 C CA . LYS A 1 819 ? -9.136 18.890 -21.603 1.00 86.75 819 LYS A CA 1
ATOM 6979 C C . LYS A 1 819 ? -8.863 17.520 -21.001 1.00 86.75 819 LYS A C 1
ATOM 6981 O O . LYS A 1 819 ? -7.903 16.858 -21.373 1.00 86.75 819 LYS A O 1
ATOM 6986 N N . GLU A 1 820 ? -9.793 17.040 -20.183 1.00 78.44 820 GLU A N 1
ATOM 6987 C CA . GLU A 1 820 ? -9.808 15.670 -19.656 1.00 78.44 820 GLU A CA 1
ATOM 6988 C C . GLU A 1 820 ? -9.795 14.597 -20.765 1.00 78.44 820 GLU A C 1
ATOM 6990 O O . GLU A 1 820 ? -9.046 13.627 -20.674 1.00 78.44 820 GLU A O 1
ATOM 6995 N N . GLU A 1 821 ? -10.534 14.806 -21.866 1.00 82.44 821 GLU A N 1
ATOM 6996 C CA . GLU A 1 821 ? -10.598 13.863 -23.003 1.00 82.44 821 GLU A CA 1
ATOM 6997 C C . GLU A 1 821 ? -9.245 13.631 -23.709 1.00 82.44 821 GLU A C 1
ATOM 6999 O O . GLU A 1 821 ? -9.087 12.660 -24.450 1.00 82.44 821 GLU A O 1
ATOM 7004 N N . ASP A 1 822 ? -8.252 14.490 -23.456 1.00 83.50 822 ASP A N 1
ATOM 7005 C CA . ASP A 1 822 ? -6.894 14.351 -23.973 1.00 83.50 822 ASP A CA 1
ATOM 7006 C C . ASP A 1 822 ? -5.979 13.460 -23.105 1.00 83.50 822 ASP A C 1
ATOM 7008 O O . ASP A 1 822 ? -4.920 13.060 -23.603 1.00 83.50 822 ASP A O 1
ATOM 7012 N N . TYR A 1 823 ? -6.386 13.130 -21.867 1.00 81.56 823 TYR A N 1
ATOM 7013 C CA . TYR A 1 823 ? -5.613 12.368 -20.866 1.00 81.56 823 TYR A CA 1
ATOM 7014 C C . TYR A 1 823 ? -6.420 11.228 -20.191 1.00 81.56 823 TYR A C 1
ATOM 7016 O O . TYR A 1 823 ? -6.426 11.132 -18.964 1.00 81.56 823 TYR A O 1
ATOM 7024 N N . PRO A 1 824 ? -7.066 10.309 -20.940 1.00 68.38 824 PRO A N 1
ATOM 7025 C CA . PRO A 1 824 ? -7.989 9.287 -20.407 1.00 68.38 824 PRO A CA 1
ATOM 7026 C C . PRO A 1 824 ? -7.321 8.152 -19.592 1.00 68.38 824 PRO A C 1
ATOM 7028 O O . PRO A 1 824 ? -7.875 7.064 -19.457 1.00 68.38 824 PRO A O 1
ATOM 7031 N N . TYR A 1 825 ? -6.098 8.374 -19.116 1.00 66.81 825 TYR A N 1
ATOM 7032 C CA . TYR A 1 825 ? -5.255 7.448 -18.357 1.00 66.81 825 TYR A CA 1
ATOM 7033 C C . TYR A 1 825 ? -4.653 8.095 -17.097 1.00 66.81 825 TYR A C 1
ATOM 7035 O O . TYR A 1 825 ? -3.895 7.434 -16.388 1.00 66.81 825 TYR A O 1
ATOM 7043 N N . LEU A 1 826 ? -4.937 9.377 -16.841 1.00 68.25 826 LEU A N 1
ATOM 7044 C CA . LEU A 1 826 ? -4.669 9.995 -15.549 1.00 68.25 826 LEU A CA 1
ATOM 7045 C C . LEU A 1 826 ? -5.882 9.768 -14.654 1.00 68.25 826 LEU A C 1
ATOM 7047 O O . LEU A 1 826 ? -7.009 10.058 -15.054 1.00 68.25 826 LEU A O 1
ATOM 7051 N N . ASP A 1 827 ? -5.636 9.255 -13.454 1.00 65.31 827 ASP A N 1
ATOM 7052 C CA . ASP A 1 827 ? -6.602 9.372 -12.373 1.00 65.31 827 ASP A CA 1
ATOM 7053 C C . ASP A 1 827 ? -6.519 10.807 -11.839 1.00 65.31 827 ASP A C 1
ATOM 7055 O O . ASP A 1 827 ? -5.450 11.272 -11.437 1.00 65.31 827 ASP A O 1
ATOM 7059 N N . PHE A 1 828 ? -7.633 11.529 -11.924 1.00 61.38 828 PHE A N 1
ATOM 7060 C CA . PHE A 1 828 ? -7.699 12.939 -11.558 1.00 61.38 828 PHE A CA 1
ATOM 7061 C C . PHE A 1 828 ? -7.816 13.134 -10.039 1.00 61.38 828 PHE A C 1
ATOM 7063 O O . PHE A 1 828 ? -7.507 14.226 -9.567 1.00 61.38 828 PHE A O 1
ATOM 7070 N N . ASP A 1 829 ? -8.163 12.101 -9.264 1.00 57.84 829 ASP A N 1
ATOM 7071 C CA . ASP A 1 829 ? -8.184 12.179 -7.793 1.00 57.84 829 ASP A CA 1
ATOM 7072 C C . ASP A 1 829 ? -6.758 12.296 -7.190 1.00 57.84 829 ASP A C 1
ATOM 7074 O O . ASP A 1 829 ? -6.602 12.560 -5.996 1.00 57.84 829 ASP A O 1
ATOM 7078 N N . ILE A 1 830 ? -5.704 12.137 -8.007 1.00 51.56 830 ILE A N 1
ATOM 7079 C CA . ILE A 1 830 ? -4.291 12.282 -7.620 1.00 51.56 830 ILE A CA 1
ATOM 7080 C C . ILE A 1 830 ? -3.853 13.763 -7.643 1.00 51.56 830 ILE A C 1
ATOM 7082 O O . ILE A 1 830 ? -4.326 14.577 -8.435 1.00 51.56 830 ILE A O 1
ATOM 7086 N N . GLU A 1 831 ? -2.913 14.110 -6.759 1.00 57.94 831 GLU A N 1
ATOM 7087 C CA . GLU A 1 831 ? -2.356 15.452 -6.547 1.00 57.94 831 GLU A CA 1
ATOM 7088 C C . GLU A 1 831 ? -2.009 16.216 -7.842 1.00 57.94 831 GLU A C 1
ATOM 7090 O O . GLU A 1 831 ? -1.417 15.675 -8.777 1.00 57.94 831 GLU A O 1
ATOM 7095 N N . ASN A 1 832 ? -2.327 17.520 -7.864 1.00 67.44 832 ASN A N 1
ATOM 7096 C CA . ASN A 1 832 ? -2.331 18.360 -9.072 1.00 67.44 832 ASN A CA 1
ATOM 7097 C C . ASN A 1 832 ? -1.070 18.258 -9.955 1.00 67.44 832 ASN A C 1
ATOM 7099 O O . ASN A 1 832 ? -1.179 18.370 -11.176 1.00 67.44 832 ASN A O 1
ATOM 7103 N N . GLU A 1 833 ? 0.123 18.088 -9.372 1.00 78.31 833 GLU A N 1
ATOM 7104 C CA . GLU A 1 833 ? 1.394 18.217 -10.097 1.00 78.31 833 GLU A CA 1
ATOM 7105 C C . GLU A 1 833 ? 1.532 17.258 -11.287 1.00 78.31 833 GLU A C 1
ATOM 7107 O O . GLU A 1 833 ? 2.041 17.667 -12.333 1.00 78.31 833 GLU A O 1
ATOM 7112 N N . TYR A 1 834 ? 1.026 16.023 -11.193 1.00 82.25 834 TYR A N 1
ATOM 7113 C CA . TYR A 1 834 ? 1.097 15.070 -12.309 1.00 82.25 834 TYR A CA 1
ATOM 7114 C C . TYR A 1 834 ? 0.402 15.620 -13.562 1.00 82.25 834 TYR A C 1
ATOM 7116 O O . TYR A 1 834 ? 0.960 15.554 -14.660 1.00 82.25 834 TYR A O 1
ATOM 7124 N N . LEU A 1 835 ? -0.780 16.230 -13.409 1.00 86.94 835 LEU A N 1
ATOM 7125 C CA . LEU A 1 835 ? -1.526 16.808 -14.527 1.00 86.94 835 LEU A CA 1
ATOM 7126 C C . LEU A 1 835 ? -0.753 17.962 -15.181 1.00 86.94 835 LEU A C 1
ATOM 7128 O O . LEU A 1 835 ? -0.682 18.020 -16.408 1.00 86.94 835 LEU A O 1
ATOM 7132 N N . TYR A 1 836 ? -0.111 18.829 -14.390 1.00 90.06 836 TYR A N 1
ATOM 7133 C CA . TYR A 1 836 ? 0.748 19.903 -14.908 1.00 90.06 836 TYR A CA 1
ATOM 7134 C C . TYR A 1 836 ? 1.882 19.316 -15.764 1.00 90.06 836 TYR A C 1
ATOM 7136 O O . TYR A 1 836 ? 2.053 19.698 -16.923 1.00 90.06 836 TYR A O 1
ATOM 7144 N N . LEU A 1 837 ? 2.607 18.324 -15.236 1.00 91.69 837 LEU A N 1
ATOM 7145 C CA . LEU A 1 837 ? 3.737 17.683 -15.919 1.00 91.69 837 LEU A CA 1
ATOM 7146 C C . LEU A 1 837 ? 3.314 16.998 -17.234 1.00 91.69 837 LEU A C 1
ATOM 7148 O O . LEU A 1 837 ? 4.017 17.117 -18.242 1.00 91.69 837 LEU A O 1
ATOM 7152 N N . TYR A 1 838 ? 2.147 16.346 -17.269 1.00 89.19 838 TYR A N 1
ATOM 7153 C CA . TYR A 1 838 ? 1.605 15.751 -18.496 1.00 89.19 838 TYR A CA 1
ATOM 7154 C C . TYR A 1 838 ? 1.116 16.787 -19.510 1.00 89.19 838 TYR A C 1
ATOM 7156 O O . TYR A 1 838 ? 1.394 16.637 -20.706 1.00 89.19 838 TYR A O 1
ATOM 7164 N N . VAL A 1 839 ? 0.458 17.864 -19.068 1.00 92.62 839 VAL A N 1
ATOM 7165 C CA . VAL A 1 839 ? 0.083 18.959 -19.973 1.00 92.62 839 VAL A CA 1
ATOM 7166 C C . VAL A 1 839 ? 1.339 19.598 -20.567 1.00 92.62 839 VAL A C 1
ATOM 7168 O O . VAL A 1 839 ? 1.371 19.821 -21.776 1.00 92.62 839 VAL A O 1
ATOM 7171 N N . TYR A 1 840 ? 2.417 19.774 -19.797 1.00 94.38 840 TYR A N 1
ATOM 7172 C CA . TYR A 1 840 ? 3.675 20.379 -20.268 1.00 94.38 840 TYR A CA 1
ATOM 7173 C C . TYR A 1 840 ? 4.413 19.535 -21.330 1.00 94.38 840 TYR A C 1
ATOM 7175 O O . TYR A 1 840 ? 5.293 20.052 -22.021 1.00 94.38 840 TYR A O 1
ATOM 7183 N N . GLN A 1 841 ? 4.042 18.263 -21.504 1.00 92.06 841 GLN A N 1
ATOM 7184 C CA . GLN A 1 841 ? 4.517 17.392 -22.589 1.00 92.06 841 GLN A CA 1
ATOM 7185 C C . GLN A 1 841 ? 3.543 17.286 -23.777 1.00 92.06 841 GLN A C 1
ATOM 7187 O O . GLN A 1 841 ? 3.882 16.677 -24.794 1.00 92.06 841 GLN A O 1
ATOM 7192 N N . SER A 1 842 ? 2.327 17.830 -23.660 1.00 93.44 842 SER A N 1
ATOM 7193 C CA . SER A 1 842 ? 1.242 17.573 -24.616 1.00 93.44 842 SER A CA 1
ATOM 7194 C C . SER A 1 842 ? 1.447 18.228 -25.986 1.00 93.44 842 SER A C 1
ATOM 7196 O O . SER A 1 842 ? 1.086 17.630 -27.005 1.00 93.44 842 SER A O 1
ATOM 7198 N N . ASN A 1 843 ? 2.095 19.398 -26.025 1.00 96.06 843 ASN A N 1
ATOM 7199 C CA . ASN A 1 843 ? 2.599 19.986 -27.260 1.00 96.06 843 ASN A CA 1
ATOM 7200 C C . ASN A 1 843 ? 3.865 19.230 -27.712 1.00 96.06 843 ASN A C 1
ATOM 7202 O O . ASN A 1 843 ? 4.923 19.297 -27.084 1.00 96.06 843 ASN A O 1
ATOM 7206 N N . LYS A 1 844 ? 3.759 18.521 -28.842 1.00 91.12 844 LYS A N 1
ATOM 7207 C CA . LYS A 1 844 ? 4.852 17.712 -29.413 1.00 91.12 844 LYS A CA 1
ATOM 7208 C C . LYS A 1 844 ? 5.929 18.529 -30.132 1.00 91.12 844 LYS A C 1
ATOM 7210 O O . LYS A 1 844 ? 7.043 18.034 -30.280 1.00 91.12 844 LYS A O 1
ATOM 7215 N N . ASN A 1 845 ? 5.598 19.738 -30.583 1.00 94.56 845 ASN A N 1
ATOM 7216 C CA . ASN A 1 845 ? 6.522 20.655 -31.254 1.00 94.56 845 ASN A CA 1
ATOM 7217 C C . ASN A 1 845 ? 7.307 21.503 -30.238 1.00 94.56 845 ASN A C 1
ATOM 7219 O O . ASN A 1 845 ? 8.431 21.915 -30.509 1.00 94.56 845 ASN A O 1
ATOM 7223 N N . PHE A 1 846 ? 6.714 21.740 -29.065 1.00 96.75 846 PHE A N 1
ATOM 7224 C CA . PHE A 1 846 ? 7.262 22.548 -27.983 1.00 96.75 846 PHE A CA 1
ATOM 7225 C C . PHE A 1 846 ? 7.040 21.832 -26.641 1.00 96.75 846 PHE A C 1
ATOM 7227 O O . PHE A 1 846 ? 6.135 22.162 -25.873 1.00 96.75 846 PHE A O 1
ATOM 7234 N N . ASN A 1 847 ? 7.858 20.809 -26.368 1.00 95.00 847 ASN A N 1
ATOM 7235 C CA . ASN A 1 847 ? 7.796 20.051 -25.116 1.00 95.00 847 ASN A CA 1
ATOM 7236 C C . ASN A 1 847 ? 8.348 20.916 -23.971 1.00 95.00 847 ASN A C 1
ATOM 7238 O O . ASN A 1 847 ? 9.543 20.892 -23.664 1.00 95.00 847 ASN A O 1
ATOM 7242 N N . LEU A 1 848 ? 7.463 21.704 -23.361 1.00 96.88 848 LEU A N 1
ATOM 7243 C CA . LEU A 1 848 ? 7.804 22.651 -22.307 1.00 96.88 848 LEU A CA 1
ATOM 7244 C C . LEU A 1 848 ? 8.487 21.959 -21.123 1.00 96.88 848 LEU A C 1
ATOM 7246 O O . LEU A 1 848 ? 9.408 22.534 -20.549 1.00 96.88 848 LEU A O 1
ATOM 7250 N N . LEU A 1 849 ? 8.118 20.716 -20.797 1.00 94.75 849 LEU A N 1
ATOM 7251 C CA . LEU A 1 849 ? 8.757 20.021 -19.681 1.00 94.75 849 LEU A CA 1
ATOM 7252 C C . LEU A 1 849 ? 10.238 19.714 -19.944 1.00 94.75 849 LEU A C 1
ATOM 7254 O O . LEU A 1 849 ? 11.076 20.008 -19.093 1.00 94.75 849 LEU A O 1
ATOM 7258 N N . LYS A 1 850 ? 10.575 19.204 -21.140 1.00 93.94 850 LYS A N 1
ATOM 7259 C CA . LYS A 1 850 ? 11.972 19.027 -21.591 1.00 93.94 850 LYS A CA 1
ATOM 7260 C C . LYS A 1 850 ? 12.742 20.346 -21.485 1.00 93.94 850 LYS A C 1
ATOM 7262 O O . LYS A 1 850 ? 13.855 20.362 -20.966 1.00 93.94 850 LYS A O 1
ATOM 7267 N N . ILE A 1 851 ? 12.155 21.431 -21.992 1.00 96.81 851 ILE A N 1
ATOM 7268 C CA . ILE A 1 851 ? 12.771 22.765 -22.003 1.00 96.81 851 ILE A CA 1
ATOM 7269 C C . ILE A 1 851 ? 13.091 23.220 -20.576 1.00 96.81 851 ILE A C 1
ATOM 7271 O O . ILE A 1 851 ? 14.223 23.614 -20.295 1.00 96.81 851 ILE A O 1
ATOM 7275 N N . LEU A 1 852 ? 12.113 23.132 -19.672 1.00 96.62 852 LEU A N 1
ATOM 7276 C CA . LEU A 1 852 ? 12.255 23.595 -18.295 1.00 96.62 852 LEU A CA 1
ATOM 7277 C C . LEU A 1 852 ? 13.282 22.782 -17.511 1.00 96.62 852 LEU A C 1
ATOM 7279 O O . LEU A 1 852 ? 14.119 23.393 -16.857 1.00 96.62 852 LEU A O 1
ATOM 7283 N N . MET A 1 853 ? 13.282 21.449 -17.638 1.00 93.25 853 MET A N 1
ATOM 7284 C CA . MET A 1 853 ? 14.292 20.581 -17.013 1.00 93.25 853 MET A CA 1
ATOM 7285 C C . MET A 1 853 ? 15.715 20.901 -17.505 1.00 93.25 853 MET A C 1
ATOM 7287 O O . MET A 1 853 ? 16.657 20.949 -16.716 1.00 93.25 853 MET A O 1
ATOM 7291 N N . ILE A 1 854 ? 15.896 21.155 -18.807 1.00 93.56 854 ILE A N 1
ATOM 7292 C CA . ILE A 1 854 ? 17.218 21.488 -19.364 1.00 93.56 854 ILE A CA 1
ATOM 7293 C C . ILE A 1 854 ? 17.691 22.863 -18.872 1.00 93.56 854 ILE A C 1
ATOM 7295 O O . ILE A 1 854 ? 18.854 22.996 -18.486 1.00 93.56 854 ILE A O 1
ATOM 7299 N N . ILE A 1 855 ? 16.811 23.869 -18.832 1.00 95.75 855 ILE A N 1
ATOM 7300 C CA . ILE A 1 855 ? 17.150 25.203 -18.311 1.00 95.75 855 ILE A CA 1
ATOM 7301 C C . ILE A 1 855 ? 17.436 25.137 -16.805 1.00 95.75 855 ILE A C 1
ATOM 7303 O O . ILE A 1 855 ? 18.473 25.634 -16.369 1.00 95.75 855 ILE A O 1
ATOM 7307 N N . SER A 1 856 ? 16.589 24.478 -16.008 1.00 94.88 856 SER A N 1
ATOM 7308 C CA . SER A 1 856 ? 16.785 24.367 -14.557 1.00 94.88 856 SER A CA 1
ATOM 7309 C C . SER A 1 856 ? 18.089 23.657 -14.190 1.00 94.88 856 SER A C 1
ATOM 7311 O O . SER A 1 856 ? 18.709 24.018 -13.195 1.00 94.88 856 SER A O 1
ATOM 7313 N N . ASN A 1 857 ? 18.550 22.704 -15.003 1.00 91.12 857 ASN A N 1
ATOM 7314 C CA . ASN A 1 857 ? 19.822 22.015 -14.769 1.00 91.12 857 ASN A CA 1
ATOM 7315 C C . ASN A 1 857 ? 21.047 22.833 -15.232 1.00 91.12 857 ASN A C 1
ATOM 7317 O O . ASN A 1 857 ? 22.163 22.517 -14.832 1.00 91.12 857 ASN A O 1
ATOM 7321 N N . ASN A 1 858 ? 20.855 23.894 -16.029 1.00 94.75 858 ASN A N 1
ATOM 7322 C CA . ASN A 1 858 ? 21.924 24.770 -16.533 1.00 94.75 858 ASN A CA 1
ATOM 7323 C C . ASN A 1 858 ? 21.954 26.169 -15.880 1.00 94.75 858 ASN A C 1
ATOM 7325 O O . ASN A 1 858 ? 22.781 26.997 -16.264 1.00 94.75 858 ASN A O 1
ATOM 7329 N N . ILE A 1 859 ? 21.087 26.457 -14.903 1.00 93.38 859 ILE A N 1
ATOM 7330 C CA . ILE A 1 859 ? 21.149 27.695 -14.107 1.00 93.38 859 ILE A CA 1
ATOM 7331 C C . ILE A 1 859 ? 22.170 27.547 -12.977 1.00 93.38 859 ILE A C 1
ATOM 7333 O O . ILE A 1 859 ? 22.101 26.623 -12.163 1.00 93.38 859 ILE A O 1
ATOM 7337 N N . ASN A 1 860 ? 23.084 28.514 -12.868 1.00 91.06 860 ASN A N 1
ATOM 7338 C CA . ASN A 1 860 ? 23.993 28.614 -11.729 1.00 91.06 860 ASN A CA 1
ATOM 7339 C C . ASN A 1 860 ? 23.322 29.308 -10.528 1.00 91.06 860 ASN A C 1
ATOM 7341 O O . ASN A 1 860 ? 23.570 30.483 -10.259 1.00 91.06 860 ASN A O 1
ATOM 7345 N N . TYR A 1 861 ? 22.534 28.558 -9.756 1.00 88.44 861 TYR A N 1
ATOM 7346 C CA . TYR A 1 861 ? 21.852 29.059 -8.552 1.00 88.44 861 TYR A CA 1
ATOM 7347 C C . TYR A 1 861 ? 22.783 29.568 -7.432 1.00 88.44 861 TYR A C 1
ATOM 7349 O O . TYR A 1 861 ? 22.292 30.142 -6.462 1.00 88.44 861 TYR A O 1
ATOM 7357 N N . SER A 1 862 ? 24.110 29.403 -7.539 1.00 85.69 862 SER A N 1
ATOM 7358 C CA . SER A 1 862 ? 25.061 30.019 -6.598 1.00 85.69 862 SER A CA 1
ATOM 7359 C C . SER A 1 862 ? 25.318 31.512 -6.857 1.00 85.69 862 SER A C 1
ATOM 7361 O O . SER A 1 862 ? 25.829 32.200 -5.974 1.00 85.69 862 SER A O 1
ATOM 7363 N N . ASP A 1 863 ? 24.953 32.032 -8.035 1.00 82.50 863 ASP A N 1
ATOM 7364 C CA . ASP A 1 863 ? 25.048 33.460 -8.341 1.00 82.50 863 ASP A CA 1
ATOM 7365 C C . ASP A 1 863 ? 23.736 34.176 -7.986 1.00 82.50 863 ASP A C 1
ATOM 7367 O O . ASP A 1 863 ? 22.717 34.008 -8.659 1.00 82.50 863 ASP A O 1
ATOM 7371 N N . PHE A 1 864 ? 23.783 35.026 -6.956 1.00 68.25 864 PHE A N 1
ATOM 7372 C CA . PHE A 1 864 ? 22.663 35.860 -6.505 1.00 68.25 864 PHE A CA 1
ATOM 7373 C C . PHE A 1 864 ? 22.054 36.749 -7.602 1.00 68.25 864 PHE A C 1
ATOM 7375 O O . PHE A 1 864 ? 20.880 37.098 -7.508 1.00 68.25 864 PHE A O 1
ATOM 7382 N N . ASN A 1 865 ? 22.795 37.103 -8.657 1.00 67.12 865 ASN A N 1
ATOM 7383 C CA . ASN A 1 865 ? 22.241 37.875 -9.776 1.00 67.12 865 ASN A CA 1
ATOM 7384 C C . ASN A 1 865 ? 21.251 37.045 -10.617 1.00 67.12 865 ASN A C 1
ATOM 7386 O O . ASN A 1 865 ? 20.382 37.608 -11.284 1.00 67.12 865 ASN A O 1
ATOM 7390 N N . THR A 1 866 ? 21.333 35.710 -10.554 1.00 68.50 866 THR A N 1
ATOM 7391 C CA . THR A 1 866 ? 20.346 34.817 -11.179 1.00 68.50 866 THR A CA 1
ATOM 7392 C C . THR A 1 866 ? 19.065 34.685 -10.357 1.00 68.50 866 THR A C 1
ATOM 7394 O O . THR A 1 866 ? 18.060 34.241 -10.906 1.00 68.50 866 THR A O 1
ATOM 7397 N N . HIS A 1 867 ? 19.047 35.075 -9.075 1.00 78.62 867 HIS A N 1
ATOM 7398 C CA . HIS A 1 867 ? 17.882 34.916 -8.195 1.00 78.62 867 HIS A CA 1
ATOM 7399 C C . HIS A 1 867 ? 16.775 35.912 -8.556 1.00 78.62 867 HIS A C 1
ATOM 7401 O O . HIS A 1 867 ? 16.830 37.097 -8.234 1.00 78.62 867 HIS A O 1
ATOM 7407 N N . ASN A 1 868 ? 15.737 35.417 -9.222 1.00 87.06 868 ASN A N 1
ATOM 7408 C CA . ASN A 1 868 ? 14.518 36.157 -9.523 1.00 87.06 868 ASN A CA 1
ATOM 7409 C C . ASN A 1 868 ? 13.321 35.193 -9.509 1.00 87.06 868 ASN A C 1
ATOM 7411 O O . ASN A 1 868 ? 13.500 33.977 -9.499 1.00 87.06 868 ASN A O 1
ATOM 7415 N N . GLU A 1 869 ? 12.091 35.714 -9.509 1.00 88.56 869 GLU A N 1
ATOM 7416 C CA . GLU A 1 869 ? 10.900 34.858 -9.380 1.00 88.56 869 GLU A CA 1
ATOM 7417 C C . GLU A 1 869 ? 10.757 33.821 -10.510 1.00 88.56 869 GLU A C 1
ATOM 7419 O O . GLU A 1 869 ? 10.189 32.762 -10.269 1.00 88.56 869 GLU A O 1
ATOM 7424 N N . PHE A 1 870 ? 11.322 34.053 -11.705 1.00 92.94 870 PHE A N 1
ATOM 7425 C CA . PHE A 1 870 ? 11.332 33.039 -12.763 1.00 92.94 870 PHE A CA 1
ATOM 7426 C C . PHE A 1 870 ? 12.322 31.908 -12.467 1.00 92.94 870 PHE A C 1
ATOM 7428 O O . PHE A 1 870 ? 11.931 30.748 -12.510 1.00 92.94 870 PHE A O 1
ATOM 7435 N N . THR A 1 871 ? 13.577 32.199 -12.107 1.00 93.00 871 THR A N 1
ATOM 7436 C CA . THR A 1 871 ? 14.541 31.130 -11.759 1.00 93.00 871 THR A CA 1
ATOM 7437 C C . THR A 1 871 ? 14.105 30.346 -10.524 1.00 93.00 871 THR A C 1
ATOM 7439 O O . THR A 1 871 ? 14.260 29.128 -10.482 1.00 93.00 871 THR A O 1
ATOM 7442 N N . LYS A 1 872 ? 13.466 31.014 -9.560 1.00 90.94 872 LYS A N 1
ATOM 7443 C CA . LYS A 1 872 ? 12.828 30.379 -8.403 1.00 90.94 872 LYS A CA 1
ATOM 7444 C C . LYS A 1 872 ? 11.639 29.497 -8.801 1.00 90.94 872 LYS A C 1
ATOM 7446 O O . LYS A 1 872 ? 11.571 28.356 -8.352 1.00 90.94 872 LYS A O 1
ATOM 7451 N N . SER A 1 873 ? 10.728 29.974 -9.657 1.00 91.44 873 SER A N 1
ATOM 7452 C CA . SER A 1 873 ? 9.568 29.179 -10.093 1.00 91.44 873 SER A CA 1
ATOM 7453 C C . SER A 1 873 ? 9.953 27.990 -10.974 1.00 91.44 873 SER A C 1
ATOM 7455 O O . SER A 1 873 ? 9.251 26.976 -10.954 1.00 91.44 873 SER A O 1
ATOM 7457 N N . ILE A 1 874 ? 11.094 28.058 -11.678 1.00 94.06 874 ILE A N 1
ATOM 7458 C CA . ILE A 1 874 ? 11.630 26.931 -12.453 1.00 94.06 874 ILE A CA 1
ATOM 7459 C C . ILE A 1 874 ? 12.635 26.039 -11.708 1.00 94.06 874 ILE A C 1
ATOM 7461 O O . ILE A 1 874 ? 13.043 25.010 -12.247 1.00 94.06 874 ILE A O 1
ATOM 7465 N N . ALA A 1 875 ? 12.956 26.331 -10.444 1.00 93.44 875 ALA A N 1
ATOM 7466 C CA . ALA A 1 875 ? 13.771 25.438 -9.618 1.00 93.44 875 ALA A CA 1
ATOM 7467 C C . ALA A 1 875 ? 13.129 24.046 -9.455 1.00 93.44 875 ALA A C 1
ATOM 7469 O O . ALA A 1 875 ? 13.841 23.043 -9.458 1.00 93.44 875 ALA A O 1
ATOM 7470 N N . LYS A 1 876 ? 11.786 23.958 -9.405 1.00 93.88 876 LYS A N 1
ATOM 7471 C CA . LYS A 1 876 ? 11.056 22.680 -9.266 1.00 93.88 876 LYS A CA 1
ATOM 7472 C C . LYS A 1 876 ? 11.351 21.671 -10.383 1.00 93.88 876 LYS A C 1
ATOM 7474 O O . LYS A 1 876 ? 11.406 20.475 -10.114 1.00 93.88 876 LYS A O 1
ATOM 7479 N N . TYR A 1 877 ? 11.646 22.127 -11.604 1.00 94.19 877 TYR A N 1
ATOM 7480 C CA . TYR A 1 877 ? 11.900 21.224 -12.736 1.00 94.19 877 TYR A CA 1
ATOM 7481 C C . TYR A 1 877 ? 13.252 20.497 -12.649 1.00 94.19 877 TYR A C 1
ATOM 7483 O O . TYR A 1 877 ? 13.378 19.406 -13.205 1.00 94.19 877 TYR A O 1
ATOM 7491 N N . LYS A 1 878 ? 14.217 21.012 -11.869 1.00 92.00 878 LYS A N 1
ATOM 7492 C CA . LYS A 1 878 ? 15.481 20.310 -11.571 1.00 92.00 878 LYS A CA 1
ATOM 7493 C C . LYS A 1 878 ? 15.254 19.038 -10.751 1.00 92.00 878 LYS A C 1
ATOM 7495 O O . LYS A 1 878 ? 15.994 18.065 -10.873 1.00 92.00 878 LYS A O 1
ATOM 7500 N N . PHE A 1 879 ? 14.202 19.036 -9.937 1.00 89.50 879 PHE A N 1
ATOM 7501 C CA . PHE A 1 879 ? 13.864 17.952 -9.021 1.00 89.50 879 PHE A CA 1
ATOM 7502 C C . PHE A 1 879 ? 12.834 16.979 -9.596 1.00 89.50 879 PHE A C 1
ATOM 7504 O O . PHE A 1 879 ? 12.350 16.117 -8.868 1.00 89.50 879 PHE A O 1
ATOM 7511 N N . ILE A 1 880 ? 12.527 17.059 -10.896 1.00 86.81 880 ILE A N 1
ATOM 7512 C CA . ILE A 1 880 ? 11.661 16.073 -11.542 1.00 86.81 880 ILE A CA 1
ATOM 7513 C C . ILE A 1 880 ? 12.366 14.727 -11.623 1.00 86.81 880 ILE A C 1
ATOM 7515 O O . ILE A 1 880 ? 13.450 14.588 -12.196 1.00 86.81 880 ILE A O 1
ATOM 7519 N N . ARG A 1 881 ? 11.701 13.711 -11.081 1.00 82.25 881 ARG A N 1
ATOM 7520 C CA . ARG A 1 881 ? 12.153 12.323 -11.094 1.00 82.25 881 ARG A CA 1
ATOM 7521 C C . ARG A 1 881 ? 11.079 11.462 -11.745 1.00 82.25 881 ARG A C 1
ATOM 7523 O O . ARG A 1 881 ? 9.893 11.779 -11.724 1.00 82.25 881 ARG A O 1
ATOM 7530 N N . ARG A 1 882 ? 11.514 10.352 -12.342 1.00 73.00 882 ARG A N 1
ATOM 7531 C CA . ARG A 1 882 ? 10.609 9.279 -12.752 1.00 73.00 882 ARG A CA 1
ATOM 7532 C C . ARG A 1 882 ? 10.409 8.337 -11.568 1.00 73.00 882 ARG A C 1
ATOM 7534 O O . ARG A 1 882 ? 11.377 7.726 -11.104 1.00 73.00 882 ARG A O 1
ATOM 7541 N N . SER A 1 883 ? 9.174 8.249 -11.093 1.00 67.31 883 SER A N 1
ATOM 7542 C CA . SER A 1 883 ? 8.726 7.314 -10.059 1.00 67.31 883 SER A CA 1
ATOM 7543 C C . SER A 1 883 ? 8.727 5.863 -10.582 1.00 67.31 883 SER A C 1
ATOM 7545 O O . SER A 1 883 ? 9.015 5.605 -11.756 1.00 67.31 883 SER A O 1
ATOM 7547 N N . TYR A 1 884 ? 8.538 4.880 -9.694 1.00 49.34 884 TYR A N 1
ATOM 7548 C CA . TYR A 1 884 ? 8.821 3.459 -9.983 1.00 49.34 884 TYR A CA 1
ATOM 7549 C C . TYR A 1 884 ? 7.868 2.835 -11.028 1.00 49.34 884 TYR A C 1
ATOM 7551 O O . TYR A 1 884 ? 8.263 1.963 -11.805 1.00 49.34 884 TYR A O 1
ATOM 7559 N N . ASP A 1 885 ? 6.643 3.343 -11.076 1.00 53.00 885 ASP A N 1
ATOM 7560 C CA . ASP A 1 885 ? 5.599 3.238 -12.108 1.00 53.00 885 ASP A CA 1
ATOM 7561 C C . ASP A 1 885 ? 6.007 3.685 -13.526 1.00 53.00 885 ASP A C 1
ATOM 7563 O O . ASP A 1 885 ? 5.592 3.047 -14.500 1.00 53.00 885 ASP A O 1
ATOM 7567 N N . GLY A 1 886 ? 6.755 4.786 -13.659 1.00 59.38 886 GLY A N 1
ATOM 7568 C CA . GLY A 1 886 ? 7.036 5.471 -14.927 1.00 59.38 886 GLY A CA 1
ATOM 7569 C C . GLY A 1 886 ? 6.404 6.867 -15.105 1.00 59.38 886 GLY A C 1
ATOM 7570 O O . GLY A 1 886 ? 6.731 7.533 -16.099 1.00 59.38 886 GLY A O 1
ATOM 7571 N N . TYR A 1 887 ? 5.566 7.329 -14.173 1.00 70.50 887 TYR A N 1
ATOM 7572 C CA . TYR A 1 887 ? 5.099 8.718 -14.079 1.00 70.50 887 TYR A CA 1
ATOM 7573 C C . TYR A 1 887 ? 6.272 9.679 -13.809 1.00 70.50 887 TYR A C 1
ATOM 7575 O O . TYR A 1 887 ? 7.422 9.267 -13.625 1.00 70.50 887 TYR A O 1
ATOM 7583 N N . LEU A 1 888 ? 5.990 10.980 -13.861 1.00 78.50 888 LEU A N 1
ATOM 7584 C CA . LEU A 1 888 ? 6.923 12.042 -13.494 1.00 78.50 888 LEU A CA 1
ATOM 7585 C C . LEU A 1 888 ? 6.331 12.806 -12.315 1.00 78.50 888 LEU A C 1
ATOM 7587 O O . LEU A 1 888 ? 5.159 13.168 -12.367 1.00 78.50 888 LEU A O 1
ATOM 7591 N N . SER A 1 889 ? 7.147 13.066 -11.299 1.00 84.25 889 SER A N 1
ATOM 7592 C CA . SER A 1 889 ? 6.790 13.850 -10.114 1.00 84.25 889 SER A CA 1
ATOM 7593 C C . SER A 1 889 ? 7.956 14.741 -9.693 1.00 84.25 889 SER A C 1
ATOM 7595 O O . SER A 1 889 ? 9.106 14.497 -10.076 1.00 84.25 889 SER A O 1
ATOM 7597 N N . VAL A 1 890 ? 7.671 15.793 -8.927 1.00 85.12 890 VAL A N 1
ATOM 7598 C CA . VAL A 1 890 ? 8.702 16.629 -8.304 1.00 85.12 890 VAL A CA 1
ATOM 7599 C C . VAL A 1 890 ? 9.136 15.978 -6.992 1.00 85.12 890 VAL A C 1
ATOM 7601 O O . VAL A 1 890 ? 8.313 15.590 -6.166 1.00 85.12 890 VAL A O 1
ATOM 7604 N N . ASP A 1 891 ? 10.443 15.873 -6.767 1.00 84.19 891 ASP A N 1
ATOM 7605 C CA . ASP A 1 891 ? 10.988 15.475 -5.473 1.00 84.19 891 ASP A CA 1
ATOM 7606 C C . ASP A 1 891 ? 10.868 16.643 -4.482 1.00 84.19 891 ASP A C 1
ATOM 7608 O O . ASP A 1 891 ? 11.797 17.435 -4.299 1.00 84.19 891 ASP A O 1
ATOM 7612 N N . GLU A 1 892 ? 9.686 16.773 -3.871 1.00 85.62 892 GLU A N 1
ATOM 7613 C CA . GLU A 1 892 ? 9.368 17.833 -2.909 1.00 85.62 892 GLU A CA 1
ATOM 7614 C C . GLU A 1 892 ? 10.404 17.956 -1.786 1.00 85.62 892 GLU A C 1
ATOM 7616 O O . GLU A 1 892 ? 10.676 19.064 -1.331 1.00 85.62 892 GLU A O 1
ATOM 7621 N N . TYR A 1 893 ? 10.964 16.841 -1.306 1.00 82.38 893 TYR A N 1
ATOM 7622 C CA . TYR A 1 893 ? 11.913 16.852 -0.193 1.00 82.38 893 TYR A CA 1
ATOM 7623 C C . TYR A 1 893 ? 13.211 17.558 -0.592 1.00 82.38 893 TYR A C 1
ATOM 7625 O O . TYR A 1 893 ? 13.646 18.499 0.080 1.00 82.38 893 TYR A O 1
ATOM 7633 N N . ASN A 1 894 ? 13.793 17.154 -1.726 1.00 82.62 894 ASN A N 1
ATOM 7634 C CA . ASN A 1 894 ? 14.996 17.788 -2.253 1.00 82.62 894 ASN A CA 1
ATOM 7635 C C . ASN A 1 894 ? 14.710 19.227 -2.718 1.00 82.62 894 ASN A C 1
ATOM 7637 O O . ASN A 1 894 ? 15.527 20.109 -2.458 1.00 82.62 894 ASN A O 1
ATOM 7641 N N . LEU A 1 895 ? 13.530 19.506 -3.289 1.00 87.88 895 LEU A N 1
ATOM 7642 C CA . LEU A 1 895 ? 13.113 20.870 -3.629 1.00 87.88 895 LEU A CA 1
ATOM 7643 C C . LEU A 1 895 ? 12.986 21.770 -2.389 1.00 87.88 895 LEU A C 1
ATOM 7645 O O . LEU A 1 895 ? 13.472 22.897 -2.413 1.00 87.88 895 LEU A O 1
ATOM 7649 N N . LYS A 1 896 ? 12.371 21.302 -1.296 1.00 85.38 896 LYS A N 1
ATOM 7650 C CA . LYS A 1 896 ? 12.221 22.076 -0.049 1.00 85.38 896 LYS A CA 1
ATOM 7651 C C . LYS A 1 896 ? 13.582 22.348 0.598 1.00 85.38 896 LYS A C 1
ATOM 7653 O O . LYS A 1 896 ? 13.837 23.477 1.011 1.00 85.38 896 LYS A O 1
ATOM 7658 N N . GLY A 1 897 ? 14.489 21.365 0.606 1.00 83.44 897 GLY A N 1
ATOM 7659 C CA . GLY A 1 897 ? 15.882 21.567 1.024 1.00 83.44 897 GLY A CA 1
ATOM 7660 C C . GLY A 1 897 ? 16.629 22.581 0.147 1.00 83.44 897 GLY A C 1
ATOM 7661 O O . GLY A 1 897 ? 17.287 23.485 0.662 1.00 83.44 897 GLY A O 1
ATOM 7662 N N . PHE A 1 898 ? 16.477 22.486 -1.174 1.00 85.88 898 PHE A N 1
ATOM 7663 C CA . PHE A 1 898 ? 17.100 23.388 -2.142 1.00 85.88 898 PHE A CA 1
ATOM 7664 C C . PHE A 1 898 ? 16.578 24.827 -2.036 1.00 85.88 898 PHE A C 1
ATOM 7666 O O . PHE A 1 898 ? 17.370 25.764 -1.922 1.00 85.88 898 PHE A O 1
ATOM 7673 N N . LEU A 1 899 ? 15.254 25.017 -2.016 1.00 86.25 899 LEU A N 1
ATOM 7674 C CA . LEU A 1 899 ? 14.633 26.333 -1.853 1.00 86.25 899 LEU A CA 1
ATOM 7675 C C . LEU A 1 899 ? 15.078 26.987 -0.546 1.00 86.25 899 LEU A C 1
ATOM 7677 O O . LEU A 1 899 ? 15.451 28.161 -0.552 1.00 86.25 899 LEU A O 1
ATOM 7681 N N . LYS A 1 900 ? 15.143 26.213 0.541 1.00 85.75 900 LYS A N 1
ATOM 7682 C CA . LYS A 1 900 ? 15.650 26.702 1.820 1.00 85.75 900 LYS A CA 1
ATOM 7683 C C . LYS A 1 900 ? 17.110 27.155 1.738 1.00 85.75 900 LYS A C 1
ATOM 7685 O O . LYS A 1 900 ? 17.434 28.259 2.165 1.00 85.75 900 LYS A O 1
ATOM 7690 N N . ASN A 1 901 ? 17.980 26.335 1.148 1.00 83.88 901 ASN A N 1
ATOM 7691 C CA . ASN A 1 901 ? 19.417 26.611 1.068 1.00 83.88 901 ASN A CA 1
ATOM 7692 C C . ASN A 1 901 ? 19.776 27.802 0.157 1.00 83.88 901 ASN A C 1
ATOM 7694 O O . ASN A 1 901 ? 20.745 28.502 0.450 1.00 83.88 901 ASN A O 1
ATOM 7698 N N . TYR A 1 902 ? 19.025 28.032 -0.928 1.00 82.12 902 TYR A N 1
ATOM 7699 C CA . TYR A 1 902 ? 19.348 29.065 -1.927 1.00 82.12 902 TYR A CA 1
ATOM 7700 C C . TYR A 1 902 ? 18.468 30.322 -1.867 1.00 82.12 902 TYR A C 1
ATOM 7702 O O . TYR A 1 902 ? 18.936 31.386 -2.269 1.00 82.12 902 TYR A O 1
ATOM 7710 N N . PHE A 1 903 ? 17.231 30.237 -1.360 1.00 82.31 903 PHE A N 1
ATOM 7711 C CA . PHE A 1 903 ? 16.271 31.352 -1.360 1.00 82.31 903 PHE A CA 1
ATOM 7712 C C . PHE A 1 903 ? 15.760 31.749 0.040 1.00 82.31 903 PHE A C 1
ATOM 7714 O O . PHE A 1 903 ? 15.359 32.900 0.216 1.00 82.31 903 PHE A O 1
ATOM 7721 N N . GLU A 1 904 ? 15.800 30.869 1.050 1.00 80.56 904 GLU A N 1
ATOM 7722 C CA . GLU A 1 904 ? 15.366 31.178 2.429 1.00 80.56 904 GLU A CA 1
ATOM 7723 C C . GLU A 1 904 ? 16.553 31.440 3.373 1.00 80.56 904 GLU A C 1
ATOM 7725 O O . GLU A 1 904 ? 16.763 30.748 4.373 1.00 80.56 904 GLU A O 1
ATOM 7730 N N . ILE A 1 905 ? 17.336 32.484 3.082 1.00 62.41 905 ILE A N 1
ATOM 7731 C CA . ILE A 1 905 ? 18.379 32.953 4.006 1.00 62.41 905 ILE A CA 1
ATOM 7732 C C . ILE A 1 905 ? 17.712 33.568 5.244 1.00 62.41 905 ILE A C 1
ATOM 7734 O O . ILE A 1 905 ? 17.351 34.746 5.252 1.00 62.41 905 ILE A O 1
ATOM 7738 N N . ASP A 1 906 ? 17.566 32.758 6.293 1.00 53.00 906 ASP A N 1
ATOM 7739 C CA . ASP A 1 906 ? 17.020 33.152 7.594 1.00 53.00 906 ASP A CA 1
ATOM 7740 C C . ASP A 1 906 ? 17.796 34.355 8.190 1.00 53.00 906 ASP A C 1
ATOM 7742 O O . ASP A 1 906 ? 18.982 34.225 8.531 1.00 53.00 906 ASP A O 1
ATOM 7746 N N . PRO A 1 907 ? 17.149 35.528 8.365 1.00 53.16 907 PRO A N 1
ATOM 7747 C CA . PRO A 1 907 ? 17.789 36.716 8.932 1.00 53.16 907 PRO A CA 1
ATOM 7748 C C . PRO A 1 907 ? 18.264 36.555 10.387 1.00 53.16 907 PRO A C 1
ATOM 7750 O O . PRO A 1 907 ? 19.102 37.338 10.847 1.00 53.16 907 PRO A O 1
ATOM 7753 N N . GLU A 1 908 ? 17.742 35.580 11.136 1.00 50.66 908 GLU A N 1
ATOM 7754 C CA . GLU A 1 908 ? 18.053 35.374 12.557 1.00 50.66 908 GLU A CA 1
ATOM 7755 C C . GLU A 1 908 ? 19.326 34.529 12.754 1.00 50.66 908 GLU A C 1
ATOM 7757 O O . GLU A 1 908 ? 20.079 34.773 13.704 1.00 50.66 908 GLU A O 1
ATOM 7762 N N . ILE A 1 909 ? 19.666 33.636 11.810 1.00 48.94 909 ILE A N 1
ATOM 7763 C CA . ILE A 1 909 ? 20.932 32.867 11.821 1.00 48.94 909 ILE A CA 1
ATOM 7764 C C . ILE A 1 909 ? 22.156 33.804 11.824 1.00 48.94 909 ILE A C 1
ATOM 7766 O O . ILE A 1 909 ? 23.188 33.490 12.426 1.00 48.94 909 ILE A O 1
ATOM 7770 N N . TYR A 1 910 ? 22.031 34.999 11.237 1.00 47.66 910 TYR A N 1
ATOM 7771 C CA . TYR A 1 910 ? 23.076 36.028 11.263 1.00 47.66 910 TYR A CA 1
ATOM 7772 C C . TYR A 1 910 ? 23.215 36.760 12.616 1.00 47.66 910 TYR A C 1
ATOM 7774 O O . TYR A 1 910 ? 24.241 37.400 12.854 1.00 47.66 910 TYR A O 1
ATOM 7782 N N . LYS A 1 911 ? 22.225 36.664 13.520 1.00 42.66 911 LYS A N 1
ATOM 7783 C CA . LYS A 1 911 ? 22.278 37.236 14.882 1.00 42.66 911 LYS A CA 1
ATOM 7784 C C . LYS A 1 911 ? 22.760 36.243 15.936 1.00 42.66 911 LYS A C 1
ATOM 7786 O O . LYS A 1 911 ? 23.555 36.617 16.795 1.00 42.66 911 LYS A O 1
ATOM 7791 N N . MET A 1 912 ? 22.285 34.994 15.898 1.00 39.91 912 MET A N 1
ATOM 7792 C CA . MET A 1 912 ? 22.437 34.048 17.023 1.00 39.91 912 MET A CA 1
ATOM 7793 C C . MET A 1 912 ? 23.880 33.575 17.284 1.00 39.91 912 MET A C 1
ATOM 7795 O O . MET A 1 912 ? 24.131 32.869 18.257 1.00 39.91 912 MET A O 1
ATOM 7799 N N . LYS A 1 913 ? 24.854 33.981 16.461 1.00 40.97 913 LYS A N 1
ATOM 7800 C CA . LYS A 1 913 ? 26.262 33.567 16.568 1.00 40.97 913 LYS A CA 1
ATOM 7801 C C . LYS A 1 913 ? 27.089 34.298 17.642 1.00 40.97 913 LYS A C 1
ATOM 7803 O O . LYS A 1 913 ? 28.268 33.983 17.776 1.00 40.97 913 LYS A O 1
ATOM 7808 N N . ASN A 1 914 ? 26.501 35.249 18.380 1.00 40.59 914 ASN A N 1
ATOM 7809 C CA . ASN A 1 914 ? 27.221 36.114 19.331 1.00 40.59 914 ASN A CA 1
ATOM 7810 C C . ASN A 1 914 ? 26.930 35.858 20.827 1.00 40.59 914 ASN A C 1
ATOM 7812 O O . ASN A 1 914 ? 27.811 36.118 21.641 1.00 40.59 914 ASN A O 1
ATOM 7816 N N . ASP A 1 915 ? 25.748 35.350 21.201 1.00 44.78 915 ASP A N 1
ATOM 7817 C CA . ASP A 1 915 ? 25.253 35.384 22.594 1.00 44.78 915 ASP A CA 1
ATOM 7818 C C . ASP A 1 915 ? 24.950 33.991 23.189 1.00 44.78 915 ASP A C 1
ATOM 7820 O O . ASP A 1 915 ? 23.817 33.691 23.566 1.00 44.78 915 ASP A O 1
ATOM 7824 N N . MET A 1 916 ? 25.966 33.129 23.326 1.00 31.97 916 MET A N 1
ATOM 7825 C CA . MET A 1 916 ? 25.899 31.977 24.245 1.00 31.97 916 MET A CA 1
ATOM 7826 C C . MET A 1 916 ? 27.236 31.700 24.937 1.00 31.97 916 MET A C 1
ATOM 7828 O O . MET A 1 916 ? 28.154 31.123 24.356 1.00 31.97 916 MET A O 1
ATOM 7832 N N . GLY A 1 917 ? 27.304 32.041 26.223 1.00 33.72 917 GLY A N 1
ATOM 7833 C CA . GLY A 1 917 ? 28.388 31.622 27.100 1.00 33.72 917 GLY A CA 1
ATOM 7834 C C . GLY A 1 917 ? 28.198 32.094 28.535 1.00 33.72 917 GLY A C 1
ATOM 7835 O O . GLY A 1 917 ? 28.557 33.222 28.846 1.00 33.72 917 GLY A O 1
ATOM 7836 N N . ASP A 1 918 ? 27.704 31.212 29.407 1.00 33.44 918 ASP A N 1
ATOM 7837 C CA . ASP A 1 918 ? 28.174 31.172 30.794 1.00 33.44 918 ASP A CA 1
ATOM 7838 C C . ASP A 1 918 ? 27.959 29.790 31.440 1.00 33.44 918 ASP A C 1
ATOM 7840 O O . ASP A 1 918 ? 27.169 28.968 30.968 1.00 33.44 918 ASP A O 1
ATOM 7844 N N . ASP A 1 919 ? 28.731 29.520 32.487 1.00 35.41 919 ASP A N 1
ATOM 7845 C CA . ASP A 1 919 ? 28.990 28.184 33.043 1.00 35.41 919 ASP A CA 1
ATOM 7846 C C . ASP A 1 919 ? 28.052 27.848 34.228 1.00 35.41 919 ASP A C 1
ATOM 7848 O O . ASP A 1 919 ? 27.805 28.694 35.089 1.00 35.41 919 ASP A O 1
ATOM 7852 N N . PHE A 1 920 ? 27.601 26.592 34.371 1.00 30.16 920 PHE A N 1
ATOM 7853 C CA . PHE A 1 920 ? 26.959 26.125 35.615 1.00 30.16 920 PHE A CA 1
ATOM 7854 C C . PHE A 1 920 ? 27.471 24.742 36.032 1.00 30.16 920 PHE A C 1
ATOM 7856 O O . PHE A 1 920 ? 27.327 23.756 35.311 1.00 30.16 920 PHE A O 1
ATOM 7863 N N . LYS A 1 921 ? 28.081 24.661 37.223 1.00 34.16 921 LYS A N 1
ATOM 7864 C CA . LYS A 1 921 ? 28.796 23.467 37.710 1.00 34.16 921 LYS A CA 1
ATOM 7865 C C . LYS A 1 921 ? 28.285 23.012 39.075 1.00 34.16 921 LYS A C 1
ATOM 7867 O O . LYS A 1 921 ? 28.413 23.727 40.066 1.00 34.16 921 LYS A O 1
ATOM 7872 N N . THR A 1 922 ? 27.791 21.777 39.146 1.00 35.00 922 THR A N 1
ATOM 7873 C CA . THR A 1 922 ? 27.426 21.086 40.396 1.00 35.00 922 THR A CA 1
ATOM 7874 C C . THR A 1 922 ? 28.321 19.869 40.642 1.00 35.00 922 THR A C 1
ATOM 7876 O O . THR A 1 922 ? 28.883 19.298 39.711 1.00 35.00 922 THR A O 1
ATOM 7879 N N . LYS A 1 923 ? 28.500 19.477 41.911 1.00 35.72 923 LYS A N 1
ATOM 7880 C CA . LYS A 1 923 ? 29.434 18.411 42.317 1.00 35.72 923 LYS A CA 1
ATOM 7881 C C . LYS A 1 923 ? 28.719 17.065 42.453 1.00 35.72 923 LYS A C 1
ATOM 7883 O O . LYS A 1 923 ? 27.716 16.980 43.154 1.00 35.72 923 LYS A O 1
ATOM 7888 N N . ASN A 1 924 ? 29.282 16.016 41.855 1.00 35.38 924 ASN A N 1
ATOM 7889 C CA . ASN A 1 924 ? 28.731 14.661 41.911 1.00 35.38 924 ASN A CA 1
ATOM 7890 C C . ASN A 1 924 ? 29.294 13.852 43.088 1.00 35.38 924 ASN A C 1
ATOM 7892 O O . ASN A 1 924 ? 30.501 13.851 43.330 1.00 35.38 924 ASN A O 1
ATOM 7896 N N . ALA A 1 925 ? 28.418 13.111 43.769 1.00 40.12 925 ALA A N 1
ATOM 7897 C CA . ALA A 1 925 ? 28.783 12.020 44.672 1.00 40.12 925 ALA A CA 1
ATOM 7898 C C . ALA A 1 925 ? 28.737 10.670 43.926 1.00 40.12 925 ALA A C 1
ATOM 7900 O O . ALA A 1 925 ? 28.159 10.568 42.842 1.00 40.12 925 ALA A O 1
ATOM 7901 N N . LYS A 1 926 ? 29.359 9.631 44.497 1.00 38.41 926 LYS A N 1
ATOM 7902 C CA . LYS A 1 926 ? 29.530 8.312 43.869 1.00 38.41 926 LYS A CA 1
ATOM 7903 C C . LYS A 1 926 ? 29.074 7.206 44.819 1.00 38.41 926 LYS A C 1
ATOM 7905 O O . LYS A 1 926 ? 29.543 7.158 45.952 1.00 38.41 926 LYS A O 1
ATOM 7910 N N . MET A 1 927 ? 28.231 6.291 44.341 1.00 40.88 927 MET A N 1
ATOM 7911 C CA . MET A 1 927 ? 27.792 5.111 45.097 1.00 40.88 927 MET A CA 1
ATOM 7912 C C . MET A 1 927 ? 28.211 3.827 44.369 1.00 40.88 927 MET A C 1
ATOM 7914 O O . MET A 1 927 ? 28.340 3.802 43.146 1.00 40.88 927 MET A O 1
ATOM 7918 N N . THR A 1 928 ? 28.474 2.760 45.123 1.00 39.38 928 THR A N 1
ATOM 7919 C CA . THR A 1 928 ? 28.851 1.445 44.580 1.00 39.38 928 THR A CA 1
ATOM 7920 C C . THR A 1 928 ? 28.012 0.369 45.261 1.00 39.38 928 THR A C 1
ATOM 7922 O O . THR A 1 928 ? 27.876 0.385 46.481 1.00 39.38 928 THR A O 1
ATOM 7925 N N . VAL A 1 929 ? 27.464 -0.557 44.478 1.00 43.56 929 VAL A N 1
ATOM 7926 C CA . VAL A 1 929 ? 26.661 -1.702 44.934 1.00 43.56 929 VAL A CA 1
ATOM 7927 C C . VAL A 1 929 ? 27.341 -2.979 44.435 1.00 43.56 929 VAL A C 1
ATOM 7929 O O . VAL A 1 929 ? 27.944 -2.974 43.365 1.00 43.56 929 VAL A O 1
ATOM 7932 N N . ASN A 1 930 ? 27.299 -4.072 45.195 1.00 39.00 930 ASN A N 1
ATOM 7933 C CA . ASN A 1 930 ? 27.893 -5.350 44.794 1.00 39.00 930 ASN A CA 1
ATOM 7934 C C . ASN A 1 930 ? 26.810 -6.432 44.797 1.00 39.00 930 ASN A C 1
ATOM 7936 O O . ASN A 1 930 ? 26.126 -6.599 45.803 1.00 39.00 930 ASN A O 1
ATOM 7940 N N . ILE A 1 931 ? 26.638 -7.137 43.678 1.00 46.28 931 ILE A N 1
ATOM 7941 C CA . ILE A 1 931 ? 25.628 -8.193 43.524 1.00 46.28 931 ILE A CA 1
ATOM 7942 C C . ILE A 1 931 ? 26.319 -9.429 42.951 1.00 46.28 931 ILE A C 1
ATOM 7944 O O . ILE A 1 931 ? 26.965 -9.361 41.903 1.00 46.28 931 ILE A O 1
ATOM 7948 N N . ASN A 1 932 ? 26.216 -10.558 43.658 1.00 37.75 932 ASN A N 1
ATOM 7949 C CA . ASN A 1 932 ? 26.836 -11.844 43.306 1.00 37.75 932 ASN A CA 1
ATOM 7950 C C . ASN A 1 932 ? 28.329 -11.739 42.912 1.00 37.75 932 ASN A C 1
ATOM 7952 O O . ASN A 1 932 ? 28.794 -12.396 41.981 1.00 37.75 932 ASN A O 1
ATOM 7956 N N . GLY A 1 933 ? 29.083 -10.892 43.623 1.00 42.97 933 GLY A N 1
ATOM 7957 C CA . GLY A 1 933 ? 30.523 -10.690 43.420 1.00 42.97 933 GLY A CA 1
ATOM 7958 C C . GLY A 1 933 ? 30.898 -9.747 42.270 1.00 42.97 933 GLY A C 1
ATOM 7959 O O . GLY A 1 933 ? 32.087 -9.569 42.005 1.00 42.97 933 GLY A O 1
ATOM 7960 N N . LYS A 1 934 ? 29.923 -9.129 41.591 1.00 35.66 934 LYS A N 1
ATOM 7961 C CA . LYS A 1 934 ? 30.156 -8.066 40.605 1.00 35.66 934 LYS A CA 1
ATOM 7962 C C . LYS A 1 934 ? 29.886 -6.697 41.227 1.00 35.66 934 LYS A C 1
ATOM 7964 O O . LYS A 1 934 ? 28.775 -6.411 41.669 1.00 35.66 934 LYS A O 1
ATOM 7969 N N . HIS A 1 935 ? 30.901 -5.835 41.206 1.00 39.69 935 HIS A N 1
ATOM 7970 C CA . HIS A 1 935 ? 30.776 -4.433 41.599 1.00 39.69 935 HIS A CA 1
ATOM 7971 C C . HIS A 1 935 ? 30.127 -3.609 40.480 1.00 39.69 935 HIS A C 1
ATOM 7973 O O . HIS A 1 935 ? 30.653 -3.538 39.370 1.00 39.69 935 HIS A O 1
ATOM 7979 N N . PHE A 1 936 ? 29.035 -2.928 40.810 1.00 40.81 936 PHE A N 1
ATOM 7980 C CA . PHE A 1 936 ? 28.351 -1.946 39.979 1.00 40.81 936 PHE A CA 1
ATOM 7981 C C . PHE A 1 936 ? 28.585 -0.556 40.569 1.00 40.81 936 PHE A C 1
ATOM 7983 O O . PHE A 1 936 ? 28.287 -0.297 41.735 1.00 40.81 936 PHE A O 1
ATOM 7990 N N . ILE A 1 937 ? 29.148 0.343 39.767 1.00 40.78 937 ILE A N 1
ATOM 7991 C CA . ILE A 1 937 ? 29.417 1.725 40.159 1.00 40.78 937 ILE A CA 1
ATOM 7992 C C . ILE A 1 937 ? 28.353 2.612 39.520 1.00 40.78 937 ILE A C 1
ATOM 7994 O O . ILE A 1 937 ? 28.258 2.662 38.296 1.00 40.78 937 ILE A O 1
ATOM 7998 N N . LEU A 1 938 ? 27.602 3.345 40.341 1.00 40.84 938 LEU A N 1
ATOM 7999 C CA . LEU A 1 938 ? 26.628 4.324 39.869 1.00 40.84 938 LEU A CA 1
ATOM 8000 C C . LEU A 1 938 ? 27.257 5.722 39.875 1.00 40.84 938 LEU A C 1
ATOM 8002 O O . LEU A 1 938 ? 27.696 6.231 40.913 1.00 40.84 938 LEU A O 1
ATOM 8006 N N . TYR A 1 939 ? 27.298 6.328 38.689 1.00 39.91 939 TYR A N 1
ATOM 8007 C CA . TYR A 1 939 ? 27.699 7.712 38.457 1.00 39.91 939 TYR A CA 1
ATOM 8008 C C . TYR A 1 939 ? 26.456 8.557 38.178 1.00 39.91 939 TYR A C 1
ATOM 8010 O O . TYR A 1 939 ? 25.644 8.196 37.330 1.00 39.91 939 TYR A O 1
ATOM 8018 N N . ASN A 1 940 ? 26.331 9.705 38.845 1.00 36.31 940 ASN A N 1
ATOM 8019 C CA . ASN A 1 940 ? 25.301 10.685 38.514 1.00 36.31 940 ASN A CA 1
ATOM 8020 C C . ASN A 1 940 ? 25.767 11.524 37.308 1.00 36.31 940 ASN A C 1
ATOM 8022 O O . ASN A 1 940 ? 26.482 12.512 37.476 1.00 36.31 940 ASN A O 1
ATOM 8026 N N . ASN A 1 941 ? 25.434 11.090 36.091 1.00 35.03 941 ASN A N 1
ATOM 8027 C CA . ASN A 1 941 ? 25.906 11.713 34.852 1.00 35.03 941 ASN A CA 1
ATOM 8028 C C . ASN A 1 941 ? 24.956 12.815 34.354 1.00 35.03 941 ASN A C 1
ATOM 8030 O O . ASN A 1 941 ? 24.084 12.563 33.531 1.00 35.03 941 ASN A O 1
ATOM 8034 N N . ASN A 1 942 ? 25.212 14.055 34.772 1.00 40.16 942 ASN A N 1
ATOM 8035 C CA . ASN A 1 942 ? 24.872 15.239 33.979 1.00 40.16 942 ASN A CA 1
ATOM 8036 C C . ASN A 1 942 ? 26.173 15.760 33.360 1.00 40.16 942 ASN A C 1
ATOM 8038 O O . ASN A 1 942 ? 27.020 16.283 34.084 1.00 40.16 942 ASN A O 1
ATOM 8042 N N . ASN A 1 943 ? 26.365 15.572 32.052 1.00 33.91 943 ASN A N 1
ATOM 8043 C CA . ASN A 1 943 ? 27.586 16.000 31.367 1.00 33.91 943 ASN A CA 1
ATOM 8044 C C . ASN A 1 943 ? 27.295 16.316 29.888 1.00 33.91 943 ASN A C 1
ATOM 8046 O O . ASN A 1 943 ? 27.217 15.410 29.062 1.00 33.91 943 ASN A O 1
ATOM 8050 N N . ASN A 1 944 ? 27.112 17.598 29.565 1.00 34.00 944 ASN A N 1
ATOM 8051 C CA . ASN A 1 944 ? 26.878 18.068 28.198 1.00 34.00 944 ASN A CA 1
ATOM 8052 C C . ASN A 1 944 ? 28.223 18.501 27.586 1.00 34.00 944 ASN A C 1
ATOM 8054 O O . ASN A 1 944 ? 28.843 19.446 28.073 1.00 34.00 944 ASN A O 1
ATOM 8058 N N . ASN A 1 945 ? 28.726 17.767 26.591 1.00 32.50 945 ASN A N 1
ATOM 8059 C CA . ASN A 1 945 ? 30.146 17.801 26.220 1.00 32.50 945 ASN A CA 1
ATOM 8060 C C . ASN A 1 945 ? 30.412 18.618 24.942 1.00 32.50 945 ASN A C 1
ATOM 8062 O O . ASN A 1 945 ? 30.531 18.059 23.854 1.00 32.50 945 ASN A O 1
ATOM 8066 N N . ASN A 1 946 ? 30.520 19.942 25.076 1.00 28.75 946 ASN A N 1
ATOM 8067 C CA . ASN A 1 946 ? 30.803 20.850 23.960 1.00 28.75 946 ASN A CA 1
ATOM 8068 C C . ASN A 1 946 ? 32.319 21.110 23.822 1.00 28.75 946 ASN A C 1
ATOM 8070 O O . ASN A 1 946 ? 32.915 21.794 24.655 1.00 28.75 946 ASN A O 1
ATOM 8074 N N . ASN A 1 947 ? 32.955 20.548 22.789 1.00 33.00 947 ASN A N 1
ATOM 8075 C CA . ASN A 1 947 ? 34.416 20.524 22.635 1.00 33.00 947 ASN A CA 1
ATOM 8076 C C . ASN A 1 947 ? 34.915 21.530 21.578 1.00 33.00 947 ASN A C 1
ATOM 8078 O O . ASN A 1 947 ? 35.248 21.154 20.453 1.00 33.00 947 ASN A O 1
ATOM 8082 N N . ASN A 1 948 ? 34.967 22.817 21.934 1.00 30.36 948 ASN A N 1
ATOM 8083 C CA . ASN A 1 948 ? 35.433 23.873 21.031 1.00 30.36 948 ASN A CA 1
ATOM 8084 C C . ASN A 1 948 ? 36.971 24.014 21.064 1.00 30.36 948 ASN A C 1
ATOM 8086 O O . ASN A 1 948 ? 37.550 24.470 22.052 1.00 30.36 948 ASN A O 1
ATOM 8090 N N . ASN A 1 949 ? 37.636 23.610 19.981 1.00 32.91 949 ASN A N 1
ATOM 8091 C CA . ASN A 1 949 ? 39.094 23.515 19.885 1.00 32.91 949 ASN A CA 1
ATOM 8092 C C . ASN A 1 949 ? 39.714 24.793 19.290 1.00 32.91 949 ASN A C 1
ATOM 8094 O O . ASN A 1 949 ? 39.761 24.937 18.067 1.00 32.91 949 ASN A O 1
ATOM 8098 N N . ASN A 1 950 ? 40.214 25.710 20.131 1.00 31.20 950 ASN A N 1
ATOM 8099 C CA . ASN A 1 950 ? 40.876 26.924 19.643 1.00 31.20 950 ASN A CA 1
ATOM 8100 C C . ASN A 1 950 ? 42.410 26.794 19.568 1.00 31.20 950 ASN A C 1
ATOM 8102 O O . ASN A 1 950 ? 43.106 26.544 20.552 1.00 31.20 950 ASN A O 1
ATOM 8106 N N . ASN A 1 951 ? 42.902 27.018 18.356 1.00 33.28 951 ASN A N 1
ATOM 8107 C CA . ASN A 1 951 ? 44.278 26.944 17.883 1.00 33.28 951 ASN A CA 1
ATOM 8108 C C . ASN A 1 951 ? 45.252 27.872 18.643 1.00 33.28 951 ASN A C 1
ATOM 8110 O O . ASN A 1 951 ? 44.979 29.059 18.815 1.00 33.28 951 ASN A O 1
ATOM 8114 N N . ASN A 1 952 ? 46.447 27.375 18.984 1.00 31.00 952 ASN A N 1
ATOM 8115 C CA . ASN A 1 952 ? 47.625 28.231 19.148 1.00 31.00 952 ASN A CA 1
ATOM 8116 C C . ASN A 1 952 ? 48.907 27.504 18.698 1.00 31.00 952 ASN A C 1
ATOM 8118 O O . ASN A 1 952 ? 49.012 26.283 18.794 1.00 31.00 952 ASN A O 1
ATOM 8122 N N . ASN A 1 953 ? 49.871 28.257 18.168 1.00 36.25 953 ASN A N 1
ATOM 8123 C CA . ASN A 1 953 ? 50.832 27.768 17.180 1.00 36.25 953 ASN A CA 1
ATOM 8124 C C . ASN A 1 953 ? 52.259 28.284 17.439 1.00 36.25 953 ASN A C 1
ATOM 8126 O O . ASN A 1 953 ? 52.489 29.494 17.354 1.00 36.25 953 ASN A O 1
ATOM 8130 N N . ASN A 1 954 ? 53.233 27.382 17.656 1.00 28.17 954 ASN A N 1
ATOM 8131 C CA . ASN A 1 954 ? 54.603 27.606 17.174 1.00 28.17 954 ASN A CA 1
ATOM 8132 C C . ASN A 1 954 ? 55.536 26.373 17.150 1.00 28.17 954 ASN A C 1
ATOM 8134 O O . ASN A 1 954 ? 55.339 25.385 17.850 1.00 28.17 954 ASN A O 1
ATOM 8138 N N . ASN A 1 955 ? 56.592 26.541 16.347 1.00 30.70 955 ASN A N 1
ATOM 8139 C CA . ASN A 1 955 ? 57.826 25.764 16.139 1.00 30.70 955 ASN A CA 1
ATOM 8140 C C . ASN A 1 955 ? 58.521 25.222 17.430 1.00 30.70 955 ASN A C 1
ATOM 8142 O O . ASN A 1 955 ? 58.276 25.728 18.519 1.00 30.70 955 ASN A O 1
ATOM 8146 N N . ASN A 1 956 ? 59.481 24.272 17.395 1.00 27.33 956 ASN A N 1
ATOM 8147 C CA . ASN A 1 956 ? 60.481 24.023 16.337 1.00 27.33 956 ASN A CA 1
ATOM 8148 C C . ASN A 1 956 ? 61.183 22.631 16.378 1.00 27.33 956 ASN A C 1
ATOM 8150 O O . ASN A 1 956 ? 61.363 22.052 17.441 1.00 27.33 956 ASN A O 1
ATOM 8154 N N . ASN A 1 957 ? 61.680 22.195 15.212 1.00 29.56 957 ASN A N 1
ATOM 8155 C CA . ASN A 1 957 ? 62.848 21.333 14.913 1.00 29.56 957 ASN A CA 1
ATOM 8156 C C . ASN A 1 957 ? 63.283 20.118 15.793 1.00 29.56 957 ASN A C 1
ATOM 8158 O O . ASN A 1 957 ? 64.008 20.266 16.770 1.00 29.56 957 ASN A O 1
ATOM 8162 N N . ASN A 1 958 ? 63.114 18.923 15.199 1.00 30.30 958 ASN A N 1
ATOM 8163 C CA . ASN A 1 958 ? 64.185 18.118 14.552 1.00 30.30 958 ASN A CA 1
ATOM 8164 C C . ASN A 1 958 ? 65.146 17.182 15.356 1.00 30.30 958 ASN A C 1
ATOM 8166 O O . ASN A 1 958 ? 65.884 17.597 16.240 1.00 30.30 958 ASN A O 1
ATOM 8170 N N . ASN A 1 959 ? 65.282 15.964 14.797 1.00 29.64 959 ASN A N 1
ATOM 8171 C CA . ASN A 1 959 ? 66.459 15.068 14.730 1.00 29.64 959 ASN A CA 1
ATOM 8172 C C . ASN A 1 959 ? 66.840 14.129 15.908 1.00 29.64 959 ASN A C 1
ATOM 8174 O O . ASN A 1 959 ? 67.521 14.531 16.846 1.00 29.64 959 ASN A O 1
ATOM 8178 N N . ASN A 1 960 ? 66.635 12.812 15.723 1.00 28.38 960 ASN A N 1
ATOM 8179 C CA . ASN A 1 960 ? 67.664 11.851 15.240 1.00 28.38 960 ASN A CA 1
ATOM 8180 C C . ASN A 1 960 ? 67.564 10.439 15.886 1.00 28.38 960 ASN A C 1
ATOM 8182 O O . ASN A 1 960 ? 67.273 10.297 17.066 1.00 28.38 960 ASN A O 1
ATOM 8186 N N . ASN A 1 961 ? 67.868 9.417 15.077 1.00 29.36 961 ASN A N 1
ATOM 8187 C CA . ASN A 1 961 ? 68.248 8.023 15.377 1.00 29.36 961 ASN A CA 1
ATOM 8188 C C . ASN A 1 961 ? 68.180 7.468 16.821 1.00 29.36 961 ASN A C 1
ATOM 8190 O O . ASN A 1 961 ? 68.932 7.884 17.700 1.00 29.36 961 ASN A O 1
ATOM 8194 N N . ASN A 1 962 ? 67.620 6.255 16.928 1.00 31.64 962 ASN A N 1
ATOM 8195 C CA . ASN A 1 962 ? 68.513 5.101 17.106 1.00 31.64 962 ASN A CA 1
ATOM 8196 C C . ASN A 1 962 ? 68.062 3.892 16.261 1.00 31.64 962 ASN A C 1
ATOM 8198 O O . ASN A 1 962 ? 66.904 3.808 15.860 1.00 31.64 962 ASN A O 1
ATOM 8202 N N . ASN A 1 963 ? 68.994 2.989 15.953 1.00 30.31 963 ASN A N 1
ATOM 8203 C CA . ASN A 1 963 ? 68.880 1.971 14.908 1.00 30.31 963 ASN A CA 1
ATOM 8204 C C . ASN A 1 963 ? 69.430 0.617 15.392 1.00 30.31 963 ASN A C 1
ATOM 8206 O O . ASN A 1 963 ? 70.605 0.540 15.750 1.00 30.31 963 ASN A O 1
ATOM 8210 N N . ASN A 1 964 ? 68.617 -0.447 15.351 1.00 31.19 964 ASN A N 1
ATOM 8211 C CA . ASN A 1 964 ? 69.094 -1.822 15.131 1.00 31.19 964 ASN A CA 1
ATOM 8212 C C . ASN A 1 964 ? 67.925 -2.813 14.881 1.00 31.19 964 ASN A C 1
ATOM 8214 O O . ASN A 1 964 ? 66.853 -2.604 15.438 1.00 31.19 964 ASN A O 1
ATOM 8218 N N . ASN A 1 965 ? 68.087 -3.997 14.265 1.00 31.67 965 ASN A N 1
ATOM 8219 C CA . ASN A 1 965 ? 68.656 -4.398 12.954 1.00 31.67 965 ASN A CA 1
ATOM 8220 C C . ASN A 1 965 ? 68.596 -5.951 12.836 1.00 31.67 965 ASN A C 1
ATOM 8222 O O . ASN A 1 965 ? 68.799 -6.623 13.845 1.00 31.67 965 ASN A O 1
ATOM 8226 N N . ASN A 1 966 ? 68.457 -6.501 11.615 1.00 33.00 966 ASN A N 1
ATOM 8227 C CA . ASN A 1 966 ? 68.586 -7.931 11.234 1.00 33.00 966 ASN A CA 1
ATOM 8228 C C . ASN A 1 966 ? 67.584 -8.933 11.870 1.00 33.00 966 ASN A C 1
ATOM 8230 O O . ASN A 1 966 ? 67.048 -8.702 12.945 1.00 33.00 966 ASN A O 1
ATOM 8234 N N . ASN A 1 967 ? 67.275 -10.104 11.289 1.00 31.17 967 ASN A N 1
ATOM 8235 C CA . ASN A 1 967 ? 67.551 -10.727 9.971 1.00 31.17 967 ASN A CA 1
ATOM 8236 C C . ASN A 1 967 ? 66.315 -11.629 9.650 1.00 31.17 967 ASN A C 1
ATOM 8238 O O . ASN A 1 967 ? 65.746 -12.177 10.588 1.00 31.17 967 ASN A O 1
ATOM 8242 N N . ASN A 1 968 ? 65.754 -11.815 8.443 1.00 31.67 968 ASN A N 1
ATOM 8243 C CA . ASN A 1 968 ? 66.253 -11.954 7.056 1.00 31.67 968 ASN A CA 1
ATOM 8244 C C . ASN A 1 968 ? 66.402 -13.420 6.573 1.00 31.67 968 ASN A C 1
ATOM 8246 O O . ASN A 1 968 ? 67.415 -14.065 6.836 1.00 31.67 968 ASN A O 1
ATOM 8250 N N . ASN A 1 969 ? 65.404 -13.910 5.825 1.00 32.47 969 ASN A N 1
ATOM 8251 C CA . ASN A 1 969 ? 65.518 -14.543 4.492 1.00 32.47 969 ASN A CA 1
ATOM 8252 C C . ASN A 1 969 ? 64.085 -14.954 4.048 1.00 32.47 969 ASN A C 1
ATOM 8254 O O . ASN A 1 969 ? 63.365 -15.536 4.850 1.00 32.47 969 ASN A O 1
ATOM 8258 N N . ASN A 1 970 ? 63.518 -14.586 2.890 1.00 31.78 970 ASN A N 1
ATOM 8259 C CA . ASN A 1 970 ? 63.990 -14.603 1.492 1.00 31.78 970 ASN A CA 1
ATOM 8260 C C . ASN A 1 970 ? 63.849 -15.986 0.822 1.00 31.78 970 ASN A C 1
ATOM 8262 O O . ASN A 1 970 ? 64.651 -16.879 1.082 1.00 31.78 970 ASN A O 1
ATOM 8266 N N . ASN A 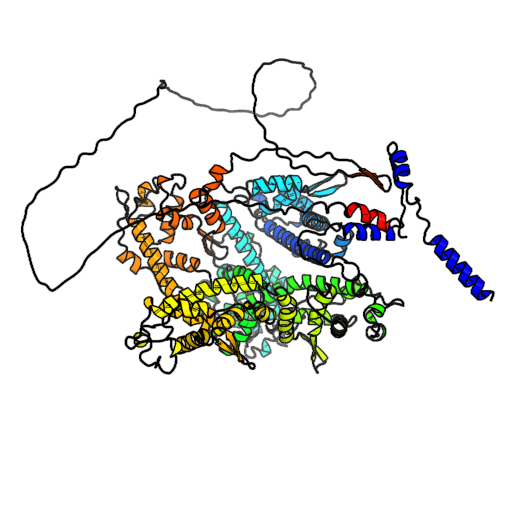1 971 ? 62.920 -16.111 -0.136 1.00 36.34 971 ASN A N 1
ATOM 8267 C CA . ASN A 1 971 ? 63.343 -16.573 -1.457 1.00 36.34 971 ASN A CA 1
ATOM 8268 C C . ASN A 1 971 ? 62.549 -15.916 -2.598 1.00 36.34 971 ASN A C 1
ATOM 8270 O O . ASN A 1 971 ? 61.328 -15.793 -2.580 1.00 36.34 971 ASN A O 1
ATOM 8274 N N . ASN A 1 972 ? 63.330 -15.528 -3.588 1.00 30.88 972 ASN A N 1
ATOM 8275 C CA . ASN A 1 972 ? 63.046 -14.842 -4.831 1.00 30.88 972 ASN A CA 1
ATOM 8276 C C . ASN A 1 972 ? 62.200 -15.690 -5.807 1.00 30.88 972 ASN A C 1
ATOM 8278 O O . ASN A 1 972 ? 62.387 -16.904 -5.887 1.00 30.88 972 ASN A O 1
ATOM 8282 N N . ASN A 1 973 ? 61.410 -15.045 -6.670 1.00 34.00 973 ASN A N 1
ATOM 8283 C CA . ASN A 1 973 ? 61.562 -15.303 -8.105 1.00 34.00 973 ASN A CA 1
ATOM 8284 C C . ASN A 1 973 ? 61.234 -14.046 -8.926 1.00 34.00 973 ASN A C 1
ATOM 8286 O O . ASN A 1 973 ? 60.483 -13.178 -8.487 1.00 34.00 973 ASN A O 1
ATOM 8290 N N . ASN A 1 974 ? 61.831 -13.953 -10.110 1.00 32.50 974 ASN A N 1
ATOM 8291 C CA . ASN A 1 974 ? 62.031 -12.717 -10.857 1.00 32.50 974 ASN A CA 1
ATOM 8292 C C . ASN A 1 974 ? 61.739 -12.940 -12.348 1.00 32.50 974 ASN A C 1
ATOM 8294 O O . ASN A 1 974 ? 62.224 -13.916 -12.921 1.00 32.50 974 ASN A O 1
ATOM 8298 N N . ASN A 1 975 ? 61.037 -12.008 -12.996 1.00 32.97 975 ASN A N 1
ATOM 8299 C CA . ASN A 1 975 ? 61.284 -11.730 -14.410 1.00 32.97 975 ASN A CA 1
ATOM 8300 C C . ASN A 1 975 ? 61.001 -10.255 -14.744 1.00 32.97 975 ASN A C 1
ATOM 8302 O O . ASN A 1 975 ? 60.280 -9.573 -14.018 1.00 32.97 975 ASN A O 1
ATOM 8306 N N . ASN A 1 976 ? 61.620 -9.763 -15.815 1.00 33.22 976 ASN A N 1
ATOM 8307 C CA . ASN A 1 976 ? 61.917 -8.345 -16.021 1.00 33.22 976 ASN A CA 1
ATOM 8308 C C . ASN A 1 976 ? 61.784 -7.938 -17.509 1.00 33.22 976 ASN A C 1
ATOM 8310 O O . ASN A 1 976 ? 61.734 -8.806 -18.379 1.00 33.22 976 ASN A O 1
ATOM 8314 N N . ASN A 1 977 ? 61.881 -6.629 -17.782 1.00 33.72 977 ASN A N 1
ATOM 8315 C CA . ASN A 1 977 ? 62.088 -5.987 -19.092 1.00 33.72 977 ASN A CA 1
ATOM 8316 C C . ASN A 1 977 ? 60.893 -5.981 -20.094 1.00 33.72 977 ASN A C 1
ATOM 8318 O O . ASN A 1 977 ? 60.110 -6.918 -20.150 1.00 33.72 977 ASN A O 1
ATOM 8322 N N . ASN A 1 978 ? 60.718 -4.959 -20.954 1.00 31.08 978 ASN A N 1
ATOM 8323 C CA . ASN A 1 978 ? 61.428 -3.671 -21.004 1.00 31.08 978 ASN A CA 1
ATOM 8324 C C . ASN A 1 978 ? 60.582 -2.483 -21.509 1.00 31.08 978 ASN A C 1
ATOM 8326 O O . ASN A 1 978 ? 59.763 -2.601 -22.414 1.00 31.08 978 ASN A O 1
ATOM 8330 N N . ASN A 1 979 ? 60.930 -1.330 -20.945 1.00 32.75 979 ASN A N 1
ATOM 8331 C CA . ASN A 1 979 ? 60.771 0.050 -21.399 1.00 32.75 979 ASN A CA 1
ATOM 8332 C C . ASN A 1 979 ? 60.861 0.278 -22.929 1.00 32.75 979 ASN A C 1
ATOM 8334 O O . ASN A 1 979 ? 61.750 -0.270 -23.582 1.00 32.75 979 ASN A O 1
ATOM 8338 N N . ASN A 1 980 ? 60.093 1.244 -23.448 1.00 32.59 980 ASN A N 1
ATOM 8339 C CA . ASN A 1 980 ? 60.715 2.306 -24.245 1.00 32.59 980 ASN A CA 1
ATOM 8340 C C . ASN A 1 980 ? 60.042 3.671 -24.005 1.00 32.59 980 ASN A C 1
ATOM 8342 O O . ASN A 1 980 ? 58.857 3.753 -23.690 1.00 32.59 980 ASN A O 1
ATOM 8346 N N . ASN A 1 981 ? 60.825 4.732 -24.171 1.00 36.81 981 ASN A N 1
ATOM 8347 C CA . ASN A 1 981 ? 60.517 6.114 -23.820 1.00 36.81 981 ASN A CA 1
ATOM 8348 C C . ASN A 1 981 ? 60.794 7.006 -25.038 1.00 36.81 981 ASN A C 1
ATOM 8350 O O . ASN A 1 981 ? 61.777 6.773 -25.743 1.00 36.81 981 ASN A O 1
ATOM 8354 N N . ASN A 1 982 ? 60.010 8.064 -25.252 1.00 32.19 982 ASN A N 1
ATOM 8355 C CA . ASN A 1 982 ? 60.566 9.243 -25.907 1.00 32.19 982 ASN A CA 1
ATOM 8356 C C . ASN A 1 982 ? 59.923 10.538 -25.404 1.00 32.19 982 ASN A C 1
ATOM 8358 O O . ASN A 1 982 ? 58.730 10.600 -25.120 1.00 32.19 982 ASN A O 1
ATOM 8362 N N . ASN A 1 983 ? 60.750 11.571 -25.320 1.00 37.03 983 ASN A N 1
ATOM 8363 C CA . ASN A 1 983 ? 60.460 12.863 -24.719 1.00 37.03 983 ASN A CA 1
ATOM 8364 C C . ASN A 1 983 ? 60.990 13.941 -25.666 1.00 37.03 983 ASN A C 1
ATOM 8366 O O . ASN A 1 983 ? 62.128 13.827 -26.126 1.00 37.03 983 ASN A O 1
ATOM 8370 N N . ASN A 1 984 ? 60.228 15.007 -25.915 1.00 31.17 984 ASN A N 1
ATOM 8371 C CA . ASN A 1 984 ? 60.864 16.267 -26.273 1.00 31.17 984 ASN A CA 1
ATOM 8372 C C . ASN A 1 984 ? 60.067 17.481 -25.789 1.00 31.17 984 ASN A C 1
ATOM 8374 O O . ASN A 1 984 ? 58.861 17.420 -25.567 1.00 31.17 984 ASN A O 1
ATOM 8378 N N . ASN A 1 985 ? 60.791 18.575 -25.602 1.00 34.88 985 ASN A N 1
ATOM 8379 C CA . ASN A 1 985 ? 60.435 19.697 -24.749 1.00 34.88 985 ASN A CA 1
ATOM 8380 C C . ASN A 1 985 ? 60.786 21.003 -25.471 1.00 34.88 985 ASN A C 1
ATOM 8382 O O . ASN A 1 985 ? 61.874 21.085 -26.044 1.00 34.88 985 ASN A O 1
ATOM 8386 N N . ASN A 1 986 ? 59.949 22.043 -25.369 1.00 30.83 986 ASN A N 1
ATOM 8387 C CA . ASN A 1 986 ? 60.530 23.366 -25.140 1.00 30.83 986 ASN A CA 1
ATOM 8388 C C . ASN A 1 986 ? 59.592 24.396 -24.493 1.00 30.83 986 ASN A C 1
ATOM 8390 O O . ASN A 1 986 ? 58.547 24.756 -25.028 1.00 30.83 986 ASN A O 1
ATOM 8394 N N . ASN A 1 987 ? 60.088 24.927 -23.379 1.00 34.03 987 ASN A N 1
ATOM 8395 C CA . ASN A 1 987 ? 59.851 26.255 -22.817 1.00 34.03 987 ASN A CA 1
ATOM 8396 C C . ASN A 1 987 ? 59.472 27.362 -23.828 1.00 34.03 987 ASN A C 1
ATOM 8398 O O . ASN A 1 987 ? 60.132 27.519 -24.855 1.00 34.03 987 ASN A O 1
ATOM 8402 N N . ASN A 1 988 ? 58.660 28.322 -23.371 1.00 30.73 988 ASN A N 1
ATOM 8403 C CA . ASN A 1 988 ? 59.272 29.601 -22.990 1.00 30.73 988 ASN A CA 1
ATOM 8404 C C . ASN A 1 988 ? 58.620 30.214 -21.739 1.00 30.73 988 ASN A C 1
ATOM 8406 O O . ASN A 1 988 ? 57.503 29.868 -21.372 1.00 30.73 988 ASN A O 1
ATOM 8410 N N . ASN A 1 989 ? 59.365 31.082 -21.061 1.00 35.22 989 ASN A N 1
ATOM 8411 C CA . ASN A 1 989 ? 59.127 31.529 -19.692 1.00 35.22 989 ASN A CA 1
ATOM 8412 C C . ASN A 1 989 ? 58.943 33.056 -19.654 1.00 35.22 989 ASN A C 1
ATOM 8414 O O . ASN A 1 989 ? 59.721 33.743 -20.318 1.00 35.22 989 ASN A O 1
ATOM 8418 N N . ASN A 1 990 ? 58.026 33.592 -18.832 1.00 29.75 990 ASN A N 1
ATOM 8419 C CA . ASN A 1 990 ? 58.425 34.596 -17.831 1.00 29.75 990 ASN A CA 1
ATOM 8420 C C . ASN A 1 990 ? 57.362 34.930 -16.764 1.00 29.75 990 ASN A C 1
ATOM 8422 O O . ASN A 1 990 ? 56.161 34.899 -17.014 1.00 29.75 990 ASN A O 1
ATOM 8426 N N . ASN A 1 991 ? 57.861 35.350 -15.598 1.00 32.03 991 ASN A N 1
ATOM 8427 C CA . ASN A 1 991 ? 57.130 36.021 -14.509 1.00 32.03 991 ASN A CA 1
ATOM 8428 C C . ASN A 1 991 ? 56.882 37.528 -14.865 1.00 32.03 991 ASN A C 1
ATOM 8430 O O . ASN A 1 991 ? 57.363 37.985 -15.899 1.00 32.03 991 ASN A O 1
ATOM 8434 N N . ASN A 1 992 ? 56.201 38.393 -14.087 1.00 28.62 992 ASN A N 1
ATOM 8435 C CA . ASN A 1 992 ? 56.048 38.410 -12.624 1.00 28.62 992 ASN A CA 1
ATOM 8436 C C . ASN A 1 992 ? 54.933 39.358 -12.093 1.00 28.62 992 ASN A C 1
ATOM 8438 O O . ASN A 1 992 ? 54.737 40.432 -12.645 1.00 28.62 992 ASN A O 1
ATOM 8442 N N . ASN A 1 993 ? 54.325 38.968 -10.963 1.00 28.47 993 ASN A N 1
ATOM 8443 C CA . ASN A 1 993 ? 53.746 39.740 -9.835 1.00 28.47 993 ASN A CA 1
ATOM 8444 C C . ASN A 1 993 ? 53.076 41.140 -9.962 1.00 28.47 993 ASN A C 1
ATOM 8446 O O . ASN A 1 993 ? 53.691 42.109 -10.388 1.00 28.47 993 ASN A O 1
ATOM 8450 N N . ASN A 1 994 ? 51.909 41.242 -9.296 1.00 29.61 994 ASN A N 1
ATOM 8451 C CA . ASN A 1 994 ? 51.458 42.276 -8.329 1.00 29.61 994 ASN A CA 1
ATOM 8452 C C . ASN A 1 994 ? 51.763 43.779 -8.553 1.00 29.61 994 ASN A C 1
ATOM 8454 O O . ASN A 1 994 ? 52.915 44.198 -8.463 1.00 29.61 994 ASN A O 1
ATOM 8458 N N . ASN A 1 995 ? 50.722 44.627 -8.460 1.00 26.61 995 ASN A N 1
ATOM 8459 C CA . ASN A 1 995 ? 50.290 45.169 -7.150 1.00 26.61 995 ASN A CA 1
ATOM 8460 C C . ASN A 1 995 ? 48.847 45.750 -7.186 1.00 26.61 995 ASN A C 1
ATOM 8462 O O . ASN A 1 995 ? 48.193 45.739 -8.224 1.00 26.61 995 ASN A O 1
ATOM 8466 N N . ASN A 1 996 ? 48.355 46.219 -6.034 1.00 30.53 996 ASN A N 1
ATOM 8467 C CA . ASN A 1 996 ? 46.960 46.549 -5.715 1.00 30.53 996 ASN A CA 1
ATOM 8468 C C . ASN A 1 996 ? 46.663 48.076 -5.629 1.00 30.53 996 ASN A C 1
ATOM 8470 O O . ASN A 1 996 ? 47.575 48.869 -5.399 1.00 30.53 996 ASN A O 1
ATOM 8474 N N . ASN A 1 997 ? 45.360 48.410 -5.621 1.00 29.12 997 ASN A N 1
ATOM 8475 C CA . ASN A 1 997 ? 44.688 49.433 -4.787 1.00 29.12 997 ASN A CA 1
ATOM 8476 C C . ASN A 1 997 ? 44.248 50.792 -5.404 1.00 29.12 997 ASN A C 1
ATOM 8478 O O . ASN A 1 997 ? 45.075 51.562 -5.878 1.00 29.12 997 ASN A O 1
ATOM 8482 N N . ASN A 1 998 ? 42.958 51.120 -5.184 1.00 28.64 998 ASN A N 1
ATOM 8483 C CA . ASN A 1 998 ? 42.272 52.433 -5.238 1.00 28.64 998 ASN A CA 1
ATOM 8484 C C . ASN A 1 998 ? 42.276 53.241 -6.568 1.00 28.64 998 ASN A C 1
ATOM 8486 O O . ASN A 1 998 ? 43.214 53.211 -7.348 1.00 28.64 998 ASN A O 1
ATOM 8490 N N . ASN A 1 999 ? 41.233 54.023 -6.888 1.00 26.09 999 ASN A N 1
ATOM 8491 C CA . ASN A 1 999 ? 40.431 54.846 -5.972 1.00 26.09 999 ASN A CA 1
ATOM 8492 C C . ASN A 1 999 ? 38.940 55.008 -6.361 1.00 26.09 999 ASN A C 1
ATOM 8494 O O . ASN A 1 999 ? 38.540 54.770 -7.496 1.00 26.09 999 ASN A O 1
ATOM 8498 N N . ASN A 1 1000 ? 38.141 55.475 -5.400 1.00 32.78 1000 ASN A N 1
ATOM 8499 C CA . ASN A 1 1000 ? 36.710 55.783 -5.499 1.00 32.78 1000 ASN A CA 1
ATOM 8500 C C . ASN A 1 1000 ? 36.462 57.278 -5.841 1.00 32.78 1000 ASN A C 1
ATOM 8502 O O . ASN A 1 1000 ? 37.306 58.115 -5.510 1.00 32.78 1000 ASN A O 1
ATOM 8506 N N . ASN A 1 1001 ? 35.288 57.614 -6.410 1.00 29.39 1001 ASN A N 1
ATOM 8507 C CA . ASN A 1 1001 ? 34.315 58.608 -5.885 1.00 29.39 1001 ASN A CA 1
ATOM 8508 C C . ASN A 1 1001 ? 33.526 59.419 -6.955 1.00 29.39 1001 ASN A C 1
ATOM 8510 O O . ASN A 1 1001 ? 34.084 59.908 -7.931 1.00 29.39 1001 ASN A O 1
ATOM 8514 N N . ASN A 1 1002 ? 32.243 59.653 -6.647 1.00 29.23 1002 ASN A N 1
ATOM 8515 C CA . ASN A 1 1002 ? 31.302 60.673 -7.144 1.00 29.23 1002 ASN A CA 1
ATOM 8516 C C . ASN A 1 1002 ? 30.943 60.790 -8.648 1.00 29.23 1002 ASN A C 1
ATOM 8518 O O . ASN A 1 1002 ? 31.573 61.503 -9.422 1.00 29.23 1002 ASN A O 1
ATOM 8522 N N . ASN A 1 1003 ? 29.758 60.263 -8.982 1.00 31.70 1003 ASN A N 1
ATOM 8523 C CA . ASN A 1 1003 ? 28.519 61.062 -9.079 1.00 31.70 1003 ASN A CA 1
ATOM 8524 C C . ASN A 1 1003 ? 28.616 62.481 -9.694 1.00 31.70 1003 ASN A C 1
ATOM 8526 O O . ASN A 1 1003 ? 29.085 63.406 -9.030 1.00 31.70 1003 ASN A O 1
ATOM 8530 N N . ASN A 1 1004 ? 27.948 62.698 -10.837 1.00 27.14 1004 ASN A N 1
ATOM 8531 C CA . ASN A 1 1004 ? 26.921 63.746 -10.878 1.00 27.14 1004 ASN A CA 1
ATOM 8532 C C . ASN A 1 1004 ? 25.806 63.457 -11.900 1.00 27.14 1004 ASN A C 1
ATOM 8534 O O . ASN A 1 1004 ? 26.063 63.002 -13.013 1.00 27.14 1004 ASN A O 1
ATOM 8538 N N . ASN A 1 1005 ? 24.573 63.790 -11.527 1.00 37.84 1005 ASN A N 1
ATOM 8539 C CA . ASN A 1 1005 ? 23.409 63.855 -12.410 1.00 37.84 1005 ASN A CA 1
ATOM 8540 C C . ASN A 1 1005 ? 23.341 65.261 -13.039 1.00 37.84 1005 ASN A C 1
ATOM 8542 O O . ASN A 1 1005 ? 23.688 66.236 -12.371 1.00 37.84 1005 ASN A O 1
ATOM 8546 N N . ASN A 1 1006 ? 22.853 65.411 -14.275 1.00 27.22 1006 ASN A N 1
ATOM 8547 C CA . ASN A 1 1006 ? 22.345 66.716 -14.698 1.00 27.22 1006 ASN A CA 1
ATOM 8548 C C . ASN A 1 1006 ? 21.182 66.614 -15.692 1.00 27.22 1006 ASN A C 1
ATOM 8550 O O . ASN A 1 1006 ? 21.285 66.006 -16.754 1.00 27.22 1006 ASN A O 1
ATOM 8554 N N . ASN A 1 1007 ? 20.081 67.259 -15.322 1.00 37.91 1007 ASN A N 1
ATOM 8555 C CA . ASN A 1 1007 ? 18.802 67.268 -16.018 1.00 37.91 1007 A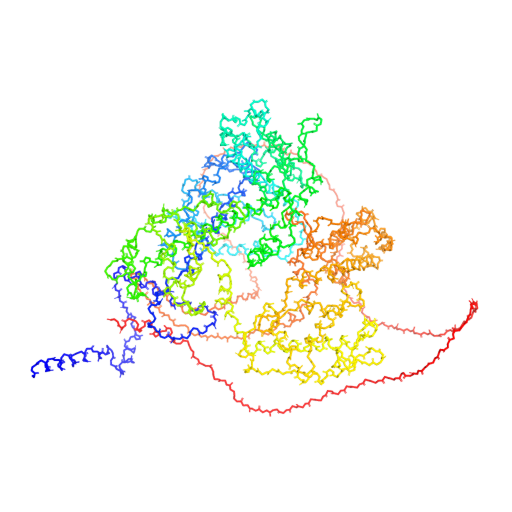SN A CA 1
ATOM 8556 C C . ASN A 1 1007 ? 18.671 68.571 -16.824 1.00 37.91 1007 ASN A C 1
ATOM 8558 O O . ASN A 1 1007 ? 19.015 69.634 -16.304 1.00 37.91 1007 ASN A O 1
ATOM 8562 N N . ASN A 1 1008 ? 18.134 68.533 -18.048 1.00 27.16 1008 ASN A N 1
ATOM 8563 C CA . ASN A 1 1008 ? 17.593 69.747 -18.664 1.00 27.16 1008 ASN A CA 1
ATOM 8564 C C . ASN A 1 1008 ? 16.445 69.462 -19.648 1.00 27.16 1008 ASN A C 1
ATOM 8566 O O . ASN A 1 1008 ? 16.254 68.334 -20.094 1.00 27.16 1008 ASN A O 1
ATOM 8570 N N . ASN A 1 1009 ? 15.646 70.493 -19.921 1.00 30.20 1009 ASN A N 1
ATOM 8571 C CA . ASN A 1 1009 ? 14.207 70.368 -20.147 1.00 30.20 1009 ASN A CA 1
ATOM 8572 C C . ASN A 1 1009 ? 13.708 71.161 -21.378 1.00 30.20 1009 ASN A C 1
ATOM 8574 O O . ASN A 1 1009 ? 14.260 72.216 -21.691 1.00 30.20 1009 ASN A O 1
ATOM 8578 N N . ASN A 1 1010 ? 12.585 70.719 -21.967 1.00 29.75 1010 ASN A N 1
ATOM 8579 C CA . ASN A 1 1010 ? 11.845 71.331 -23.090 1.00 29.75 1010 ASN A CA 1
ATOM 8580 C C . ASN A 1 1010 ? 12.610 71.383 -24.447 1.00 29.75 1010 ASN A C 1
ATOM 8582 O O . ASN A 1 1010 ? 13.824 71.235 -24.497 1.00 29.75 1010 ASN A O 1
ATOM 8586 N N . ASN A 1 1011 ? 11.964 71.549 -25.613 1.00 27.23 1011 ASN A N 1
ATOM 8587 C CA . ASN A 1 1011 ? 10.592 72.006 -25.893 1.00 27.23 1011 ASN A CA 1
ATOM 8588 C C . ASN A 1 1011 ? 9.997 71.384 -27.189 1.00 27.23 1011 ASN A C 1
ATOM 8590 O O . ASN A 1 1011 ? 10.721 70.754 -27.952 1.00 27.23 1011 ASN A O 1
ATOM 8594 N N . ASN A 1 1012 ? 8.700 71.640 -27.423 1.00 29.00 1012 ASN A N 1
ATOM 8595 C CA . ASN A 1 1012 ? 7.894 71.595 -28.668 1.00 29.00 1012 ASN A CA 1
ATOM 8596 C C . ASN A 1 1012 ? 8.632 71.413 -30.028 1.00 29.00 1012 ASN A C 1
ATOM 8598 O O . ASN A 1 1012 ? 9.693 71.985 -30.252 1.00 29.00 1012 ASN A O 1
ATOM 8602 N N . ASN A 1 1013 ? 8.024 70.802 -31.061 1.00 28.48 1013 ASN A N 1
ATOM 8603 C CA . ASN A 1 1013 ? 6.648 71.083 -31.515 1.00 28.48 1013 ASN A CA 1
ATOM 8604 C C . ASN A 1 1013 ? 6.066 70.039 -32.508 1.00 28.48 1013 ASN A C 1
ATOM 8606 O O . ASN A 1 1013 ? 6.832 69.370 -33.188 1.00 28.48 1013 ASN A O 1
ATOM 8610 N N . ASN A 1 1014 ? 4.726 70.012 -32.618 1.00 32.28 1014 ASN A N 1
ATOM 8611 C CA . ASN A 1 1014 ? 3.821 69.705 -33.759 1.00 32.28 1014 ASN A CA 1
ATOM 8612 C C . ASN A 1 1014 ? 4.357 69.048 -35.072 1.00 32.28 1014 ASN A C 1
ATOM 8614 O O . ASN A 1 1014 ? 5.431 69.373 -35.561 1.00 32.28 1014 ASN A O 1
ATOM 8618 N N . ASN A 1 1015 ? 3.561 68.259 -35.820 1.00 32.84 1015 ASN A N 1
ATOM 8619 C CA . ASN A 1 1015 ? 2.111 68.432 -36.034 1.00 32.84 1015 ASN A CA 1
ATOM 8620 C C . ASN A 1 1015 ? 1.379 67.205 -36.641 1.00 32.84 1015 ASN A C 1
ATOM 8622 O O . ASN A 1 1015 ? 1.976 66.534 -37.470 1.00 32.84 1015 ASN A O 1
ATOM 8626 N N . ASN A 1 1016 ? 0.066 67.086 -36.359 1.00 36.59 1016 ASN A N 1
ATOM 8627 C CA . ASN A 1 1016 ? -1.054 66.620 -37.223 1.00 36.59 1016 ASN A CA 1
ATOM 8628 C C . ASN A 1 1016 ? -0.953 65.308 -38.052 1.00 36.59 1016 ASN A C 1
ATOM 8630 O O . ASN A 1 1016 ? 0.027 65.057 -38.736 1.00 36.59 1016 ASN A O 1
ATOM 8634 N N . ASN A 1 1017 ? -2.009 64.491 -38.204 1.00 37.09 1017 ASN A N 1
ATOM 8635 C CA . ASN A 1 1017 ? -3.386 64.451 -37.647 1.00 37.09 1017 ASN A CA 1
ATOM 8636 C C . ASN A 1 1017 ? -3.885 62.972 -37.743 1.00 37.09 1017 ASN A C 1
ATOM 8638 O O . ASN A 1 1017 ? -3.050 62.117 -38.018 1.00 37.09 1017 ASN A O 1
ATOM 8642 N N . ASN A 1 1018 ? -5.130 62.490 -37.591 1.00 36.28 1018 ASN A N 1
ATOM 8643 C CA . ASN A 1 1018 ? -6.553 62.925 -37.538 1.00 36.28 1018 ASN A CA 1
ATOM 8644 C C . ASN A 1 1018 ? -7.319 61.677 -36.958 1.00 36.28 1018 ASN A C 1
ATOM 8646 O O . ASN A 1 1018 ? -6.715 60.608 -36.935 1.00 36.28 1018 ASN A O 1
ATOM 8650 N N . ASN A 1 1019 ? -8.612 61.543 -36.615 1.00 35.44 1019 ASN A N 1
ATOM 8651 C CA . ASN A 1 1019 ? -9.835 62.305 -36.251 1.00 35.44 1019 ASN A CA 1
ATOM 8652 C C . ASN A 1 1019 ? -10.915 61.188 -36.004 1.00 35.44 1019 ASN A C 1
ATOM 8654 O O . ASN A 1 1019 ? -10.763 60.122 -36.593 1.00 35.44 1019 ASN A O 1
ATOM 8658 N N . ASN A 1 1020 ? -12.076 61.272 -35.334 1.00 36.16 1020 ASN A N 1
ATOM 8659 C CA . ASN A 1 1020 ? -12.768 62.115 -34.327 1.00 36.16 1020 ASN A CA 1
ATOM 8660 C C . ASN A 1 1020 ? -14.149 61.403 -34.082 1.00 36.16 1020 ASN A C 1
ATOM 8662 O O . ASN A 1 1020 ? -14.553 60.643 -34.958 1.00 36.16 1020 ASN A O 1
ATOM 8666 N N . ASN A 1 1021 ? -15.017 61.580 -33.071 1.00 35.09 1021 ASN A N 1
ATOM 8667 C CA . ASN A 1 1021 ? -15.109 62.263 -31.758 1.00 35.09 1021 ASN A CA 1
ATOM 8668 C C . ASN A 1 1021 ? -16.417 61.712 -31.083 1.00 35.09 1021 ASN A C 1
ATOM 8670 O O . ASN A 1 1021 ? -17.249 61.167 -31.805 1.00 35.09 1021 ASN A O 1
ATOM 8674 N N . ASN A 1 1022 ? -16.788 61.832 -29.798 1.00 35.06 1022 ASN A N 1
ATOM 8675 C CA . ASN A 1 1022 ? -16.174 62.397 -28.584 1.00 35.06 1022 ASN A CA 1
ATOM 8676 C C . ASN A 1 1022 ? -16.410 61.399 -27.404 1.00 35.06 1022 ASN A C 1
ATOM 8678 O O . ASN A 1 1022 ? -15.805 60.339 -27.481 1.00 35.06 1022 ASN A O 1
ATOM 8682 N N . ASN A 1 1023 ? -17.282 61.483 -26.376 1.00 31.11 1023 ASN A N 1
ATOM 8683 C CA . ASN A 1 1023 ? -18.118 62.491 -25.673 1.00 31.11 1023 ASN A CA 1
ATOM 8684 C C . ASN A 1 1023 ? -18.651 61.772 -24.390 1.00 31.11 1023 ASN A C 1
ATOM 8686 O O . ASN A 1 1023 ? -19.073 60.629 -24.523 1.00 31.11 1023 ASN A O 1
ATOM 8690 N N . ASN A 1 1024 ? -18.804 62.301 -23.167 1.00 32.00 1024 ASN A N 1
ATOM 8691 C CA . ASN A 1 1024 ? -18.235 63.445 -22.433 1.00 32.00 1024 ASN A CA 1
ATOM 8692 C C . ASN A 1 1024 ? -18.555 63.169 -20.926 1.00 32.00 1024 ASN A C 1
ATOM 8694 O O . ASN A 1 1024 ? -19.729 63.144 -20.573 1.00 32.00 1024 ASN A O 1
ATOM 8698 N N . ASN A 1 1025 ? -17.628 62.694 -20.084 1.00 34.28 1025 ASN A N 1
ATOM 8699 C CA . ASN A 1 1025 ? -16.663 63.467 -19.275 1.00 34.28 1025 ASN A CA 1
ATOM 8700 C C . ASN A 1 1025 ? -17.226 64.108 -17.969 1.00 34.28 1025 ASN A C 1
ATOM 8702 O O . ASN A 1 1025 ? -18.381 64.521 -17.918 1.00 34.28 1025 ASN A O 1
ATOM 8706 N N . ASN A 1 1026 ? -16.323 64.286 -16.990 1.00 31.25 1026 ASN A N 1
ATOM 8707 C CA . ASN A 1 1026 ? -16.375 64.955 -15.672 1.00 31.25 1026 ASN A CA 1
ATOM 8708 C C . ASN A 1 1026 ? -16.864 64.181 -14.423 1.00 31.25 1026 ASN A C 1
ATOM 8710 O O . ASN A 1 1026 ? -17.801 63.401 -14.518 1.00 31.25 1026 ASN A O 1
ATOM 8714 N N . ASN A 1 1027 ? -16.399 64.475 -13.188 1.00 33.56 1027 ASN A N 1
ATOM 8715 C CA . ASN A 1 1027 ? -15.097 64.973 -12.645 1.00 33.56 1027 ASN A CA 1
ATOM 8716 C C . ASN A 1 1027 ? -15.216 65.146 -11.097 1.00 33.56 1027 ASN A C 1
ATOM 8718 O O . ASN A 1 1027 ? -16.194 65.775 -10.701 1.00 33.56 1027 ASN A O 1
ATOM 8722 N N . ASN A 1 1028 ? -14.247 64.724 -10.250 1.00 29.03 1028 ASN A N 1
ATOM 8723 C CA . ASN A 1 1028 ? -13.508 65.622 -9.311 1.00 29.03 1028 ASN A CA 1
ATOM 8724 C C . ASN A 1 1028 ? -12.487 64.962 -8.339 1.00 29.03 1028 ASN A C 1
ATOM 8726 O O . ASN A 1 1028 ? -12.762 63.947 -7.712 1.00 29.03 1028 ASN A O 1
ATOM 8730 N N . ASN A 1 1029 ? -11.368 65.672 -8.139 1.00 30.41 1029 ASN A N 1
ATOM 8731 C CA . ASN A 1 1029 ? -10.479 65.802 -6.962 1.00 30.41 1029 ASN A CA 1
ATOM 8732 C C . ASN A 1 1029 ? -10.364 64.718 -5.853 1.00 30.41 1029 ASN A C 1
ATOM 8734 O O . ASN A 1 1029 ? -11.121 64.706 -4.888 1.00 30.41 1029 ASN A O 1
ATOM 8738 N N . ASN A 1 1030 ? -9.236 63.994 -5.863 1.00 32.28 1030 ASN A N 1
ATOM 8739 C CA . ASN A 1 1030 ? -8.007 64.332 -5.105 1.00 32.28 1030 ASN A CA 1
ATOM 8740 C C . ASN A 1 1030 ? -8.131 64.977 -3.694 1.00 32.28 1030 ASN A C 1
ATOM 8742 O O . ASN A 1 1030 ? -8.499 66.148 -3.602 1.00 32.28 1030 ASN A O 1
ATOM 8746 N N . ASN A 1 1031 ? -7.594 64.320 -2.649 1.00 29.36 1031 ASN A N 1
ATOM 8747 C CA . ASN A 1 1031 ? -6.432 64.856 -1.905 1.00 29.36 1031 ASN A CA 1
ATOM 8748 C C . ASN A 1 1031 ? -5.667 63.767 -1.111 1.00 29.36 1031 ASN A C 1
ATOM 8750 O O . ASN A 1 1031 ? -6.214 62.717 -0.787 1.00 29.36 1031 ASN A O 1
ATOM 8754 N N . ASN A 1 1032 ? -4.408 64.052 -0.772 1.00 36.66 1032 ASN A N 1
ATOM 8755 C CA . ASN A 1 1032 ? -3.476 63.200 -0.028 1.00 36.66 1032 ASN A CA 1
ATOM 8756 C C . ASN A 1 1032 ? -3.280 63.725 1.408 1.00 36.66 1032 ASN A C 1
ATOM 8758 O O . ASN A 1 1032 ? -3.086 64.930 1.581 1.00 36.66 1032 ASN A O 1
ATOM 8762 N N . ASN A 1 1033 ? -3.241 62.851 2.422 1.00 28.75 1033 ASN A N 1
ATOM 8763 C CA . ASN A 1 1033 ? -2.466 63.139 3.633 1.00 28.75 1033 ASN A CA 1
ATOM 8764 C C . ASN A 1 1033 ? -2.035 61.868 4.386 1.00 28.75 1033 ASN A C 1
ATOM 8766 O O . ASN A 1 1033 ? -2.838 60.968 4.620 1.00 28.75 1033 ASN A O 1
ATOM 8770 N N . ASN A 1 1034 ? -0.779 61.845 4.825 1.00 35.97 1034 ASN A N 1
ATOM 8771 C CA . ASN A 1 1034 ? -0.184 60.803 5.661 1.00 35.97 1034 ASN A CA 1
ATOM 8772 C C . ASN A 1 1034 ? 0.098 61.414 7.039 1.00 35.97 1034 ASN A C 1
ATOM 8774 O O . ASN A 1 1034 ? 0.669 62.504 7.097 1.00 35.97 1034 ASN A O 1
ATOM 8778 N N . ASN A 1 1035 ? -0.277 60.757 8.142 1.00 29.30 1035 ASN A N 1
ATOM 8779 C CA . ASN A 1 1035 ? 0.103 61.246 9.466 1.00 29.30 1035 ASN A CA 1
ATOM 8780 C C . ASN A 1 1035 ? 0.442 60.119 10.448 1.00 29.30 1035 ASN A C 1
ATOM 8782 O O . ASN A 1 1035 ? -0.325 59.182 10.655 1.00 29.30 1035 ASN A O 1
ATOM 8786 N N . ASN A 1 1036 ? 1.608 60.259 11.067 1.00 33.75 1036 ASN A N 1
ATOM 8787 C CA . ASN A 1 1036 ? 2.222 59.316 11.990 1.00 33.75 1036 ASN A CA 1
ATOM 8788 C C . ASN A 1 1036 ? 1.979 59.798 13.426 1.00 33.75 1036 ASN A C 1
ATOM 8790 O O . ASN A 1 1036 ? 2.207 60.974 13.710 1.00 33.75 1036 ASN A O 1
ATOM 8794 N N . ASN A 1 1037 ? 1.559 58.919 14.341 1.00 28.14 1037 ASN A N 1
ATOM 8795 C CA . ASN A 1 1037 ? 1.536 59.268 15.763 1.00 28.14 1037 ASN A CA 1
ATOM 8796 C C . ASN A 1 1037 ? 1.812 58.062 16.676 1.00 28.14 1037 ASN A C 1
ATOM 8798 O O . ASN A 1 1037 ? 0.907 57.433 17.222 1.00 28.14 1037 ASN A O 1
ATOM 8802 N N . ASN A 1 1038 ? 3.096 57.751 16.836 1.00 33.19 1038 ASN A N 1
ATOM 8803 C CA . ASN A 1 1038 ? 3.599 56.809 17.831 1.00 33.19 1038 ASN A CA 1
ATOM 8804 C C . ASN A 1 1038 ? 3.574 57.464 19.226 1.00 33.19 1038 ASN A C 1
ATOM 8806 O O . ASN A 1 1038 ? 4.311 58.424 19.453 1.00 33.19 1038 ASN A O 1
ATOM 8810 N N . ASN A 1 1039 ? 2.757 56.958 20.158 1.00 28.14 1039 ASN A N 1
ATOM 8811 C CA . ASN A 1 1039 ? 2.664 57.507 21.515 1.00 28.14 1039 ASN A CA 1
ATOM 8812 C C . ASN A 1 1039 ? 3.027 56.461 22.580 1.00 28.14 1039 ASN A C 1
ATOM 8814 O O . ASN A 1 1039 ? 2.220 55.619 22.971 1.00 28.14 1039 ASN A O 1
ATOM 8818 N N . ASN A 1 1040 ? 4.273 56.536 23.040 1.00 32.38 1040 ASN A N 1
ATOM 8819 C CA . ASN A 1 1040 ? 4.853 55.675 24.065 1.00 32.38 1040 ASN A CA 1
ATOM 8820 C C . ASN A 1 1040 ? 4.395 56.124 25.464 1.00 32.38 1040 ASN A C 1
ATOM 8822 O O . ASN A 1 1040 ? 4.638 57.269 25.844 1.00 32.38 1040 ASN A O 1
ATOM 8826 N N . ASN A 1 1041 ? 3.783 55.234 26.250 1.00 27.47 1041 ASN A N 1
ATOM 8827 C CA . ASN A 1 1041 ? 3.441 55.517 27.644 1.00 27.47 1041 ASN A CA 1
ATOM 8828 C C . ASN A 1 1041 ? 3.853 54.350 28.551 1.00 27.47 1041 ASN A C 1
ATOM 8830 O O . ASN A 1 1041 ? 3.314 53.249 28.461 1.00 27.47 1041 ASN A O 1
ATOM 8834 N N . ASN A 1 1042 ? 4.833 54.602 29.416 1.00 33.09 1042 ASN A N 1
ATOM 8835 C CA . ASN A 1 1042 ? 5.524 53.598 30.219 1.00 33.09 1042 ASN A CA 1
ATOM 8836 C C . ASN A 1 1042 ? 5.294 53.877 31.708 1.00 33.09 1042 ASN A C 1
ATOM 8838 O O . ASN A 1 1042 ? 5.768 54.899 32.207 1.00 33.09 1042 ASN A O 1
ATOM 8842 N N . ASN A 1 1043 ? 4.605 52.979 32.426 1.00 26.41 1043 ASN A N 1
ATOM 8843 C CA . ASN A 1 1043 ? 4.578 53.038 33.890 1.00 26.41 1043 ASN A CA 1
ATOM 8844 C C . ASN A 1 1043 ? 4.312 51.678 34.573 1.00 26.41 1043 ASN A C 1
ATOM 8846 O O . ASN A 1 1043 ? 3.186 51.333 34.915 1.00 26.41 1043 ASN A O 1
ATOM 8850 N N . ASN A 1 1044 ? 5.394 50.921 34.764 1.00 31.27 1044 ASN A N 1
ATOM 8851 C CA . ASN A 1 1044 ? 5.810 50.343 36.050 1.00 31.27 1044 ASN A CA 1
ATOM 8852 C C . ASN A 1 1044 ? 4.727 49.898 37.071 1.00 31.27 1044 ASN A C 1
ATOM 8854 O O . ASN A 1 1044 ? 4.113 50.742 37.726 1.00 31.27 1044 ASN A O 1
ATOM 8858 N N . ASN A 1 1045 ? 4.658 48.591 37.379 1.00 24.38 1045 ASN A N 1
ATOM 8859 C CA . ASN A 1 1045 ? 4.521 48.154 38.779 1.00 24.38 1045 ASN A CA 1
ATOM 8860 C C . ASN A 1 1045 ? 5.022 46.715 39.041 1.00 24.38 1045 ASN A C 1
ATOM 8862 O O . ASN A 1 1045 ? 4.990 45.858 38.162 1.00 24.38 1045 ASN A O 1
ATOM 8866 N N . ASN A 1 1046 ? 5.433 46.449 40.284 1.00 30.17 1046 ASN A N 1
ATOM 8867 C CA . ASN A 1 1046 ? 5.806 45.124 40.798 1.00 30.17 1046 ASN A CA 1
ATOM 8868 C C . ASN A 1 1046 ? 4.575 44.239 41.063 1.00 30.17 1046 ASN A C 1
ATOM 8870 O O . ASN A 1 1046 ? 3.627 44.726 41.680 1.00 30.17 1046 ASN A O 1
ATOM 8874 N N . ASN A 1 1047 ? 4.671 42.919 40.825 1.00 25.70 1047 ASN A N 1
ATOM 8875 C CA . ASN A 1 1047 ? 4.680 41.969 41.955 1.00 25.70 1047 ASN A CA 1
ATOM 8876 C C . ASN A 1 1047 ? 5.089 40.518 41.627 1.00 25.70 1047 ASN A C 1
ATOM 8878 O O . ASN A 1 1047 ? 5.064 40.075 40.484 1.00 25.70 1047 ASN A O 1
ATOM 8882 N N . ASN A 1 1048 ? 5.416 39.791 42.700 1.00 28.55 1048 ASN A N 1
ATOM 8883 C CA . ASN A 1 1048 ? 5.695 38.353 42.785 1.00 28.55 1048 ASN A CA 1
ATOM 8884 C C . ASN A 1 1048 ? 4.842 37.438 41.884 1.00 28.55 1048 ASN A C 1
ATOM 8886 O O . ASN A 1 1048 ? 3.623 37.390 42.039 1.00 28.55 1048 ASN A O 1
ATOM 8890 N N . ASN A 1 1049 ? 5.506 36.515 41.179 1.00 26.62 1049 ASN A N 1
ATOM 8891 C CA . ASN A 1 1049 ? 5.418 35.096 41.555 1.00 26.62 1049 ASN A CA 1
ATOM 8892 C C . ASN A 1 1049 ? 6.558 34.269 40.935 1.00 26.62 1049 ASN A C 1
ATOM 8894 O O . ASN A 1 1049 ? 6.669 34.188 39.717 1.00 26.62 1049 ASN A O 1
ATOM 8898 N N . ASN A 1 1050 ? 7.372 33.607 41.761 1.00 25.17 1050 ASN A N 1
ATOM 8899 C CA . ASN A 1 1050 ? 8.246 32.525 41.302 1.00 25.17 1050 ASN A CA 1
ATOM 8900 C C . ASN A 1 1050 ? 8.398 31.481 42.417 1.00 25.17 1050 ASN A C 1
ATOM 8902 O O . ASN A 1 1050 ? 9.266 31.589 43.281 1.00 25.17 1050 ASN A O 1
ATOM 8906 N N . ASN A 1 1051 ? 7.484 30.511 42.434 1.00 30.62 1051 ASN A N 1
ATOM 8907 C CA . ASN A 1 1051 ? 7.433 29.446 43.431 1.00 30.62 1051 ASN A CA 1
ATOM 8908 C C . ASN A 1 1051 ? 7.302 28.089 42.735 1.00 30.62 1051 ASN A C 1
ATOM 8910 O O . ASN A 1 1051 ? 6.209 27.536 42.631 1.00 30.62 1051 ASN A O 1
ATOM 8914 N N . ASN A 1 1052 ? 8.422 27.573 42.231 1.00 28.22 1052 ASN A N 1
ATOM 8915 C CA . ASN A 1 1052 ? 8.518 26.205 41.736 1.00 28.22 1052 ASN A CA 1
ATOM 8916 C C . ASN A 1 1052 ? 9.930 25.678 42.030 1.00 28.22 1052 ASN A C 1
ATOM 8918 O O . ASN A 1 1052 ? 10.899 26.129 41.423 1.00 28.22 1052 ASN A O 1
ATOM 8922 N N . ASN A 1 1053 ? 10.071 24.804 43.030 1.00 28.02 1053 ASN A N 1
ATOM 8923 C CA . ASN A 1 1053 ? 11.374 24.330 43.498 1.00 28.02 1053 ASN A CA 1
ATOM 8924 C C . ASN A 1 1053 ? 11.268 22.911 44.085 1.00 28.02 1053 ASN A C 1
ATOM 8926 O O . ASN A 1 1053 ? 10.348 22.638 44.849 1.00 28.02 1053 ASN A O 1
ATOM 8930 N N . ASN A 1 1054 ? 12.244 22.056 43.761 1.00 30.86 1054 ASN A N 1
ATOM 8931 C CA . ASN A 1 1054 ? 12.419 20.663 44.200 1.00 30.86 1054 ASN A CA 1
ATOM 8932 C C . ASN A 1 1054 ? 11.242 19.688 43.992 1.00 30.86 1054 ASN A C 1
ATOM 8934 O O . ASN A 1 1054 ? 10.344 19.597 44.823 1.00 30.86 1054 ASN A O 1
ATOM 8938 N N . ASN A 1 1055 ? 11.366 18.804 42.991 1.00 32.53 1055 ASN A N 1
ATOM 8939 C CA . ASN A 1 1055 ? 10.609 17.540 42.938 1.00 32.53 1055 ASN A CA 1
ATOM 8940 C C . ASN A 1 1055 ? 11.480 16.296 42.616 1.00 32.53 1055 ASN A C 1
ATOM 8942 O O . ASN A 1 1055 ? 10.963 15.241 42.264 1.00 32.53 1055 ASN A O 1
ATOM 8946 N N . ASN A 1 1056 ? 12.811 16.391 42.765 1.00 32.31 1056 ASN A N 1
ATOM 8947 C CA . ASN A 1 1056 ? 13.772 15.355 42.334 1.00 32.31 1056 ASN A CA 1
ATOM 8948 C C . ASN A 1 1056 ? 14.198 14.346 43.428 1.00 32.31 1056 ASN A C 1
ATOM 8950 O O . ASN A 1 1056 ? 15.130 13.577 43.212 1.00 32.31 1056 ASN A O 1
ATOM 8954 N N . ASN A 1 1057 ? 13.544 14.319 44.598 1.00 32.97 1057 ASN A N 1
ATOM 8955 C CA . ASN A 1 1057 ? 13.975 13.489 45.741 1.00 32.97 1057 ASN A CA 1
ATOM 8956 C C . ASN A 1 1057 ? 13.186 12.175 45.946 1.00 32.97 1057 ASN A C 1
ATOM 8958 O O . ASN A 1 1057 ? 13.548 11.389 46.822 1.00 32.97 1057 ASN A O 1
ATOM 8962 N N . ASN A 1 1058 ? 12.131 11.900 45.169 1.00 36.28 1058 ASN A N 1
ATOM 8963 C CA . ASN A 1 1058 ? 11.252 10.746 45.428 1.00 36.28 1058 ASN A CA 1
ATOM 8964 C C . ASN A 1 1058 ? 11.855 9.385 45.026 1.00 36.28 1058 ASN A C 1
ATOM 8966 O O . ASN A 1 1058 ? 11.567 8.377 45.672 1.00 36.28 1058 ASN A O 1
ATOM 8970 N N . SER A 1 1059 ? 12.739 9.342 44.024 1.00 38.41 1059 SER A N 1
ATOM 8971 C CA . SER A 1 1059 ? 13.362 8.101 43.530 1.00 38.41 1059 SER A CA 1
ATOM 8972 C C . SER A 1 1059 ? 14.215 7.378 44.583 1.00 38.41 1059 SER A C 1
ATOM 8974 O O . SER A 1 1059 ? 14.276 6.150 44.593 1.00 38.41 1059 SER A O 1
ATOM 8976 N N . PHE A 1 1060 ? 14.817 8.112 45.525 1.00 35.28 1060 PHE A N 1
ATOM 8977 C CA . PHE A 1 1060 ? 15.656 7.532 46.583 1.00 35.28 1060 PHE A CA 1
ATOM 8978 C C . PHE A 1 1060 ? 14.851 6.891 47.732 1.00 35.28 1060 PHE A C 1
ATOM 8980 O O . PHE A 1 1060 ? 15.403 6.115 48.515 1.00 35.28 1060 PHE A O 1
ATOM 8987 N N . LEU A 1 1061 ? 13.554 7.205 47.861 1.00 37.31 1061 LEU A N 1
ATOM 8988 C CA . LEU A 1 1061 ? 12.719 6.724 48.969 1.00 37.31 1061 LEU A CA 1
ATOM 8989 C C . LEU A 1 1061 ? 12.104 5.340 48.700 1.00 37.31 1061 LEU A C 1
ATOM 8991 O O . LEU A 1 1061 ? 11.933 4.550 49.628 1.00 37.31 1061 LEU A O 1
ATOM 8995 N N . ILE A 1 1062 ? 11.773 5.050 47.439 1.00 40.59 1062 ILE A N 1
ATOM 8996 C CA . ILE A 1 1062 ? 10.946 3.896 47.043 1.00 40.59 1062 ILE A CA 1
ATOM 8997 C C . ILE A 1 1062 ? 11.707 2.570 47.194 1.00 40.59 1062 ILE A C 1
ATOM 8999 O O . ILE A 1 1062 ? 11.165 1.608 47.739 1.00 40.59 1062 ILE A O 1
ATOM 9003 N N . ILE A 1 1063 ? 12.993 2.535 46.824 1.00 38.56 1063 ILE A N 1
ATOM 9004 C CA . ILE A 1 1063 ? 13.851 1.345 46.985 1.00 38.56 1063 ILE A CA 1
ATOM 9005 C C . ILE A 1 1063 ? 13.980 0.962 48.473 1.00 38.56 1063 ILE A C 1
ATOM 9007 O O . ILE A 1 1063 ? 13.881 -0.210 48.830 1.00 38.56 1063 ILE A O 1
ATOM 9011 N N . PHE A 1 1064 ? 14.113 1.951 49.364 1.00 37.59 1064 PHE A N 1
ATOM 9012 C CA . PHE A 1 1064 ? 14.129 1.719 50.813 1.00 37.59 1064 PHE A CA 1
ATOM 9013 C C . PHE A 1 1064 ? 12.763 1.305 51.383 1.00 37.59 1064 PHE A C 1
ATOM 9015 O O . PHE A 1 1064 ? 12.724 0.623 52.404 1.00 37.59 1064 PHE A O 1
ATOM 9022 N N . TYR A 1 1065 ? 11.650 1.689 50.750 1.00 38.44 1065 TYR A N 1
ATOM 9023 C CA . TYR A 1 1065 ? 10.307 1.334 51.216 1.00 38.44 1065 TYR A CA 1
ATOM 9024 C C . TYR A 1 1065 ? 9.989 -0.156 51.020 1.00 38.44 1065 TYR A C 1
ATOM 9026 O O . TYR A 1 1065 ? 9.334 -0.752 51.871 1.00 38.44 1065 TYR A O 1
ATOM 9034 N N . PHE A 1 1066 ? 10.480 -0.779 49.941 1.00 37.31 1066 PHE A N 1
ATOM 9035 C CA . PHE A 1 1066 ? 10.241 -2.206 49.679 1.00 37.31 1066 PHE A CA 1
ATOM 9036 C C . PHE A 1 1066 ? 11.172 -3.152 50.451 1.00 37.31 1066 PHE A C 1
ATOM 9038 O O . PHE A 1 1066 ? 10.724 -4.211 50.883 1.00 37.31 1066 PHE A O 1
ATOM 9045 N N . ILE A 1 1067 ? 12.434 -2.770 50.686 1.00 40.62 1067 ILE A N 1
ATOM 9046 C CA . ILE A 1 1067 ? 13.422 -3.613 51.396 1.00 40.62 1067 ILE A CA 1
ATOM 9047 C C . ILE A 1 1067 ? 13.061 -3.835 52.883 1.00 40.62 1067 ILE A C 1
ATOM 9049 O O . ILE A 1 1067 ? 13.557 -4.775 53.494 1.00 40.62 1067 ILE A O 1
ATOM 9053 N N . PHE A 1 1068 ? 12.184 -3.004 53.461 1.00 37.75 1068 PHE A N 1
ATOM 9054 C CA . PHE A 1 1068 ? 11.808 -3.038 54.884 1.00 37.75 1068 PHE A CA 1
ATOM 9055 C C . PHE A 1 1068 ? 10.292 -3.204 55.131 1.00 37.75 1068 PHE A C 1
ATOM 9057 O O . PHE A 1 1068 ? 9.792 -2.788 56.179 1.00 37.75 1068 PHE A O 1
ATOM 9064 N N . LYS A 1 1069 ? 9.543 -3.768 54.169 1.00 28.55 1069 LYS A N 1
ATOM 9065 C CA . LYS A 1 1069 ? 8.090 -4.033 54.296 1.00 28.55 1069 LYS A CA 1
ATOM 9066 C C . LYS A 1 1069 ? 7.703 -5.519 54.161 1.00 28.55 1069 LYS A C 1
ATOM 9068 O O . LYS A 1 1069 ? 6.544 -5.857 54.396 1.00 28.55 1069 LYS A O 1
ATOM 9073 N N . ASN A 1 1070 ? 8.673 -6.378 53.846 1.00 31.98 1070 ASN A N 1
ATOM 9074 C CA . ASN A 1 1070 ? 8.647 -7.827 54.081 1.00 31.98 1070 ASN A CA 1
ATOM 9075 C C . ASN A 1 1070 ? 9.617 -8.162 55.226 1.00 31.98 1070 ASN A C 1
ATOM 9077 O O . ASN A 1 1070 ? 9.390 -9.201 55.879 1.00 31.98 1070 ASN A O 1
#

Sequence (1070 aa):
MIFILFITVFLRVCFVLGETSFINKGQRAELFEKMDNEISTFNITLPDIEFDLLKLYTSSQYYGLSYSSKVSDTDSNDPFNIKDINYKCLDNMGNDINYCKTVIKDTLKFLKLFNFKKEYPNFNFKKFSFLKISNKGYLNFNEDEILKEFNFELFDYYLNLEHEYSIYDLKLLILQSNRKYNILDFLMKLSEMTTFTNSVMDNVLKRELVFYKFIIKNKDGKFQFNKSDYNEFNEIYLDFNSIDDDITSYNLEEKHFERIYYHLEEIQKNMKRKLELLKKINFKKEYPNFDFSKKLPHLKVNKKGISNINIDNIMKGFKFNLEDYTSLELGYDYNDLNIMVHQNNPKFDILNILTTLANITTFNNSKMDDEFTRRLVYFKFISKNENNTYIYDTNSYQSFKLFYDNKLTVDDSNELRDYLYSDEMFNDFNNEMNNRNVVENNNDELYEMKIKAINTNKDNIDLELRTMLYIIQNINFNEMYPNYNFKKEFPELKINKEGIPKFDLKKVIKGFKFDPNNCNYCIENLCSEKDVLVEIYKSNPKFNILKILKTMADLTTFTNEFHDNSFKEYLYKFKFIILKEDGKYYFDNVSFNKYEKIYFISLYDISVGDKRKMFELLLKEINSNLETLKSYNFTELYPSFNFKEELPELKVSDNGISKINIEEIMQSFKFDGKEYEKKDFNYENKDFELYVYQNNKDFNLLNIYQTLANITTFEYKEDLVPIQQILCPYKFIYLDNMNNYYIDIYEYNQFKYDTLIKPSQFNNISHEITEILNNLKKYNLKELCPTLDFEEILPELNVSNDGYSKINVDEIIKEFKFKEEDYPYLDFDIENEYLYLYVYQSNKNFNLLKILMIISNNINYSDFNTHNEFTKSIAKYKFIRRSYDGYLSVDEYNLKGFLKNYFEIDPEIYKMKNDMGDDFKTKNAKMTVNINGKHFILYNNNNNNNNNNNNNNNNNNNNNNNNNNNNNNNNNNNNNNNNNNNNNNNNNNNNNNNNNNNNNNNNNNNNNNNNNNNNNNNNNNNNNNNNNNNNNNNNNNNNNNNNNNNNNNNNNNNNNNNSFLIIFYFIFKN

Mean predicted aligned error: 15.97 Å

Radius of gyration: 39.67 Å; Cα contacts (8 Å, |Δi|>4): 864; chains: 1; bounding box: 109×111×120 Å

pLDDT: mean 76.29, std 23.64, range [24.38, 98.06]

Solvent-accessible surface area (backbone atoms only — not comparable to full-atom values): 66661 Å² total; per-residue (Å²): 108,72,68,57,53,50,49,57,50,50,54,50,51,53,55,61,70,69,68,68,64,96,62,56,97,72,50,63,61,64,49,49,71,70,38,78,86,51,89,85,80,78,88,84,87,71,58,70,72,58,45,56,50,46,51,56,60,62,59,67,74,72,66,86,74,83,69,84,70,82,82,68,98,70,68,102,74,55,82,82,66,69,73,80,68,59,55,70,55,56,51,49,50,44,51,48,47,55,48,40,54,46,55,53,49,51,52,59,50,42,58,39,66,44,46,47,50,77,80,41,68,86,59,69,57,82,82,51,60,74,41,44,66,47,94,93,18,35,43,62,55,60,61,76,68,54,59,71,45,38,64,81,60,58,71,76,44,67,78,73,46,60,99,81,67,52,72,65,58,52,43,47,56,33,43,64,44,22,69,89,79,36,57,49,74,48,47,30,52,50,24,74,70,49,87,82,79,38,62,84,83,35,51,75,54,57,55,62,26,53,67,34,57,34,49,44,72,46,97,88,70,49,77,46,74,43,64,63,65,41,48,60,49,48,49,72,33,62,70,64,91,80,69,91,68,74,88,54,74,74,60,54,61,53,54,46,47,46,50,51,40,53,51,34,56,47,47,51,51,51,51,51,49,56,52,53,47,57,44,71,42,44,50,50,74,80,40,68,91,60,60,48,77,80,74,42,52,85,52,44,63,41,99,85,17,36,28,68,72,59,62,72,72,49,58,72,43,43,67,69,56,54,86,82,52,78,83,64,61,91,85,66,59,67,66,59,55,49,50,53,42,45,60,52,16,93,90,53,60,52,51,62,52,42,26,55,49,23,73,74,55,88,82,85,28,61,87,82,38,52,77,62,59,51,65,23,56,67,30,56,35,44,47,68,51,98,85,69,45,75,48,74,43,62,68,62,41,54,61,46,47,54,61,32,58,66,68,62,56,81,74,66,50,50,70,51,48,62,66,60,71,73,45,73,77,46,53,67,51,44,61,64,43,78,48,46,78,65,86,86,39,71,71,56,45,53,48,52,42,53,51,45,49,53,57,54,48,42,56,52,49,53,48,49,51,50,52,51,54,52,49,54,45,68,41,44,44,51,75,76,37,69,92,52,67,54,62,78,78,40,59,64,41,44,44,57,87,87,22,36,32,64,66,57,64,79,62,54,59,70,43,42,55,95,48,72,92,72,45,75,57,62,78,71,79,74,56,49,70,64,41,51,52,54,54,35,36,56,51,16,90,79,50,60,52,52,62,52,45,29,53,51,26,72,72,51,87,83,76,35,70,91,80,35,52,72,69,52,64,71,29,57,68,35,56,36,52,45,73,46,95,87,75,46,75,44,57,40,62,68,68,36,56,59,46,50,48,57,35,52,56,65,79,61,74,65,48,72,68,53,54,44,52,53,49,64,50,48,53,52,52,51,54,50,52,52,55,54,58,44,72,44,44,50,48,78,76,40,73,88,61,59,43,78,77,80,42,50,71,52,38,53,42,103,77,19,36,36,64,65,56,63,72,65,57,58,70,54,54,79,88,56,62,83,58,62,73,75,49,92,56,53,76,89,53,42,38,56,57,58,49,59,33,50,62,21,79,85,54,40,47,50,60,53,37,31,55,53,22,73,73,51,78,74,67,77,43,83,95,44,45,70,62,48,63,67,23,49,57,37,58,34,53,47,68,50,102,85,70,50,71,41,46,45,61,65,63,28,51,53,48,46,37,67,40,55,47,57,63,45,48,44,55,52,48,54,48,52,51,52,50,51,50,51,46,55,41,69,41,47,49,48,73,51,20,72,86,60,59,46,77,81,78,42,49,79,43,47,56,48,98,85,18,36,29,67,68,58,58,81,60,57,60,71,53,42,61,74,53,69,89,79,47,88,81,64,71,78,93,52,69,70,65,45,58,49,55,53,38,33,49,50,18,83,83,58,39,48,46,64,53,42,32,55,50,36,69,45,43,60,76,87,41,71,89,58,69,44,75,64,54,60,67,38,47,53,41,53,34,53,42,71,49,96,44,66,55,60,46,64,40,60,68,63,40,54,53,48,47,40,76,71,72,51,80,60,76,59,71,78,57,68,82,76,83,82,88,86,88,87,88,84,88,76,71,80,53,75,51,64,58,100,87,46,78,46,75,51,72,73,83,83,80,86,88,82,84,84,85,82,87,84,87,83,87,83,83,88,90,81,86,87,89,90,79,90,84,92,83,89,86,86,88,86,88,82,87,80,89,87,84,89,84,88,85,82,86,86,87,82,87,81,82,90,88,85,84,88,84,88,85,79,90,84,86,87,87,86,80,89,78,87,79,89,79,88,88,90,88,88,87,89,88,82,88,88,87,86,81,88,87,86,88,87,88,86,81,90,82,89,81,88,81,89,84,89,80,91,85,90,88,84,81,86,85,86,69,62,77,74,50,54,67,61,52,60,77,72,72,121

Organism: NCBI:txid1754192

Foldseek 3Di:
DVVVVVVVVVVVVVVVVVDDDVAPDPCPVVVVVVCVVPDDEDFDDDDPVVVVVVLVVVPPPPDPDDPPDPPDPPDPPDPLPPPDPPVVLLLVLLVLLLVLLVLVLVLVLLQQLDQCCVLPVPDDCVVQVQQVQDPSRGGDHDSVVQSVQFDSPSVVVVVVDDSDDDSLVVSQNRLVSRPPRSVLVVLLVVLVSDDQDAPQLDDPNNVSSLQSVQFDQDPVRDTDGPPPVSVVVNCVRHPCLDDLDDSDPVHQLSLQLVVLLVLLVVLLVLVLVLVVVLQVDQCCVQPVPDDCVPQPVLQVQDPRRGGPDDSVVQSVQFDSRSVVPSPDDRPDDSVVSSLVRCPRRPSHNVLSVLLVCLVRDDQDAPLPDFPNNLQSLQSVQWDADPVRRIDGDLPVSVVVNCVRHPPDDPVRVPVVVVVQPPDPVNVVVVVVVLLAPDSRDPPVVLLVVVVVCLLSCLSVLLSLLLSLVVVLQADQCCVLPVPDPCCVVFVLQVQDDRRGGDHDSVVQSVLFDSDCVPVPVSRNVPADSLQVSQNRQVSRVSGNVLVVLCVVLVRDDDDAPVPDDVSNVSRVQSVQFDQDPVRGTGGPPPVNVVVVCVRPVVVPPPDLVRLVVVLVVLLVVLLVLLVVLQVDQQCVQQVPDDCVPQPVLQCQDPRRGGPDDSVVQSVQQDDDSVVSNPDDAPPVFCLSSQVSQCSRVSHNNLSVLLVCLVRHDLADDPVCLSVCVSNLQSVQWDADPVRRITTPVVCSVVCCCVRRVVLVLLVVLLVVLLVLLVVQQVDQLCVQQVPDDCVPQPVLQVQDPSRGGPDDSVVQSVQFDRDPVLCVPDDSVDDSQLVSQVSCCRRVSRNNLSVLCVSLVRGPLVDPVSDDVNNLVSVQSVQWDQRSSRGIDGPVVSNVSVCCVRPVPDPCVVPPPPDDDDDDDDDWDKDWHAHPRDIDIDTPDDDDDDDDDDDDDDDDDDDDDDDDDDDDDDDDDDDDDDDDDDDDDDDDDDDDDDDDDDDDDDDDDDDDDDDDDDDDDDDDDDDDDDDDDDDDDDDDDDDDDDDDDDDDDDDDDDDPPPVVVVVVVVVPPD